Protein 8HVH (pdb70)

InterPro domains:
  IPR003439 ABC transporter-like, ATP-binding domain [PF00005] (644-778)
  IPR003439 ABC transporter-like, ATP-binding domain [PF00005] (1306-1454)
  IPR003439 ABC transporter-like, ATP-binding domain [PS50893] (629-851)
  IPR003439 ABC transporter-like, ATP-binding domain [PS50893] (1291-1523)
  IPR003593 AAA+ ATPase domain [SM00382] (653-828)
  IPR003593 AAA+ ATPase domain [SM00382] (1315-1500)
  IPR005292 Multi drug resistance-associated protein [TIGR00957] (5-1526)
  IPR011527 ABC transporter type 1, transmembrane domain [PF00664] (312-581)
  IPR011527 ABC transporter type 1, transmembrane domain [PF00664] (972-1239)
  IPR011527 ABC transporter type 1, transmembrane domain [PS50929] (312-594)
  IPR011527 ABC transporter type 1, transmembrane domain [PS50929] (972-1252)
  IPR017871 ABC transporter-like, conserved site [PS00211] (751-765)
  IPR017871 ABC transporter-like, conserved site [PS00211] (1426-1440)
  IPR027417 P-loop containing nucleoside triphosphate hydrolase [G3DSA:3.40.50.300] (624-853)
  IPR027417 P-loop containing nucleoside triphosphate hydrolase [G3DSA:3.40.50.300] (1273-1517)
  IPR027417 P-loop containing nucleoside triphosphate hydrolase [SSF52540] (623-849)
  IPR027417 P-loop containing nucleoside triphosphate hydrolase [SSF52540] (1281-1521)
  IPR036640 ABC transporter type 1, transmembrane domain superfamily [G3DSA:1.20.1560.10] (290-614)
  IPR036640 ABC transporter type 1, transmembrane domain superfamily [G3DSA:1.20.1560.10] (935-1270)
  IPR036640 ABC transporter type 1, transmembrane domain superfamily [SSF90123] (295-610)

B-factor: mean 66.59, std 33.23, range [11.83, 123.0]

Radius of gyration: 41.81 Å; Cα contacts (8 Å, |Δi|>4): 1985; chains: 1; bounding box: 57×98×138 Å

Solvent-accessible surface area: 58278 Å² total; per-residue (Å²): 166,134,53,13,92,41,38,90,58,5,6,102,45,3,125,95,22,18,87,112,13,21,122,124,3,128,136,81,103,86,3,113,5,50,80,37,160,48,7,73,99,33,18,69,21,1,24,95,0,7,43,14,6,36,39,22,3,23,58,2,4,57,0,41,48,135,58,112,82,36,47,58,55,57,19,3,13,9,12,25,22,4,30,0,0,22,10,1,20,47,4,6,42,5,7,32,42,24,5,25,71,48,11,36,28,5,46,85,0,3,109,43,10,15,68,14,9,54,94,14,46,157,49,57,52,103,95,27,184,85,130,34,146,129,69,76,63,75,33,52,81,13,43,78,86,37,21,57,27,0,74,42,3,34,101,30,6,76,97,177,31,85,102,16,138,86,71,74,135,124,57,149,85,70,61,7,41,14,69,106,11,16,17,100,34,43,39,63,1,154,18,1,21,150,14,0,88,69,0,91,178,91,79,1,67,41,163,35,5,13,32,10,47,91,106,6,60,3,73,64,3,1,100,100,0,30,115,20,13,111,156,16,71,144,130,180,210,57,40,1,97,114,3,13,112,81,32,13,25,82,46,32,125,59,0,20,34,47,14,56,5,16,0,14,3,12,0,3,14,0,9,0,0,12,28,0,1,120,11,13,63,58,108,163,8,55,42,130,83,0,78,52,5,0,21,25,0,32,111,2,7,21,26,31,9,17,19,26,4,24,1,56,7,77,0,51,19,2,1,0,35,15,3,2,0,0,1,4,5,0,3,28,11,0,3,46,1,7,22,41,25,23,182,85,48,75,69,32,108,6,18,63,12,2,38,66,3,0,42,46,12,37,66,14,0,29,28,46,0,7,99,81,0,0,60,53,17,27,128,34,0,45,109,8,0,134,49,31,2,21,76,3,2,117,14,0,18,54,39,12,68,95,26,52,78,105,59,34,47,28,42,109,121,38,130,51,59,60,73,97,1,66,130,48,29,73,38,4,27,117,16,1,25,10,0,13,97,2,8,66,0,0,16,5,20,6,1,1,48,6,11,10,141,66,0,29,44,49,6,117,30,3,9,107,18,11,129,50,6,7,78,32,37,16,47,51,0,61,20,40,9,4,4,46,24,32,5,11,17,53,1,4,128,28,14,14,116,90,47,141,118,35,78,8,35,4,49,46,1,5,0,2,27,0,0,14,25,30,0,46,88,7,9,81,47,57,60,100,10,102,56,14,42,82,82,4,55,83,1,22,139,89,0,31,111,15,8,55,74,106,66,34,81,95,144,13,24,65,88,163,93,25,65,126,41,77,3,1,4,1,76,51,0,20,2,0,77,12,133,120,102,98,52,50,0,71,54,0,78,4,52,5,47,109,18,10,2,0,0,2,2,2,71,113,71,11,9,13,56,6,4,0,13,2,4,33,9,14,1,34,65,81,106,23,83,1,26,0,76,16,57,8,0,22,0,13,66,143,9,21,23,5,35,31,40,0,30,75,0,0,25,8,47,97,91,92,41,90,160,74,15,90,101,8,3,106,11,0,25,0,50,65,6,36,135,130,16,105,52,21,30,96,20,47,3,27,156,168,21,55,138,10,63,37,12,21,78,22,29,0,2,0,0,2,0,5,0,16,54,5,72,1,0,0,0,4,14,2,21,72,61,20,102,72,129,36,8,91,107,0,8,65,100,0,1,0,88,130,4,82,2,50,71,56,3,10,3,4,4,8,86,31,82,72,27,0,68,76,16,86,41,0,0,3,2,44,125,1,71,26,48,48,78,1,52,48,86,23,2,64,125,128,114,20,46,4,29,118,63,78,147,49,81,23,104,143,72,6,65,125,28,12,15,106,12,8,23,91,112,48,36,108,43,5,62,102,34,0,78,24,1,10,61,6,18,33,26,4,26,73,62,3,6,40,18,1,45,37,48,143,102,76,99,175,72,88,60,50,73,100,58,9,34,56,5,30,77,45,2,75,85,8,5,139,35,0,33,96,0,1,79,21,10,7,41,2,1,23,69,0,0,96,64,3,2,63,41,0,0,72,22,8,5,51,0,18,18,23,52,25,89,91,25,92,56,52,89,8,42,50,3,2,27,116,3,4,88,13,3,7,26,40,0,10,31,20,25,6,25,28,28,0,0,85,21,40,2,62,2,5,21,53,2,0,50,82,14,4,93,90,0,62,95,22,40,136,80,20,45,89,69,17,70,94,14,6,84,45,20,5,9,0,11,52,10,0,88,68,4,12,57,87,12,71,58,46,6,33,55,13,1,41,12,0,0,71,2,0,24,3,0,68,16,26,135,22,34,133,64,0,25,71,48,4,11,84,73,5,19,31,0,1,57,0,11,4,0,71,13,0,0,32,17,23,11,16,17,15,0,13,79,5,0,4,11,2,4,31,45,0,0,44,25,0,2,95,22,50,115,92,22,56,20,0,46,0,0,4,0,1,0,37,0,24,24,0,24,51,4,11,27,61,12,0,129,26,53,21,64,11,11,43,43,1,46,3,0,53,65,0,51,103,61,22,148,42,140,51,59,53,52,36,70,49,144,71,68,130,18,89,154,70,51,50,92,146,0,34,2,31,8,134,83,2,0,0,63,81,85,100,72,98,101,53,28,1,99,92,0,56,19,78,1,93,31,22,34,30,1,0,2,2,7,71,111,69,3,7,12,73,0,14,13,17,1,6,2,13,9,15,69,27,39,102,45,35,2,55,8,29,42,41,39,1,47,78,10,0,5,18,29,7,9,74,47,11,5,6,2,8,90,57,20,35,2,5,48,21,39,7,78,75,2,5,12,15,96,62,93,72,53,70,141,62,3,67,134,2,3,86,27,1,88,9,58,106,47,3,62,86,69,128,47,8,31,80,23,119,7,31,104,28,1,110,63,9,65,66,14,39,54,20,13,0,2,2,0,1,1,15,16,62,80,24,48,1,1,8,7,12,31,11,20,74,93,38,83,128,124,20,9,78,56,3,28,50,5,1,66,90,52,1,88,79,1,2,0,10,2,7,4,82,61,12,114,22,0,78,86,11,81,67,0,0,1,3,33,123,2,56,60,58,28,35,65,24,15,76,87,2,55,68,61,142,19,75,0,48,30,50,24,166,123,105

Structure (mmCIF, N/CA/C/O backbone):
data_8HVH
#
_entry.id   8HVH
#
_cell.length_a   1.00
_cell.length_b   1.00
_cell.length_c   1.00
_cell.angle_alpha   90.00
_cell.angle_beta   90.00
_cell.angle_gamma   90.00
#
_symmetry.space_group_name_H-M   'P 1'
#
loop_
_atom_site.group_PDB
_atom_site.id
_atom_site.type_symbol
_atom_site.label_atom_id
_atom_site.label_alt_id
_atom_site.label_comp_id
_atom_site.label_asym_id
_atom_site.label_entity_id
_atom_site.label_seq_id
_atom_site.pdbx_PDB_ins_code
_atom_site.Cartn_x
_atom_site.Cartn_y
_atom_site.Cartn_z
_atom_site.occupancy
_atom_site.B_iso_or_equiv
_atom_site.auth_seq_id
_atom_site.auth_comp_id
_atom_site.auth_asym_id
_atom_site.auth_atom_id
_atom_site.pdbx_PDB_model_num
ATOM 1 N N . PHE A 1 32 ? 134.394 132.049 88.905 1.00 106.64 32 PHE A N 1
ATOM 2 C CA . PHE A 1 32 ? 133.102 132.694 89.095 1.00 106.64 32 PHE A CA 1
ATOM 3 C C . PHE A 1 32 ? 131.979 131.670 89.183 1.00 106.64 32 PHE A C 1
ATOM 4 O O . PHE A 1 32 ? 131.038 131.841 89.953 1.00 106.64 32 PHE A O 1
ATOM 12 N N . GLN A 1 33 ? 132.090 130.600 88.399 1.00 104.84 33 GLN A N 1
ATOM 13 C CA . GLN A 1 33 ? 131.044 129.590 88.309 1.00 104.84 33 GLN A CA 1
ATOM 14 C C . GLN A 1 33 ? 131.191 128.477 89.340 1.00 104.84 33 GLN A C 1
ATOM 15 O O . GLN A 1 33 ? 130.353 127.570 89.373 1.00 104.84 33 GLN A O 1
ATOM 21 N N . ASN A 1 34 ? 132.229 128.519 90.175 1.00 106.61 34 ASN A N 1
ATOM 22 C CA . ASN A 1 34 ? 132.396 127.570 91.269 1.00 106.61 34 ASN A CA 1
ATOM 23 C C . ASN A 1 34 ? 132.022 128.162 92.620 1.00 106.61 34 ASN A C 1
ATOM 24 O O . ASN A 1 34 ? 131.427 127.470 93.455 1.00 106.61 34 ASN A O 1
ATOM 29 N N . SER A 1 35 ? 132.362 129.432 92.852 1.00 99.40 35 SER A N 1
ATOM 30 C CA . SER A 1 35 ? 131.973 130.088 94.095 1.00 99.40 35 SER A CA 1
ATOM 31 C C . SER A 1 35 ? 130.457 130.163 94.224 1.00 99.40 35 SER A C 1
ATOM 32 O O . SER A 1 35 ? 129.908 129.949 95.311 1.00 99.40 35 SER A O 1
ATOM 35 N N . LEU A 1 36 ? 129.764 130.467 93.123 1.00 101.67 36 LEU A N 1
ATOM 36 C CA . LEU A 1 36 ? 128.306 130.515 93.160 1.00 101.67 36 LEU A CA 1
ATOM 37 C C . LEU A 1 36 ? 127.719 129.155 93.515 1.00 101.67 36 LEU A C 1
ATOM 38 O O . LEU A 1 36 ? 126.688 129.073 94.193 1.00 101.67 36 LEU A O 1
ATOM 43 N N . LEU A 1 37 ? 128.358 128.076 93.062 1.00 99.54 37 LEU A N 1
ATOM 44 C CA . LEU A 1 37 ? 127.857 126.741 93.368 1.00 99.54 37 LEU A CA 1
ATOM 45 C C . LEU A 1 37 ? 128.151 126.358 94.812 1.00 99.54 37 LEU A C 1
ATOM 46 O O . LEU A 1 37 ? 127.368 125.634 95.438 1.00 99.54 37 LEU A O 1
ATOM 51 N N . ALA A 1 38 ? 129.279 126.826 95.356 1.00 94.76 38 ALA A N 1
ATOM 52 C CA . ALA A 1 38 ? 129.628 126.499 96.735 1.00 94.76 38 ALA A CA 1
ATOM 53 C C . ALA A 1 38 ? 128.581 126.979 97.731 1.00 94.76 38 ALA A C 1
ATOM 54 O O . ALA A 1 38 ? 128.520 126.456 98.848 1.00 94.76 38 ALA A O 1
ATOM 56 N N . TRP A 1 39 ? 127.757 127.958 97.354 1.00 88.42 39 TRP A N 1
ATOM 57 C CA . TRP A 1 39 ? 126.708 128.447 98.240 1.00 88.42 39 TRP A CA 1
ATOM 58 C C . TRP A 1 39 ? 125.579 127.446 98.432 1.00 88.42 39 TRP A C 1
ATOM 59 O O . TRP A 1 39 ? 124.852 127.545 99.424 1.00 88.42 39 TRP A O 1
ATOM 70 N N . VAL A 1 40 ? 125.403 126.498 97.506 1.00 86.39 40 VAL A N 1
ATOM 71 C CA . VAL A 1 40 ? 124.174 125.700 97.488 1.00 86.39 40 VAL A CA 1
ATOM 72 C C . VAL A 1 40 ? 124.000 124.859 98.749 1.00 86.39 40 VAL A C 1
ATOM 73 O O . VAL A 1 40 ? 122.926 124.934 99.368 1.00 86.39 40 VAL A O 1
ATOM 77 N N . PRO A 1 41 ? 124.971 124.044 99.177 1.00 84.55 41 PRO A N 1
ATOM 78 C CA . PRO A 1 41 ? 124.792 123.364 100.470 1.00 84.55 41 PRO A CA 1
ATOM 79 C C . PRO A 1 41 ? 124.750 124.328 101.637 1.00 84.55 41 PRO A C 1
ATOM 80 O O . PRO A 1 41 ? 123.994 124.116 102.591 1.00 84.55 41 PRO A O 1
ATOM 84 N N . CYS A 1 42 ? 125.544 125.397 101.578 1.00 79.61 42 CYS A N 1
ATOM 85 C CA . CYS A 1 42 ? 125.616 126.345 102.679 1.00 79.61 42 CYS A CA 1
ATOM 86 C C . CYS A 1 42 ? 124.334 127.146 102.834 1.00 79.61 42 CYS A C 1
ATOM 87 O O . CYS A 1 42 ? 124.119 127.749 103.889 1.00 79.61 42 CYS A O 1
ATOM 90 N N . ILE A 1 43 ? 123.481 127.172 101.810 1.00 82.33 43 ILE A N 1
ATOM 91 C CA . ILE A 1 43 ? 122.150 127.746 101.952 1.00 82.33 43 ILE A CA 1
ATOM 92 C C . ILE A 1 43 ? 121.117 126.673 102.260 1.00 82.33 43 ILE A C 1
ATOM 93 O O . ILE A 1 43 ? 119.958 127.007 102.550 1.00 82.33 43 ILE A O 1
ATOM 98 N N . TYR A 1 44 ? 121.504 125.396 102.229 1.00 83.14 44 TYR A N 1
ATOM 99 C CA . TYR A 1 44 ? 120.589 124.326 102.604 1.00 83.14 44 TYR A CA 1
ATOM 100 C C . TYR A 1 44 ? 120.451 124.219 104.119 1.00 83.14 44 TYR A C 1
ATOM 101 O O . TYR A 1 44 ? 119.335 124.116 104.638 1.00 83.14 44 TYR A O 1
ATOM 110 N N . LEU A 1 45 ? 121.577 124.219 104.839 1.00 76.34 45 LEU A N 1
ATOM 111 C CA . LEU A 1 45 ? 121.524 124.122 106.296 1.00 76.34 45 LEU A CA 1
ATOM 112 C C . LEU A 1 45 ? 120.792 125.306 106.904 1.00 76.34 45 LEU A C 1
ATOM 113 O O . LEU A 1 45 ? 119.940 125.141 107.783 1.00 76.34 45 LEU A O 1
ATOM 118 N N . TRP A 1 46 ? 121.117 126.515 106.457 1.00 72.98 46 TRP A N 1
ATOM 119 C CA . TRP A 1 46 ? 120.569 127.698 107.100 1.00 72.98 46 TRP A CA 1
ATOM 120 C C . TRP A 1 46 ? 119.083 127.882 106.834 1.00 72.98 46 TRP A C 1
ATOM 121 O O . TRP A 1 46 ? 118.463 128.741 107.468 1.00 72.98 46 TRP A O 1
ATOM 132 N N . VAL A 1 47 ? 118.497 127.103 105.925 1.00 78.86 47 VAL A N 1
ATOM 133 C CA . VAL A 1 47 ? 117.062 127.140 105.704 1.00 78.86 47 VAL A CA 1
ATOM 134 C C . VAL A 1 47 ? 116.362 125.892 106.232 1.00 78.86 47 VAL A C 1
ATOM 135 O O . VAL A 1 47 ? 115.174 125.962 106.568 1.00 78.86 47 VAL A O 1
ATOM 139 N N . ALA A 1 48 ? 117.051 124.757 106.316 1.00 80.07 48 ALA A N 1
ATOM 140 C CA . ALA A 1 48 ? 116.456 123.549 106.866 1.00 80.07 48 ALA A CA 1
ATOM 141 C C . ALA A 1 48 ? 116.709 123.393 108.358 1.00 80.07 48 ALA A C 1
ATOM 142 O O . ALA A 1 48 ? 116.217 122.433 108.954 1.00 80.07 48 ALA A O 1
ATOM 144 N N . LEU A 1 49 ? 117.459 124.303 108.968 1.00 76.89 49 LEU A N 1
ATOM 145 C CA . LEU A 1 49 ? 117.716 124.263 110.401 1.00 76.89 49 LEU A CA 1
ATOM 146 C C . LEU A 1 49 ? 116.453 124.536 111.214 1.00 76.89 49 LEU A C 1
ATOM 147 O O . LEU A 1 49 ? 116.036 123.665 111.986 1.00 76.89 49 LEU A O 1
ATOM 152 N N . PRO A 1 50 ? 115.811 125.705 111.088 1.00 80.34 50 PRO A N 1
ATOM 153 C CA . PRO A 1 50 ? 114.675 125.995 111.976 1.00 80.34 50 PRO A CA 1
ATOM 154 C C . PRO A 1 50 ? 113.499 125.057 111.784 1.00 80.34 50 PRO A C 1
ATOM 155 O O . PRO A 1 50 ? 112.663 124.943 112.689 1.00 80.34 50 PRO A O 1
ATOM 159 N N . CYS A 1 51 ? 113.404 124.383 110.641 1.00 83.01 51 CYS A N 1
ATOM 160 C CA . CYS A 1 51 ? 112.377 123.380 110.409 1.00 83.01 51 CYS A CA 1
ATOM 161 C C . CYS A 1 51 ? 112.847 121.980 110.781 1.00 83.01 51 CYS A C 1
ATOM 162 O O . CYS A 1 51 ? 112.133 121.006 110.521 1.00 83.01 51 CYS A O 1
ATOM 165 N N . TYR A 1 52 ? 114.028 121.862 111.376 1.00 80.88 52 TYR A N 1
ATOM 166 C CA . TYR A 1 52 ? 114.579 120.596 111.841 1.00 80.88 52 TYR A CA 1
ATOM 167 C C . TYR A 1 52 ? 114.892 120.602 113.324 1.00 80.88 52 TYR A C 1
ATOM 168 O O . TYR A 1 52 ? 114.721 119.580 113.990 1.00 80.88 52 TYR A O 1
ATOM 177 N N . LEU A 1 53 ? 115.360 121.731 113.858 1.00 76.84 53 LEU A N 1
ATOM 178 C CA . LEU A 1 53 ? 115.574 121.831 115.295 1.00 76.84 53 LEU A CA 1
ATOM 179 C C . LEU A 1 53 ? 114.263 121.678 116.050 1.00 76.84 53 LEU A C 1
ATOM 180 O O . LEU A 1 53 ? 114.220 121.056 117.118 1.00 76.84 53 LEU A O 1
ATOM 185 N N . LEU A 1 54 ? 113.182 122.251 115.516 1.00 85.70 54 LEU A N 1
ATOM 186 C CA . LEU A 1 54 ? 111.875 122.082 116.138 1.00 85.70 54 LEU A CA 1
ATOM 187 C C . LEU A 1 54 ? 111.458 120.617 116.156 1.00 85.70 54 LEU A C 1
ATOM 188 O O . LEU A 1 54 ? 110.734 120.188 117.062 1.00 85.70 54 LEU A O 1
ATOM 193 N N . TYR A 1 55 ? 111.908 119.836 115.172 1.00 85.94 55 TYR A N 1
ATOM 194 C CA . TYR A 1 55 ? 111.643 118.402 115.190 1.00 85.94 55 TYR A CA 1
ATOM 195 C C . TYR A 1 55 ? 112.322 117.740 116.381 1.00 85.94 55 TYR A C 1
ATOM 196 O O . TYR A 1 55 ? 111.740 116.851 117.011 1.00 85.94 55 TYR A O 1
ATOM 205 N N . LEU A 1 56 ? 113.529 118.181 116.728 1.00 82.85 56 LEU A N 1
ATOM 206 C CA . LEU A 1 56 ? 114.276 117.603 117.837 1.00 82.85 56 LEU A CA 1
ATOM 207 C C . LEU A 1 56 ? 113.684 117.949 119.197 1.00 82.85 56 LEU A C 1
ATOM 208 O O . LEU A 1 56 ? 114.289 117.620 120.222 1.00 82.85 56 LEU A O 1
ATOM 213 N N . ARG A 1 57 ? 112.531 118.612 119.231 1.00 87.62 57 ARG A N 1
ATOM 214 C CA . ARG A 1 57 ? 111.748 118.785 120.452 1.00 87.62 57 ARG A CA 1
ATOM 215 C C . ARG A 1 57 ? 110.586 117.802 120.504 1.00 87.62 57 ARG A C 1
ATOM 216 O O . ARG A 1 57 ? 109.519 118.101 121.048 1.00 87.62 57 ARG A O 1
ATOM 224 N N . HIS A 1 58 ? 110.777 116.613 119.930 1.00 98.21 58 HIS A N 1
ATOM 225 C CA . HIS A 1 58 ? 109.751 115.579 119.934 1.00 98.21 58 HIS A CA 1
ATOM 226 C C . HIS A 1 58 ? 110.264 114.210 120.350 1.00 98.21 58 HIS A C 1
ATOM 227 O O . HIS A 1 58 ? 109.446 113.305 120.545 1.00 98.21 58 HIS A O 1
ATOM 234 N N . HIS A 1 59 ? 111.577 114.019 120.489 1.00 105.35 59 HIS A N 1
ATOM 235 C CA . HIS A 1 59 ? 112.104 112.793 121.077 1.00 105.35 59 HIS A CA 1
ATOM 236 C C . HIS A 1 59 ? 112.101 112.887 122.598 1.00 105.35 59 HIS A C 1
ATOM 237 O O . HIS A 1 59 ? 111.696 111.946 123.290 1.00 105.35 59 HIS A O 1
ATOM 244 N N . CYS A 1 60 ? 112.591 114.012 123.121 1.00 111.45 60 CYS A N 1
ATOM 245 C CA . CYS A 1 60 ? 112.464 114.443 124.510 1.00 111.45 60 CYS A CA 1
ATOM 246 C C . CYS A 1 60 ? 113.340 113.647 125.473 1.00 111.45 60 CYS A C 1
ATOM 247 O O . CYS A 1 60 ? 113.535 114.072 126.615 1.00 111.45 60 CYS A O 1
ATOM 250 N N . ARG A 1 61 ? 113.901 112.521 125.018 1.00 109.66 61 ARG A N 1
ATOM 251 C CA . ARG A 1 61 ? 114.971 111.835 125.748 1.00 109.66 61 ARG A CA 1
ATOM 252 C C . ARG A 1 61 ? 115.751 111.004 124.729 1.00 109.66 61 ARG A C 1
ATOM 253 O O . ARG A 1 61 ? 115.362 109.868 124.444 1.00 109.66 61 ARG A O 1
ATOM 261 N N . GLY A 1 62 ? 116.826 111.563 124.181 1.00 95.32 62 GLY A N 1
ATOM 262 C CA . GLY A 1 62 ? 117.697 110.716 123.390 1.00 95.32 62 GLY A CA 1
ATOM 263 C C . GLY A 1 62 ? 118.984 110.261 124.046 1.00 95.32 62 GLY A C 1
ATOM 264 O O . GLY A 1 62 ? 119.161 109.076 124.332 1.00 95.32 62 GLY A O 1
ATOM 265 N N . TYR A 1 63 ? 119.856 111.221 124.349 1.00 88.81 63 TYR A N 1
ATOM 266 C CA . TYR A 1 63 ? 121.190 110.981 124.902 1.00 88.81 63 TYR A CA 1
ATOM 267 C C . TYR A 1 63 ? 121.873 109.779 124.241 1.00 88.81 63 TYR A C 1
ATOM 268 O O . TYR A 1 63 ? 122.111 108.743 124.863 1.00 88.81 63 TYR A O 1
ATOM 277 N N . ILE A 1 64 ? 122.163 109.912 122.947 1.00 84.57 64 ILE A N 1
ATOM 278 C CA . ILE A 1 64 ? 122.996 108.909 122.295 1.00 84.57 64 ILE A CA 1
ATOM 279 C C . ILE A 1 64 ? 124.398 108.967 122.886 1.00 84.57 64 ILE A C 1
ATOM 280 O O . ILE A 1 64 ? 124.941 110.047 123.149 1.00 84.57 64 ILE A O 1
ATOM 285 N N . ILE A 1 65 ? 124.991 107.794 123.115 1.00 90.07 65 ILE A N 1
ATOM 286 C CA . ILE A 1 65 ? 126.271 107.728 123.807 1.00 90.07 65 ILE A CA 1
ATOM 287 C C . ILE A 1 65 ? 127.396 108.144 122.870 1.00 90.07 65 ILE A C 1
ATOM 288 O O . ILE A 1 65 ? 127.401 107.804 121.679 1.00 90.07 65 ILE A O 1
ATOM 293 N N . LEU A 1 66 ? 128.357 108.885 123.410 1.00 86.29 66 LEU A N 1
ATOM 294 C CA . LEU A 1 66 ? 129.495 109.381 122.643 1.00 86.29 66 LEU A CA 1
ATOM 295 C C . LEU A 1 66 ? 130.429 108.221 122.333 1.00 86.29 66 LEU A C 1
ATOM 296 O O . LEU A 1 66 ? 131.192 107.774 123.190 1.00 86.29 66 LEU A O 1
ATOM 301 N N . SER A 1 67 ? 130.372 107.723 121.102 1.00 93.15 67 SER A N 1
ATOM 302 C CA . SER A 1 67 ? 131.242 106.647 120.661 1.00 93.15 67 SER A CA 1
ATOM 303 C C . SER A 1 67 ? 132.293 107.184 119.694 1.00 93.15 67 SER A C 1
ATOM 304 O O . SER A 1 67 ? 132.391 108.386 119.439 1.00 93.15 67 SER A O 1
ATOM 307 N N . HIS A 1 68 ? 133.093 106.269 119.147 1.00 92.98 68 HIS A N 1
ATOM 308 C CA . HIS A 1 68 ? 134.128 106.659 118.198 1.00 92.98 68 HIS A CA 1
ATOM 309 C C . HIS A 1 68 ? 133.549 107.144 116.878 1.00 92.98 68 HIS A C 1
ATOM 310 O O . HIS A 1 68 ? 134.252 107.814 116.119 1.00 92.98 68 HIS A O 1
ATOM 317 N N . LEU A 1 69 ? 132.289 106.827 116.589 1.00 91.51 69 LEU A N 1
ATOM 318 C CA . LEU A 1 69 ? 131.650 107.292 115.365 1.00 91.51 69 LEU A CA 1
ATOM 319 C C . LEU A 1 69 ? 131.049 108.682 115.503 1.00 91.51 69 LEU A C 1
ATOM 320 O O . LEU A 1 69 ? 130.487 109.192 114.528 1.00 91.51 69 LEU A O 1
ATOM 325 N N . SER A 1 70 ? 131.141 109.306 116.676 1.00 83.41 70 SER A N 1
ATOM 326 C CA . SER A 1 70 ? 130.642 110.659 116.870 1.00 83.41 70 SER A CA 1
ATOM 327 C C . SER A 1 70 ? 131.765 111.651 117.146 1.00 83.41 70 SER A C 1
ATOM 328 O O . SER A 1 70 ? 131.894 112.646 116.429 1.00 83.41 70 SER A O 1
ATOM 331 N N . LYS A 1 71 ? 132.596 111.403 118.162 1.00 77.74 71 LYS A N 1
ATOM 332 C CA . LYS A 1 71 ? 133.684 112.329 118.457 1.00 77.74 71 LYS A CA 1
ATOM 333 C C . LYS A 1 71 ? 134.690 112.407 117.318 1.00 77.74 71 LYS A C 1
ATOM 334 O O . LYS A 1 71 ? 135.348 113.440 117.156 1.00 77.74 71 LYS A O 1
ATOM 340 N N . LEU A 1 72 ? 134.815 111.352 116.519 1.00 78.00 72 LEU A N 1
ATOM 341 C CA . LEU A 1 72 ? 135.613 111.404 115.303 1.00 78.00 72 LEU A CA 1
ATOM 342 C C . LEU A 1 72 ? 134.829 111.982 114.133 1.00 78.00 72 LEU A C 1
ATOM 343 O O . LEU A 1 72 ? 135.427 112.315 113.106 1.00 78.00 72 LEU A O 1
ATOM 348 N N . LYS A 1 73 ? 133.515 112.143 114.279 1.00 75.92 73 LYS A N 1
ATOM 349 C CA . LYS A 1 73 ? 132.689 112.742 113.242 1.00 75.92 73 LYS A CA 1
ATOM 350 C C . LYS A 1 73 ? 132.517 114.242 113.405 1.00 75.92 73 LYS A C 1
ATOM 351 O O . LYS A 1 73 ? 132.373 114.945 112.402 1.00 75.92 73 LYS A O 1
ATOM 357 N N . MET A 1 74 ? 132.522 114.754 114.634 1.00 72.51 74 MET A N 1
ATOM 358 C CA . MET A 1 74 ? 132.448 116.192 114.850 1.00 72.51 74 MET A CA 1
ATOM 359 C C . MET A 1 74 ? 133.818 116.846 114.854 1.00 72.51 74 MET A C 1
ATOM 360 O O . MET A 1 74 ? 133.913 118.049 115.110 1.00 72.51 74 MET A O 1
ATOM 365 N N . VAL A 1 75 ? 134.880 116.080 114.596 1.00 64.97 75 VAL A N 1
ATOM 366 C CA . VAL A 1 75 ? 136.208 116.649 114.407 1.00 64.97 75 VAL A CA 1
ATOM 367 C C . VAL A 1 75 ? 136.547 116.787 112.930 1.00 64.97 75 VAL A C 1
ATOM 368 O O . VAL A 1 75 ? 137.490 117.517 112.585 1.00 64.97 75 VAL A O 1
ATOM 372 N N . LEU A 1 76 ? 135.792 116.134 112.043 1.00 66.21 76 LEU A N 1
ATOM 373 C CA . LEU A 1 76 ? 135.872 116.481 110.631 1.00 66.21 76 LEU A CA 1
ATOM 374 C C . LEU A 1 76 ? 135.197 117.816 110.359 1.00 66.21 76 LEU A C 1
ATOM 375 O O . LEU A 1 76 ? 135.330 118.363 109.262 1.00 66.21 76 LEU A O 1
ATOM 380 N N . GLY A 1 77 ? 134.447 118.338 111.328 1.00 59.72 77 GLY A N 1
ATOM 381 C CA . GLY A 1 77 ? 133.943 119.693 111.206 1.00 59.72 77 GLY A CA 1
ATOM 382 C C . GLY A 1 77 ? 135.013 120.738 111.459 1.00 59.72 77 GLY A C 1
ATOM 383 O O . GLY A 1 77 ? 135.134 121.707 110.710 1.00 59.72 77 GLY A O 1
ATOM 384 N N . VAL A 1 78 ? 135.802 120.556 112.520 1.00 55.13 78 VAL A N 1
ATOM 385 C CA . VAL A 1 78 ? 136.794 121.559 112.893 1.00 55.13 78 VAL A CA 1
ATOM 386 C C . VAL A 1 78 ? 137.893 121.649 111.842 1.00 55.13 78 VAL A C 1
ATOM 387 O O . VAL A 1 78 ? 138.356 122.743 111.503 1.00 55.13 78 VAL A O 1
ATOM 391 N N . LEU A 1 79 ? 138.330 120.510 111.307 1.00 55.90 79 LEU A N 1
ATOM 392 C CA . LEU A 1 79 ? 139.327 120.547 110.241 1.00 55.90 79 LEU A CA 1
ATOM 393 C C . LEU A 1 79 ? 138.742 121.137 108.965 1.00 55.90 79 LEU A C 1
ATOM 394 O O . LEU A 1 79 ? 139.414 121.898 108.258 1.00 55.90 79 LEU A O 1
ATOM 399 N N . LEU A 1 80 ? 137.490 120.803 108.658 1.00 57.38 80 LEU A N 1
ATOM 400 C CA . LEU A 1 80 ? 136.824 121.386 107.502 1.00 57.38 80 LEU A CA 1
ATOM 401 C C . LEU A 1 80 ? 136.600 122.880 107.674 1.00 57.38 80 LEU A C 1
ATOM 402 O O . LEU A 1 80 ? 136.366 123.578 106.685 1.00 57.38 80 LEU A O 1
ATOM 407 N N . TRP A 1 81 ? 136.642 123.376 108.910 1.00 43.62 81 TRP A N 1
ATOM 408 C CA . TRP A 1 81 ? 136.627 124.813 109.151 1.00 43.62 81 TRP A CA 1
ATOM 409 C C . TRP A 1 81 ? 138.014 125.405 108.983 1.00 43.62 81 TRP A C 1
ATOM 410 O O . TRP A 1 81 ? 138.170 126.474 108.387 1.00 43.62 81 TRP A O 1
ATOM 421 N N . CYS A 1 82 ? 139.030 124.724 109.504 1.00 47.88 82 CYS A N 1
ATOM 422 C CA . CYS A 1 82 ? 140.397 125.204 109.391 1.00 47.88 82 CYS A CA 1
ATOM 423 C C . CYS A 1 82 ? 140.916 125.134 107.965 1.00 47.88 82 CYS A C 1
ATOM 424 O O . CYS A 1 82 ? 141.977 125.698 107.683 1.00 47.88 82 CYS A O 1
ATOM 427 N N . VAL A 1 83 ? 140.199 124.457 107.062 1.00 52.54 83 VAL A N 1
ATOM 428 C CA . VAL A 1 83 ? 140.587 124.447 105.655 1.00 52.54 83 VAL A CA 1
ATOM 429 C C . VAL A 1 83 ? 139.897 125.554 104.875 1.00 52.54 83 VAL A C 1
ATOM 430 O O . VAL A 1 83 ? 140.286 125.832 103.731 1.00 52.54 83 VAL A O 1
ATOM 434 N N . SER A 1 84 ? 138.890 126.200 105.453 1.00 45.29 84 SER A N 1
ATOM 435 C CA . SER A 1 84 ? 138.331 127.402 104.854 1.00 45.29 84 SER A CA 1
ATOM 436 C C . SER A 1 84 ? 139.038 128.648 105.360 1.00 45.29 84 SER A C 1
ATOM 437 O O . SER A 1 84 ? 139.297 129.571 104.582 1.00 45.29 84 SER A O 1
ATOM 440 N N . TRP A 1 85 ? 139.354 128.685 106.655 1.00 35.96 85 TRP A N 1
ATOM 441 C CA . TRP A 1 85 ? 140.163 129.767 107.204 1.00 35.96 85 TRP A CA 1
ATOM 442 C C . TRP A 1 85 ? 141.469 129.909 106.439 1.00 35.96 85 TRP A C 1
ATOM 443 O O . TRP A 1 85 ? 141.847 131.010 106.031 1.00 35.96 85 TRP A O 1
ATOM 454 N N . ALA A 1 86 ? 142.174 128.796 106.234 1.00 43.42 86 ALA A N 1
ATOM 455 C CA . ALA A 1 86 ? 143.402 128.826 105.449 1.00 43.42 86 ALA A CA 1
ATOM 456 C C . ALA A 1 86 ? 143.142 129.277 104.021 1.00 43.42 86 ALA A C 1
ATOM 457 O O . ALA A 1 86 ? 144.037 129.819 103.368 1.00 43.42 86 ALA A O 1
ATOM 459 N N . ASP A 1 87 ? 141.928 129.053 103.521 1.00 49.60 87 ASP A N 1
ATOM 460 C CA . ASP A 1 87 ? 141.555 129.523 102.194 1.00 49.60 87 ASP A CA 1
ATOM 461 C C . ASP A 1 87 ? 141.109 130.976 102.240 1.00 49.60 87 ASP A C 1
ATOM 462 O O . ASP A 1 87 ? 141.405 131.750 101.325 1.00 49.60 87 ASP A O 1
ATOM 467 N N . LEU A 1 88 ? 140.400 131.358 103.302 1.00 41.64 88 LEU A N 1
ATOM 468 C CA . LEU A 1 88 ? 139.935 132.733 103.448 1.00 41.64 88 LEU A CA 1
ATOM 469 C C . LEU A 1 88 ? 141.100 133.707 103.554 1.00 41.64 88 LEU A C 1
ATOM 470 O O . LEU A 1 88 ? 141.149 134.709 102.835 1.00 41.64 88 LEU A O 1
ATOM 475 N N . PHE A 1 89 ? 142.055 133.427 104.438 1.00 37.46 89 PHE A N 1
ATOM 476 C CA . PHE A 1 89 ? 143.164 134.350 104.627 1.00 37.46 89 PHE A CA 1
ATOM 477 C C . PHE A 1 89 ? 144.126 134.370 103.453 1.00 37.46 89 PHE A C 1
ATOM 478 O O . PHE A 1 89 ? 145.021 135.219 103.429 1.00 37.46 89 PHE A O 1
ATOM 486 N N . TYR A 1 90 ? 143.980 133.461 102.493 1.00 53.01 90 TYR A N 1
ATOM 487 C CA . TYR A 1 90 ? 144.708 133.608 101.243 1.00 53.01 90 TYR A CA 1
ATOM 488 C C . TYR A 1 90 ? 144.101 134.699 100.379 1.00 53.01 90 TYR A C 1
ATOM 489 O O . TYR A 1 90 ? 144.819 135.351 99.615 1.00 53.01 90 TYR A O 1
ATOM 498 N N . SER A 1 91 ? 142.789 134.906 100.479 1.00 49.11 91 SER A N 1
ATOM 499 C CA . SER A 1 91 ? 142.161 136.015 99.775 1.00 49.11 91 SER A CA 1
ATOM 500 C C . SER A 1 91 ? 142.571 137.347 100.386 1.00 49.11 91 SER A C 1
ATOM 501 O O . SER A 1 91 ? 142.910 138.291 99.666 1.00 49.11 91 SER A O 1
ATOM 504 N N . PHE A 1 92 ? 142.554 137.438 101.719 1.00 37.09 92 PHE A N 1
ATOM 505 C CA . PHE A 1 92 ? 142.997 138.656 102.390 1.00 37.09 92 PHE A CA 1
ATOM 506 C C . PHE A 1 92 ? 144.442 138.985 102.058 1.00 37.09 92 PHE A C 1
ATOM 507 O O . PHE A 1 92 ? 144.854 140.144 102.159 1.00 37.09 92 PHE A O 1
ATOM 515 N N . HIS A 1 93 ? 145.217 137.996 101.663 1.00 50.52 93 HIS A N 1
ATOM 516 C CA . HIS A 1 93 ? 146.560 138.237 101.166 1.00 50.52 93 HIS A CA 1
ATOM 517 C C . HIS A 1 93 ? 146.556 138.790 99.757 1.00 50.52 93 HIS A C 1
ATOM 518 O O . HIS A 1 93 ? 147.605 138.941 99.125 1.00 50.52 93 HIS A O 1
ATOM 525 N N . GLY A 1 94 ? 145.371 139.097 99.239 1.00 56.45 94 GLY A N 1
ATOM 526 C CA . GLY A 1 94 ? 145.251 139.731 97.946 1.00 56.45 94 GLY A CA 1
ATOM 527 C C . GLY A 1 94 ? 145.217 141.236 98.076 1.00 56.45 94 GLY A C 1
ATOM 528 O O . GLY A 1 94 ? 145.506 141.956 97.117 1.00 56.45 94 GLY A O 1
ATOM 529 N N . LEU A 1 95 ? 144.862 141.727 99.263 1.00 54.31 95 LEU A N 1
ATOM 530 C CA . LEU A 1 95 ? 144.973 143.156 99.526 1.00 54.31 95 LEU A CA 1
ATOM 531 C C . LEU A 1 95 ? 146.426 143.598 99.442 1.00 54.31 95 LEU A C 1
ATOM 532 O O . LEU A 1 95 ? 146.764 144.547 98.725 1.00 54.31 95 LEU A O 1
ATOM 537 N N . VAL A 1 96 ? 147.304 142.914 100.177 1.00 59.36 96 VAL A N 1
ATOM 538 C CA . VAL A 1 96 ? 148.730 143.012 99.914 1.00 59.36 96 VAL A CA 1
ATOM 539 C C . VAL A 1 96 ? 148.988 142.545 98.490 1.00 59.36 96 VAL A C 1
ATOM 540 O O . VAL A 1 96 ? 148.249 141.713 97.948 1.00 59.36 96 VAL A O 1
ATOM 544 N N . HIS A 1 97 ? 150.026 143.100 97.866 1.00 67.18 97 HIS A N 1
ATOM 545 C CA . HIS A 1 97 ? 150.417 142.842 96.482 1.00 67.18 97 HIS A CA 1
ATOM 546 C C . HIS A 1 97 ? 149.426 143.406 95.474 1.00 67.18 97 HIS A C 1
ATOM 547 O O . HIS A 1 97 ? 149.663 143.306 94.265 1.00 67.18 97 HIS A O 1
ATOM 554 N N . GLY A 1 98 ? 148.327 143.995 95.929 1.00 68.03 98 GLY A N 1
ATOM 555 C CA . GLY A 1 98 ? 147.370 144.664 95.062 1.00 68.03 98 GLY A CA 1
ATOM 556 C C . GLY A 1 98 ? 146.381 143.792 94.313 1.00 68.03 98 GLY A C 1
ATOM 557 O O . GLY A 1 98 ? 145.281 144.245 93.996 1.00 68.03 98 GLY A O 1
ATOM 558 N N . ARG A 1 99 ? 146.751 142.545 94.020 1.00 70.14 99 ARG A N 1
ATOM 559 C CA . ARG A 1 99 ? 145.890 141.679 93.222 1.00 70.14 99 ARG A CA 1
ATOM 560 C C . ARG A 1 99 ? 144.611 141.325 93.978 1.00 70.14 99 ARG A C 1
ATOM 561 O O . ARG A 1 99 ? 144.617 140.536 94.927 1.00 70.14 99 ARG A O 1
ATOM 569 N N . ALA A 1 100 ? 143.503 141.937 93.570 1.00 77.61 100 ALA A N 1
ATOM 570 C CA . ALA A 1 100 ? 142.259 141.785 94.304 1.00 77.61 100 ALA A CA 1
ATOM 571 C C . ALA A 1 100 ? 141.475 140.575 93.799 1.00 77.61 100 ALA A C 1
ATOM 572 O O . ALA A 1 100 ? 141.289 140.403 92.590 1.00 77.61 100 ALA A O 1
ATOM 574 N N . PRO A 1 101 ? 141.010 139.717 94.703 1.00 76.84 101 PRO A N 1
ATOM 575 C CA . PRO A 1 101 ? 140.083 138.656 94.298 1.00 76.84 101 PRO A CA 1
ATOM 576 C C . PRO A 1 101 ? 138.700 139.226 94.013 1.00 76.84 101 PRO A C 1
ATOM 577 O O . PRO A 1 101 ? 138.451 140.420 94.188 1.00 76.84 101 PRO A O 1
ATOM 581 N N . ALA A 1 102 ? 137.798 138.358 93.572 1.00 75.42 102 ALA A N 1
ATOM 582 C CA . ALA A 1 102 ? 136.447 138.794 93.258 1.00 75.42 102 ALA A CA 1
ATOM 583 C C . ALA A 1 102 ? 135.718 139.203 94.537 1.00 75.42 102 ALA A C 1
ATOM 584 O O . ALA A 1 102 ? 136.083 138.754 95.630 1.00 75.42 102 ALA A O 1
ATOM 586 N N . PRO A 1 103 ? 134.699 140.065 94.446 1.00 70.44 103 PRO A N 1
ATOM 587 C CA . PRO A 1 103 ? 134.002 140.493 95.671 1.00 70.44 103 PRO A CA 1
ATOM 588 C C . PRO A 1 103 ? 133.360 139.345 96.424 1.00 70.44 103 PRO A C 1
ATOM 589 O O . PRO A 1 103 ? 133.635 139.160 97.615 1.00 70.44 103 PRO A O 1
ATOM 593 N N . VAL A 1 104 ? 132.509 138.557 95.768 1.00 73.60 104 VAL A N 1
ATOM 594 C CA . VAL A 1 104 ? 132.091 137.306 96.381 1.00 73.60 104 VAL A CA 1
ATOM 595 C C . VAL A 1 104 ? 133.091 136.236 95.960 1.00 73.60 104 VAL A C 1
ATOM 596 O O . VAL A 1 104 ? 132.791 135.340 95.165 1.00 73.60 104 VAL A O 1
ATOM 600 N N . PHE A 1 105 ? 134.286 136.323 96.527 1.00 72.15 105 PHE A N 1
ATOM 601 C CA . PHE A 1 105 ? 135.305 135.286 96.446 1.00 72.15 105 PHE A CA 1
ATOM 602 C C . PHE A 1 105 ? 136.057 135.121 97.755 1.00 72.15 105 PHE A C 1
ATOM 603 O O . PHE A 1 105 ? 136.722 134.098 97.945 1.00 72.15 105 PHE A O 1
ATOM 611 N N . PHE A 1 106 ? 135.977 136.099 98.656 1.00 58.27 106 PHE A N 1
ATOM 612 C CA . PHE A 1 106 ? 136.345 135.977 100.055 1.00 58.27 106 PHE A CA 1
ATOM 613 C C . PHE A 1 106 ? 135.135 135.761 100.947 1.00 58.27 106 PHE A C 1
ATOM 614 O O . PHE A 1 106 ? 135.299 135.498 102.140 1.00 58.27 106 PHE A O 1
ATOM 622 N N . VAL A 1 107 ? 133.928 135.871 100.402 1.00 56.26 107 VAL A N 1
ATOM 623 C CA . VAL A 1 107 ? 132.723 135.598 101.172 1.00 56.26 107 VAL A CA 1
ATOM 624 C C . VAL A 1 107 ? 132.449 134.105 101.248 1.00 56.26 107 VAL A C 1
ATOM 625 O O . VAL A 1 107 ? 132.072 133.595 102.304 1.00 56.26 107 VAL A O 1
ATOM 629 N N . THR A 1 108 ? 132.626 133.388 100.138 1.00 54.61 108 THR A N 1
ATOM 630 C CA . THR A 1 108 ? 132.385 131.949 100.154 1.00 54.61 108 THR A CA 1
ATOM 631 C C . THR A 1 108 ? 133.220 131.208 101.193 1.00 54.61 108 THR A C 1
ATOM 632 O O . THR A 1 108 ? 132.668 130.301 101.837 1.00 54.61 108 THR A O 1
ATOM 636 N N . PRO A 1 109 ? 134.504 131.512 101.422 1.00 47.73 109 PRO A N 1
ATOM 637 C CA . PRO A 1 109 ? 135.201 130.846 102.531 1.00 47.73 109 PRO A CA 1
ATOM 638 C C . PRO A 1 109 ? 134.619 131.174 103.887 1.00 47.73 109 PRO A C 1
ATOM 639 O O . PRO A 1 109 ? 134.849 130.424 104.841 1.00 47.73 109 PRO A O 1
ATOM 643 N N . LEU A 1 110 ? 133.875 132.267 104.010 1.00 48.16 110 LEU A N 1
ATOM 644 C CA . LEU A 1 110 ? 133.330 132.697 105.286 1.00 48.16 110 LEU A CA 1
ATOM 645 C C . LEU A 1 110 ? 131.876 132.272 105.456 1.00 48.16 110 LEU A C 1
ATOM 646 O O . LEU A 1 110 ? 131.230 132.663 106.430 1.00 48.16 110 LEU A O 1
ATOM 651 N N . VAL A 1 111 ? 131.351 131.470 104.532 1.00 51.46 111 VAL A N 1
ATOM 652 C CA . VAL A 1 111 ? 130.016 130.899 104.663 1.00 51.46 111 VAL A CA 1
ATOM 653 C C . VAL A 1 111 ? 130.114 129.381 104.585 1.00 51.46 111 VAL A C 1
ATOM 654 O O . VAL A 1 111 ? 129.234 128.666 105.073 1.00 51.46 111 VAL A O 1
ATOM 658 N N . VAL A 1 112 ? 131.188 128.876 103.979 1.00 48.99 112 VAL A N 1
ATOM 659 C CA . VAL A 1 112 ? 131.462 127.445 103.972 1.00 48.99 112 VAL A CA 1
ATOM 660 C C . VAL A 1 112 ? 132.363 127.179 105.169 1.00 48.99 112 VAL A C 1
ATOM 661 O O . VAL A 1 112 ? 132.939 126.095 105.314 1.00 48.99 112 VAL A O 1
ATOM 665 N N . GLY A 1 113 ? 132.485 128.177 106.035 1.00 48.76 113 GLY A N 1
ATOM 666 C CA . GLY A 1 113 ? 133.280 128.063 107.236 1.00 48.76 113 GLY A CA 1
ATOM 667 C C . GLY A 1 113 ? 132.451 128.410 108.449 1.00 48.76 113 GLY A C 1
ATOM 668 O O . GLY A 1 113 ? 132.960 128.475 109.566 1.00 48.76 113 GLY A O 1
ATOM 669 N N . VAL A 1 114 ? 131.167 128.664 108.236 1.00 50.17 114 VAL A N 1
ATOM 670 C CA . VAL A 1 114 ? 130.209 128.794 109.318 1.00 50.17 114 VAL A CA 1
ATOM 671 C C . VAL A 1 114 ? 129.220 127.638 109.322 1.00 50.17 114 VAL A C 1
ATOM 672 O O . VAL A 1 114 ? 128.797 127.183 110.386 1.00 50.17 114 VAL A O 1
ATOM 676 N N . THR A 1 115 ? 128.844 127.147 108.141 1.00 54.39 115 THR A N 1
ATOM 677 C CA . THR A 1 115 ? 128.102 125.899 108.069 1.00 54.39 115 THR A CA 1
ATOM 678 C C . THR A 1 115 ? 128.918 124.726 108.585 1.00 54.39 115 THR A C 1
ATOM 679 O O . THR A 1 115 ? 128.340 123.729 109.023 1.00 54.39 115 THR A O 1
ATOM 683 N N . MET A 1 116 ? 130.245 124.817 108.542 1.00 53.07 116 MET A N 1
ATOM 684 C CA . MET A 1 116 ? 131.058 123.783 109.165 1.00 53.07 116 MET A CA 1
ATOM 685 C C . MET A 1 116 ? 131.048 123.898 110.681 1.00 53.07 116 MET A C 1
ATOM 686 O O . MET A 1 116 ? 131.024 122.875 111.371 1.00 53.07 116 MET A O 1
ATOM 691 N N . LEU A 1 117 ? 131.040 125.120 111.215 1.00 48.24 117 LEU A N 1
ATOM 692 C CA . LEU A 1 117 ? 130.826 125.299 112.644 1.00 48.24 117 LEU A CA 1
ATOM 693 C C . LEU A 1 117 ? 129.386 125.043 113.045 1.00 48.24 117 LEU A C 1
ATOM 694 O O . LEU A 1 117 ? 129.102 124.943 114.241 1.00 48.24 117 LEU A O 1
ATOM 699 N N . LEU A 1 118 ? 128.476 124.946 112.083 1.00 50.94 118 LEU A N 1
ATOM 700 C CA . LEU A 1 118 ? 127.115 124.518 112.363 1.00 50.94 118 LEU A CA 1
ATOM 701 C C . LEU A 1 118 ? 126.938 123.025 112.146 1.00 50.94 118 LEU A C 1
ATOM 702 O O . LEU A 1 118 ? 126.132 122.396 112.836 1.00 50.94 118 LEU A O 1
ATOM 707 N N . ALA A 1 119 ? 127.680 122.441 111.205 1.00 53.43 119 ALA A N 1
ATOM 708 C CA . ALA A 1 119 ? 127.678 120.991 111.058 1.00 53.43 119 ALA A CA 1
ATOM 709 C C . ALA A 1 119 ? 128.301 120.318 112.273 1.00 53.43 119 ALA A C 1
ATOM 710 O O . ALA A 1 119 ? 127.712 119.400 112.855 1.00 53.43 119 ALA A O 1
ATOM 712 N N . THR A 1 120 ? 129.490 120.769 112.683 1.00 54.66 120 THR A N 1
ATOM 713 C CA . THR A 1 120 ? 130.146 120.155 113.831 1.00 54.66 120 THR A CA 1
ATOM 714 C C . THR A 1 120 ? 129.477 120.511 115.145 1.00 54.66 120 THR A C 1
ATOM 715 O O . THR A 1 120 ? 130.009 120.173 116.206 1.00 54.66 120 THR A O 1
ATOM 719 N N . LEU A 1 121 ? 128.331 121.180 115.097 1.00 51.03 121 LEU A N 1
ATOM 720 C CA . LEU A 1 121 ? 127.529 121.467 116.272 1.00 51.03 121 LEU A CA 1
ATOM 721 C C . LEU A 1 121 ? 126.174 120.786 116.232 1.00 51.03 121 LEU A C 1
ATOM 722 O O . LEU A 1 121 ? 125.685 120.348 117.272 1.00 51.03 121 LEU A O 1
ATOM 727 N N . LEU A 1 122 ? 125.575 120.651 115.047 1.00 56.74 122 LEU A N 1
ATOM 728 C CA . LEU A 1 122 ? 124.435 119.757 114.898 1.00 56.74 122 LEU A CA 1
ATOM 729 C C . LEU A 1 122 ? 124.834 118.309 115.116 1.00 56.74 122 LEU A C 1
ATOM 730 O O . LEU A 1 122 ? 124.000 117.502 115.528 1.00 56.74 122 LEU A O 1
ATOM 735 N N . ILE A 1 123 ? 126.088 117.953 114.840 1.00 63.24 123 ILE A N 1
ATOM 736 C CA . ILE A 1 123 ? 126.550 116.610 115.173 1.00 63.24 123 ILE A CA 1
ATOM 737 C C . ILE A 1 123 ? 126.559 116.410 116.684 1.00 63.24 123 ILE A C 1
ATOM 738 O O . ILE A 1 123 ? 126.112 115.377 117.193 1.00 63.24 123 ILE A O 1
ATOM 743 N N . GLN A 1 124 ? 127.069 117.396 117.424 1.00 61.34 124 GLN A N 1
ATOM 744 C CA . GLN A 1 124 ? 127.147 117.271 118.873 1.00 61.34 124 GLN A CA 1
ATOM 745 C C . GLN A 1 124 ? 125.795 117.446 119.549 1.00 61.34 124 GLN A C 1
ATOM 746 O O . GLN A 1 124 ? 125.619 116.984 120.679 1.00 61.34 124 GLN A O 1
ATOM 752 N N . TYR A 1 125 ? 124.835 118.088 118.890 1.00 59.27 125 TYR A N 1
ATOM 753 C CA . TYR A 1 125 ? 123.517 118.272 119.481 1.00 59.27 125 TYR A CA 1
ATOM 754 C C . TYR A 1 125 ? 122.524 117.197 119.067 1.00 59.27 125 TYR A C 1
ATOM 755 O O . TYR A 1 125 ? 121.588 116.914 119.818 1.00 59.27 125 TYR A O 1
ATOM 764 N N . GLU A 1 126 ? 122.704 116.593 117.892 1.00 71.64 126 GLU A N 1
ATOM 765 C CA . GLU A 1 126 ? 121.924 115.416 117.531 1.00 71.64 126 GLU A CA 1
ATOM 766 C C . GLU A 1 126 ? 122.245 114.253 118.454 1.00 71.64 126 GLU A C 1
ATOM 767 O O . GLU A 1 126 ? 121.350 113.511 118.870 1.00 71.64 126 GLU A O 1
ATOM 773 N N . ARG A 1 127 ? 123.528 114.071 118.769 1.00 72.64 127 ARG A N 1
ATOM 774 C CA . ARG A 1 127 ? 123.930 113.030 119.704 1.00 72.64 127 ARG A CA 1
ATOM 775 C C . ARG A 1 127 ? 123.239 113.195 121.048 1.00 72.64 127 ARG A C 1
ATOM 776 O O . ARG A 1 127 ? 122.826 112.211 121.668 1.00 72.64 127 ARG A O 1
ATOM 784 N N . LEU A 1 128 ? 123.097 114.433 121.517 1.00 66.45 128 LEU A N 1
ATOM 785 C CA . LEU A 1 128 ? 122.420 114.658 122.784 1.00 66.45 128 LEU A CA 1
ATOM 786 C C . LEU A 1 128 ? 120.933 114.348 122.709 1.00 66.45 128 LEU A C 1
ATOM 787 O O . LEU A 1 128 ? 120.293 114.214 123.757 1.00 66.45 128 LEU A O 1
ATOM 792 N N . GLN A 1 129 ? 120.373 114.244 121.510 1.00 73.60 129 GLN A N 1
ATOM 793 C CA . GLN A 1 129 ? 119.044 113.711 121.267 1.00 73.60 129 GLN A CA 1
ATOM 794 C C . GLN A 1 129 ? 119.184 112.281 120.746 1.00 73.60 129 GLN A C 1
ATOM 795 O O . GLN A 1 129 ? 120.278 111.711 120.728 1.00 73.60 129 GLN A O 1
ATOM 801 N N . GLY A 1 130 ? 118.072 111.693 120.322 1.00 83.79 130 GLY A N 1
ATOM 802 C CA . GLY A 1 130 ? 118.094 110.301 119.914 1.00 83.79 130 GLY A CA 1
ATOM 803 C C . GLY A 1 130 ? 118.122 110.060 118.421 1.00 83.79 130 GLY A C 1
ATOM 804 O O . GLY A 1 130 ? 117.507 109.108 117.934 1.00 83.79 130 GLY A O 1
ATOM 805 N N . VAL A 1 131 ? 118.827 110.907 117.679 1.00 86.15 131 VAL A N 1
ATOM 806 C CA . VAL A 1 131 ? 118.849 110.825 116.223 1.00 86.15 131 VAL A CA 1
ATOM 807 C C . VAL A 1 131 ? 120.034 109.963 115.803 1.00 86.15 131 VAL A C 1
ATOM 808 O O . VAL A 1 131 ? 121.175 110.431 115.776 1.00 86.15 131 VAL A O 1
ATOM 812 N N . GLN A 1 132 ? 119.762 108.702 115.462 1.00 92.60 132 GLN A N 1
ATOM 813 C CA . GLN A 1 132 ? 120.822 107.805 115.016 1.00 92.60 132 GLN A CA 1
ATOM 814 C C . GLN A 1 132 ? 121.234 108.122 113.584 1.00 92.60 132 GLN A C 1
ATOM 815 O O . GLN A 1 132 ? 122.421 108.298 113.290 1.00 92.60 132 GLN A O 1
ATOM 821 N N . SER A 1 133 ? 120.261 108.192 112.680 1.00 97.07 133 SER A N 1
ATOM 822 C CA . SER A 1 133 ? 120.489 108.610 111.303 1.00 97.07 133 SER A CA 1
ATOM 823 C C . SER A 1 133 ? 120.034 110.057 111.164 1.00 97.07 133 SER A C 1
ATOM 824 O O . SER A 1 133 ? 118.866 110.370 111.417 1.00 97.07 133 SER A O 1
ATOM 827 N N . SER A 1 134 ? 120.957 110.930 110.756 1.00 92.55 134 SER A N 1
ATOM 828 C CA . SER A 1 134 ? 120.701 112.366 110.802 1.00 92.55 134 SER A CA 1
ATOM 829 C C . SER A 1 134 ? 119.532 112.759 109.906 1.00 92.55 134 SER A C 1
ATOM 830 O O . SER A 1 134 ? 118.591 113.426 110.350 1.00 92.55 134 SER A O 1
ATOM 833 N N . GLY A 1 135 ? 119.569 112.351 108.641 1.00 91.39 135 GLY A N 1
ATOM 834 C CA . GLY A 1 135 ? 118.525 112.729 107.709 1.00 91.39 135 GLY A CA 1
ATOM 835 C C . GLY A 1 135 ? 118.819 114.022 106.978 1.00 91.39 135 GLY A C 1
ATOM 836 O O . GLY A 1 135 ? 119.012 114.024 105.759 1.00 91.39 135 GLY A O 1
ATOM 837 N N . VAL A 1 136 ? 118.838 115.137 107.709 1.00 90.58 136 VAL A N 1
ATOM 838 C CA . VAL A 1 136 ? 119.194 116.416 107.103 1.00 90.58 136 VAL A CA 1
ATOM 839 C C . VAL A 1 136 ? 120.689 116.475 106.819 1.00 90.58 136 VAL A C 1
ATOM 840 O O . VAL A 1 136 ? 121.120 116.934 105.755 1.00 90.58 136 VAL A O 1
ATOM 844 N N . LEU A 1 137 ? 121.500 115.997 107.758 1.00 86.23 137 LEU A N 1
ATOM 845 C CA . LEU A 1 137 ? 122.945 116.114 107.623 1.00 86.23 137 LEU A CA 1
ATOM 846 C C . LEU A 1 137 ? 123.501 115.195 106.538 1.00 86.23 137 LEU A C 1
ATOM 847 O O . LEU A 1 137 ? 124.460 115.567 105.848 1.00 86.23 137 LEU A O 1
ATOM 852 N N . ILE A 1 138 ? 122.902 114.018 106.339 1.00 87.66 138 ILE A N 1
ATOM 853 C CA . ILE A 1 138 ? 123.392 113.119 105.297 1.00 87.66 138 ILE A CA 1
ATOM 854 C C . ILE A 1 138 ? 123.168 113.723 103.916 1.00 87.66 138 ILE A C 1
ATOM 855 O O . ILE A 1 138 ? 124.077 113.744 103.076 1.00 87.66 138 ILE A O 1
ATOM 860 N N . ILE A 1 139 ? 121.965 114.239 103.661 1.00 85.62 139 ILE A N 1
ATOM 861 C CA . ILE A 1 139 ? 121.704 114.865 102.371 1.00 85.62 139 ILE A CA 1
ATOM 862 C C . ILE A 1 139 ? 122.479 116.171 102.244 1.00 85.62 139 ILE A C 1
ATOM 863 O O . ILE A 1 139 ? 122.825 116.584 101.134 1.00 85.62 139 ILE A O 1
ATOM 868 N N . PHE A 1 140 ? 122.776 116.839 103.361 1.00 83.68 140 PHE A N 1
ATOM 869 C CA . PHE A 1 140 ? 123.621 118.027 103.297 1.00 83.68 140 PHE A CA 1
ATOM 870 C C . PHE A 1 140 ? 125.017 117.676 102.799 1.00 83.68 140 PHE A C 1
ATOM 871 O O . PHE A 1 140 ? 125.569 118.356 101.926 1.00 83.68 140 PHE A O 1
ATOM 879 N N . TRP A 1 141 ? 125.605 116.606 103.335 1.00 82.88 141 TRP A N 1
ATOM 880 C CA . TRP A 1 141 ? 126.917 116.191 102.845 1.00 82.88 141 TRP A CA 1
ATOM 881 C C . TRP A 1 141 ? 126.836 115.703 101.404 1.00 82.88 141 TRP A C 1
ATOM 882 O O . TRP A 1 141 ? 127.774 115.901 100.619 1.00 82.88 141 TRP A O 1
ATOM 893 N N . PHE A 1 142 ? 125.731 115.049 101.043 1.00 84.44 142 PHE A N 1
ATOM 894 C CA . PHE A 1 142 ? 125.533 114.644 99.655 1.00 84.44 142 PHE A CA 1
ATOM 895 C C . PHE A 1 142 ? 125.548 115.855 98.732 1.00 84.44 142 PHE A C 1
ATOM 896 O O . PHE A 1 142 ? 126.225 115.855 97.698 1.00 84.44 142 PHE A O 1
ATOM 904 N N . LEU A 1 143 ? 124.797 116.897 99.095 1.00 86.18 143 LEU A N 1
ATOM 905 C CA . LEU A 1 143 ? 124.814 118.148 98.347 1.00 86.18 143 LEU A CA 1
ATOM 906 C C . LEU A 1 143 ? 126.220 118.717 98.261 1.00 86.18 143 LEU A C 1
ATOM 907 O O . LEU A 1 143 ? 126.644 119.186 97.200 1.00 86.18 143 LEU A O 1
ATOM 912 N N . CYS A 1 144 ? 126.958 118.683 99.371 1.00 85.55 144 CYS A N 1
ATOM 913 C CA . CYS A 1 144 ? 128.315 119.216 99.366 1.00 85.55 144 CYS A CA 1
ATOM 914 C C . CYS A 1 144 ? 129.193 118.484 98.362 1.00 85.55 144 CYS A C 1
ATOM 915 O O . CYS A 1 144 ? 129.960 119.112 97.624 1.00 85.55 144 CYS A O 1
ATOM 918 N N . VAL A 1 145 ? 129.096 117.156 98.320 1.00 86.93 145 VAL A N 1
ATOM 919 C CA . VAL A 1 145 ? 129.938 116.396 97.399 1.00 86.93 145 VAL A CA 1
ATOM 920 C C . VAL A 1 145 ? 129.495 116.617 95.957 1.00 86.93 145 VAL A C 1
ATOM 921 O O . VAL A 1 145 ? 130.327 116.810 95.063 1.00 86.93 145 VAL A O 1
ATOM 925 N N . VAL A 1 146 ? 128.185 116.597 95.706 1.00 89.13 146 VAL A N 1
ATOM 926 C CA . VAL A 1 146 ? 127.681 116.804 94.349 1.00 89.13 146 VAL A CA 1
ATOM 927 C C . VAL A 1 146 ? 128.005 118.213 93.867 1.00 89.13 146 VAL A C 1
ATOM 928 O O . VAL A 1 146 ? 128.476 118.410 92.740 1.00 89.13 146 VAL A O 1
ATOM 932 N N . CYS A 1 147 ? 127.762 119.215 94.714 1.00 92.61 147 CYS A N 1
ATOM 933 C CA . CYS A 1 147 ? 128.073 120.590 94.340 1.00 92.61 147 CYS A CA 1
ATOM 934 C C . CYS A 1 147 ? 129.564 120.806 94.141 1.00 92.61 147 CYS A C 1
ATOM 935 O O . CYS A 1 147 ? 129.958 121.807 93.536 1.00 92.61 147 CYS A O 1
ATOM 938 N N . ALA A 1 148 ? 130.400 119.903 94.649 1.00 91.64 148 ALA A N 1
ATOM 939 C CA . ALA A 1 148 ? 131.834 119.981 94.422 1.00 91.64 148 ALA A CA 1
ATOM 940 C C . ALA A 1 148 ? 132.264 119.276 93.147 1.00 91.64 148 ALA A C 1
ATOM 941 O O . ALA A 1 148 ? 133.304 119.627 92.580 1.00 91.64 148 ALA A O 1
ATOM 943 N N . ILE A 1 149 ? 131.482 118.298 92.680 1.00 94.35 149 ILE A N 1
ATOM 944 C CA . ILE A 1 149 ? 131.898 117.476 91.544 1.00 94.35 149 ILE A CA 1
ATOM 945 C C . ILE A 1 149 ? 132.052 118.322 90.287 1.00 94.35 149 ILE A C 1
ATOM 946 O O . ILE A 1 149 ? 133.017 118.161 89.530 1.00 94.35 149 ILE A O 1
ATOM 951 N N . VAL A 1 150 ? 131.105 119.227 90.034 1.00 96.52 150 VAL A N 1
ATOM 952 C CA . VAL A 1 150 ? 131.212 120.096 88.862 1.00 96.52 150 VAL A CA 1
ATOM 953 C C . VAL A 1 150 ? 132.460 120.970 88.923 1.00 96.52 150 VAL A C 1
ATOM 954 O O . VAL A 1 150 ? 133.191 121.033 87.921 1.00 96.52 150 VAL A O 1
ATOM 958 N N . PRO A 1 151 ? 132.764 121.665 90.027 1.00 96.39 151 PRO A N 1
ATOM 959 C CA . PRO A 1 151 ? 134.107 122.253 90.151 1.00 96.39 151 PRO A CA 1
ATOM 960 C C . PRO A 1 151 ? 135.213 121.215 90.149 1.00 96.39 151 PRO A C 1
ATOM 961 O O . PRO A 1 151 ? 136.311 121.493 89.650 1.00 96.39 151 PRO A O 1
ATOM 965 N N . PHE A 1 152 ? 134.959 120.028 90.705 1.00 98.04 152 PHE A N 1
ATOM 966 C CA . PHE A 1 152 ? 135.945 118.954 90.646 1.00 98.04 152 PHE A CA 1
ATOM 967 C C . PHE A 1 152 ? 136.220 118.548 89.206 1.00 98.04 152 PHE A C 1
ATOM 968 O O . PHE A 1 152 ? 137.378 118.367 88.815 1.00 98.04 152 PHE A O 1
ATOM 976 N N . ARG A 1 153 ? 135.169 118.416 88.398 1.00 103.15 153 ARG A N 1
ATOM 977 C CA . ARG A 1 153 ? 135.308 118.121 86.980 1.00 103.15 153 ARG A CA 1
ATOM 978 C C . ARG A 1 153 ? 135.468 119.380 86.139 1.00 103.15 153 ARG A C 1
ATOM 979 O O . ARG A 1 153 ? 135.173 119.358 84.939 1.00 103.15 153 ARG A O 1
ATOM 987 N N . SER A 1 154 ? 135.909 120.480 86.749 1.00 104.35 154 SER A N 1
ATOM 988 C CA . SER A 1 154 ? 136.275 121.686 86.026 1.00 104.35 154 SER A CA 1
ATOM 989 C C . SER A 1 154 ? 137.768 121.973 86.074 1.00 104.35 154 SER A C 1
ATOM 990 O O . SER A 1 154 ? 138.226 122.895 85.391 1.00 104.35 154 SER A O 1
ATOM 993 N N . LYS A 1 155 ? 138.532 121.213 86.858 1.00 104.04 155 LYS A N 1
ATOM 994 C CA . LYS A 1 155 ? 139.963 121.444 87.006 1.00 104.04 155 LYS A CA 1
ATOM 995 C C . LYS A 1 155 ? 140.761 120.188 86.680 1.00 104.04 155 LYS A C 1
ATOM 996 O O . LYS A 1 155 ? 141.901 120.278 86.216 1.00 104.04 155 LYS A O 1
ATOM 1002 N N . ILE A 1 156 ? 140.177 119.013 86.928 1.00 104.35 156 ILE A N 1
ATOM 1003 C CA . ILE A 1 156 ? 140.908 117.769 86.706 1.00 104.35 156 ILE A CA 1
ATOM 1004 C C . ILE A 1 156 ? 141.194 117.569 85.223 1.00 104.35 156 ILE A C 1
ATOM 1005 O O . ILE A 1 156 ? 142.253 117.052 84.847 1.00 104.35 156 ILE A O 1
ATOM 1010 N N . LEU A 1 157 ? 140.262 117.971 84.356 1.00 108.06 157 LEU A N 1
ATOM 1011 C CA . LEU A 1 157 ? 140.524 117.927 82.922 1.00 108.06 157 LEU A CA 1
ATOM 1012 C C . LEU A 1 157 ? 141.468 119.034 82.478 1.00 108.06 157 LEU A C 1
ATOM 1013 O O . LEU A 1 157 ? 141.907 119.025 81.323 1.00 108.06 157 LEU A O 1
ATOM 1018 N N . LEU A 1 158 ? 141.780 119.982 83.361 1.00 109.83 158 LEU A N 1
ATOM 1019 C CA . LEU A 1 158 ? 142.705 121.067 83.064 1.00 109.83 158 LEU A CA 1
ATOM 1020 C C . LEU A 1 158 ? 143.930 121.048 83.969 1.00 109.83 158 LEU A C 1
ATOM 1021 O O . LEU A 1 158 ? 144.680 122.030 83.998 1.00 109.83 158 LEU A O 1
ATOM 1026 N N . ALA A 1 159 ? 144.153 119.962 84.709 1.00 110.98 159 ALA A N 1
ATOM 1027 C CA . ALA A 1 159 ? 145.275 119.890 85.641 1.00 110.98 159 ALA A CA 1
ATOM 1028 C C . ALA A 1 159 ? 146.519 119.300 84.983 1.00 110.98 159 ALA A C 1
ATOM 1029 O O . ALA A 1 159 ? 147.565 119.953 84.919 1.00 110.98 159 ALA A O 1
ATOM 1031 N N . LYS A 1 160 ? 146.417 118.067 84.491 1.00 113.25 160 LYS A N 1
ATOM 1032 C CA . LYS A 1 160 ? 147.538 117.423 83.822 1.00 113.25 160 LYS A CA 1
ATOM 1033 C C . LYS A 1 160 ? 147.503 117.593 82.312 1.00 113.25 160 LYS A C 1
ATOM 1034 O O . LYS A 1 160 ? 148.549 117.466 81.664 1.00 113.25 160 LYS A O 1
ATOM 1040 N N . ALA A 1 161 ? 146.331 117.872 81.737 1.00 113.54 161 ALA A N 1
ATOM 1041 C CA . ALA A 1 161 ? 146.256 118.137 80.304 1.00 113.54 161 ALA A CA 1
ATOM 1042 C C . ALA A 1 161 ? 146.858 119.494 79.968 1.00 113.54 161 ALA A C 1
ATOM 1043 O O . ALA A 1 161 ? 147.635 119.623 79.014 1.00 113.54 161 ALA A O 1
ATOM 1045 N N . GLU A 1 162 ? 146.507 120.523 80.743 1.00 115.64 162 GLU A N 1
ATOM 1046 C CA . GLU A 1 162 ? 147.020 121.863 80.480 1.00 115.64 162 GLU A CA 1
ATOM 1047 C C . GLU A 1 162 ? 148.524 121.950 80.709 1.00 115.64 162 GLU A C 1
ATOM 1048 O O . GLU A 1 162 ? 149.240 122.574 79.917 1.00 115.64 162 GLU A O 1
ATOM 1054 N N . GLY A 1 163 ? 149.023 121.330 81.774 1.00 112.84 163 GLY A N 1
ATOM 1055 C CA . GLY A 1 163 ? 150.390 121.580 82.180 1.00 112.84 163 GLY A CA 1
ATOM 1056 C C . GLY A 1 163 ? 150.652 121.381 83.659 1.00 112.84 163 GLY A C 1
ATOM 1057 O O . GLY A 1 163 ? 150.417 120.297 84.202 1.00 112.84 163 GLY A O 1
ATOM 1058 N N . GLU A 1 164 ? 151.137 122.429 84.318 1.00 109.96 164 GLU A N 1
ATOM 1059 C CA . GLU A 1 164 ? 151.724 122.362 85.647 1.00 109.96 164 GLU A CA 1
ATOM 1060 C C . GLU A 1 164 ? 150.806 123.005 86.690 1.00 109.96 164 GLU A C 1
ATOM 1061 O O . GLU A 1 164 ? 149.648 123.340 86.413 1.00 109.96 164 GLU A O 1
ATOM 1067 N N . ILE A 1 165 ? 151.348 123.163 87.900 1.00 105.11 165 ILE A N 1
ATOM 1068 C CA . ILE A 1 165 ? 150.640 123.447 89.149 1.00 105.11 165 ILE A CA 1
ATOM 1069 C C . ILE A 1 165 ? 149.453 124.401 89.015 1.00 105.11 165 ILE A C 1
ATOM 1070 O O . ILE A 1 165 ? 148.360 124.094 89.506 1.00 105.11 165 ILE A O 1
ATOM 1075 N N . SER A 1 166 ? 149.641 125.549 88.357 1.00 104.60 166 SER A N 1
ATOM 1076 C CA . SER A 1 166 ? 148.521 126.438 88.055 1.00 104.60 166 SER A CA 1
ATOM 1077 C C . SER A 1 166 ? 147.770 126.914 89.297 1.00 104.60 166 SER A C 1
ATOM 1078 O O . SER A 1 166 ? 146.654 126.449 89.553 1.00 104.60 166 SER A O 1
ATOM 1081 N N . ASP A 1 167 ? 148.381 127.815 90.088 1.00 92.60 167 ASP A N 1
ATOM 1082 C CA . ASP A 1 167 ? 147.805 128.351 91.323 1.00 92.60 167 ASP A CA 1
ATOM 1083 C C . ASP A 1 167 ? 147.693 127.234 92.355 1.00 92.60 167 ASP A C 1
ATOM 1084 O O . ASP A 1 167 ? 146.594 126.738 92.633 1.00 92.60 167 ASP A O 1
ATOM 1089 N N . PRO A 1 168 ? 148.823 126.801 92.920 1.00 86.81 168 PRO A N 1
ATOM 1090 C CA . PRO A 1 168 ? 148.814 125.613 93.789 1.00 86.81 168 PRO A CA 1
ATOM 1091 C C . PRO A 1 168 ? 147.906 125.719 95.000 1.00 86.81 168 PRO A C 1
ATOM 1092 O O . PRO A 1 168 ? 147.385 124.692 95.445 1.00 86.81 168 PRO A O 1
ATOM 1096 N N . PHE A 1 169 ? 147.713 126.910 95.570 1.00 76.72 169 PHE A N 1
ATOM 1097 C CA . PHE A 1 169 ? 147.006 126.985 96.845 1.00 76.72 169 PHE A CA 1
ATOM 1098 C C . PHE A 1 169 ? 145.550 126.566 96.700 1.00 76.72 169 PHE A C 1
ATOM 1099 O O . PHE A 1 169 ? 145.064 125.711 97.451 1.00 76.72 169 PHE A O 1
ATOM 1107 N N . ARG A 1 170 ? 144.834 127.145 95.737 1.00 77.77 170 ARG A N 1
ATOM 1108 C CA . ARG A 1 170 ? 143.429 126.792 95.593 1.00 77.77 170 ARG A CA 1
ATOM 1109 C C . ARG A 1 170 ? 143.243 125.399 95.009 1.00 77.77 170 ARG A C 1
ATOM 1110 O O . ARG A 1 170 ? 142.168 124.811 95.173 1.00 77.77 170 ARG A O 1
ATOM 1118 N N . PHE A 1 171 ? 144.259 124.856 94.340 1.00 87.93 171 PHE A N 1
ATOM 1119 C CA . PHE A 1 171 ? 144.178 123.496 93.826 1.00 87.93 171 PHE A CA 1
ATOM 1120 C C . PHE A 1 171 ? 144.464 122.450 94.892 1.00 87.93 171 PHE A C 1
ATOM 1121 O O . PHE A 1 171 ? 143.909 121.347 94.830 1.00 87.93 171 PHE A O 1
ATOM 1129 N N . THR A 1 172 ? 145.316 122.764 95.863 1.00 81.64 172 THR A N 1
ATOM 1130 C CA . THR A 1 172 ? 145.614 121.860 96.964 1.00 81.64 172 THR A CA 1
ATOM 1131 C C . THR A 1 172 ? 144.733 122.099 98.179 1.00 81.64 172 THR A C 1
ATOM 1132 O O . THR A 1 172 ? 144.828 121.346 99.153 1.00 81.64 172 THR A O 1
ATOM 1136 N N . THR A 1 173 ? 143.888 123.126 98.149 1.00 79.42 173 THR A N 1
ATOM 1137 C CA . THR A 1 173 ? 142.902 123.336 99.199 1.00 79.42 173 THR A CA 1
ATOM 1138 C C . THR A 1 173 ? 141.537 122.770 98.842 1.00 79.42 173 THR A C 1
ATOM 1139 O O . THR A 1 173 ? 140.799 122.347 99.737 1.00 79.42 173 THR A O 1
ATOM 1143 N N . PHE A 1 174 ? 141.195 122.723 97.553 1.00 85.22 174 PHE A N 1
ATOM 1144 C CA . PHE A 1 174 ? 139.888 122.219 97.150 1.00 85.22 174 PHE A CA 1
ATOM 1145 C C . PHE A 1 174 ? 139.747 120.720 97.375 1.00 85.22 174 PHE A C 1
ATOM 1146 O O . PHE A 1 174 ? 138.623 120.208 97.368 1.00 85.22 174 PHE A O 1
ATOM 1154 N N . TYR A 1 175 ? 140.848 120.007 97.591 1.00 85.26 175 TYR A N 1
ATOM 1155 C CA . TYR A 1 175 ? 140.759 118.572 97.818 1.00 85.26 175 TYR A CA 1
ATOM 1156 C C . TYR A 1 175 ? 140.622 118.223 99.292 1.00 85.26 175 TYR A C 1
ATOM 1157 O O . TYR A 1 175 ? 139.975 117.224 99.626 1.00 85.26 175 TYR A O 1
ATOM 1166 N N . ILE A 1 176 ? 141.212 119.024 100.182 1.00 74.26 176 ILE A N 1
ATOM 1167 C CA . ILE A 1 176 ? 141.031 118.795 101.607 1.00 74.26 176 ILE A CA 1
ATOM 1168 C C . ILE A 1 176 ? 139.620 119.161 102.041 1.00 74.26 176 ILE A C 1
ATOM 1169 O O . ILE A 1 176 ? 139.167 118.728 103.104 1.00 74.26 176 ILE A O 1
ATOM 1174 N N . HIS A 1 177 ? 138.903 119.943 101.240 1.00 74.04 177 HIS A N 1
ATOM 1175 C CA . HIS A 1 177 ? 137.475 120.139 101.425 1.00 74.04 177 HIS A CA 1
ATOM 1176 C C . HIS A 1 177 ? 136.662 119.147 100.611 1.00 74.04 177 HIS A C 1
ATOM 1177 O O . HIS A 1 177 ? 135.429 119.195 100.643 1.00 74.04 177 HIS A O 1
ATOM 1184 N N . PHE A 1 178 ? 137.325 118.256 99.878 1.00 83.19 178 PHE A N 1
ATOM 1185 C CA . PHE A 1 178 ? 136.676 117.127 99.226 1.00 83.19 178 PHE A CA 1
ATOM 1186 C C . PHE A 1 178 ? 136.989 115.807 99.908 1.00 83.19 178 PHE A C 1
ATOM 1187 O O . PHE A 1 178 ? 136.088 114.993 100.102 1.00 83.19 178 PHE A O 1
ATOM 1195 N N . ALA A 1 179 ? 138.244 115.587 100.302 1.00 81.99 179 ALA A N 1
ATOM 1196 C CA . ALA A 1 179 ? 138.576 114.409 101.094 1.00 81.99 179 ALA A CA 1
ATOM 1197 C C . ALA A 1 179 ? 137.758 114.367 102.379 1.00 81.99 179 ALA A C 1
ATOM 1198 O O . ALA A 1 179 ? 137.132 113.351 102.704 1.00 81.99 179 ALA A O 1
ATOM 1200 N N . LEU A 1 180 ? 137.729 115.482 103.111 1.00 75.42 180 LEU A N 1
ATOM 1201 C CA . LEU A 1 180 ? 136.999 115.509 104.372 1.00 75.42 180 LEU A CA 1
ATOM 1202 C C . LEU A 1 180 ? 135.493 115.507 104.157 1.00 75.42 180 LEU A C 1
ATOM 1203 O O . LEU A 1 180 ? 134.762 114.927 104.965 1.00 75.42 180 LEU A O 1
ATOM 1208 N N . VAL A 1 181 ? 135.001 116.130 103.085 1.00 80.99 181 VAL A N 1
ATOM 1209 C CA . VAL A 1 181 ? 133.561 116.072 102.854 1.00 80.99 181 VAL A CA 1
ATOM 1210 C C . VAL A 1 181 ? 133.138 114.653 102.495 1.00 80.99 181 VAL A C 1
ATOM 1211 O O . VAL A 1 181 ? 132.066 114.197 102.907 1.00 80.99 181 VAL A O 1
ATOM 1215 N N . LEU A 1 182 ? 133.973 113.917 101.754 1.00 83.21 182 LEU A N 1
ATOM 1216 C CA . LEU A 1 182 ? 133.648 112.531 101.443 1.00 83.21 182 LEU A CA 1
ATOM 1217 C C . LEU A 1 182 ? 133.737 111.660 102.687 1.00 83.21 182 LEU A C 1
ATOM 1218 O O . LEU A 1 182 ? 132.911 110.762 102.881 1.00 83.21 182 LEU A O 1
ATOM 1223 N N . SER A 1 183 ? 134.725 111.917 103.547 1.00 81.48 183 SER A N 1
ATOM 1224 C CA . SER A 1 183 ? 134.803 111.187 104.807 1.00 81.48 183 SER A CA 1
ATOM 1225 C C . SER A 1 183 ? 133.561 111.427 105.655 1.00 81.48 183 SER A C 1
ATOM 1226 O O . SER A 1 183 ? 133.008 110.488 106.240 1.00 81.48 183 SER A O 1
ATOM 1229 N N . ALA A 1 184 ? 133.098 112.677 105.723 1.00 82.04 184 ALA A N 1
ATOM 1230 C CA . ALA A 1 184 ? 131.898 112.978 106.493 1.00 82.04 184 ALA A CA 1
ATOM 1231 C C . ALA A 1 184 ? 130.654 112.373 105.860 1.00 82.04 184 ALA A C 1
ATOM 1232 O O . ALA A 1 184 ? 129.737 111.964 106.577 1.00 82.04 184 ALA A O 1
ATOM 1234 N N . LEU A 1 185 ? 130.594 112.313 104.528 1.00 82.16 185 LEU A N 1
ATOM 1235 C CA . LEU A 1 185 ? 129.460 111.664 103.877 1.00 82.16 185 LEU A CA 1
ATOM 1236 C C . LEU A 1 185 ? 129.445 110.169 104.165 1.00 82.16 185 LEU A C 1
ATOM 1237 O O . LEU A 1 185 ? 128.378 109.582 104.376 1.00 82.16 185 LEU A O 1
ATOM 1242 N N . ILE A 1 186 ? 130.619 109.537 104.173 1.00 85.59 186 ILE A N 1
ATOM 1243 C CA . ILE A 1 186 ? 130.696 108.117 104.505 1.00 85.59 186 ILE A CA 1
ATOM 1244 C C . ILE A 1 186 ? 130.274 107.887 105.951 1.00 85.59 186 ILE A C 1
ATOM 1245 O O . ILE A 1 186 ? 129.467 106.998 106.248 1.00 85.59 186 ILE A O 1
ATOM 1250 N N . LEU A 1 187 ? 130.801 108.696 106.869 1.00 82.45 187 LEU A N 1
ATOM 1251 C CA . LEU A 1 187 ? 130.500 108.561 108.289 1.00 82.45 187 LEU A CA 1
ATOM 1252 C C . LEU A 1 187 ? 129.134 109.115 108.666 1.00 82.45 187 LEU A C 1
ATOM 1253 O O . LEU A 1 187 ? 128.753 109.030 109.838 1.00 82.45 187 LEU A O 1
ATOM 1258 N N . ALA A 1 188 ? 128.397 109.686 107.715 1.00 88.50 188 ALA A N 1
ATOM 1259 C CA . ALA A 1 188 ? 127.086 110.265 107.974 1.00 88.50 188 ALA A CA 1
ATOM 1260 C C . ALA A 1 188 ? 125.953 109.269 107.769 1.00 88.50 188 ALA A C 1
ATOM 1261 O O . ALA A 1 188 ? 125.050 109.179 108.605 1.00 88.50 188 ALA A O 1
ATOM 1263 N N . CYS A 1 189 ? 125.982 108.513 106.673 1.00 94.75 189 CYS A N 1
ATOM 1264 C CA . CYS A 1 189 ? 124.925 107.560 106.358 1.00 94.75 189 CYS A CA 1
ATOM 1265 C C . CYS A 1 189 ? 124.996 106.305 107.225 1.00 94.75 189 CYS A C 1
ATOM 1266 O O . CYS A 1 189 ? 124.185 105.391 107.047 1.00 94.75 189 CYS A O 1
ATOM 1269 N N . PHE A 1 190 ? 125.934 106.248 108.167 1.00 95.65 190 PHE A N 1
ATOM 1270 C CA . PHE A 1 190 ? 125.966 105.181 109.151 1.00 95.65 190 PHE A CA 1
ATOM 1271 C C . PHE A 1 190 ? 124.810 105.356 110.134 1.00 95.65 190 PHE A C 1
ATOM 1272 O O . PHE A 1 190 ? 124.057 106.332 110.085 1.00 95.65 190 PHE A O 1
ATOM 1280 N N . ARG A 1 191 ? 124.664 104.399 111.044 1.00 99.78 191 ARG A N 1
ATOM 1281 C CA . ARG A 1 191 ? 123.646 104.485 112.078 1.00 99.78 191 ARG A CA 1
ATOM 1282 C C . ARG A 1 191 ? 124.256 104.090 113.413 1.00 99.78 191 ARG A C 1
ATOM 1283 O O . ARG A 1 191 ? 125.032 103.136 113.504 1.00 99.78 191 ARG A O 1
ATOM 1291 N N . GLU A 1 192 ? 123.894 104.839 114.447 1.00 101.90 192 GLU A N 1
ATOM 1292 C CA . GLU A 1 192 ? 124.462 104.680 115.775 1.00 101.90 192 GLU A CA 1
ATOM 1293 C C . GLU A 1 192 ? 123.640 103.687 116.591 1.00 101.90 192 GLU A C 1
ATOM 1294 O O . GLU A 1 192 ? 122.571 103.231 116.178 1.00 101.90 192 GLU A O 1
ATOM 1300 N N . LYS A 1 193 ? 124.160 103.356 117.770 1.00 101.83 193 LYS A N 1
ATOM 1301 C CA . LYS A 1 193 ? 123.500 102.421 118.659 1.00 101.83 193 LYS A CA 1
ATOM 1302 C C . LYS A 1 193 ? 122.201 103.020 119.193 1.00 101.83 193 LYS A C 1
ATOM 1303 O O . LYS A 1 193 ? 122.013 104.239 119.166 1.00 101.83 193 LYS A O 1
ATOM 1309 N N . PRO A 1 194 ? 121.280 102.180 119.661 1.00 104.96 194 PRO A N 1
ATOM 1310 C CA . PRO A 1 194 ? 120.056 102.705 120.254 1.00 104.96 194 PRO A CA 1
ATOM 1311 C C . PRO A 1 194 ? 120.376 103.611 121.427 1.00 104.96 194 PRO A C 1
ATOM 1312 O O . PRO A 1 194 ? 121.361 103.390 122.156 1.00 104.96 194 PRO A O 1
ATOM 1316 N N . PRO A 1 195 ? 119.577 104.659 121.633 1.00 101.74 195 PRO A N 1
ATOM 1317 C CA . PRO A 1 195 ? 119.924 105.657 122.660 1.00 101.74 195 PRO A CA 1
ATOM 1318 C C . PRO A 1 195 ? 119.959 105.117 124.081 1.00 101.74 195 PRO A C 1
ATOM 1319 O O . PRO A 1 195 ? 120.813 105.540 124.871 1.00 101.74 195 PRO A O 1
ATOM 1323 N N . PHE A 1 196 ? 119.056 104.201 124.420 1.00 107.80 196 PHE A N 1
ATOM 1324 C CA . PHE A 1 196 ? 118.787 103.759 125.795 1.00 107.80 196 PHE A CA 1
ATOM 1325 C C . PHE A 1 196 ? 118.877 104.933 126.778 1.00 107.80 196 PHE A C 1
ATOM 1326 O O . PHE A 1 196 ? 119.657 104.955 127.729 1.00 107.80 196 PHE A O 1
ATOM 1334 N N . PHE A 1 197 ? 118.029 105.922 126.512 1.00 108.86 197 PHE A N 1
ATOM 1335 C CA . PHE A 1 197 ? 117.904 107.094 127.366 1.00 108.86 197 PHE A CA 1
ATOM 1336 C C . PHE A 1 197 ? 117.481 106.703 128.777 1.00 108.86 197 PHE A C 1
ATOM 1337 O O . PHE A 1 197 ? 116.756 105.727 128.988 1.00 108.86 197 PHE A O 1
ATOM 1345 N N . SER A 1 198 ? 117.935 107.490 129.749 1.00 110.76 198 SER A N 1
ATOM 1346 C CA . SER A 1 198 ? 117.687 107.211 131.152 1.00 110.76 198 SER A CA 1
ATOM 1347 C C . SER A 1 198 ? 116.283 107.667 131.549 1.00 110.76 198 SER A C 1
ATOM 1348 O O . SER A 1 198 ? 115.527 108.222 130.748 1.00 110.76 198 SER A O 1
ATOM 1351 N N . ALA A 1 199 ? 115.933 107.430 132.810 1.00 111.33 199 ALA A N 1
ATOM 1352 C CA . ALA A 1 199 ? 114.662 107.867 133.358 1.00 111.33 199 ALA A CA 1
ATOM 1353 C C . ALA A 1 199 ? 114.759 109.330 133.785 1.00 111.33 199 ALA A C 1
ATOM 1354 O O . ALA A 1 199 ? 115.794 109.983 133.629 1.00 111.33 199 ALA A O 1
ATOM 1356 N N . LYS A 1 200 ? 113.658 109.858 134.326 1.00 108.16 200 LYS A N 1
ATOM 1357 C CA . LYS A 1 200 ? 113.665 111.239 134.800 1.00 108.16 200 LYS A CA 1
ATOM 1358 C C . LYS A 1 200 ? 114.648 111.414 135.951 1.00 108.16 200 LYS A C 1
ATOM 1359 O O . LYS A 1 200 ? 115.452 112.355 135.951 1.00 108.16 200 LYS A O 1
ATOM 1365 N N . ASN A 1 201 ? 114.577 110.535 136.950 1.00 107.99 201 ASN A N 1
ATOM 1366 C CA . ASN A 1 201 ? 115.659 110.295 137.899 1.00 107.99 201 ASN A CA 1
ATOM 1367 C C . ASN A 1 201 ? 115.925 111.466 138.841 1.00 107.99 201 ASN A C 1
ATOM 1368 O O . ASN A 1 201 ? 116.787 111.366 139.720 1.00 107.99 201 ASN A O 1
ATOM 1373 N N . VAL A 1 202 ? 115.208 112.576 138.681 1.00 89.14 202 VAL A N 1
ATOM 1374 C CA . VAL A 1 202 ? 115.376 113.698 139.599 1.00 89.14 202 VAL A CA 1
ATOM 1375 C C . VAL A 1 202 ? 114.075 114.485 139.732 1.00 89.14 202 VAL A C 1
ATOM 1376 O O . VAL A 1 202 ? 113.505 114.956 138.742 1.00 89.14 202 VAL A O 1
ATOM 1380 N N . ASP A 1 203 ? 113.573 114.580 140.961 1.00 82.88 203 ASP A N 1
ATOM 1381 C CA . ASP A 1 203 ? 112.374 115.346 141.281 1.00 82.88 203 ASP A CA 1
ATOM 1382 C C . ASP A 1 203 ? 112.653 116.840 141.456 1.00 82.88 203 ASP A C 1
ATOM 1383 O O . ASP A 1 203 ? 111.947 117.661 140.855 1.00 82.88 203 ASP A O 1
ATOM 1388 N N . PRO A 1 204 ? 113.663 117.256 142.256 1.00 71.09 204 PRO A N 1
ATOM 1389 C CA . PRO A 1 204 ? 113.878 118.697 142.441 1.00 71.09 204 PRO A CA 1
ATOM 1390 C C . PRO A 1 204 ? 114.499 119.338 141.213 1.00 71.09 204 PRO A C 1
ATOM 1391 O O . PRO A 1 204 ? 114.669 118.673 140.187 1.00 71.09 204 PRO A O 1
ATOM 1395 N N . ASN A 1 205 ? 114.835 120.620 141.301 1.00 50.49 205 ASN A N 1
ATOM 1396 C CA . ASN A 1 205 ? 115.336 121.344 140.139 1.00 50.49 205 ASN A CA 1
ATOM 1397 C C . ASN A 1 205 ? 116.702 120.816 139.724 1.00 50.49 205 ASN A C 1
ATOM 1398 O O . ASN A 1 205 ? 117.648 120.873 140.518 1.00 50.49 205 ASN A O 1
ATOM 1403 N N . PRO A 1 206 ? 116.852 120.300 138.513 1.00 36.85 206 PRO A N 1
ATOM 1404 C CA . PRO A 1 206 ? 118.165 119.826 138.069 1.00 36.85 206 PRO A CA 1
ATOM 1405 C C . PRO A 1 206 ? 118.936 120.891 137.313 1.00 36.85 206 PRO A C 1
ATOM 1406 O O . PRO A 1 206 ? 118.408 121.973 137.047 1.00 36.85 206 PRO A O 1
ATOM 1410 N N . TYR A 1 207 ? 120.183 120.593 136.976 1.00 31.19 207 TYR A N 1
ATOM 1411 C CA . TYR A 1 207 ? 121.005 121.440 136.129 1.00 31.19 207 TYR A CA 1
ATOM 1412 C C . TYR A 1 207 ? 120.263 121.750 134.832 1.00 31.19 207 TYR A C 1
ATOM 1413 O O . TYR A 1 207 ? 119.974 120.826 134.061 1.00 31.19 207 TYR A O 1
ATOM 1422 N N . PRO A 1 208 ? 119.923 123.009 134.561 1.00 32.53 208 PRO A N 1
ATOM 1423 C CA . PRO A 1 208 ? 119.118 123.288 133.369 1.00 32.53 208 PRO A CA 1
ATOM 1424 C C . PRO A 1 208 ? 119.940 123.440 132.107 1.00 32.53 208 PRO A C 1
ATOM 1425 O O . PRO A 1 208 ? 119.624 124.288 131.272 1.00 32.53 208 PRO A O 1
ATOM 1429 N N . GLU A 1 209 ? 120.958 122.609 131.919 1.00 34.86 209 GLU A N 1
ATOM 1430 C CA . GLU A 1 209 ? 121.644 122.542 130.638 1.00 34.86 209 GLU A CA 1
ATOM 1431 C C . GLU A 1 209 ? 121.239 121.292 129.881 1.00 34.86 209 GLU A C 1
ATOM 1432 O O . GLU A 1 209 ? 120.921 121.356 128.692 1.00 34.86 209 GLU A O 1
ATOM 1438 N N . THR A 1 210 ? 121.255 120.151 130.557 1.00 34.86 210 THR A N 1
ATOM 1439 C CA . THR A 1 210 ? 120.490 119.010 130.092 1.00 34.86 210 THR A CA 1
ATOM 1440 C C . THR A 1 210 ? 119.033 119.426 129.973 1.00 34.86 210 THR A C 1
ATOM 1441 O O . THR A 1 210 ? 118.497 120.091 130.861 1.00 34.86 210 THR A O 1
ATOM 1445 N N . SER A 1 211 ? 118.405 119.055 128.860 1.00 35.33 211 SER A N 1
ATOM 1446 C CA . SER A 1 211 ? 117.057 119.504 128.534 1.00 35.33 211 SER A CA 1
ATOM 1447 C C . SER A 1 211 ? 117.009 121.016 128.372 1.00 35.33 211 SER A C 1
ATOM 1448 O O . SER A 1 211 ? 116.213 121.693 129.028 1.00 35.33 211 SER A O 1
ATOM 1451 N N . ALA A 1 212 ? 117.864 121.547 127.502 1.00 37.64 212 ALA A N 1
ATOM 1452 C CA . ALA A 1 212 ? 117.821 122.939 127.084 1.00 37.64 212 ALA A CA 1
ATOM 1453 C C . ALA A 1 212 ? 117.913 122.982 125.569 1.00 37.64 212 ALA A C 1
ATOM 1454 O O . ALA A 1 212 ? 118.481 122.084 124.945 1.00 37.64 212 ALA A O 1
ATOM 1456 N N . GLY A 1 213 ? 117.355 124.032 124.978 1.00 37.57 213 GLY A N 1
ATOM 1457 C CA . GLY A 1 213 ? 117.282 124.113 123.533 1.00 37.57 213 GLY A CA 1
ATOM 1458 C C . GLY A 1 213 ? 118.629 124.198 122.845 1.00 37.57 213 GLY A C 1
ATOM 1459 O O . GLY A 1 213 ? 119.674 124.089 123.488 1.00 37.57 213 GLY A O 1
ATOM 1460 N N . PHE A 1 214 ? 118.622 124.380 121.527 1.00 37.44 214 PHE A N 1
ATOM 1461 C CA . PHE A 1 214 ? 119.877 124.598 120.822 1.00 37.44 214 PHE A CA 1
ATOM 1462 C C . PHE A 1 214 ? 120.292 126.057 120.895 1.00 37.44 214 PHE A C 1
ATOM 1463 O O . PHE A 1 214 ? 121.485 126.367 120.956 1.00 37.44 214 PHE A O 1
ATOM 1471 N N . LEU A 1 215 ? 119.321 126.967 120.875 1.00 27.75 215 LEU A N 1
ATOM 1472 C CA . LEU A 1 215 ? 119.628 128.380 121.048 1.00 27.75 215 LEU A CA 1
ATOM 1473 C C . LEU A 1 215 ? 119.788 128.731 122.518 1.00 27.75 215 LEU A C 1
ATOM 1474 O O . LEU A 1 215 ? 120.628 129.560 122.875 1.00 27.75 215 LEU A O 1
ATOM 1479 N N . SER A 1 216 ? 119.012 128.107 123.376 1.00 28.19 216 SER A N 1
ATOM 1480 C CA . SER A 1 216 ? 119.056 128.400 124.798 1.00 28.19 216 SER A CA 1
ATOM 1481 C C . SER A 1 216 ? 120.135 127.688 125.486 1.00 28.19 216 SER A C 1
ATOM 1482 O O . SER A 1 216 ? 120.082 127.547 126.693 1.00 28.19 216 SER A O 1
ATOM 1485 N N . ARG A 1 217 ? 121.102 127.201 124.736 1.00 28.84 217 ARG A N 1
ATOM 1486 C CA . ARG A 1 217 ? 122.300 126.573 125.263 1.00 28.84 217 ARG A CA 1
ATOM 1487 C C . ARG A 1 217 ? 123.559 127.145 124.649 1.00 28.84 217 ARG A C 1
ATOM 1488 O O . ARG A 1 217 ? 124.611 127.141 125.288 1.00 28.84 217 ARG A O 1
ATOM 1496 N N . LEU A 1 218 ? 123.459 127.654 123.426 1.00 31.70 218 LEU A N 1
ATOM 1497 C CA . LEU A 1 218 ? 124.541 128.406 122.812 1.00 31.70 218 LEU A CA 1
ATOM 1498 C C . LEU A 1 218 ? 124.773 129.723 123.537 1.00 31.70 218 LEU A C 1
ATOM 1499 O O . LEU A 1 218 ? 125.919 130.137 123.734 1.00 31.70 218 LEU A O 1
ATOM 1504 N N . PHE A 1 219 ? 123.694 130.387 123.947 1.00 21.47 219 PHE A N 1
ATOM 1505 C CA . PHE A 1 219 ? 123.737 131.732 124.502 1.00 21.47 219 PHE A CA 1
ATOM 1506 C C . PHE A 1 219 ? 123.560 131.766 126.011 1.00 21.47 219 PHE A C 1
ATOM 1507 O O . PHE A 1 219 ? 123.324 132.841 126.565 1.00 21.47 219 PHE A O 1
ATOM 1515 N N . PHE A 1 220 ? 123.647 130.622 126.684 1.00 21.46 220 PHE A N 1
ATOM 1516 C CA . PHE A 1 220 ? 123.493 130.539 128.134 1.00 21.46 220 PHE A CA 1
ATOM 1517 C C . PHE A 1 220 ? 122.162 131.102 128.599 1.00 21.46 220 PHE A C 1
ATOM 1518 O O . PHE A 1 220 ? 122.053 131.610 129.711 1.00 21.46 220 PHE A O 1
ATOM 1526 N N . TRP A 1 221 ? 121.134 131.008 127.765 1.00 23.63 221 TRP A N 1
ATOM 1527 C CA . TRP A 1 221 ? 119.842 131.551 128.146 1.00 23.63 221 TRP A CA 1
ATOM 1528 C C . TRP A 1 221 ? 119.170 130.754 129.246 1.00 23.63 221 TRP A C 1
ATOM 1529 O O . TRP A 1 221 ? 118.142 131.198 129.763 1.00 23.63 221 TRP A O 1
ATOM 1540 N N . TRP A 1 222 ? 119.702 129.594 129.612 1.00 23.42 222 TRP A N 1
ATOM 1541 C CA . TRP A 1 222 ? 119.062 128.817 130.659 1.00 23.42 222 TRP A CA 1
ATOM 1542 C C . TRP A 1 222 ? 119.398 129.333 132.047 1.00 23.42 222 TRP A C 1
ATOM 1543 O O . TRP A 1 222 ? 118.687 129.010 133.001 1.00 23.42 222 TRP A O 1
ATOM 1554 N N . PHE A 1 223 ? 120.458 130.127 132.183 1.00 15.64 223 PHE A N 1
ATOM 1555 C CA . PHE A 1 223 ? 120.767 130.738 133.466 1.00 15.64 223 PHE A CA 1
ATOM 1556 C C . PHE A 1 223 ? 119.876 131.921 133.785 1.00 15.64 223 PHE A C 1
ATOM 1557 O O . PHE A 1 223 ? 119.757 132.281 134.958 1.00 15.64 223 PHE A O 1
ATOM 1565 N N . THR A 1 224 ? 119.239 132.527 132.784 1.00 22.26 224 THR A N 1
ATOM 1566 C CA . THR A 1 224 ? 118.525 133.771 133.036 1.00 22.26 224 THR A CA 1
ATOM 1567 C C . THR A 1 224 ? 117.425 133.578 134.069 1.00 22.26 224 THR A C 1
ATOM 1568 O O . THR A 1 224 ? 117.189 134.469 134.891 1.00 22.26 224 THR A O 1
ATOM 1572 N N . LYS A 1 225 ? 116.797 132.399 134.094 1.00 24.43 225 LYS A N 1
ATOM 1573 C CA . LYS A 1 225 ? 115.732 132.150 135.057 1.00 24.43 225 LYS A CA 1
ATOM 1574 C C . LYS A 1 225 ? 116.237 132.255 136.485 1.00 24.43 225 LYS A C 1
ATOM 1575 O O . LYS A 1 225 ? 115.492 132.680 137.372 1.00 24.43 225 LYS A O 1
ATOM 1581 N N . MET A 1 226 ? 117.489 131.868 136.735 1.00 26.07 226 MET A N 1
ATOM 1582 C CA . MET A 1 226 ? 118.057 132.105 138.055 1.00 26.07 226 MET A CA 1
ATOM 1583 C C . MET A 1 226 ? 118.398 133.571 138.256 1.00 26.07 226 MET A C 1
ATOM 1584 O O . MET A 1 226 ? 118.132 134.130 139.326 1.00 26.07 226 MET A O 1
ATOM 1589 N N . ALA A 1 227 ? 118.967 134.221 137.237 1.00 22.93 227 ALA A N 1
ATOM 1590 C CA . ALA A 1 227 ? 119.428 135.593 137.416 1.00 22.93 227 ALA A CA 1
ATOM 1591 C C . ALA A 1 227 ? 118.272 136.497 137.806 1.00 22.93 227 ALA A C 1
ATOM 1592 O O . ALA A 1 227 ? 118.320 137.177 138.838 1.00 22.93 227 ALA A O 1
ATOM 1594 N N . ILE A 1 228 ? 117.197 136.466 137.016 1.00 26.51 228 ILE A N 1
ATOM 1595 C CA . ILE A 1 228 ? 115.956 137.140 137.386 1.00 26.51 228 ILE A CA 1
ATOM 1596 C C . ILE A 1 228 ? 115.587 136.806 138.823 1.00 26.51 228 ILE A C 1
ATOM 1597 O O . ILE A 1 228 ? 115.381 137.696 139.656 1.00 26.51 228 ILE A O 1
ATOM 1602 N N . TYR A 1 229 ? 115.539 135.512 139.142 1.00 33.20 229 TYR A N 1
ATOM 1603 C CA . TYR A 1 229 ? 115.171 135.094 140.488 1.00 33.20 229 TYR A CA 1
ATOM 1604 C C . TYR A 1 229 ? 116.132 135.678 141.512 1.00 33.20 229 TYR A C 1
ATOM 1605 O O . TYR A 1 229 ? 115.710 136.202 142.548 1.00 33.20 229 TYR A O 1
ATOM 1614 N N . GLY A 1 230 ? 117.432 135.633 141.221 1.00 32.39 230 GLY A N 1
ATOM 1615 C CA . GLY A 1 230 ? 118.398 136.152 142.168 1.00 32.39 230 GLY A CA 1
ATOM 1616 C C . GLY A 1 230 ? 118.270 137.640 142.395 1.00 32.39 230 GLY A C 1
ATOM 1617 O O . GLY A 1 230 ? 118.781 138.155 143.393 1.00 32.39 230 GLY A O 1
ATOM 1618 N N . TYR A 1 231 ? 117.597 138.345 141.487 1.00 38.37 231 TYR A N 1
ATOM 1619 C CA . TYR A 1 231 ? 117.345 139.764 141.679 1.00 38.37 231 TYR A CA 1
ATOM 1620 C C . TYR A 1 231 ? 116.218 140.006 142.673 1.00 38.37 231 TYR A C 1
ATOM 1621 O O . TYR A 1 231 ? 116.238 141.007 143.394 1.00 38.37 231 TYR A O 1
ATOM 1630 N N . ARG A 1 232 ? 115.239 139.103 142.734 1.00 45.21 232 ARG A N 1
ATOM 1631 C CA . ARG A 1 232 ? 114.051 139.316 143.551 1.00 45.21 232 ARG A CA 1
ATOM 1632 C C . ARG A 1 232 ? 114.131 138.696 144.938 1.00 45.21 232 ARG A C 1
ATOM 1633 O O . ARG A 1 232 ? 113.502 139.214 145.865 1.00 45.21 232 ARG A O 1
ATOM 1641 N N . HIS A 1 233 ? 114.873 137.614 145.112 1.00 44.59 233 HIS A N 1
ATOM 1642 C CA . HIS A 1 233 ? 114.926 136.892 146.372 1.00 44.59 233 HIS A CA 1
ATOM 1643 C C . HIS A 1 233 ? 116.368 136.596 146.743 1.00 44.59 233 HIS A C 1
ATOM 1644 O O . HIS A 1 233 ? 117.258 136.627 145.887 1.00 44.59 233 HIS A O 1
ATOM 1651 N N . PRO A 1 234 ? 116.638 136.315 148.020 1.00 38.96 234 PRO A N 1
ATOM 1652 C CA . PRO A 1 234 ? 117.993 135.916 148.426 1.00 38.96 234 PRO A CA 1
ATOM 1653 C C . PRO A 1 234 ? 118.228 134.440 148.140 1.00 38.96 234 PRO A C 1
ATOM 1654 O O . PRO A 1 234 ? 117.500 133.577 148.634 1.00 38.96 234 PRO A O 1
ATOM 1658 N N . LEU A 1 235 ? 119.246 134.150 147.336 1.00 41.48 235 LEU A N 1
ATOM 1659 C CA . LEU A 1 235 ? 119.549 132.770 146.988 1.00 41.48 235 LEU A CA 1
ATOM 1660 C C . LEU A 1 235 ? 119.992 131.991 148.217 1.00 41.48 235 LEU A C 1
ATOM 1661 O O . LEU A 1 235 ? 120.750 132.490 149.052 1.00 41.48 235 LEU A O 1
ATOM 1666 N N . GLU A 1 236 ? 119.513 130.756 148.320 1.00 47.38 236 GLU A N 1
ATOM 1667 C CA . GLU A 1 236 ? 119.856 129.861 149.412 1.00 47.38 236 GLU A CA 1
ATOM 1668 C C . GLU A 1 236 ? 120.225 128.500 148.845 1.00 47.38 236 GLU A C 1
ATOM 1669 O O . GLU A 1 236 ? 119.868 128.159 147.715 1.00 47.38 236 GLU A O 1
ATOM 1675 N N . GLU A 1 237 ? 120.938 127.715 149.652 1.00 44.88 237 GLU A N 1
ATOM 1676 C CA . GLU A 1 237 ? 121.446 126.417 149.221 1.00 44.88 237 GLU A CA 1
ATOM 1677 C C . GLU A 1 237 ? 120.325 125.486 148.773 1.00 44.88 237 GLU A C 1
ATOM 1678 O O . GLU A 1 237 ? 120.586 124.427 148.196 1.00 44.88 237 GLU A O 1
ATOM 1684 N N . LYS A 1 238 ? 119.076 125.863 149.037 1.00 49.89 238 LYS A N 1
ATOM 1685 C CA . LYS A 1 238 ? 117.937 125.096 148.556 1.00 49.89 238 LYS A CA 1
ATOM 1686 C C . LYS A 1 238 ? 117.554 125.452 147.129 1.00 49.89 238 LYS A C 1
ATOM 1687 O O . LYS A 1 238 ? 116.709 124.767 146.543 1.00 49.89 238 LYS A O 1
ATOM 1693 N N . ASP A 1 239 ? 118.149 126.501 146.560 1.00 45.80 239 ASP A N 1
ATOM 1694 C CA . ASP A 1 239 ? 117.802 126.966 145.224 1.00 45.80 239 ASP A CA 1
ATOM 1695 C C . ASP A 1 239 ? 118.815 126.569 144.162 1.00 45.80 239 ASP A C 1
ATOM 1696 O O . ASP A 1 239 ? 118.472 126.570 142.976 1.00 45.80 239 ASP A O 1
ATOM 1701 N N . LEU A 1 240 ? 120.041 126.235 144.554 1.00 36.49 240 LEU A N 1
ATOM 1702 C CA . LEU A 1 240 ? 121.081 125.892 143.600 1.00 36.49 240 LEU A CA 1
ATOM 1703 C C . LEU A 1 240 ? 120.729 124.598 142.867 1.00 36.49 240 LEU A C 1
ATOM 1704 O O . LEU A 1 240 ? 119.709 123.956 143.125 1.00 36.49 240 LEU A O 1
ATOM 1709 N N . TRP A 1 241 ? 121.59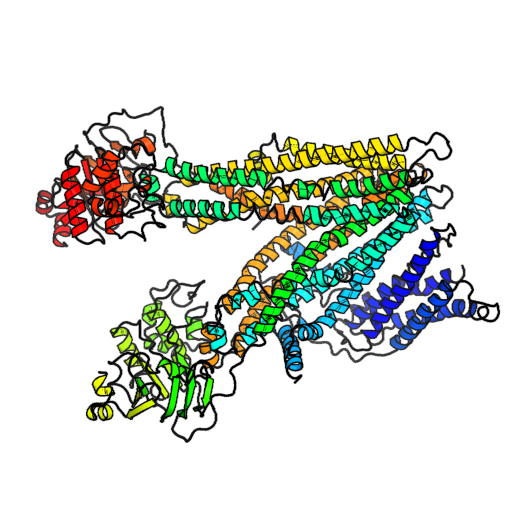8 124.209 141.941 1.00 26.97 241 TRP A N 1
ATOM 1710 C CA . TRP A 1 241 ? 121.311 123.144 140.992 1.00 26.97 241 TRP A CA 1
ATOM 1711 C C . TRP A 1 241 ? 121.967 121.851 141.446 1.00 26.97 241 TRP A C 1
ATOM 1712 O O . TRP A 1 241 ? 123.175 121.820 141.693 1.00 26.97 241 TRP A O 1
ATOM 1723 N N . SER A 1 242 ? 121.181 120.785 141.527 1.00 27.66 242 SER A N 1
ATOM 1724 C CA . SER A 1 242 ? 121.748 119.460 141.713 1.00 27.66 242 SER A CA 1
ATOM 1725 C C . SER A 1 242 ? 122.711 119.152 140.578 1.00 27.66 242 SER A C 1
ATOM 1726 O O . SER A 1 242 ? 122.419 119.429 139.415 1.00 27.66 242 SER A O 1
ATOM 1729 N N . LEU A 1 243 ? 123.870 118.597 140.918 1.00 31.56 243 LEU A N 1
ATOM 1730 C CA . LEU A 1 243 ? 124.866 118.300 139.897 1.00 31.56 243 LEU A CA 1
ATOM 1731 C C . LEU A 1 243 ? 124.355 117.257 138.918 1.00 31.56 243 LEU A C 1
ATOM 1732 O O . LEU A 1 243 ? 123.572 116.373 139.273 1.00 31.56 243 LEU A O 1
ATOM 1737 N N . LYS A 1 244 ? 124.814 117.362 137.678 1.00 37.09 244 LYS A N 1
ATOM 1738 C CA . LYS A 1 244 ? 124.701 116.245 136.759 1.00 37.09 244 LYS A CA 1
ATOM 1739 C C . LYS A 1 244 ? 125.599 115.112 137.238 1.00 37.09 244 LYS A C 1
ATOM 1740 O O . LYS A 1 244 ? 126.571 115.329 137.963 1.00 37.09 244 LYS A O 1
ATOM 1746 N N . GLU A 1 245 ? 125.259 113.889 136.834 1.00 45.12 245 GLU A N 1
ATOM 1747 C CA . GLU A 1 245 ? 125.830 112.719 137.492 1.00 45.12 245 GLU A CA 1
ATOM 1748 C C . GLU A 1 245 ? 127.334 112.606 137.289 1.00 45.12 245 GLU A C 1
ATOM 1749 O O . GLU A 1 245 ? 128.042 112.147 138.189 1.00 45.12 245 GLU A O 1
ATOM 1755 N N . GLU A 1 246 ? 127.849 113.014 136.133 1.00 47.12 246 GLU A N 1
ATOM 1756 C CA . GLU A 1 246 ? 129.279 112.856 135.899 1.00 47.12 246 GLU A CA 1
ATOM 1757 C C . GLU A 1 246 ? 130.120 113.910 136.604 1.00 47.12 246 GLU A C 1
ATOM 1758 O O . GLU A 1 246 ? 131.345 113.769 136.648 1.00 47.12 246 GLU A O 1
ATOM 1764 N N . ASP A 1 247 ? 129.504 114.952 137.153 1.00 38.38 247 ASP A N 1
ATOM 1765 C CA . ASP A 1 247 ? 130.224 115.992 137.870 1.00 38.38 247 ASP A CA 1
ATOM 1766 C C . ASP A 1 247 ? 130.276 115.760 139.372 1.00 38.38 247 ASP A C 1
ATOM 1767 O O . ASP A 1 247 ? 130.912 116.546 140.078 1.00 38.38 247 ASP A O 1
ATOM 1772 N N . ARG A 1 248 ? 129.627 114.714 139.876 1.00 39.01 248 ARG A N 1
ATOM 1773 C CA . ARG A 1 248 ? 129.532 114.519 141.312 1.00 39.01 248 ARG A CA 1
ATOM 1774 C C . ARG A 1 248 ? 130.915 114.342 141.929 1.00 39.01 248 ARG A C 1
ATOM 1775 O O . ARG A 1 248 ? 131.911 114.111 141.246 1.00 39.01 248 ARG A O 1
ATOM 1783 N N . SER A 1 249 ? 130.963 114.461 143.255 1.00 33.24 249 SER A N 1
ATOM 1784 C CA . SER A 1 249 ? 132.242 114.445 143.950 1.00 33.24 249 SER A CA 1
ATOM 1785 C C . SER A 1 249 ? 132.835 113.048 144.011 1.00 33.24 249 SER A C 1
ATOM 1786 O O . SER A 1 249 ? 134.061 112.900 144.061 1.00 33.24 249 SER A O 1
ATOM 1789 N N . GLN A 1 250 ? 131.994 112.018 144.010 1.00 39.46 250 GLN A N 1
ATOM 1790 C CA . GLN A 1 250 ? 132.463 110.645 144.106 1.00 39.46 250 GLN A CA 1
ATOM 1791 C C . GLN A 1 250 ? 132.784 110.023 142.758 1.00 39.46 250 GLN A C 1
ATOM 1792 O O . GLN A 1 250 ? 133.337 108.920 142.725 1.00 39.46 250 GLN A O 1
ATOM 1798 N N . MET A 1 251 ? 132.449 110.686 141.655 1.00 42.83 251 MET A N 1
ATOM 1799 C CA . MET A 1 251 ? 132.704 110.159 140.323 1.00 42.83 251 MET A CA 1
ATOM 1800 C C . MET A 1 251 ? 133.818 110.892 139.597 1.00 42.83 251 MET A C 1
ATOM 1801 O O . MET A 1 251 ? 134.079 110.590 138.432 1.00 42.83 251 MET A O 1
ATOM 1806 N N . VAL A 1 252 ? 134.463 111.857 140.241 1.00 32.98 252 VAL A N 1
ATOM 1807 C CA . VAL A 1 252 ? 135.701 112.433 139.742 1.00 32.98 252 VAL A CA 1
ATOM 1808 C C . VAL A 1 252 ? 136.906 111.882 140.488 1.00 32.98 252 VAL A C 1
ATOM 1809 O O . VAL A 1 252 ? 137.970 111.689 139.901 1.00 32.98 252 VAL A O 1
ATOM 1813 N N . VAL A 1 253 ? 136.751 111.629 141.787 1.00 34.55 253 VAL A N 1
ATOM 1814 C CA . VAL A 1 253 ? 137.811 110.992 142.552 1.00 34.55 253 VAL A CA 1
ATOM 1815 C C . VAL A 1 253 ? 137.919 109.518 142.194 1.00 34.55 253 VAL A C 1
ATOM 1816 O O . VAL A 1 253 ? 139.003 108.932 142.274 1.00 34.55 253 VAL A O 1
ATOM 1820 N N . GLN A 1 254 ? 136.817 108.896 141.776 1.00 41.09 254 GLN A N 1
ATOM 1821 C CA . GLN A 1 254 ? 136.864 107.484 141.423 1.00 41.09 254 GLN A CA 1
ATOM 1822 C C . GLN A 1 254 ? 137.586 107.262 140.105 1.00 41.09 254 GLN A C 1
ATOM 1823 O O . GLN A 1 254 ? 138.301 106.267 139.954 1.00 41.09 254 GLN A O 1
ATOM 1829 N N . GLN A 1 255 ? 137.420 108.171 139.145 1.00 40.68 255 GLN A N 1
ATOM 1830 C CA . GLN A 1 255 ? 138.167 108.070 137.898 1.00 40.68 255 GLN A CA 1
ATOM 1831 C C . GLN A 1 255 ? 139.621 108.475 138.072 1.00 40.68 255 GLN A C 1
ATOM 1832 O O . GLN A 1 255 ? 140.497 107.909 137.413 1.00 40.68 255 GLN A O 1
ATOM 1838 N N . LEU A 1 256 ? 139.899 109.447 138.939 1.00 34.53 256 LEU A N 1
ATOM 1839 C CA . LEU A 1 256 ? 141.282 109.829 139.176 1.00 34.53 256 LEU A CA 1
ATOM 1840 C C . LEU A 1 256 ? 141.997 108.796 140.029 1.00 34.53 256 LEU A C 1
ATOM 1841 O O . LEU A 1 256 ? 143.211 108.620 139.893 1.00 34.53 256 LEU A O 1
ATOM 1846 N N . LEU A 1 257 ? 141.270 108.111 140.912 1.00 40.72 257 LEU A N 1
ATOM 1847 C CA . LEU A 1 257 ? 141.879 107.029 141.674 1.00 40.72 257 LEU A CA 1
ATOM 1848 C C . LEU A 1 257 ? 142.303 105.890 140.767 1.00 40.72 257 LEU A C 1
ATOM 1849 O O . LEU A 1 257 ? 143.389 105.332 140.934 1.00 40.72 257 LEU A O 1
ATOM 1854 N N . GLU A 1 258 ? 141.452 105.518 139.810 1.00 43.57 258 GLU A N 1
ATOM 1855 C CA . GLU A 1 258 ? 141.783 104.408 138.925 1.00 43.57 258 GLU A CA 1
ATOM 1856 C C . GLU A 1 258 ? 143.027 104.711 138.105 1.00 43.57 258 GLU A C 1
ATOM 1857 O O . GLU A 1 258 ? 143.875 103.836 137.906 1.00 43.57 258 GLU A O 1
ATOM 1863 N N . ALA A 1 259 ? 143.158 105.947 137.626 1.00 44.47 259 ALA A N 1
ATOM 1864 C CA . ALA A 1 259 ? 144.365 106.323 136.900 1.00 44.47 259 ALA A CA 1
ATOM 1865 C C . ALA A 1 259 ? 145.588 106.274 137.803 1.00 44.47 259 ALA A C 1
ATOM 1866 O O . ALA A 1 259 ? 146.654 105.817 137.383 1.00 44.47 259 ALA A O 1
ATOM 1868 N N . TRP A 1 260 ? 145.455 106.732 139.047 1.00 46.78 260 TRP A N 1
ATOM 1869 C CA . TRP A 1 260 ? 146.581 106.688 139.973 1.00 46.78 260 TRP A CA 1
ATOM 1870 C C . TRP A 1 260 ? 146.997 105.253 140.273 1.00 46.78 260 TRP A C 1
ATOM 1871 O O . TRP A 1 260 ? 148.192 104.946 140.341 1.00 46.78 260 TRP A O 1
ATOM 1882 N N . ARG A 1 261 ? 146.023 104.359 140.449 1.00 54.18 261 ARG A N 1
ATOM 1883 C CA . ARG A 1 261 ? 146.330 102.957 140.712 1.00 54.18 261 ARG A CA 1
ATOM 1884 C C . ARG A 1 261 ? 146.975 102.302 139.499 1.00 54.18 261 ARG A C 1
ATOM 1885 O O . ARG A 1 261 ? 147.952 101.557 139.630 1.00 54.18 261 ARG A O 1
ATOM 1893 N N . LYS A 1 262 ? 146.439 102.567 138.306 1.00 52.64 262 LYS A N 1
ATOM 1894 C CA . LYS A 1 262 ? 147.046 102.041 137.089 1.00 52.64 262 LYS A CA 1
ATOM 1895 C C . LYS A 1 262 ? 148.464 102.558 136.913 1.00 52.64 262 LYS A C 1
ATOM 1896 O O . LYS A 1 262 ? 149.328 101.843 136.396 1.00 52.64 262 LYS A O 1
ATOM 1902 N N . GLN A 1 263 ? 148.719 103.795 137.333 1.00 58.15 263 GLN A N 1
ATOM 1903 C CA . GLN A 1 263 ? 150.073 104.328 137.307 1.00 58.15 263 GLN A CA 1
ATOM 1904 C C . GLN A 1 263 ? 150.966 103.617 138.315 1.00 58.15 263 GLN A C 1
ATOM 1905 O O . GLN A 1 263 ? 152.144 103.363 138.039 1.00 58.15 263 GLN A O 1
ATOM 1911 N N . GLU A 1 264 ? 150.422 103.281 139.486 1.00 61.50 264 GLU A N 1
ATOM 1912 C CA . GLU A 1 264 ? 151.228 102.639 140.518 1.00 61.50 264 GLU A CA 1
ATOM 1913 C C . GLU A 1 264 ? 151.618 101.217 140.136 1.00 61.50 264 GLU A C 1
ATOM 1914 O O . GLU A 1 264 ? 152.644 100.712 140.605 1.00 61.50 264 GLU A O 1
ATOM 1920 N N . LYS A 1 265 ? 150.818 100.557 139.296 1.00 66.25 265 LYS A N 1
ATOM 1921 C CA . LYS A 1 265 ? 151.137 99.195 138.882 1.00 66.25 265 LYS A CA 1
ATOM 1922 C C . LYS A 1 265 ? 152.429 99.122 138.082 1.00 66.25 265 LYS A C 1
ATOM 1923 O O . LYS A 1 265 ? 153.011 98.038 137.964 1.00 66.25 265 LYS A O 1
ATOM 1929 N N . GLN A 1 266 ? 152.893 100.245 137.541 1.00 73.72 266 GLN A N 1
ATOM 1930 C CA . GLN A 1 266 ? 154.029 100.262 136.623 1.00 73.72 266 GLN A CA 1
ATOM 1931 C C . GLN A 1 266 ? 155.304 100.040 137.425 1.00 73.72 266 GLN A C 1
ATOM 1932 O O . GLN A 1 266 ? 155.954 100.982 137.880 1.00 73.72 266 GLN A O 1
ATOM 1938 N N . THR A 1 267 ? 155.666 98.773 137.598 1.00 79.78 267 THR A N 1
ATOM 1939 C CA . THR A 1 267 ? 156.864 98.409 138.348 1.00 79.78 267 THR A CA 1
ATOM 1940 C C . THR A 1 267 ? 157.993 97.997 137.410 1.00 79.78 267 THR A C 1
ATOM 1941 O O . THR A 1 267 ? 159.167 98.238 137.692 1.00 79.78 267 THR A O 1
ATOM 1945 N N . LYS A 1 296 ? 158.802 105.146 139.435 1.00 77.07 296 LYS A N 1
ATOM 1946 C CA . LYS A 1 296 ? 158.214 106.144 138.547 1.00 77.07 296 LYS A CA 1
ATOM 1947 C C . LYS A 1 296 ? 156.705 106.262 138.777 1.00 77.07 296 LYS A C 1
ATOM 1948 O O . LYS A 1 296 ? 155.909 105.972 137.885 1.00 77.07 296 LYS A O 1
ATOM 1954 N N . PRO A 1 297 ? 156.319 106.692 139.980 1.00 64.36 297 PRO A N 1
ATOM 1955 C CA . PRO A 1 297 ? 154.901 106.695 140.351 1.00 64.36 297 PRO A CA 1
ATOM 1956 C C . PRO A 1 297 ? 154.193 108.007 140.057 1.00 64.36 297 PRO A C 1
ATOM 1957 O O . PRO A 1 297 ? 153.108 108.245 140.594 1.00 64.36 297 PRO A O 1
ATOM 1961 N N . SER A 1 298 ? 154.799 108.854 139.218 1.00 55.25 298 SER A N 1
ATOM 1962 C CA . SER A 1 298 ? 154.436 110.267 139.102 1.00 55.25 298 SER A CA 1
ATOM 1963 C C . SER A 1 298 ? 152.929 110.490 139.052 1.00 55.25 298 SER A C 1
ATOM 1964 O O . SER A 1 298 ? 152.190 109.742 138.410 1.00 55.25 298 SER A O 1
ATOM 1967 N N . PHE A 1 299 ? 152.491 111.547 139.740 1.00 46.56 299 PHE A N 1
ATOM 1968 C CA . PHE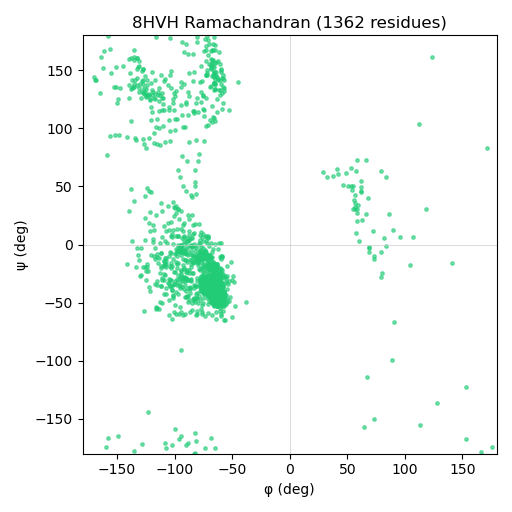 A 1 299 ? 151.084 111.924 139.787 1.00 46.56 299 PHE A CA 1
ATOM 1969 C C . PHE A 1 299 ? 150.650 112.696 138.556 1.00 46.56 299 PHE A C 1
ATOM 1970 O O . PHE A 1 299 ? 149.477 112.629 138.178 1.00 46.56 299 PHE A O 1
ATOM 1978 N N . LEU A 1 300 ? 151.572 113.426 137.926 1.00 43.01 300 LEU A N 1
ATOM 1979 C CA . LEU A 1 300 ? 151.201 114.330 136.842 1.00 43.01 300 LEU A CA 1
ATOM 1980 C C . LEU A 1 300 ? 150.462 113.593 135.735 1.00 43.01 300 LEU A C 1
ATOM 1981 O O . LEU A 1 300 ? 149.369 113.999 135.324 1.00 43.01 300 LEU A O 1
ATOM 1986 N N . LYS A 1 301 ? 151.034 112.492 135.251 1.00 44.45 301 LYS A N 1
ATOM 1987 C CA . LYS A 1 301 ? 150.410 111.784 134.144 1.00 44.45 301 LYS A CA 1
ATOM 1988 C C . LYS A 1 301 ? 149.121 111.085 134.550 1.00 44.45 301 LYS A C 1
ATOM 1989 O O . LYS A 1 301 ? 148.294 110.807 133.681 1.00 44.45 301 LYS A O 1
ATOM 1995 N N . ALA A 1 302 ? 148.900 110.841 135.842 1.00 39.80 302 ALA A N 1
ATOM 1996 C CA . ALA A 1 302 ? 147.642 110.231 136.262 1.00 39.80 302 ALA A CA 1
ATOM 1997 C C . ALA A 1 302 ? 146.462 111.156 135.991 1.00 39.80 302 ALA A C 1
ATOM 1998 O O . ALA A 1 302 ? 145.501 110.774 135.313 1.00 39.80 302 ALA A O 1
ATOM 2000 N N . LEU A 1 303 ? 146.530 112.399 136.464 1.00 38.74 303 LEU A N 1
ATOM 2001 C CA . LEU A 1 303 ? 145.436 113.305 136.152 1.00 38.74 303 LEU A CA 1
ATOM 2002 C C . LEU A 1 303 ? 145.549 113.878 134.749 1.00 38.74 303 LEU A C 1
ATOM 2003 O O . LEU A 1 303 ? 144.563 114.412 134.234 1.00 38.74 303 LEU A O 1
ATOM 2008 N N . LEU A 1 304 ? 146.713 113.751 134.112 1.00 37.56 304 LEU A N 1
ATOM 2009 C CA . LEU A 1 304 ? 146.825 114.103 132.702 1.00 37.56 304 LEU A CA 1
ATOM 2010 C C . LEU A 1 304 ? 146.050 113.122 131.829 1.00 37.56 304 LEU A C 1
ATOM 2011 O O . LEU A 1 304 ? 145.412 113.523 130.852 1.00 37.56 304 LEU A O 1
ATOM 2016 N N . ALA A 1 305 ? 146.099 111.835 132.158 1.00 36.34 305 ALA A N 1
ATOM 2017 C CA . ALA A 1 305 ? 145.274 110.847 131.482 1.00 36.34 305 ALA A CA 1
ATOM 2018 C C . ALA A 1 305 ? 143.848 110.814 132.008 1.00 36.34 305 ALA A C 1
ATOM 2019 O O . ALA A 1 305 ? 142.985 110.205 131.369 1.00 36.34 305 ALA A O 1
ATOM 2021 N N . THR A 1 306 ? 143.583 111.435 133.156 1.00 36.99 306 THR A N 1
ATOM 2022 C CA . THR A 1 306 ? 142.208 111.540 133.631 1.00 36.99 306 THR A CA 1
ATOM 2023 C C . THR A 1 306 ? 141.458 112.675 132.941 1.00 36.99 306 THR A C 1
ATOM 2024 O O . THR A 1 306 ? 140.438 112.448 132.283 1.00 36.99 306 THR A O 1
ATOM 2028 N N . PHE A 1 307 ? 141.945 113.907 133.090 1.00 34.55 307 PHE A N 1
ATOM 2029 C CA . PHE A 1 307 ? 141.244 115.075 132.571 1.00 34.55 307 PHE A CA 1
ATOM 2030 C C . PHE A 1 307 ? 141.756 115.541 131.220 1.00 34.55 307 PHE A C 1
ATOM 2031 O O . PHE A 1 307 ? 141.063 116.309 130.547 1.00 34.55 307 PHE A O 1
ATOM 2039 N N . GLY A 1 308 ? 142.936 115.089 130.798 1.00 37.20 308 GLY A N 1
ATOM 2040 C CA . GLY A 1 308 ? 143.535 115.553 129.556 1.00 37.20 308 GLY A CA 1
ATOM 2041 C C . GLY A 1 308 ? 142.727 115.256 128.312 1.00 37.20 308 GLY A C 1
ATOM 2042 O O . GLY A 1 308 ? 143.187 115.575 127.210 1.00 37.20 308 GLY A O 1
ATOM 2043 N N . SER A 1 309 ? 141.555 114.642 128.450 1.00 37.50 309 SER A N 1
ATOM 2044 C CA . SER A 1 309 ? 140.661 114.455 127.318 1.00 37.50 309 SER A CA 1
ATOM 2045 C C . SER A 1 309 ? 139.545 115.485 127.274 1.00 37.50 309 SER A C 1
ATOM 2046 O O . SER A 1 309 ? 138.986 115.725 126.200 1.00 37.50 309 SER A O 1
ATOM 2049 N N . SER A 1 310 ? 139.201 116.085 128.408 1.00 36.71 310 SER A N 1
ATOM 2050 C CA . SER A 1 310 ? 138.326 117.245 128.441 1.00 36.71 310 SER A CA 1
ATOM 2051 C C . SER A 1 310 ? 139.109 118.544 128.401 1.00 36.71 310 SER A C 1
ATOM 2052 O O . SER A 1 310 ? 138.517 119.622 128.500 1.00 36.71 310 SER A O 1
ATOM 2055 N N . PHE A 1 311 ? 140.428 118.456 128.279 1.00 33.77 311 PHE A N 1
ATOM 2056 C CA . PHE A 1 311 ? 141.292 119.606 128.099 1.00 33.77 311 PHE A CA 1
ATOM 2057 C C . PHE A 1 311 ? 141.715 119.765 126.647 1.00 33.77 311 PHE A C 1
ATOM 2058 O O . PHE A 1 311 ? 142.196 120.834 126.268 1.00 33.77 311 PHE A O 1
ATOM 2066 N N . LEU A 1 312 ? 141.479 118.756 125.812 1.00 31.25 312 LEU A N 1
ATOM 2067 C CA . LEU A 1 312 ? 141.649 118.904 124.376 1.00 31.25 312 LEU A CA 1
ATOM 2068 C C . LEU A 1 312 ? 140.387 119.396 123.690 1.00 31.25 312 LEU A C 1
ATOM 2069 O O . LEU A 1 312 ? 140.477 119.980 122.607 1.00 31.25 312 LEU A O 1
ATOM 2074 N N . ILE A 1 313 ? 139.219 119.175 124.290 1.00 32.65 313 ILE A N 1
ATOM 2075 C CA . ILE A 1 313 ? 138.006 119.812 123.802 1.00 32.65 313 ILE A CA 1
ATOM 2076 C C . ILE A 1 313 ? 138.043 121.312 124.040 1.00 32.65 313 ILE A C 1
ATOM 2077 O O . ILE A 1 313 ? 137.431 122.070 123.282 1.00 32.65 313 ILE A O 1
ATOM 2082 N N . SER A 1 314 ? 138.768 121.764 125.058 1.00 34.64 314 SER A N 1
ATOM 2083 C CA . SER A 1 314 ? 138.927 123.182 125.335 1.00 34.64 314 SER A CA 1
ATOM 2084 C C . SER A 1 314 ? 140.139 123.791 124.651 1.00 34.64 314 SER A C 1
ATOM 2085 O O . SER A 1 314 ? 140.320 125.008 124.720 1.00 34.64 314 SER A O 1
ATOM 2088 N N . ALA A 1 315 ? 140.977 122.983 124.014 1.00 25.10 315 ALA A N 1
ATOM 2089 C CA . ALA A 1 315 ? 142.114 123.481 123.261 1.00 25.10 315 ALA A CA 1
ATOM 2090 C C . ALA A 1 315 ? 141.807 123.645 121.784 1.00 25.10 315 ALA A C 1
ATOM 2091 O O . ALA A 1 315 ? 142.683 124.068 121.027 1.00 25.10 315 ALA A O 1
ATOM 2093 N N . CYS A 1 316 ? 140.593 123.308 121.355 1.00 27.52 316 CYS A N 1
ATOM 2094 C CA . CYS A 1 316 ? 140.140 123.590 120.003 1.00 27.52 316 CYS A CA 1
ATOM 2095 C C . CYS A 1 316 ? 139.163 124.749 119.939 1.00 27.52 316 CYS A C 1
ATOM 2096 O O . CYS A 1 316 ? 139.135 125.456 118.934 1.00 27.52 316 CYS A O 1
ATOM 2099 N N . PHE A 1 317 ? 138.377 124.970 120.992 1.00 27.70 317 PHE A N 1
ATOM 2100 C CA . PHE A 1 317 ? 137.633 126.217 121.115 1.00 27.70 317 PHE A CA 1
ATOM 2101 C C . PHE A 1 317 ? 138.583 127.403 121.150 1.00 27.70 317 PHE A C 1
ATOM 2102 O O . PHE A 1 317 ? 138.384 128.403 120.453 1.00 27.70 317 PHE A O 1
ATOM 2110 N N . LYS A 1 318 ? 139.636 127.299 121.957 1.00 28.71 318 LYS A N 1
ATOM 2111 C CA . LYS A 1 318 ? 140.636 128.355 122.014 1.00 28.71 318 LYS A CA 1
ATOM 2112 C C . LYS A 1 318 ? 141.290 128.557 120.660 1.00 28.71 318 LYS A C 1
ATOM 2113 O O . LYS A 1 318 ? 141.582 129.689 120.270 1.00 28.71 318 LYS A O 1
ATOM 2119 N N . LEU A 1 319 ? 141.519 127.477 119.918 1.00 22.47 319 LEU A N 1
ATOM 2120 C CA . LEU A 1 319 ? 142.151 127.614 118.612 1.00 22.47 319 LEU A CA 1
ATOM 2121 C C . LEU A 1 319 ? 141.231 128.314 117.622 1.00 22.47 319 LEU A C 1
ATOM 2122 O O . LEU A 1 319 ? 141.644 129.255 116.935 1.00 22.47 319 LEU A O 1
ATOM 2127 N N . ILE A 1 320 ? 139.979 127.877 117.530 1.00 26.18 320 ILE A N 1
ATOM 2128 C CA . ILE A 1 320 ? 139.100 128.411 116.498 1.00 26.18 320 ILE A CA 1
ATOM 2129 C C . ILE A 1 320 ? 138.467 129.704 116.982 1.00 26.18 320 ILE A C 1
ATOM 2130 O O . ILE A 1 320 ? 137.599 130.268 116.311 1.00 26.18 320 ILE A O 1
ATOM 2135 N N . GLN A 1 321 ? 138.889 130.181 118.149 1.00 29.05 321 GLN A N 1
ATOM 2136 C CA . GLN A 1 321 ? 138.614 131.554 118.549 1.00 29.05 321 GLN A CA 1
ATOM 2137 C C . GLN A 1 321 ? 139.823 132.467 118.418 1.00 29.05 321 GLN A C 1
ATOM 2138 O O . GLN A 1 321 ? 139.655 133.655 118.152 1.00 29.05 321 GLN A O 1
ATOM 2144 N N . ASP A 1 322 ? 141.038 131.938 118.579 1.00 24.32 322 ASP A N 1
ATOM 2145 C CA . ASP A 1 322 ? 142.235 132.703 118.250 1.00 24.32 322 ASP A CA 1
ATOM 2146 C C . ASP A 1 322 ? 142.310 132.984 116.760 1.00 24.32 322 ASP A C 1
ATOM 2147 O O . ASP A 1 322 ? 142.735 134.065 116.346 1.00 24.32 322 ASP A O 1
ATOM 2152 N N . LEU A 1 323 ? 141.923 132.012 115.936 1.00 20.00 323 LEU A N 1
ATOM 2153 C CA . LEU A 1 323 ? 141.953 132.219 114.495 1.00 20.00 323 LEU A CA 1
ATOM 2154 C C . LEU A 1 323 ? 140.815 133.110 114.018 1.00 20.00 323 LEU A C 1
ATOM 2155 O O . LEU A 1 323 ? 140.946 133.767 112.983 1.00 20.00 323 LEU A O 1
ATOM 2160 N N . LEU A 1 324 ? 139.699 133.139 114.742 1.00 19.24 324 LEU A N 1
ATOM 2161 C CA . LEU A 1 324 ? 138.556 133.954 114.361 1.00 19.24 324 LEU A CA 1
ATOM 2162 C C . LEU A 1 324 ? 138.711 135.413 114.744 1.00 19.24 324 LEU A C 1
ATOM 2163 O O . LEU A 1 324 ? 137.917 136.239 114.289 1.00 19.24 324 LEU A O 1
ATOM 2168 N N . SER A 1 325 ? 139.688 135.753 115.575 1.00 18.35 325 SER A N 1
ATOM 2169 C CA . SER A 1 325 ? 139.836 137.126 116.026 1.00 18.35 325 SER A CA 1
ATOM 2170 C C . SER A 1 325 ? 140.751 137.950 115.138 1.00 18.35 325 SER A C 1
ATOM 2171 O O . SER A 1 325 ? 140.840 139.164 115.331 1.00 18.35 325 SER A O 1
ATOM 2174 N N . PHE A 1 326 ? 141.420 137.332 114.174 1.00 17.95 326 PHE A N 1
ATOM 2175 C CA . PHE A 1 326 ? 142.266 138.045 113.232 1.00 17.95 326 PHE A CA 1
ATOM 2176 C C . PHE A 1 326 ? 141.545 138.378 111.940 1.00 17.95 326 PHE A C 1
ATOM 2177 O O . PHE A 1 326 ? 142.117 139.055 111.084 1.00 17.95 326 PHE A O 1
ATOM 2185 N N . ILE A 1 327 ? 140.306 137.916 111.785 1.00 18.87 327 ILE A N 1
ATOM 2186 C CA . ILE A 1 327 ? 139.515 138.245 110.608 1.00 18.87 327 ILE A CA 1
ATOM 2187 C C . ILE A 1 327 ? 139.099 139.703 110.643 1.00 18.87 327 ILE A C 1
ATOM 2188 O O . ILE A 1 327 ? 139.085 140.387 109.614 1.00 18.87 327 ILE A O 1
ATOM 2193 N N . ASN A 1 328 ? 138.772 140.202 111.820 1.00 17.82 328 ASN A N 1
ATOM 2194 C CA . ASN A 1 328 ? 138.031 141.443 111.970 1.00 17.82 328 ASN A CA 1
ATOM 2195 C C . ASN A 1 328 ? 138.881 142.666 111.625 1.00 17.82 328 ASN A C 1
ATOM 2196 O O . ASN A 1 328 ? 138.369 143.596 110.993 1.00 17.82 328 ASN A O 1
ATOM 2201 N N . PRO A 1 329 ? 140.165 142.723 112.004 1.00 17.43 329 PRO A N 1
ATOM 2202 C CA . PRO A 1 329 ? 141.041 143.737 111.401 1.00 17.43 329 PRO A CA 1
ATOM 2203 C C . PRO A 1 329 ? 141.078 143.703 109.883 1.00 17.43 329 PRO A C 1
ATOM 2204 O O . PRO A 1 329 ? 141.120 144.761 109.249 1.00 17.43 329 PRO A O 1
ATOM 2208 N N . GLN A 1 330 ? 141.061 142.519 109.275 1.00 20.64 330 GLN A N 1
ATOM 2209 C CA . GLN A 1 330 ? 141.115 142.449 107.820 1.00 20.64 330 GLN A CA 1
ATOM 2210 C C . GLN A 1 330 ? 139.823 142.960 107.196 1.00 20.64 330 GLN A C 1
ATOM 2211 O O . GLN A 1 330 ? 139.848 143.644 106.166 1.00 20.64 330 GLN A O 1
ATOM 2217 N N . LEU A 1 331 ? 138.683 142.646 107.809 1.00 18.98 331 LEU A N 1
ATOM 2218 C CA . LEU A 1 331 ? 137.424 143.208 107.334 1.00 18.98 331 LEU A CA 1
ATOM 2219 C C . LEU A 1 331 ? 137.401 144.719 107.512 1.00 18.98 331 LEU A C 1
ATOM 2220 O O . LEU A 1 331 ? 136.831 145.440 106.689 1.00 18.98 331 LEU A O 1
ATOM 2225 N N . LEU A 1 332 ? 138.011 145.215 108.584 1.00 18.30 332 LEU A N 1
ATOM 2226 C CA . LEU A 1 332 ? 138.145 146.656 108.760 1.00 18.30 332 LEU A CA 1
ATOM 2227 C C . LEU A 1 332 ? 138.965 147.270 107.635 1.00 18.30 332 LEU A C 1
ATOM 2228 O O . LEU A 1 332 ? 138.639 148.347 107.128 1.00 18.30 332 LEU A O 1
ATOM 2233 N N . SER A 1 333 ? 140.051 146.606 107.249 1.00 20.14 333 SER A N 1
ATOM 2234 C CA . SER A 1 333 ? 140.851 147.104 106.137 1.00 20.14 333 SER A CA 1
ATOM 2235 C C . SER A 1 333 ? 140.036 147.136 104.854 1.00 20.14 333 SER A C 1
ATOM 2236 O O . SER A 1 333 ? 140.126 148.091 104.074 1.00 20.14 333 SER A O 1
ATOM 2239 N N . ILE A 1 334 ? 139.221 146.104 104.626 1.00 20.26 334 ILE A N 1
ATOM 2240 C CA . ILE A 1 334 ? 138.343 146.087 103.457 1.00 20.26 334 ILE A CA 1
ATOM 2241 C C . ILE A 1 334 ? 137.376 147.262 103.493 1.00 20.26 334 ILE A C 1
ATOM 2242 O O . ILE A 1 334 ? 137.165 147.942 102.485 1.00 20.26 334 ILE A O 1
ATOM 2247 N N . LEU A 1 335 ? 136.772 147.517 104.652 1.00 19.64 335 LEU A N 1
ATOM 2248 C CA . LEU A 1 335 ? 135.784 148.586 104.763 1.00 19.64 335 LEU A CA 1
ATOM 2249 C C . LEU A 1 335 ? 136.415 149.953 104.521 1.00 19.64 335 LEU A C 1
ATOM 2250 O O . LEU A 1 335 ? 135.863 150.786 103.789 1.00 19.64 335 LEU A O 1
ATOM 2255 N N . ILE A 1 336 ? 137.579 150.200 105.120 1.00 20.94 336 ILE A N 1
ATOM 2256 C CA . ILE A 1 336 ? 138.277 151.464 104.901 1.00 20.94 336 ILE A CA 1
ATOM 2257 C C . ILE A 1 336 ? 138.622 151.634 103.428 1.00 20.94 336 ILE A C 1
ATOM 2258 O O . ILE A 1 336 ? 138.377 152.691 102.838 1.00 20.94 336 ILE A O 1
ATOM 2263 N N . ARG A 1 337 ? 139.199 150.599 102.809 1.00 29.50 337 ARG A N 1
ATOM 2264 C CA . ARG A 1 337 ? 139.513 150.688 101.387 1.00 29.50 337 ARG A CA 1
ATOM 2265 C C . ARG A 1 337 ? 138.263 150.910 100.552 1.00 29.50 337 ARG A C 1
ATOM 2266 O O . ARG A 1 337 ? 138.334 151.505 99.472 1.00 29.50 337 ARG A O 1
ATOM 2274 N N . PHE A 1 338 ? 137.115 150.437 101.029 1.00 25.30 338 PHE A N 1
ATOM 2275 C CA . PHE A 1 338 ? 135.869 150.630 100.300 1.00 25.30 338 PHE A CA 1
ATOM 2276 C C . PHE A 1 338 ? 135.410 152.079 100.366 1.00 25.30 338 PHE A C 1
ATOM 2277 O O . PHE A 1 338 ? 134.980 152.649 99.358 1.00 25.30 338 PHE A O 1
ATOM 2285 N N . ILE A 1 339 ? 135.495 152.699 101.544 1.00 24.52 339 ILE A N 1
ATOM 2286 C CA . ILE A 1 339 ? 135.031 154.081 101.662 1.00 24.52 339 ILE A CA 1
ATOM 2287 C C . ILE A 1 339 ? 135.942 155.043 100.910 1.00 24.52 339 ILE A C 1
ATOM 2288 O O . ILE A 1 339 ? 135.484 156.072 100.402 1.00 24.52 339 ILE A O 1
ATOM 2293 N N . SER A 1 340 ? 137.229 154.725 100.793 1.00 29.40 340 SER A N 1
ATOM 2294 C CA . SER A 1 340 ? 138.116 155.559 99.994 1.00 29.40 340 SER A CA 1
ATOM 2295 C C . SER A 1 340 ? 137.801 155.492 98.508 1.00 29.40 340 SER A C 1
ATOM 2296 O O . SER A 1 340 ? 138.330 156.305 97.744 1.00 29.40 340 SER A O 1
ATOM 2299 N N . ASN A 1 341 ? 136.964 154.548 98.082 1.00 39.95 341 ASN A N 1
ATOM 2300 C CA . ASN A 1 341 ? 136.582 154.388 96.687 1.00 39.95 341 ASN A CA 1
ATOM 2301 C C . ASN A 1 341 ? 135.123 154.777 96.529 1.00 39.95 341 ASN A C 1
ATOM 2302 O O . ASN A 1 341 ? 134.250 154.106 97.098 1.00 39.95 341 ASN A O 1
ATOM 2307 N N . PRO A 1 342 ? 134.804 155.829 95.778 1.00 46.42 342 PRO A N 1
ATOM 2308 C CA . PRO A 1 342 ? 133.413 156.282 95.661 1.00 46.42 342 PRO A CA 1
ATOM 2309 C C . PRO A 1 342 ? 132.595 155.593 94.580 1.00 46.42 342 PRO A C 1
ATOM 2310 O O . PRO A 1 342 ? 131.408 155.908 94.444 1.00 46.42 342 PRO A O 1
ATOM 2314 N N . MET A 1 343 ? 133.182 154.674 93.815 1.00 48.25 343 MET A N 1
ATOM 2315 C CA . MET A 1 343 ? 132.459 153.985 92.756 1.00 48.25 343 MET A CA 1
ATOM 2316 C C . MET A 1 343 ? 131.944 152.611 93.163 1.00 48.25 343 MET A C 1
ATOM 2317 O O . MET A 1 343 ? 131.078 152.067 92.472 1.00 48.25 343 MET A O 1
ATOM 2322 N N . ALA A 1 344 ? 132.454 152.042 94.249 1.00 37.28 344 ALA A N 1
ATOM 2323 C CA . ALA A 1 344 ? 132.007 150.726 94.678 1.00 37.28 344 ALA A CA 1
ATOM 2324 C C . ALA A 1 344 ? 130.543 150.779 95.109 1.00 37.28 344 ALA A C 1
ATOM 2325 O O . ALA A 1 344 ? 130.101 151.777 95.684 1.00 37.28 344 ALA A O 1
ATOM 2327 N N . PRO A 1 345 ? 129.769 149.731 94.840 1.00 34.82 345 PRO A N 1
ATOM 2328 C CA . PRO A 1 345 ? 128.361 149.736 95.248 1.00 34.82 345 PRO A CA 1
ATOM 2329 C C . PRO A 1 345 ? 128.221 149.570 96.751 1.00 34.82 345 PRO A C 1
ATOM 2330 O O . PRO A 1 345 ? 128.996 148.856 97.389 1.00 34.82 345 PRO A O 1
ATOM 2334 N N . SER A 1 346 ? 127.204 150.225 97.310 1.00 35.89 346 SER A N 1
ATOM 2335 C CA . SER A 1 346 ? 127.065 150.285 98.760 1.00 35.89 346 SER A CA 1
ATOM 2336 C C . SER A 1 346 ? 126.863 148.910 99.380 1.00 35.89 346 SER A C 1
ATOM 2337 O O . SER A 1 346 ? 127.175 148.711 100.562 1.00 35.89 346 SER A O 1
ATOM 2340 N N . TRP A 1 347 ? 126.337 147.949 98.619 1.00 35.64 347 TRP A N 1
ATOM 2341 C CA . TRP A 1 347 ? 126.098 146.645 99.218 1.00 35.64 347 TRP A CA 1
ATOM 2342 C C . TRP A 1 347 ? 127.399 145.937 99.570 1.00 35.64 347 TRP A C 1
ATOM 2343 O O . TRP A 1 347 ? 127.387 145.073 100.447 1.00 35.64 347 TRP A O 1
ATOM 2354 N N . TRP A 1 348 ? 128.526 146.316 98.959 1.00 36.95 348 TRP A N 1
ATOM 2355 C CA . TRP A 1 348 ? 129.812 145.849 99.468 1.00 36.95 348 TRP A CA 1
ATOM 2356 C C . TRP A 1 348 ? 130.015 146.303 100.903 1.00 36.95 348 TRP A C 1
ATOM 2357 O O . TRP A 1 348 ? 130.422 145.517 101.763 1.00 36.95 348 TRP A O 1
ATOM 2368 N N . GLY A 1 349 ? 129.731 147.573 101.180 1.00 26.85 349 GLY A N 1
ATOM 2369 C CA . GLY A 1 349 ? 129.911 148.075 102.527 1.00 26.85 349 GLY A CA 1
ATOM 2370 C C . GLY A 1 349 ? 128.946 147.444 103.502 1.00 26.85 349 GLY A C 1
ATOM 2371 O O . GLY A 1 349 ? 129.314 147.128 104.634 1.00 26.85 349 GLY A O 1
ATOM 2372 N N . PHE A 1 350 ? 127.704 147.227 103.074 1.00 27.44 350 PHE A N 1
ATOM 2373 C CA . PHE A 1 350 ? 126.746 146.599 103.975 1.00 27.44 350 PHE A CA 1
ATOM 2374 C C . PHE A 1 350 ? 127.083 145.136 104.219 1.00 27.44 350 PHE A C 1
ATOM 2375 O O . PHE A 1 350 ? 126.859 144.626 105.319 1.00 27.44 350 PHE A O 1
ATOM 2383 N N . LEU A 1 351 ? 127.680 144.463 103.237 1.00 24.67 351 LEU A N 1
ATOM 2384 C CA . LEU A 1 351 ? 128.083 143.077 103.428 1.00 24.67 351 LEU A CA 1
ATOM 2385 C C . LEU A 1 351 ? 129.301 142.974 104.337 1.00 24.67 351 LEU A C 1
ATOM 2386 O O . LEU A 1 351 ? 129.366 142.084 105.190 1.00 24.67 351 LEU A O 1
ATOM 2391 N N . VAL A 1 352 ? 130.275 143.874 104.181 1.00 22.49 352 VAL A N 1
ATOM 2392 C CA . VAL A 1 352 ? 131.439 143.870 105.067 1.00 22.49 352 VAL A CA 1
ATOM 2393 C C . VAL A 1 352 ? 131.128 144.450 106.436 1.00 22.49 352 VAL A C 1
ATOM 2394 O O . VAL A 1 352 ? 131.921 144.279 107.365 1.00 22.49 352 VAL A O 1
ATOM 2398 N N . ALA A 1 353 ? 129.990 145.116 106.601 1.00 22.96 353 ALA A N 1
ATOM 2399 C CA . ALA A 1 353 ? 129.535 145.495 107.931 1.00 22.96 353 ALA A CA 1
ATOM 2400 C C . ALA A 1 353 ? 128.605 144.465 108.549 1.00 22.96 353 ALA A C 1
ATOM 2401 O O . ALA A 1 353 ? 128.398 144.489 109.765 1.00 22.96 353 ALA A O 1
ATOM 2403 N N . GLY A 1 354 ? 128.035 143.576 107.744 1.00 22.32 354 GLY A N 1
ATOM 2404 C CA . GLY A 1 354 ? 127.262 142.474 108.271 1.00 22.32 354 GLY A CA 1
ATOM 2405 C C . GLY A 1 354 ? 128.140 141.322 108.703 1.00 22.32 354 GLY A C 1
ATOM 2406 O O . GLY A 1 354 ? 127.951 140.775 109.790 1.00 22.32 354 GLY A O 1
ATOM 2407 N N . LEU A 1 355 ? 129.103 140.938 107.862 1.00 21.55 355 LEU A N 1
ATOM 2408 C CA . LEU A 1 355 ? 130.046 139.900 108.261 1.00 21.55 355 LEU A CA 1
ATOM 2409 C C . LEU A 1 355 ? 130.840 140.334 109.478 1.00 21.55 355 LEU A C 1
ATOM 2410 O O . LEU A 1 355 ? 131.109 139.530 110.375 1.00 21.55 355 LEU A O 1
ATOM 2415 N N . MET A 1 356 ? 131.216 141.610 109.530 1.00 24.67 356 MET A N 1
ATOM 2416 C CA . MET A 1 356 ? 132.001 142.157 110.628 1.00 24.67 356 MET A CA 1
ATOM 2417 C C . MET A 1 356 ? 131.304 142.027 111.973 1.00 24.67 356 MET A C 1
ATOM 2418 O O . MET A 1 356 ? 131.929 142.287 113.004 1.00 24.67 356 MET A O 1
ATOM 2423 N N . PHE A 1 357 ? 130.037 141.637 111.992 1.00 24.06 357 PHE A N 1
ATOM 2424 C CA . PHE A 1 357 ? 129.300 141.389 113.222 1.00 24.06 357 PHE A CA 1
ATOM 2425 C C . PHE A 1 357 ? 128.960 139.923 113.420 1.00 24.06 357 PHE A C 1
ATOM 2426 O O . PHE A 1 357 ? 128.981 139.444 114.551 1.00 24.06 357 PHE A O 1
ATOM 2434 N N . LEU A 1 358 ? 128.658 139.192 112.350 1.00 25.19 358 LEU A N 1
ATOM 2435 C CA . LEU A 1 358 ? 128.462 137.751 112.423 1.00 25.19 358 LEU A CA 1
ATOM 2436 C C . LEU A 1 358 ? 129.775 136.987 112.370 1.00 25.19 358 LEU A C 1
ATOM 2437 O O . LEU A 1 358 ? 129.762 135.765 112.209 1.00 25.19 358 LEU A O 1
ATOM 2442 N N . CYS A 1 359 ? 130.902 137.686 112.478 1.00 23.01 359 CYS A N 1
ATOM 2443 C CA . CYS A 1 359 ? 132.203 137.077 112.688 1.00 23.01 359 CYS A CA 1
ATOM 2444 C C . CYS A 1 359 ? 132.828 137.517 113.997 1.00 23.01 359 CYS A C 1
ATOM 2445 O O . CYS A 1 359 ? 133.856 136.962 114.393 1.00 23.01 359 CYS A O 1
ATOM 2448 N N . SER A 1 360 ? 132.241 138.506 114.665 1.00 23.90 360 SER A N 1
ATOM 2449 C CA . SER A 1 360 ? 132.578 138.878 116.026 1.00 23.90 360 SER A CA 1
ATOM 2450 C C . SER A 1 360 ? 131.534 138.410 117.023 1.00 23.90 360 SER A C 1
ATOM 2451 O O . SER A 1 360 ? 131.760 138.517 118.231 1.00 23.90 360 SER A O 1
ATOM 2454 N N . MET A 1 361 ? 130.392 137.917 116.545 1.00 29.08 361 MET A N 1
ATOM 2455 C CA . MET A 1 361 ? 129.385 137.303 117.394 1.00 29.08 361 MET A CA 1
ATOM 2456 C C . MET A 1 361 ? 129.562 135.802 117.533 1.00 29.08 361 MET A C 1
ATOM 2457 O O . MET A 1 361 ? 128.846 135.186 118.324 1.00 29.08 361 MET A O 1
ATOM 2462 N N . MET A 1 362 ? 130.479 135.198 116.780 1.00 28.98 362 MET A N 1
ATOM 2463 C CA . MET A 1 362 ? 130.871 133.819 117.013 1.00 28.98 362 MET A CA 1
ATOM 2464 C C . MET A 1 362 ? 132.336 133.695 117.393 1.00 28.98 362 MET A C 1
ATOM 2465 O O . MET A 1 362 ? 132.802 132.583 117.646 1.00 28.98 362 MET A O 1
ATOM 2470 N N . GLN A 1 363 ? 133.077 134.799 117.415 1.00 27.20 363 GLN A N 1
ATOM 2471 C CA . GLN A 1 363 ? 134.372 134.820 118.073 1.00 27.20 363 GLN A CA 1
ATOM 2472 C C . GLN A 1 363 ? 134.236 135.158 119.544 1.00 27.20 363 GLN A C 1
ATOM 2473 O O . GLN A 1 363 ? 135.118 134.820 120.336 1.00 27.20 363 GLN A O 1
ATOM 2479 N N . SER A 1 364 ? 133.138 135.804 119.918 1.00 33.70 364 SER A N 1
ATOM 2480 C CA . SER A 1 364 ? 132.820 136.113 121.298 1.00 33.70 364 SER A CA 1
ATOM 2481 C C . SER A 1 364 ? 131.770 135.175 121.855 1.00 33.70 364 SER A C 1
ATOM 2482 O O . SER A 1 364 ? 131.279 135.394 122.963 1.00 33.70 364 SER A O 1
ATOM 2485 N N . LEU A 1 365 ? 131.404 134.149 121.097 1.00 42.05 365 LEU A N 1
ATOM 2486 C CA . LEU A 1 365 ? 130.522 133.075 121.521 1.00 42.05 365 LEU A CA 1
ATOM 2487 C C . LEU A 1 365 ? 131.283 131.780 121.734 1.00 42.05 365 LEU A C 1
ATOM 2488 O O . LEU A 1 365 ? 130.975 131.024 122.653 1.00 42.05 365 LEU A O 1
ATOM 2493 N N . ILE A 1 366 ? 132.276 131.522 120.885 1.00 52.58 366 ILE A N 1
ATOM 2494 C CA . ILE A 1 366 ? 133.185 130.403 121.077 1.00 52.58 366 ILE A CA 1
ATOM 2495 C C . ILE A 1 366 ? 134.084 130.646 122.276 1.00 52.58 366 ILE A C 1
ATOM 2496 O O . ILE A 1 366 ? 134.500 129.700 122.950 1.00 52.58 366 ILE A O 1
ATOM 2501 N N . LEU A 1 367 ? 134.387 131.905 122.581 1.00 52.58 367 LEU A N 1
ATOM 2502 C CA . LEU A 1 367 ? 135.232 132.199 123.731 1.00 52.58 367 LEU A CA 1
ATOM 2503 C C . LEU A 1 367 ? 134.474 132.046 125.038 1.00 52.58 367 LEU A C 1
ATOM 2504 O O . LEU A 1 367 ? 135.045 131.601 126.034 1.00 52.58 367 LEU A O 1
ATOM 2509 N N . GLN A 1 368 ? 133.197 132.406 125.065 1.00 52.58 368 GLN A N 1
ATOM 2510 C CA . GLN A 1 368 ? 132.422 132.186 126.277 1.00 52.58 368 GLN A CA 1
ATOM 2511 C C . GLN A 1 368 ? 132.061 130.732 126.476 1.00 52.58 368 GLN A C 1
ATOM 2512 O O . GLN A 1 368 ? 131.514 130.390 127.522 1.00 52.58 368 GLN A O 1
ATOM 2518 N N . HIS A 1 369 ? 132.337 129.876 125.501 1.00 54.31 369 HIS A N 1
ATOM 2519 C CA . HIS A 1 369 ? 132.164 128.442 125.650 1.00 54.31 369 HIS A CA 1
ATOM 2520 C C . HIS A 1 369 ? 133.479 127.721 125.865 1.00 54.31 369 HIS A C 1
ATOM 2521 O O . HIS A 1 369 ? 133.470 126.557 126.261 1.00 54.31 369 HIS A O 1
ATOM 2528 N N . TYR A 1 370 ? 134.602 128.371 125.581 1.00 52.58 370 TYR A N 1
ATOM 2529 C CA . TYR A 1 370 ? 135.880 127.858 126.048 1.00 52.58 370 TYR A CA 1
ATOM 2530 C C . TYR A 1 370 ? 136.027 128.072 127.542 1.00 52.58 370 TYR A C 1
ATOM 2531 O O . TYR A 1 370 ? 136.578 127.223 128.245 1.00 52.58 370 TYR A O 1
ATOM 2540 N N . TYR A 1 371 ? 135.538 129.204 128.045 1.00 21.04 371 TYR A N 1
ATOM 2541 C CA . TYR A 1 371 ? 135.574 129.477 129.470 1.00 21.04 371 TYR A CA 1
ATOM 2542 C C . TYR A 1 371 ? 134.600 128.609 130.239 1.00 21.04 371 TYR A C 1
ATOM 2543 O O . TYR A 1 371 ? 134.825 128.339 131.418 1.00 21.04 371 TYR A O 1
ATOM 2552 N N . HIS A 1 372 ? 133.514 128.185 129.610 1.00 52.58 372 HIS A N 1
ATOM 2553 C CA . HIS A 1 372 ? 132.550 127.301 130.245 1.00 52.58 372 HIS A CA 1
ATOM 2554 C C . HIS A 1 372 ? 133.065 125.882 130.395 1.00 52.58 372 HIS A C 1
ATOM 2555 O O . HIS A 1 372 ? 132.527 125.134 131.212 1.00 52.58 372 HIS A O 1
ATOM 2562 N N . TYR A 1 373 ? 134.094 125.497 129.641 1.00 39.26 373 TYR A N 1
ATOM 2563 C CA . TYR A 1 373 ? 134.647 124.154 129.698 1.00 39.26 373 TYR A CA 1
ATOM 2564 C C . TYR A 1 373 ? 135.994 124.081 130.384 1.00 39.26 373 TYR A C 1
ATOM 2565 O O . TYR A 1 373 ? 136.396 122.989 130.789 1.00 39.26 373 TYR A O 1
ATOM 2574 N N . ILE A 1 374 ? 136.707 125.196 130.509 1.00 35.00 374 ILE A N 1
ATOM 2575 C CA . ILE A 1 374 ? 137.986 125.182 131.202 1.00 35.00 374 ILE A CA 1
ATOM 2576 C C . ILE A 1 374 ? 137.829 125.563 132.668 1.00 35.00 374 ILE A C 1
ATOM 2577 O O . ILE A 1 374 ? 138.679 125.195 133.488 1.00 35.00 374 ILE A O 1
ATOM 2582 N N . PHE A 1 375 ? 136.765 126.281 133.023 1.00 22.46 375 PHE A N 1
ATOM 2583 C CA . PHE A 1 375 ? 136.452 126.511 134.424 1.00 22.46 375 PHE A CA 1
ATOM 2584 C C . PHE A 1 375 ? 135.814 125.283 135.050 1.00 22.46 375 PHE A C 1
ATOM 2585 O O . PHE A 1 375 ? 136.064 124.979 136.217 1.00 22.46 375 PHE A O 1
ATOM 2593 N N . VAL A 1 376 ? 134.976 124.574 134.293 1.00 21.68 376 VAL A N 1
ATOM 2594 C CA . VAL A 1 376 ? 134.361 123.352 134.796 1.00 21.68 376 VAL A CA 1
ATOM 2595 C C . VAL A 1 376 ? 135.392 122.246 134.941 1.00 21.68 376 VAL A C 1
ATOM 2596 O O . VAL A 1 376 ? 135.339 121.463 135.891 1.00 21.68 376 VAL A O 1
ATOM 2600 N N . THR A 1 377 ? 136.359 122.171 134.032 1.00 24.42 377 THR A N 1
ATOM 2601 C CA . THR A 1 377 ? 137.460 121.231 134.181 1.00 24.42 377 THR A CA 1
ATOM 2602 C C . THR A 1 377 ? 138.441 121.667 135.259 1.00 24.42 377 THR A C 1
ATOM 2603 O O . THR A 1 377 ? 139.351 120.907 135.596 1.00 24.42 377 THR A O 1
ATOM 2607 N N . GLY A 1 378 ? 138.271 122.859 135.818 1.00 21.17 378 GLY A N 1
ATOM 2608 C CA . GLY A 1 378 ? 139.106 123.302 136.913 1.00 21.17 378 GLY A CA 1
ATOM 2609 C C . GLY A 1 378 ? 138.439 123.072 138.250 1.00 21.17 378 GLY A C 1
ATOM 2610 O O . GLY A 1 378 ? 139.114 122.913 139.264 1.00 21.17 378 GLY A O 1
ATOM 2611 N N . VAL A 1 379 ? 137.104 123.049 138.268 1.00 17.47 379 VAL A N 1
ATOM 2612 C CA . VAL A 1 379 ? 136.373 122.611 139.456 1.00 17.47 379 VAL A CA 1
ATOM 2613 C C . VAL A 1 379 ? 136.460 121.109 139.642 1.00 17.47 379 VAL A C 1
ATOM 2614 O O . VAL A 1 379 ? 136.078 120.596 140.700 1.00 17.47 379 VAL A O 1
ATOM 2618 N N . LYS A 1 380 ? 136.986 120.386 138.660 1.00 20.02 380 LYS A N 1
ATOM 2619 C CA . LYS A 1 380 ? 137.233 118.964 138.790 1.00 20.02 380 LYS A CA 1
ATOM 2620 C C . LYS A 1 380 ? 138.707 118.620 138.915 1.00 20.02 380 LYS A C 1
ATOM 2621 O O . LYS A 1 380 ? 139.024 117.472 139.236 1.00 20.02 380 LYS A O 1
ATOM 2627 N N . PHE A 1 381 ? 139.617 119.564 138.666 1.00 23.91 381 PHE A N 1
ATOM 2628 C CA . PHE A 1 381 ? 140.984 119.383 139.135 1.00 23.91 381 PHE A CA 1
ATOM 2629 C C . PHE A 1 381 ? 141.031 119.344 140.648 1.00 23.91 381 PHE A C 1
ATOM 2630 O O . PHE A 1 381 ? 141.716 118.500 141.228 1.00 23.91 381 PHE A O 1
ATOM 2638 N N . ARG A 1 382 ? 140.301 120.237 141.311 1.00 22.95 382 ARG A N 1
ATOM 2639 C CA . ARG A 1 382 ? 140.390 120.340 142.755 1.00 22.95 382 ARG A CA 1
ATOM 2640 C C . ARG A 1 382 ? 139.233 119.659 143.460 1.00 22.95 382 ARG A C 1
ATOM 2641 O O . ARG A 1 382 ? 139.080 119.825 144.666 1.00 22.95 382 ARG A O 1
ATOM 2649 N N . THR A 1 383 ? 138.443 118.866 142.751 1.00 20.80 383 THR A N 1
ATOM 2650 C CA . THR A 1 383 ? 137.480 117.971 143.380 1.00 20.80 383 THR A CA 1
ATOM 2651 C C . THR A 1 383 ? 137.948 116.531 143.377 1.00 20.80 383 THR A C 1
ATOM 2652 O O . THR A 1 383 ? 137.712 115.807 144.342 1.00 20.80 383 THR A O 1
ATOM 2656 N N . GLY A 1 384 ? 138.629 116.109 142.320 1.00 22.13 384 GLY A N 1
ATOM 2657 C CA . GLY A 1 384 ? 139.293 114.827 142.314 1.00 22.13 384 GLY A CA 1
ATOM 2658 C C . GLY A 1 384 ? 140.606 114.807 143.043 1.00 22.13 384 GLY A C 1
ATOM 2659 O O . GLY A 1 384 ? 141.197 113.738 143.195 1.00 22.13 384 GLY A O 1
ATOM 2660 N N . ILE A 1 385 ? 141.081 115.966 143.492 1.00 23.00 385 ILE A N 1
ATOM 2661 C CA . ILE A 1 385 ? 142.325 116.056 144.247 1.00 23.00 385 ILE A CA 1
ATOM 2662 C C . ILE A 1 385 ? 142.013 116.278 145.722 1.00 23.00 385 ILE A C 1
ATOM 2663 O O . ILE A 1 385 ? 142.728 115.773 146.592 1.00 23.00 385 ILE A O 1
ATOM 2668 N N . MET A 1 386 ? 140.933 116.999 146.031 1.00 25.50 386 MET A N 1
ATOM 2669 C CA . MET A 1 386 ? 140.569 117.002 147.442 1.00 25.50 386 MET A CA 1
ATOM 2670 C C . MET A 1 386 ? 139.921 115.701 147.873 1.00 25.50 386 MET A C 1
ATOM 2671 O O . MET A 1 386 ? 139.405 115.639 148.991 1.00 25.50 386 MET A O 1
ATOM 2676 N N . GLY A 1 387 ? 139.909 114.676 147.034 1.00 22.76 387 GLY A N 1
ATOM 2677 C CA . GLY A 1 387 ? 139.276 113.436 147.411 1.00 22.76 387 GLY A CA 1
ATOM 2678 C C . GLY A 1 387 ? 140.219 112.263 147.310 1.00 22.76 387 GLY A C 1
ATOM 2679 O O . GLY A 1 387 ? 139.973 111.217 147.909 1.00 22.76 387 GLY A O 1
ATOM 2680 N N . VAL A 1 388 ? 141.306 112.417 146.553 1.00 23.05 388 VAL A N 1
ATOM 2681 C CA . VAL A 1 388 ? 142.353 111.403 146.538 1.00 23.05 388 VAL A CA 1
ATOM 2682 C C . VAL A 1 388 ? 143.399 111.699 147.598 1.00 23.05 388 VAL A C 1
ATOM 2683 O O . VAL A 1 388 ? 144.216 110.824 147.919 1.00 23.05 388 VAL A O 1
ATOM 2687 N N . ILE A 1 389 ? 143.390 112.904 148.164 1.00 28.71 389 ILE A N 1
ATOM 2688 C CA . ILE A 1 389 ? 144.192 113.203 149.344 1.00 28.71 389 ILE A CA 1
ATOM 2689 C C . ILE A 1 389 ? 143.465 112.755 150.602 1.00 28.71 389 ILE A C 1
ATOM 2690 O O . ILE A 1 389 ? 144.043 112.095 151.470 1.00 28.71 389 ILE A O 1
ATOM 2695 N N . TYR A 1 390 ? 142.185 113.108 150.716 1.00 27.44 390 TYR A N 1
ATOM 2696 C CA . TYR A 1 390 ? 141.388 112.659 151.850 1.00 27.44 390 TYR A CA 1
ATOM 2697 C C . TYR A 1 390 ? 141.277 111.143 151.901 1.00 27.44 390 TYR A C 1
ATOM 2698 O O . TYR A 1 390 ? 141.152 110.569 152.985 1.00 27.44 390 TYR A O 1
ATOM 2707 N N . ARG A 1 391 ? 141.315 110.473 150.751 1.00 28.83 391 ARG A N 1
ATOM 2708 C CA . ARG A 1 391 ? 141.337 109.017 150.772 1.00 28.83 391 ARG A CA 1
ATOM 2709 C C . ARG A 1 391 ? 142.708 108.496 151.171 1.00 28.83 391 ARG A C 1
ATOM 2710 O O . ARG A 1 391 ? 142.837 107.337 151.574 1.00 28.83 391 ARG A O 1
ATOM 2718 N N . LYS A 1 392 ? 143.741 109.331 151.058 1.00 31.65 392 LYS A N 1
ATOM 2719 C CA . LYS A 1 392 ? 145.068 108.956 151.527 1.00 31.65 392 LYS A CA 1
ATOM 2720 C C . LYS A 1 392 ? 145.247 109.250 153.005 1.00 31.65 392 LYS A C 1
ATOM 2721 O O . LYS A 1 392 ? 145.972 108.525 153.690 1.00 31.65 392 LYS A O 1
ATOM 2727 N N . ALA A 1 393 ? 144.582 110.283 153.520 1.00 29.32 393 ALA A N 1
ATOM 2728 C CA . ALA A 1 393 ? 144.747 110.652 154.918 1.00 29.32 393 ALA A CA 1
ATOM 2729 C C . ALA A 1 393 ? 144.265 109.565 155.862 1.00 29.32 393 ALA A C 1
ATOM 2730 O O . ALA A 1 393 ? 144.668 109.550 157.028 1.00 29.32 393 ALA A O 1
ATOM 2732 N N . LEU A 1 394 ? 143.418 108.660 155.392 1.00 32.74 394 LEU A N 1
ATOM 2733 C CA . LEU A 1 394 ? 142.877 107.591 156.214 1.00 32.74 394 LEU A CA 1
ATOM 2734 C C . LEU A 1 394 ? 143.736 106.337 156.209 1.00 32.74 394 LEU A C 1
ATOM 2735 O O . LEU A 1 394 ? 143.414 105.388 156.927 1.00 32.74 394 LEU A O 1
ATOM 2740 N N . VAL A 1 395 ? 144.811 106.298 155.419 1.00 38.53 395 VAL A N 1
ATOM 2741 C CA . VAL A 1 395 ? 145.658 105.117 155.323 1.00 38.53 395 VAL A CA 1
ATOM 2742 C C . VAL A 1 395 ? 147.133 105.423 155.525 1.00 38.53 395 VAL A C 1
ATOM 2743 O O . VAL A 1 395 ? 147.945 104.500 155.517 1.00 38.53 395 VAL A O 1
ATOM 2747 N N . ILE A 1 396 ? 147.514 106.689 155.701 1.00 41.14 396 ILE A N 1
ATOM 2748 C CA . ILE A 1 396 ? 148.907 107.017 155.982 1.00 41.14 396 ILE A CA 1
ATOM 2749 C C . ILE A 1 396 ? 149.285 106.514 157.367 1.00 41.14 396 ILE A C 1
ATOM 2750 O O . ILE A 1 396 ? 148.520 106.653 158.330 1.00 41.14 396 ILE A O 1
ATOM 2755 N N . THR A 1 397 ? 150.466 105.912 157.468 1.00 60.85 397 THR A N 1
ATOM 2756 C CA . THR A 1 397 ? 150.929 105.383 158.740 1.00 60.85 397 THR A CA 1
ATOM 2757 C C . THR A 1 397 ? 151.126 106.512 159.742 1.00 60.85 397 THR A C 1
ATOM 2758 O O . THR A 1 397 ? 151.306 107.675 159.374 1.00 60.85 397 THR A O 1
ATOM 2762 N N . ASN A 1 398 ? 151.079 106.161 161.026 1.00 70.42 398 ASN A N 1
ATOM 2763 C CA . ASN A 1 398 ? 151.124 107.165 162.080 1.00 70.42 398 ASN A CA 1
ATOM 2764 C C . ASN A 1 398 ? 152.466 107.889 162.136 1.00 70.42 398 ASN A C 1
ATOM 2765 O O . ASN A 1 398 ? 152.519 109.029 162.609 1.00 70.42 398 ASN A O 1
ATOM 2770 N N . SER A 1 399 ? 153.541 107.270 161.644 1.00 68.08 399 SER A N 1
ATOM 2771 C CA . SER A 1 399 ? 154.829 107.956 161.586 1.00 68.08 399 SER A CA 1
ATOM 2772 C C . SER A 1 399 ? 154.772 109.161 160.655 1.00 68.08 399 SER A C 1
ATOM 2773 O O . SER A 1 399 ? 155.310 110.229 160.971 1.00 68.08 399 SER A O 1
ATOM 2776 N N . VAL A 1 400 ? 154.123 109.007 159.501 1.00 61.90 400 VAL A N 1
ATOM 2777 C CA . VAL A 1 400 ? 153.972 110.120 158.571 1.00 61.90 400 VAL A CA 1
ATOM 2778 C C . VAL A 1 400 ? 153.135 111.229 159.193 1.00 61.90 400 VAL A C 1
ATOM 2779 O O . VAL A 1 400 ? 153.452 112.416 159.056 1.00 61.90 400 VAL A O 1
ATOM 2783 N N . LYS A 1 401 ? 152.054 110.865 159.882 1.00 63.48 401 LYS A N 1
ATOM 2784 C CA . LYS A 1 401 ? 151.211 111.870 160.519 1.00 63.48 401 LYS A CA 1
ATOM 2785 C C . LYS A 1 401 ? 151.966 112.616 161.611 1.00 63.48 401 LYS A C 1
ATOM 2786 O O . LYS A 1 401 ? 151.799 113.831 161.770 1.00 63.48 401 LYS A O 1
ATOM 2792 N N . ARG A 1 402 ? 152.800 111.909 162.377 1.00 71.65 402 ARG A N 1
ATOM 2793 C CA . ARG A 1 402 ? 153.568 112.551 163.439 1.00 71.65 402 ARG A CA 1
ATOM 2794 C C . ARG A 1 402 ? 154.792 113.292 162.920 1.00 71.65 402 ARG A C 1
ATOM 2795 O O . ARG A 1 402 ? 155.384 114.079 163.666 1.00 71.65 402 ARG A O 1
ATOM 2803 N N . ALA A 1 403 ? 155.185 113.062 161.666 1.00 69.12 403 ALA A N 1
ATOM 2804 C CA . ALA A 1 403 ? 156.255 113.825 161.034 1.00 69.12 403 ALA A CA 1
ATOM 2805 C C . ALA A 1 403 ? 155.725 115.002 160.229 1.00 69.12 403 ALA A C 1
ATOM 2806 O O . ALA A 1 403 ? 156.345 115.407 159.238 1.00 69.12 403 ALA A O 1
ATOM 2808 N N . SER A 1 404 ? 154.586 115.554 160.630 1.00 65.49 404 SER A N 1
ATOM 2809 C CA . SER A 1 404 ? 153.961 116.694 159.972 1.00 65.49 404 SER A CA 1
ATOM 2810 C C . SER A 1 404 ? 153.045 117.364 160.988 1.00 65.49 404 SER A C 1
ATOM 2811 O O . SER A 1 404 ? 153.129 117.097 162.191 1.00 65.49 404 SER A O 1
ATOM 2814 N N . THR A 1 405 ? 152.172 118.244 160.511 1.00 63.05 405 THR A N 1
ATOM 2815 C CA . THR A 1 405 ? 151.259 118.982 161.372 1.00 63.05 405 THR A CA 1
ATOM 2816 C C . THR A 1 405 ? 149.835 118.814 160.863 1.00 63.05 405 THR A C 1
ATOM 2817 O O . THR A 1 405 ? 149.594 118.872 159.654 1.00 63.05 405 THR A O 1
ATOM 2821 N N . VAL A 1 406 ? 148.895 118.619 161.785 1.00 59.86 406 VAL A N 1
ATOM 2822 C CA . VAL A 1 406 ? 147.488 118.525 161.417 1.00 59.86 406 VAL A CA 1
ATOM 2823 C C . VAL A 1 406 ? 146.957 119.945 161.249 1.00 59.86 406 VAL A C 1
ATOM 2824 O O . VAL A 1 406 ? 146.457 120.574 162.187 1.00 59.86 406 VAL A O 1
ATOM 2828 N N . GLY A 1 407 ? 147.070 120.452 160.028 1.00 52.31 407 GLY A N 1
ATOM 2829 C CA . GLY A 1 407 ? 146.905 121.860 159.739 1.00 52.31 407 GLY A CA 1
ATOM 2830 C C . GLY A 1 407 ? 147.931 122.244 158.697 1.00 52.31 407 GLY A C 1
ATOM 2831 O O . GLY A 1 407 ? 147.841 123.299 158.064 1.00 52.31 407 GLY A O 1
ATOM 2832 N N . GLU A 1 408 ? 148.922 121.372 158.525 1.00 58.54 408 GLU A N 1
ATOM 2833 C CA . GLU A 1 408 ? 149.848 121.426 157.406 1.00 58.54 408 GLU A CA 1
ATOM 2834 C C . GLU A 1 408 ? 149.513 120.390 156.344 1.00 58.54 408 GLU A C 1
ATOM 2835 O O . GLU A 1 408 ? 149.951 120.529 155.198 1.00 58.54 408 GLU A O 1
ATOM 2841 N N . ILE A 1 409 ? 148.735 119.370 156.697 1.00 46.33 409 ILE A N 1
ATOM 2842 C CA . ILE A 1 409 ? 148.095 118.521 155.704 1.00 46.33 409 ILE A CA 1
ATOM 2843 C C . ILE A 1 409 ? 146.744 119.099 155.301 1.00 46.33 409 ILE A C 1
ATOM 2844 O O . ILE A 1 409 ? 146.310 118.920 154.161 1.00 46.33 409 ILE A O 1
ATOM 2849 N N . VAL A 1 410 ? 146.067 119.793 156.218 1.00 43.74 410 VAL A N 1
ATOM 2850 C CA . VAL A 1 410 ? 144.875 120.548 155.849 1.00 43.74 410 VAL A CA 1
ATOM 2851 C C . VAL A 1 410 ? 145.214 121.584 154.790 1.00 43.74 410 VAL A C 1
ATOM 2852 O O . VAL A 1 410 ? 144.413 121.849 153.886 1.00 43.74 410 VAL A O 1
ATOM 2856 N N . ASN A 1 411 ? 146.408 122.168 154.866 1.00 46.48 411 ASN A N 1
ATOM 2857 C CA . ASN A 1 411 ? 146.863 123.107 153.850 1.00 46.48 411 ASN A CA 1
ATOM 2858 C C . ASN A 1 411 ? 147.227 122.426 152.547 1.00 46.48 411 ASN A C 1
ATOM 2859 O O . ASN A 1 411 ? 147.528 123.122 151.574 1.00 46.48 411 ASN A O 1
ATOM 2864 N N . LEU A 1 412 ? 147.221 121.096 152.502 1.00 41.59 412 LEU A N 1
ATOM 2865 C CA . LEU A 1 412 ? 147.494 120.397 151.259 1.00 41.59 412 LEU A CA 1
ATOM 2866 C C . LEU A 1 412 ? 146.307 120.416 150.309 1.00 41.59 412 LEU A C 1
ATOM 2867 O O . LEU A 1 412 ? 146.484 120.116 149.127 1.00 41.59 412 LEU A O 1
ATOM 2872 N N . MET A 1 413 ? 145.111 120.756 150.787 1.00 41.04 413 MET A N 1
ATOM 2873 C CA . MET A 1 413 ? 144.017 121.122 149.903 1.00 41.04 413 MET A CA 1
ATOM 2874 C C . MET A 1 413 ? 143.429 122.495 150.181 1.00 41.04 413 MET A C 1
ATOM 2875 O O . MET A 1 413 ? 142.741 123.035 149.309 1.00 41.04 413 MET A O 1
ATOM 2880 N N . SER A 1 414 ? 143.680 123.081 151.352 1.00 39.95 414 SER A N 1
ATOM 2881 C CA . SER A 1 414 ? 143.222 124.445 151.593 1.00 39.95 414 SER A CA 1
ATOM 2882 C C . SER A 1 414 ? 144.021 125.445 150.769 1.00 39.95 414 SER A C 1
ATOM 2883 O O . SER A 1 414 ? 143.453 126.374 150.185 1.00 39.95 414 SER A O 1
ATOM 2886 N N . VAL A 1 415 ? 145.337 125.271 150.712 1.00 43.29 415 VAL A N 1
ATOM 2887 C CA . VAL A 1 415 ? 146.229 126.156 149.969 1.00 43.29 415 VAL A CA 1
ATOM 2888 C C . VAL A 1 415 ? 146.696 125.495 148.680 1.00 43.29 415 VAL A C 1
ATOM 2889 O O . VAL A 1 415 ? 146.433 125.993 147.586 1.00 43.29 415 VAL A O 1
ATOM 2893 N N . ASP A 1 416 ? 147.377 124.359 148.788 1.00 44.17 416 ASP A N 1
ATOM 2894 C CA . ASP A 1 416 ? 147.603 123.521 147.626 1.00 44.17 416 ASP A CA 1
ATOM 2895 C C . ASP A 1 416 ? 146.267 122.966 147.152 1.00 44.17 416 ASP A C 1
ATOM 2896 O O . ASP A 1 416 ? 145.229 123.153 147.792 1.00 44.17 416 ASP A O 1
ATOM 2901 N N . ALA A 1 417 ? 146.280 122.297 146.000 1.00 38.71 417 ALA A N 1
ATOM 2902 C CA . ALA A 1 417 ? 145.109 121.570 145.521 1.00 38.71 417 ALA A CA 1
ATOM 2903 C C . ALA A 1 417 ? 143.894 122.472 145.379 1.00 38.71 417 ALA A C 1
ATOM 2904 O O . ALA A 1 417 ? 142.776 121.989 145.202 1.00 38.71 417 ALA A O 1
ATOM 2906 N N . GLN A 1 418 ? 144.103 123.777 145.507 1.00 37.42 418 GLN A N 1
ATOM 2907 C CA . GLN A 1 418 ? 143.097 124.784 145.214 1.00 37.42 418 GLN A CA 1
ATOM 2908 C C . GLN A 1 418 ? 143.592 125.821 144.234 1.00 37.42 418 GLN A C 1
ATOM 2909 O O . GLN A 1 418 ? 142.769 126.508 143.621 1.00 37.42 418 GLN A O 1
ATOM 2915 N N . ARG A 1 419 ? 144.900 125.952 144.057 1.00 41.90 419 ARG A N 1
ATOM 2916 C CA . ARG A 1 419 ? 145.455 126.706 142.950 1.00 41.90 419 ARG A CA 1
ATOM 2917 C C . ARG A 1 419 ? 145.515 125.887 141.671 1.00 41.90 419 ARG A C 1
ATOM 2918 O O . ARG A 1 419 ? 145.760 126.455 140.602 1.00 41.90 419 ARG A O 1
ATOM 2926 N N . PHE A 1 420 ? 145.278 124.576 141.754 1.00 37.01 420 PHE A N 1
ATOM 2927 C CA . PHE A 1 420 ? 145.112 123.770 140.552 1.00 37.01 420 PHE A CA 1
ATOM 2928 C C . PHE A 1 420 ? 143.841 124.128 139.804 1.00 37.01 420 PHE A C 1
ATOM 2929 O O . PHE A 1 420 ? 143.709 123.777 138.630 1.00 37.01 420 PHE A O 1
ATOM 2937 N N . MET A 1 421 ? 142.906 124.810 140.455 1.00 35.64 421 MET A N 1
ATOM 2938 C CA . MET A 1 421 ? 141.763 125.377 139.764 1.00 35.64 421 MET A CA 1
ATOM 2939 C C . MET A 1 421 ? 142.008 126.809 139.317 1.00 35.64 421 MET A C 1
ATOM 2940 O O . MET A 1 421 ? 141.171 127.373 138.606 1.00 35.64 421 MET A O 1
ATOM 2945 N N . ASP A 1 422 ? 143.135 127.403 139.707 1.00 38.95 422 ASP A N 1
ATOM 2946 C CA . ASP A 1 422 ? 143.538 128.699 139.179 1.00 38.95 422 ASP A CA 1
ATOM 2947 C C . ASP A 1 422 ? 144.425 128.559 137.959 1.00 38.95 422 ASP A C 1
ATOM 2948 O O . ASP A 1 422 ? 144.434 129.444 137.099 1.00 38.95 422 ASP A O 1
ATOM 2953 N N . LEU A 1 423 ? 145.167 127.464 137.871 1.00 32.82 423 LEU A N 1
ATOM 2954 C CA . LEU A 1 423 ? 146.020 127.189 136.730 1.00 32.82 423 LEU A CA 1
ATOM 2955 C C . LEU A 1 423 ? 145.259 126.612 135.544 1.00 32.82 423 LEU A C 1
ATOM 2956 O O . LEU A 1 423 ? 145.817 126.550 134.446 1.00 32.82 423 LEU A O 1
ATOM 2961 N N . ALA A 1 424 ? 144.000 126.210 135.723 1.00 30.41 424 ALA A N 1
ATOM 2962 C CA . ALA A 1 424 ? 143.229 125.680 134.598 1.00 30.41 424 ALA A CA 1
ATOM 2963 C C . ALA A 1 424 ? 142.997 126.717 133.508 1.00 30.41 424 ALA A C 1
ATOM 2964 O O . ALA A 1 424 ? 143.270 126.421 132.332 1.00 30.41 424 ALA A O 1
ATOM 2966 N N . PRO A 1 425 ? 142.501 127.927 133.802 1.00 33.39 425 PRO A N 1
ATOM 2967 C CA . PRO A 1 425 ? 142.339 128.916 132.722 1.00 33.39 425 PRO A CA 1
ATOM 2968 C C . PRO A 1 425 ? 143.634 129.244 132.008 1.00 33.39 425 PRO A C 1
ATOM 2969 O O . PRO A 1 425 ? 143.630 129.467 130.793 1.00 33.39 425 PRO A O 1
ATOM 2973 N N . PHE A 1 426 ? 144.745 129.282 132.732 1.00 34.38 426 PHE A N 1
ATOM 2974 C CA . PHE A 1 426 ? 146.024 129.700 132.186 1.00 34.38 426 PHE A CA 1
ATOM 2975 C C . PHE A 1 426 ? 146.778 128.572 131.506 1.00 34.38 426 PHE A C 1
ATOM 2976 O O . PHE A 1 426 ? 147.819 128.824 130.897 1.00 34.38 426 PHE A O 1
ATOM 2984 N N . LEU A 1 427 ? 146.286 127.346 131.573 1.00 33.04 427 LEU A N 1
ATOM 2985 C CA . LEU A 1 427 ? 147.053 126.236 131.035 1.00 33.04 427 LEU A CA 1
ATOM 2986 C C . LEU A 1 427 ? 146.985 126.153 129.520 1.00 33.04 427 LEU A C 1
ATOM 2987 O O . LEU A 1 427 ? 147.691 125.330 128.929 1.00 33.04 427 LEU A O 1
ATOM 2992 N N . ASN A 1 428 ? 146.162 126.980 128.878 1.00 30.72 428 ASN A N 1
ATOM 2993 C CA . ASN A 1 428 ? 146.105 127.042 127.426 1.00 30.72 428 ASN A CA 1
ATOM 2994 C C . ASN A 1 428 ? 146.872 128.221 126.858 1.00 30.72 428 ASN A C 1
ATOM 2995 O O . ASN A 1 428 ? 147.343 128.144 125.719 1.00 30.72 428 ASN A O 1
ATOM 3000 N N . LEU A 1 429 ? 147.068 129.275 127.645 1.00 27.37 429 LEU A N 1
ATOM 3001 C CA . LEU A 1 429 ? 147.910 130.394 127.252 1.00 27.37 429 LEU A CA 1
ATOM 3002 C C . LEU A 1 429 ? 149.339 129.917 127.060 1.00 27.37 429 LEU A C 1
ATOM 3003 O O . LEU A 1 429 ? 150.215 130.692 126.673 1.00 27.37 429 LEU A O 1
ATOM 3008 N N . LEU A 1 430 ? 149.582 128.641 127.345 1.00 28.15 430 LEU A N 1
ATOM 3009 C CA . LEU A 1 430 ? 150.891 128.063 127.103 1.00 28.15 430 LEU A CA 1
ATOM 3010 C C . LEU A 1 430 ? 151.146 127.878 125.618 1.00 28.15 430 LEU A C 1
ATOM 3011 O O . LEU A 1 430 ? 152.289 128.003 125.170 1.00 28.15 430 LEU A O 1
ATOM 3016 N N . TRP A 1 431 ? 150.106 127.578 124.842 1.00 26.25 431 TRP A N 1
ATOM 3017 C CA . TRP A 1 431 ? 150.235 127.500 123.396 1.00 26.25 431 TRP A CA 1
ATOM 3018 C C . TRP A 1 431 ? 149.436 128.567 122.671 1.00 26.25 431 TRP A C 1
ATOM 3019 O O . TRP A 1 431 ? 149.673 128.789 121.482 1.00 26.25 431 TRP A O 1
ATOM 3030 N N . SER A 1 432 ? 148.494 129.222 123.347 1.00 23.23 432 SER A N 1
ATOM 3031 C CA . SER A 1 432 ? 147.641 130.225 122.726 1.00 23.23 432 SER A CA 1
ATOM 3032 C C . SER A 1 432 ? 148.295 131.596 122.705 1.00 23.23 432 SER A C 1
ATOM 3033 O O . SER A 1 432 ? 148.324 132.251 121.662 1.00 23.23 432 SER A O 1
ATOM 3036 N N . ALA A 1 433 ? 148.801 132.051 123.847 1.00 23.21 433 ALA A N 1
ATOM 3037 C CA . ALA A 1 433 ? 149.474 133.343 123.870 1.00 23.21 433 ALA A CA 1
ATOM 3038 C C . ALA A 1 433 ? 150.628 133.406 122.882 1.00 23.21 433 ALA A C 1
ATOM 3039 O O . ALA A 1 433 ? 150.699 134.398 122.141 1.00 23.21 433 ALA A O 1
ATOM 3041 N N . PRO A 1 434 ? 151.526 132.420 122.782 1.00 21.91 434 PRO A N 1
ATOM 3042 C CA . PRO A 1 434 ? 152.483 132.448 121.662 1.00 21.91 434 PRO A CA 1
ATOM 3043 C C . PRO A 1 434 ? 151.813 132.484 120.301 1.00 21.91 434 PRO A C 1
ATOM 3044 O O . PRO A 1 434 ? 152.203 133.285 119.442 1.00 21.91 434 PRO A O 1
ATOM 3048 N N . LEU A 1 435 ? 150.778 131.665 120.095 1.00 21.59 435 LEU A N 1
ATOM 3049 C CA . LEU A 1 435 ? 150.174 131.551 118.772 1.00 21.59 435 LEU A CA 1
ATOM 3050 C C . LEU A 1 435 ? 149.668 132.892 118.274 1.00 21.59 435 LEU A C 1
ATOM 3051 O O . LEU A 1 435 ? 149.867 133.239 117.107 1.00 21.59 435 LEU A O 1
ATOM 3056 N N . GLN A 1 436 ? 149.017 133.668 119.138 1.00 19.33 436 GLN A N 1
ATOM 3057 C CA . GLN A 1 436 ? 148.514 134.975 118.744 1.00 19.33 436 GLN A CA 1
ATOM 3058 C C . GLN A 1 436 ? 149.412 136.113 119.210 1.00 19.33 436 GLN A C 1
ATOM 3059 O O . GLN A 1 436 ? 148.941 137.240 119.373 1.00 19.33 436 GLN A O 1
ATOM 3065 N N . ILE A 1 437 ? 150.696 135.846 119.435 1.00 20.02 437 ILE A N 1
ATOM 3066 C CA . ILE A 1 437 ? 151.682 136.914 119.342 1.00 20.02 437 ILE A CA 1
ATOM 3067 C C . ILE A 1 437 ? 152.298 136.751 117.966 1.00 20.02 437 ILE A C 1
ATOM 3068 O O . ILE A 1 437 ? 152.195 137.639 117.115 1.00 20.02 437 ILE A O 1
ATOM 3073 N N . ILE A 1 438 ? 152.893 135.577 117.734 1.00 19.29 438 ILE A N 1
ATOM 3074 C CA . ILE A 1 438 ? 153.547 135.245 116.471 1.00 19.29 438 ILE A CA 1
ATOM 3075 C C . ILE A 1 438 ? 152.645 135.538 115.288 1.00 19.29 438 ILE A C 1
ATOM 3076 O O . ILE A 1 438 ? 153.120 135.896 114.206 1.00 19.29 438 ILE A O 1
ATOM 3081 N N . LEU A 1 439 ? 151.335 135.419 115.469 1.00 17.47 439 LEU A N 1
ATOM 3082 C CA . LEU A 1 439 ? 150.424 135.698 114.372 1.00 17.47 439 LEU A CA 1
ATOM 3083 C C . LEU A 1 439 ? 150.044 137.173 114.335 1.00 17.47 439 LEU A C 1
ATOM 3084 O O . LEU A 1 439 ? 150.084 137.795 113.271 1.00 17.47 439 LEU A O 1
ATOM 3089 N N . ALA A 1 440 ? 149.734 137.762 115.493 1.00 18.51 440 ALA A N 1
ATOM 3090 C CA . ALA A 1 440 ? 149.348 139.169 115.542 1.00 18.51 440 ALA A CA 1
ATOM 3091 C C . ALA A 1 440 ? 150.498 140.101 115.210 1.00 18.51 440 ALA A C 1
ATOM 3092 O O . ALA A 1 440 ? 150.265 141.295 115.021 1.00 18.51 440 ALA A O 1
ATOM 3094 N N . ILE A 1 441 ? 151.722 139.594 115.158 1.00 18.25 441 ILE A N 1
ATOM 3095 C CA . ILE A 1 441 ? 152.838 140.367 114.637 1.00 18.25 441 ILE A CA 1
ATOM 3096 C C . ILE A 1 441 ? 152.937 140.217 113.131 1.00 18.25 441 ILE A C 1
ATOM 3097 O O . ILE A 1 441 ? 153.209 141.189 112.423 1.00 18.25 441 ILE A O 1
ATOM 3102 N N . TYR A 1 442 ? 152.674 139.013 112.622 1.00 20.92 442 TYR A N 1
ATOM 3103 C CA . TYR A 1 442 ? 152.731 138.796 111.182 1.00 20.92 442 TYR A CA 1
ATOM 3104 C C . TYR A 1 442 ? 151.781 139.728 110.448 1.00 20.92 442 TYR A C 1
ATOM 3105 O O . TYR A 1 442 ? 152.092 140.205 109.353 1.00 20.92 442 TYR A O 1
ATOM 3114 N N . PHE A 1 443 ? 150.618 139.998 111.034 1.00 20.59 443 PHE A N 1
ATOM 3115 C CA . PHE A 1 443 ? 149.676 140.911 110.408 1.00 20.59 443 PHE A CA 1
ATOM 3116 C C . PHE A 1 443 ? 150.102 142.357 110.576 1.00 20.59 443 PHE A C 1
ATOM 3117 O O . PHE A 1 443 ? 149.828 143.181 109.702 1.00 20.59 443 PHE A O 1
ATOM 3125 N N . LEU A 1 444 ? 150.766 142.686 111.683 1.00 18.24 444 LEU A N 1
ATOM 3126 C CA . LEU A 1 444 ? 151.311 144.029 111.822 1.00 18.24 444 LEU A CA 1
ATOM 3127 C C . LEU A 1 444 ? 152.456 144.252 110.855 1.00 18.24 444 LEU A C 1
ATOM 3128 O O . LEU A 1 444 ? 152.584 145.339 110.288 1.00 18.24 444 LEU A O 1
ATOM 3133 N N . TRP A 1 445 ? 153.285 143.231 110.649 1.00 24.86 445 TRP A N 1
ATOM 3134 C CA . TRP A 1 445 ? 154.454 143.376 109.796 1.00 24.86 445 TRP A CA 1
ATOM 3135 C C . TRP A 1 445 ? 154.073 143.706 108.362 1.00 24.86 445 TRP A C 1
ATOM 3136 O O . TRP A 1 445 ? 154.781 144.467 107.697 1.00 24.86 445 TRP A O 1
ATOM 3147 N N . GLN A 1 446 ? 152.975 143.156 107.864 1.00 26.58 446 GLN A N 1
ATOM 3148 C CA . GLN A 1 446 ? 152.557 143.441 106.502 1.00 26.58 446 GLN A CA 1
ATOM 3149 C C . GLN A 1 446 ? 151.735 144.718 106.397 1.00 26.58 446 GLN A C 1
ATOM 3150 O O . GLN A 1 446 ? 151.334 145.089 105.290 1.00 26.58 446 GLN A O 1
ATOM 3156 N N . ASN A 1 447 ? 151.479 145.398 107.515 1.00 23.11 447 ASN A N 1
ATOM 3157 C CA . ASN A 1 447 ? 150.846 146.713 107.513 1.00 23.11 447 ASN A CA 1
ATOM 3158 C C . ASN A 1 447 ? 151.862 147.835 107.693 1.00 23.11 447 ASN A C 1
ATOM 3159 O O . ASN A 1 447 ? 151.976 148.717 106.838 1.00 23.11 447 ASN A O 1
ATOM 3164 N N . LEU A 1 448 ? 152.613 147.814 108.790 1.00 23.40 448 LEU A N 1
ATOM 3165 C CA . LEU A 1 448 ? 153.544 148.884 109.112 1.00 23.40 448 LEU A CA 1
ATOM 3166 C C . LEU A 1 448 ? 155.002 148.493 108.925 1.00 23.40 448 LEU A C 1
ATOM 3167 O O . LEU A 1 448 ? 155.886 149.230 109.363 1.00 23.40 448 LEU A O 1
ATOM 3172 N N . GLY A 1 449 ? 155.281 147.363 108.290 1.00 23.08 449 GLY A N 1
ATOM 3173 C CA . GLY A 1 449 ? 156.647 146.959 108.068 1.00 23.08 449 GLY A CA 1
ATOM 3174 C C . GLY A 1 449 ? 157.368 146.672 109.367 1.00 23.08 449 GLY A C 1
ATOM 3175 O O . GLY A 1 449 ? 156.746 146.413 110.400 1.00 23.08 449 GLY A O 1
ATOM 3176 N N . PRO A 1 450 ? 158.698 146.746 109.351 1.00 26.06 450 PRO A N 1
ATOM 3177 C CA . PRO A 1 450 ? 159.473 146.387 110.545 1.00 26.06 450 PRO A CA 1
ATOM 3178 C C . PRO A 1 450 ? 159.366 147.412 111.657 1.00 26.06 450 PRO A C 1
ATOM 3179 O O . PRO A 1 450 ? 159.989 147.258 112.709 1.00 26.06 450 PRO A O 1
ATOM 3183 N N . SER A 1 451 ? 158.567 148.453 111.450 1.00 27.30 451 SER A N 1
ATOM 3184 C CA . SER A 1 451 ? 158.436 149.530 112.417 1.00 27.30 451 SER A CA 1
ATOM 3185 C C . SER A 1 451 ? 157.550 149.148 113.589 1.00 27.30 451 SER A C 1
ATOM 3186 O O . SER A 1 451 ? 157.282 149.989 114.447 1.00 27.30 451 SER A O 1
ATOM 3189 N N . VAL A 1 452 ? 157.083 147.903 113.642 1.00 26.66 452 VAL A N 1
ATOM 3190 C CA . VAL A 1 452 ? 156.374 147.396 114.806 1.00 26.66 452 VAL A CA 1
ATOM 3191 C C . VAL A 1 452 ? 157.296 146.608 115.726 1.00 26.66 452 VAL A C 1
ATOM 3192 O O . VAL A 1 452 ? 156.828 145.996 116.689 1.00 26.66 452 VAL A O 1
ATOM 3196 N N . LEU A 1 453 ? 158.601 146.602 115.449 1.00 30.67 453 LEU A N 1
ATOM 3197 C CA . LEU A 1 453 ? 159.541 146.079 116.431 1.00 30.67 453 LEU A CA 1
ATOM 3198 C C . LEU A 1 453 ? 159.484 146.920 117.695 1.00 30.67 453 LEU A C 1
ATOM 3199 O O . LEU A 1 453 ? 159.572 146.394 118.806 1.00 30.67 453 LEU A O 1
ATOM 3204 N N . ALA A 1 454 ? 159.324 148.233 117.536 1.00 27.26 454 ALA A N 1
ATOM 3205 C CA . ALA A 1 454 ? 159.253 149.139 118.673 1.00 27.26 454 ALA A CA 1
ATOM 3206 C C . ALA A 1 454 ? 157.913 149.039 119.388 1.00 27.26 454 ALA A C 1
ATOM 3207 O O . ALA A 1 454 ? 157.861 149.066 120.620 1.00 27.26 454 ALA A O 1
ATOM 3209 N N . GLY A 1 455 ? 156.824 148.895 118.639 1.00 29.11 455 GLY A N 1
ATOM 3210 C CA . GLY A 1 455 ? 155.522 148.788 119.263 1.00 29.11 455 GLY A CA 1
ATOM 3211 C C . GLY A 1 455 ? 155.298 147.500 120.015 1.00 29.11 455 GLY A C 1
ATOM 3212 O O . GLY A 1 455 ? 154.373 147.432 120.828 1.00 29.11 455 GLY A O 1
ATOM 3213 N N . VAL A 1 456 ? 156.116 146.484 119.771 1.00 31.33 456 VAL A N 1
ATOM 3214 C CA . VAL A 1 456 ? 156.088 145.260 120.554 1.00 31.33 456 VAL A CA 1
ATOM 3215 C C . VAL A 1 456 ? 157.170 145.263 121.624 1.00 31.33 456 VAL A C 1
ATOM 3216 O O . VAL A 1 456 ? 156.962 144.749 122.722 1.00 31.33 456 VAL A O 1
ATOM 3220 N N . ALA A 1 457 ? 158.323 145.860 121.324 1.00 29.50 457 ALA A N 1
ATOM 3221 C CA . ALA A 1 457 ? 159.378 145.979 122.320 1.00 29.50 457 ALA A CA 1
ATOM 3222 C C . ALA A 1 457 ? 158.912 146.792 123.515 1.00 29.50 457 ALA A C 1
ATOM 3223 O O . ALA A 1 457 ? 159.193 146.431 124.660 1.00 29.50 457 ALA A O 1
ATOM 3225 N N . PHE A 1 458 ? 158.199 147.893 123.277 1.00 33.21 458 PHE A N 1
ATOM 3226 C CA . PHE A 1 458 ? 157.692 148.684 124.392 1.00 33.21 458 PHE A CA 1
ATOM 3227 C C . PHE A 1 458 ? 156.649 147.913 125.186 1.00 33.21 458 PHE A C 1
ATOM 3228 O O . PHE A 1 458 ? 156.672 147.916 126.421 1.00 33.21 458 PHE A O 1
ATOM 3236 N N . MET A 1 459 ? 155.728 147.247 124.503 1.00 32.63 459 MET A N 1
ATOM 3237 C CA . MET A 1 459 ? 154.671 146.537 125.205 1.00 32.63 459 MET A CA 1
ATOM 3238 C C . MET A 1 459 ? 155.195 145.310 125.942 1.00 32.63 459 MET A C 1
ATOM 3239 O O . MET A 1 459 ? 154.551 144.847 126.887 1.00 32.63 459 MET A O 1
ATOM 3244 N N . VAL A 1 460 ? 156.355 144.789 125.541 1.00 34.07 460 VAL A N 1
ATOM 3245 C CA . VAL A 1 460 ? 157.026 143.740 126.306 1.00 34.07 460 VAL A CA 1
ATOM 3246 C C . VAL A 1 460 ? 157.776 144.334 127.490 1.00 34.07 460 VAL A C 1
ATOM 3247 O O . VAL A 1 460 ? 157.630 143.881 128.630 1.00 34.07 460 VAL A O 1
ATOM 3251 N N . LEU A 1 461 ? 158.588 145.359 127.237 1.00 34.80 461 LEU A N 1
ATOM 3252 C CA . LEU A 1 461 ? 159.321 146.091 128.262 1.00 34.80 461 LEU A CA 1
ATOM 3253 C C . LEU A 1 461 ? 158.384 146.613 129.342 1.00 34.80 461 LEU A C 1
ATOM 3254 O O . LEU A 1 461 ? 158.819 146.953 130.445 1.00 34.80 461 LEU A O 1
ATOM 3259 N N . LEU A 1 462 ? 157.095 146.674 129.036 1.00 36.13 462 LEU A N 1
ATOM 3260 C CA . LEU A 1 462 ? 156.123 147.089 130.034 1.00 36.13 462 LEU A CA 1
ATOM 3261 C C . LEU A 1 462 ? 155.789 145.994 131.035 1.00 36.13 462 LEU A C 1
ATOM 3262 O O . LEU A 1 462 ? 155.025 146.261 131.966 1.00 36.13 462 LEU A O 1
ATOM 3267 N N . ILE A 1 463 ? 156.299 144.778 130.862 1.00 38.47 463 ILE A N 1
ATOM 3268 C CA . ILE A 1 463 ? 156.111 143.708 131.842 1.00 38.47 463 ILE A CA 1
ATOM 3269 C C . ILE A 1 463 ? 157.104 143.841 132.997 1.00 38.47 463 ILE A C 1
ATOM 3270 O O . ILE A 1 463 ? 156.696 143.715 134.161 1.00 38.47 463 ILE A O 1
ATOM 3275 N N . PRO A 1 464 ? 158.401 144.074 132.754 1.00 37.70 464 PRO A N 1
ATOM 3276 C CA . PRO A 1 464 ? 159.297 144.329 133.896 1.00 37.70 464 PRO A CA 1
ATOM 3277 C C . PRO A 1 464 ? 158.915 145.557 134.703 1.00 37.70 464 PRO A C 1
ATOM 3278 O O . PRO A 1 464 ? 158.925 145.514 135.940 1.00 37.70 464 PRO A O 1
ATOM 3282 N N . LEU A 1 465 ? 158.569 146.652 134.039 1.00 41.01 465 LEU A N 1
ATOM 3283 C CA . LEU A 1 465 ? 158.261 147.904 134.726 1.00 41.01 465 LEU A CA 1
ATOM 3284 C C . LEU A 1 465 ? 156.838 147.962 135.208 1.00 41.01 465 LEU A C 1
ATOM 3285 O O . LEU A 1 465 ? 156.315 149.039 135.509 1.00 41.01 465 LEU A O 1
ATOM 3290 N N . ASN A 1 466 ? 156.215 146.787 135.260 1.00 41.86 466 ASN A N 1
ATOM 3291 C CA . ASN A 1 466 ? 154.916 146.609 135.879 1.00 41.86 466 ASN A CA 1
ATOM 3292 C C . ASN A 1 466 ? 154.893 145.342 136.721 1.00 41.86 466 ASN A C 1
ATOM 3293 O O . ASN A 1 466 ? 153.845 144.997 137.273 1.00 41.86 466 ASN A O 1
ATOM 3298 N N . GLY A 1 467 ? 156.014 144.636 136.827 1.00 43.71 467 GLY A N 1
ATOM 3299 C CA . GLY A 1 467 ? 156.162 143.560 137.784 1.00 43.71 467 GLY A CA 1
ATOM 3300 C C . GLY A 1 467 ? 157.107 143.987 138.885 1.00 43.71 467 GLY A C 1
ATOM 3301 O O . GLY A 1 467 ? 157.156 143.373 139.953 1.00 43.71 467 GLY A O 1
ATOM 3302 N N . ALA A 1 468 ? 157.873 145.048 138.621 1.00 46.69 468 ALA A N 1
ATOM 3303 C CA . ALA A 1 468 ? 158.645 145.684 139.680 1.00 46.69 468 ALA A CA 1
ATOM 3304 C C . ALA A 1 468 ? 157.767 146.578 140.541 1.00 46.69 468 ALA A C 1
ATOM 3305 O O . ALA A 1 468 ? 158.207 147.049 141.594 1.00 46.69 468 ALA A O 1
ATOM 3307 N N . VAL A 1 469 ? 156.537 146.831 140.106 1.00 48.64 469 VAL A N 1
ATOM 3308 C CA . VAL A 1 469 ? 155.583 147.634 140.859 1.00 48.64 469 VAL A CA 1
ATOM 3309 C C . VAL A 1 469 ? 154.498 146.669 141.317 1.00 48.64 469 VAL A C 1
ATOM 3310 O O . VAL A 1 469 ? 153.323 147.026 141.452 1.00 48.64 469 VAL A O 1
ATOM 3314 N N . ALA A 1 470 ? 154.890 145.413 141.506 1.00 54.79 470 ALA A N 1
ATOM 3315 C CA . ALA A 1 470 ? 154.100 144.432 142.232 1.00 54.79 470 ALA A CA 1
ATOM 3316 C C . ALA A 1 470 ? 154.943 143.674 143.245 1.00 54.79 470 ALA A C 1
ATOM 3317 O O . ALA A 1 470 ? 154.411 142.831 143.974 1.00 54.79 470 ALA A O 1
ATOM 3319 N N . VAL A 1 471 ? 156.246 143.945 143.294 1.00 56.98 471 VAL A N 1
ATOM 3320 C CA . VAL A 1 471 ? 157.101 143.525 144.398 1.00 56.98 471 VAL A CA 1
ATOM 3321 C C . VAL A 1 471 ? 157.654 144.708 145.162 1.00 56.98 471 VAL A C 1
ATOM 3322 O O . VAL A 1 471 ? 158.252 144.511 146.232 1.00 56.98 471 VAL A O 1
ATOM 3326 N N . LYS A 1 472 ? 157.504 145.926 144.639 1.00 59.93 472 LYS A N 1
ATOM 3327 C CA . LYS A 1 472 ? 157.655 147.126 145.445 1.00 59.93 472 LYS A CA 1
ATOM 3328 C C . LYS A 1 472 ? 156.380 147.435 146.206 1.00 59.93 472 LYS A C 1
ATOM 3329 O O . LYS A 1 472 ? 156.405 148.233 147.146 1.00 59.93 472 LYS A O 1
ATOM 3335 N N . MET A 1 473 ? 155.274 146.810 145.816 1.00 63.03 473 MET A N 1
ATOM 3336 C CA . MET A 1 473 ? 154.003 146.897 146.524 1.00 63.03 473 MET A CA 1
ATOM 3337 C C . MET A 1 473 ? 153.828 145.697 147.442 1.00 63.03 473 MET A C 1
ATOM 3338 O O . MET A 1 473 ? 152.726 145.205 147.696 1.00 63.03 473 MET A O 1
ATOM 3343 N N . ARG A 1 474 ? 154.953 145.185 147.934 1.00 64.65 474 ARG A N 1
ATOM 3344 C CA . ARG A 1 474 ? 154.965 144.180 148.985 1.00 64.65 474 ARG A CA 1
ATOM 3345 C C . ARG A 1 474 ? 155.904 144.641 150.086 1.00 64.65 474 ARG A C 1
ATOM 3346 O O . ARG A 1 474 ? 155.746 144.257 151.246 1.00 64.65 474 ARG A O 1
ATOM 3354 N N . ALA A 1 475 ? 156.887 145.467 149.725 1.00 66.35 475 ALA A N 1
ATOM 3355 C CA . ALA A 1 475 ? 157.700 146.128 150.737 1.00 66.35 475 ALA A CA 1
ATOM 3356 C C . ALA A 1 475 ? 156.870 147.125 151.531 1.00 66.35 475 ALA A C 1
ATOM 3357 O O . ALA A 1 475 ? 157.084 147.308 152.735 1.00 66.35 475 ALA A O 1
ATOM 3359 N N . PHE A 1 476 ? 155.918 147.782 150.871 1.00 65.94 476 PHE A N 1
ATOM 3360 C CA . PHE A 1 476 ? 154.983 148.694 151.511 1.00 65.94 476 PHE A CA 1
ATOM 3361 C C . PHE A 1 476 ? 153.652 148.030 151.820 1.00 65.94 476 PHE A C 1
ATOM 3362 O O . PHE A 1 476 ? 152.677 148.727 152.107 1.00 65.94 476 PHE A O 1
ATOM 3370 N N . GLN A 1 477 ? 153.583 146.703 151.746 1.00 65.68 477 GLN A N 1
ATOM 3371 C CA . GLN A 1 477 ? 152.376 145.970 152.084 1.00 65.68 477 GLN A CA 1
ATOM 3372 C C . GLN A 1 477 ? 152.554 145.039 153.273 1.00 65.68 477 GLN A C 1
ATOM 3373 O O . GLN A 1 477 ? 151.553 144.550 153.805 1.00 65.68 477 GLN A O 1
ATOM 3379 N N . VAL A 1 478 ? 153.782 144.789 153.712 1.00 69.30 478 VAL A N 1
ATOM 3380 C CA . VAL A 1 478 ? 154.034 144.084 154.961 1.00 69.30 478 VAL A CA 1
ATOM 3381 C C . VAL A 1 478 ? 154.338 145.061 156.086 1.00 69.30 478 VAL A C 1
ATOM 3382 O O . VAL A 1 478 ? 153.873 144.885 157.211 1.00 69.30 478 VAL A O 1
ATOM 3386 N N . LYS A 1 479 ? 155.116 146.106 155.795 1.00 69.59 479 LYS A N 1
ATOM 3387 C CA . LYS A 1 479 ? 155.309 147.181 156.759 1.00 69.59 479 LYS A CA 1
ATOM 3388 C C . LYS A 1 479 ? 153.986 147.795 157.186 1.00 69.59 479 LYS A C 1
ATOM 3389 O O . LYS A 1 479 ? 153.886 148.331 158.295 1.00 69.59 479 LYS A O 1
ATOM 3395 N N . GLN A 1 480 ? 152.971 147.726 156.332 1.00 65.09 480 GLN A N 1
ATOM 3396 C CA . GLN A 1 480 ? 151.624 148.149 156.669 1.00 65.09 480 GLN A CA 1
ATOM 3397 C C . GLN A 1 480 ? 150.795 147.016 157.249 1.00 65.09 480 GLN A C 1
ATOM 3398 O O . GLN A 1 480 ? 149.615 147.214 157.543 1.00 65.09 480 GLN A O 1
ATOM 3404 N N . MET A 1 481 ? 151.377 145.832 157.418 1.00 71.69 481 MET A N 1
ATOM 3405 C CA . MET A 1 481 ? 150.705 144.749 158.121 1.00 71.69 481 MET A CA 1
ATOM 3406 C C . MET A 1 481 ? 151.216 144.567 159.542 1.00 71.69 481 MET A C 1
ATOM 3407 O O . MET A 1 481 ? 150.422 144.311 160.449 1.00 71.69 481 MET A O 1
ATOM 3412 N N . LYS A 1 482 ? 152.524 144.708 159.759 1.00 70.77 482 LYS A N 1
ATOM 3413 C CA . LYS A 1 482 ? 153.043 144.720 161.121 1.00 70.77 482 LYS A CA 1
ATOM 3414 C C . LYS A 1 482 ? 152.520 145.924 161.894 1.00 70.77 482 LYS A C 1
ATOM 3415 O O . LYS A 1 482 ? 152.099 145.798 163.050 1.00 70.77 482 LYS A O 1
ATOM 3421 N N . LEU A 1 483 ? 152.525 147.099 161.263 1.00 63.86 483 LEU A N 1
ATOM 3422 C CA . LEU A 1 483 ? 152.029 148.299 161.926 1.00 63.86 483 LEU A CA 1
ATOM 3423 C C . LEU A 1 483 ? 150.526 148.223 162.152 1.00 63.86 483 LEU A C 1
ATOM 3424 O O . LEU A 1 483 ? 150.030 148.622 163.213 1.00 63.86 483 LEU A O 1
ATOM 3429 N N . LYS A 1 484 ? 149.783 147.699 161.177 1.00 63.29 484 LYS A N 1
ATOM 3430 C CA . LYS A 1 484 ? 148.346 147.555 161.364 1.00 63.29 484 LYS A CA 1
ATOM 3431 C C . LYS A 1 484 ? 148.032 146.542 162.451 1.00 63.29 484 LYS A C 1
ATOM 3432 O O . LYS A 1 484 ? 147.073 146.725 163.204 1.00 63.29 484 LYS A O 1
ATOM 3438 N N . ASP A 1 485 ? 148.827 145.479 162.562 1.00 67.77 485 ASP A N 1
ATOM 3439 C CA . ASP A 1 485 ? 148.586 144.509 163.621 1.00 67.77 485 ASP A CA 1
ATOM 3440 C C . ASP A 1 485 ? 148.976 145.047 164.989 1.00 67.77 485 ASP A C 1
ATOM 3441 O O . ASP A 1 485 ? 148.333 144.704 165.982 1.00 67.77 485 ASP A O 1
ATOM 3446 N N . SER A 1 486 ? 149.990 145.908 165.069 1.00 62.96 486 SER A N 1
ATOM 3447 C CA . SER A 1 486 ? 150.250 146.584 166.337 1.00 62.96 486 SER A CA 1
ATOM 3448 C C . SER A 1 486 ? 149.090 147.499 166.714 1.00 62.96 486 SER A C 1
ATOM 3449 O O . SER A 1 486 ? 148.671 147.539 167.880 1.00 62.96 486 SER A O 1
ATOM 3452 N N . ARG A 1 487 ? 148.546 148.228 165.736 1.00 58.43 487 ARG A N 1
ATOM 3453 C CA . ARG A 1 487 ? 147.404 149.092 166.013 1.00 58.43 487 ARG A CA 1
ATOM 3454 C C . ARG A 1 487 ? 146.198 148.283 166.470 1.00 58.43 487 ARG A C 1
ATOM 3455 O O . ARG A 1 487 ? 145.502 148.673 167.414 1.00 58.43 487 ARG A O 1
ATOM 3463 N N . ILE A 1 488 ? 145.936 147.148 165.821 1.00 62.40 488 ILE A N 1
ATOM 3464 C CA . ILE A 1 488 ? 144.779 146.350 166.210 1.00 62.40 488 ILE A CA 1
ATOM 3465 C C . ILE A 1 488 ? 145.022 145.660 167.544 1.00 62.40 488 ILE A C 1
ATOM 3466 O O . ILE A 1 488 ? 144.076 145.405 168.291 1.00 62.40 488 ILE A O 1
ATOM 3471 N N . LYS A 1 489 ? 146.275 145.353 167.879 1.00 66.27 489 LYS A N 1
ATOM 3472 C CA . LYS A 1 489 ? 146.557 144.813 169.204 1.00 66.27 489 LYS A CA 1
ATOM 3473 C C . LYS A 1 489 ? 146.271 145.847 170.281 1.00 66.27 489 LYS A C 1
ATOM 3474 O O . LYS A 1 489 ? 145.666 145.530 171.312 1.00 66.27 489 LYS A O 1
ATOM 3480 N N . LEU A 1 490 ? 146.682 147.094 170.050 1.00 64.63 490 LEU A N 1
ATOM 3481 C CA . LEU A 1 490 ? 146.352 148.160 170.991 1.00 64.63 490 LEU A CA 1
ATOM 3482 C C . LEU A 1 490 ? 144.844 148.359 171.092 1.00 64.63 490 LEU A C 1
ATOM 3483 O O . LEU A 1 490 ? 144.306 148.564 172.187 1.00 64.63 490 LEU A O 1
ATOM 3488 N N . MET A 1 491 ? 144.145 148.305 169.956 1.00 67.86 491 MET A N 1
ATOM 3489 C CA . MET A 1 491 ? 142.693 148.455 169.970 1.00 67.86 491 MET A CA 1
ATOM 3490 C C . MET A 1 491 ? 142.029 147.324 170.742 1.00 67.86 491 MET A C 1
ATOM 3491 O O . MET A 1 491 ? 141.077 147.552 171.495 1.00 67.86 491 MET A O 1
ATOM 3496 N N . SER A 1 492 ? 142.505 146.094 170.556 1.00 69.35 492 SER A N 1
ATOM 3497 C CA . SER A 1 492 ? 141.953 144.968 171.297 1.00 69.35 492 SER A CA 1
ATOM 3498 C C . SER A 1 492 ? 142.210 145.122 172.787 1.00 69.35 492 SER A C 1
ATOM 3499 O O . SER A 1 492 ? 141.348 144.798 173.610 1.00 69.35 492 SER A O 1
ATOM 3502 N N . GLU A 1 493 ? 143.392 145.617 173.155 1.00 76.84 493 GLU A N 1
ATOM 3503 C CA . GLU A 1 493 ? 143.676 145.850 174.566 1.00 76.84 493 GLU A CA 1
ATOM 3504 C C . GLU A 1 493 ? 142.751 146.911 175.150 1.00 76.84 493 GLU A C 1
ATOM 3505 O O . GLU A 1 493 ? 142.313 146.795 176.299 1.00 76.84 493 GLU A O 1
ATOM 3511 N N . ILE A 1 494 ? 142.452 147.958 174.379 1.00 71.05 494 ILE A N 1
ATOM 3512 C CA . ILE A 1 494 ? 141.512 148.977 174.844 1.00 71.05 494 ILE A CA 1
ATOM 3513 C C . ILE A 1 494 ? 140.124 148.376 175.029 1.00 71.05 494 ILE A C 1
ATOM 3514 O O . ILE A 1 494 ? 139.483 148.556 176.069 1.00 71.05 494 ILE A O 1
ATOM 3519 N N . LEU A 1 495 ? 139.638 147.657 174.017 1.00 70.98 495 LEU A N 1
ATOM 3520 C CA . LEU A 1 495 ? 138.280 147.124 174.077 1.00 70.98 495 LEU A CA 1
ATOM 3521 C C . LEU A 1 495 ? 138.119 146.093 175.187 1.00 70.98 495 LEU A C 1
ATOM 3522 O O . LEU A 1 495 ? 137.061 146.025 175.822 1.00 70.98 495 LEU A O 1
ATOM 3527 N N . ASN A 1 496 ? 139.141 145.270 175.426 1.00 71.97 496 ASN A N 1
ATOM 3528 C CA . ASN A 1 496 ? 139.063 144.282 176.497 1.00 71.97 496 ASN A CA 1
ATOM 3529 C C . ASN A 1 496 ? 138.789 144.961 177.830 1.00 71.97 496 ASN A C 1
ATOM 3530 O O . ASN A 1 496 ? 137.729 144.753 178.428 1.00 71.97 496 ASN A O 1
ATOM 3535 N N . GLY A 1 497 ? 139.727 145.772 178.306 1.00 70.07 497 GLY A N 1
ATOM 3536 C CA . GLY A 1 497 ? 139.445 146.611 179.451 1.00 70.07 497 GLY A CA 1
ATOM 3537 C C . GLY A 1 497 ? 139.122 148.031 179.046 1.00 70.07 497 GLY A C 1
ATOM 3538 O O . GLY A 1 497 ? 140.029 148.833 178.817 1.00 70.07 497 GLY A O 1
ATOM 3539 N N . ILE A 1 498 ? 137.836 148.363 178.974 1.00 69.00 498 ILE A N 1
ATOM 3540 C CA . ILE A 1 498 ? 137.408 149.716 178.640 1.00 69.00 498 ILE A CA 1
ATOM 3541 C C . ILE A 1 498 ? 136.788 150.335 179.881 1.00 69.00 498 ILE A C 1
ATOM 3542 O O . ILE A 1 498 ? 136.855 151.551 180.080 1.00 69.00 498 ILE A O 1
ATOM 3547 N N . LYS A 1 499 ? 136.192 149.493 180.724 1.00 73.17 499 LYS A N 1
ATOM 3548 C CA . LYS A 1 499 ? 135.622 149.946 181.987 1.00 73.17 499 LYS A CA 1
ATOM 3549 C C . LYS A 1 499 ? 136.621 150.790 182.766 1.00 73.17 499 LYS A C 1
ATOM 3550 O O . LYS A 1 499 ? 136.409 151.987 183.001 1.00 73.17 499 LYS A O 1
ATOM 3556 N N . VAL A 1 500 ? 137.744 150.175 183.138 1.00 72.65 500 VAL A N 1
ATOM 3557 C CA . VAL A 1 500 ? 138.772 150.855 183.915 1.00 72.65 500 VAL A CA 1
ATOM 3558 C C . VAL A 1 500 ? 139.356 152.027 183.136 1.00 72.65 500 VAL A C 1
ATOM 3559 O O . VAL A 1 500 ? 139.636 153.091 183.708 1.00 72.65 500 VAL A O 1
ATOM 3563 N N . LEU A 1 501 ? 139.519 151.868 181.825 1.00 69.28 501 LEU A N 1
ATOM 3564 C CA . LEU A 1 501 ? 140.106 152.924 181.016 1.00 69.28 501 LEU A CA 1
ATOM 3565 C C . LEU A 1 501 ? 139.132 154.082 180.837 1.00 69.28 501 LEU A C 1
ATOM 3566 O O . LEU A 1 501 ? 139.561 155.225 180.651 1.00 69.28 501 LEU A O 1
ATOM 3571 N N . LYS A 1 502 ? 137.825 153.812 180.899 1.00 70.79 502 LYS A N 1
ATOM 3572 C CA . LYS A 1 502 ? 136.843 154.893 180.939 1.00 70.79 502 LYS A CA 1
ATOM 3573 C C . LYS A 1 502 ? 136.858 155.611 182.279 1.00 70.79 502 LYS A C 1
ATOM 3574 O O . LYS A 1 502 ? 136.696 156.834 182.332 1.00 70.79 502 LYS A O 1
ATOM 3580 N N . LEU A 1 503 ? 137.034 154.875 183.375 1.00 72.46 503 LEU A N 1
ATOM 3581 C CA . LEU A 1 503 ? 136.848 155.460 184.698 1.00 72.46 503 LEU A CA 1
ATOM 3582 C C . LEU A 1 503 ? 138.126 155.980 185.347 1.00 72.46 503 LEU A C 1
ATOM 3583 O O . LEU A 1 503 ? 138.057 156.494 186.467 1.00 72.46 503 LEU A O 1
ATOM 3588 N N . TYR A 1 504 ? 139.283 155.862 184.701 1.00 73.56 504 TYR A N 1
ATOM 3589 C CA . TYR A 1 504 ? 140.421 156.676 185.121 1.00 73.56 504 TYR A CA 1
ATOM 3590 C C . TYR A 1 504 ? 140.565 157.969 184.335 1.00 73.56 504 TYR A C 1
ATOM 3591 O O . TYR A 1 504 ? 141.492 158.735 184.615 1.00 73.56 504 TYR A O 1
ATOM 3600 N N . ALA A 1 505 ? 139.684 158.228 183.371 1.00 73.97 505 ALA A N 1
ATOM 3601 C CA . ALA A 1 505 ? 139.807 159.382 182.482 1.00 73.97 505 ALA A CA 1
ATOM 3602 C C . ALA A 1 505 ? 141.125 159.336 181.718 1.00 73.97 505 ALA A C 1
ATOM 3603 O O . ALA A 1 505 ? 141.736 160.365 181.431 1.00 73.97 505 ALA A O 1
ATOM 3605 N N . TRP A 1 506 ? 141.564 158.125 181.387 1.00 76.23 506 TRP A N 1
ATOM 3606 C CA . TRP A 1 506 ? 142.734 157.900 180.553 1.00 76.23 506 TRP A CA 1
ATOM 3607 C C . TRP A 1 506 ? 142.389 157.880 179.077 1.00 76.23 506 TRP A C 1
ATOM 3608 O O . TRP A 1 506 ? 143.218 157.458 178.266 1.00 76.23 506 TRP A O 1
ATOM 3619 N N . GLU A 1 507 ? 141.178 158.298 178.717 1.00 71.71 507 GLU A N 1
ATOM 3620 C CA . GLU A 1 507 ? 140.756 158.233 177.320 1.00 71.71 507 GLU A CA 1
ATOM 3621 C C . GLU A 1 507 ? 141.636 159.062 176.396 1.00 71.71 507 GLU A C 1
ATOM 3622 O O . GLU A 1 507 ? 142.047 158.540 175.345 1.00 71.71 507 GLU A O 1
ATOM 3628 N N . PRO A 1 508 ? 141.946 160.333 176.691 1.00 70.47 508 PRO A N 1
ATOM 3629 C CA . PRO A 1 508 ? 142.805 161.090 175.767 1.00 70.47 508 PRO A CA 1
ATOM 3630 C C . PRO A 1 508 ? 144.160 160.452 175.539 1.00 70.47 508 PRO A C 1
ATOM 3631 O O . PRO A 1 508 ? 144.658 160.471 174.410 1.00 70.47 508 PRO A O 1
ATOM 3635 N N . SER A 1 509 ? 144.765 159.868 176.574 1.00 70.31 509 SER A N 1
ATOM 3636 C CA . SER A 1 509 ? 146.106 159.315 176.426 1.00 70.31 509 SER A CA 1
ATOM 3637 C C . SER A 1 509 ? 146.124 158.144 175.453 1.00 70.31 509 SER A C 1
ATOM 3638 O O . SER A 1 509 ? 146.924 158.117 174.512 1.00 70.31 509 SER A O 1
ATOM 3641 N N . PHE A 1 510 ? 145.249 157.161 175.662 1.00 66.86 510 PHE A N 1
ATOM 3642 C CA . PHE A 1 510 ? 145.239 156.006 174.773 1.00 66.86 510 PHE A CA 1
ATOM 3643 C C . PHE A 1 510 ? 144.707 156.366 173.395 1.00 66.86 510 PHE A C 1
ATOM 3644 O O . PHE A 1 510 ? 145.151 155.794 172.393 1.00 66.86 510 PHE A O 1
ATOM 3652 N N . LEU A 1 511 ? 143.775 157.316 173.315 1.00 63.83 511 LEU A N 1
ATOM 3653 C CA . LEU A 1 511 ? 143.322 157.772 172.008 1.00 63.83 511 LEU A CA 1
ATOM 3654 C C . LEU A 1 511 ? 144.464 158.408 171.227 1.00 63.83 511 LEU A C 1
ATOM 3655 O O . LEU A 1 511 ? 144.647 158.127 170.036 1.00 63.83 511 LEU A O 1
ATOM 3660 N N . LYS A 1 512 ? 145.262 159.247 171.891 1.00 62.99 512 LYS A N 1
ATOM 3661 C CA . LYS A 1 512 ? 146.427 159.849 171.254 1.00 62.99 512 LYS A CA 1
ATOM 3662 C C . LYS A 1 512 ? 147.458 158.795 170.881 1.00 62.99 512 LYS A C 1
ATOM 3663 O O . LYS A 1 512 ? 148.112 158.900 169.840 1.00 62.99 512 LYS A O 1
ATOM 3669 N N . GLN A 1 513 ? 147.619 157.773 171.720 1.00 61.90 513 GLN A N 1
ATOM 3670 C CA . GLN A 1 513 ? 148.563 156.708 171.407 1.00 61.90 513 GLN A CA 1
ATOM 3671 C C . GLN A 1 513 ? 148.124 155.914 170.184 1.00 61.90 513 GLN A C 1
ATOM 3672 O O . GLN A 1 513 ? 148.971 155.463 169.406 1.00 61.90 513 GLN A O 1
ATOM 3678 N N . VAL A 1 514 ? 146.816 155.727 169.999 1.00 56.56 514 VAL A N 1
ATOM 3679 C CA . VAL A 1 514 ? 146.332 155.044 168.802 1.00 56.56 514 VAL A CA 1
ATOM 3680 C C . VAL A 1 514 ? 146.495 155.930 167.574 1.00 56.56 514 VAL A C 1
ATOM 3681 O O . VAL A 1 514 ? 146.865 155.454 166.495 1.00 56.56 514 VAL A O 1
ATOM 3685 N N . GLU A 1 515 ? 146.213 157.228 167.709 1.00 59.29 515 GLU A N 1
ATOM 3686 C CA . GLU A 1 515 ? 146.415 158.128 166.577 1.00 59.29 515 GLU A CA 1
ATOM 3687 C C . GLU A 1 515 ? 147.884 158.223 166.192 1.00 59.29 515 GLU A C 1
ATOM 3688 O O . GLU A 1 515 ? 148.203 158.383 165.010 1.00 59.29 515 GLU A O 1
ATOM 3694 N N . GLY A 1 516 ? 148.787 158.112 167.166 1.00 59.54 516 GLY A N 1
ATOM 3695 C CA . GLY A 1 516 ? 150.205 158.200 166.870 1.00 59.54 516 GLY A CA 1
ATOM 3696 C C . GLY A 1 516 ? 150.705 157.092 165.966 1.00 59.54 516 GLY A C 1
ATOM 3697 O O . GLY A 1 516 ? 151.639 157.297 165.188 1.00 59.54 516 GLY A O 1
ATOM 3698 N N . ILE A 1 517 ? 150.100 155.905 166.052 1.00 56.40 517 ILE A N 1
ATOM 3699 C CA . ILE A 1 517 ? 150.509 154.790 165.210 1.00 56.40 517 ILE A CA 1
ATOM 3700 C C . ILE A 1 517 ? 149.552 154.556 164.057 1.00 56.40 517 ILE A C 1
ATOM 3701 O O . ILE A 1 517 ? 149.835 153.724 163.187 1.00 56.40 517 ILE A O 1
ATOM 3706 N N . ARG A 1 518 ? 148.418 155.255 164.027 1.00 52.33 518 ARG A N 1
ATOM 3707 C CA . ARG A 1 518 ? 147.661 155.361 162.785 1.00 52.33 518 ARG A CA 1
ATOM 3708 C C . ARG A 1 518 ? 148.291 156.375 161.842 1.00 52.33 518 ARG A C 1
ATOM 3709 O O . ARG A 1 518 ? 148.197 156.223 160.619 1.00 52.33 518 ARG A O 1
ATOM 3717 N N . GLN A 1 519 ? 148.946 157.400 162.392 1.00 57.68 519 GLN A N 1
ATOM 3718 C CA . GLN A 1 519 ? 149.663 158.358 161.558 1.00 57.68 519 GLN A CA 1
ATOM 3719 C C . GLN A 1 519 ? 150.765 157.675 160.763 1.00 57.68 519 GLN A C 1
ATOM 3720 O O . GLN A 1 519 ? 150.973 157.986 159.587 1.00 57.68 519 GLN A O 1
ATOM 3726 N N . GLY A 1 520 ? 151.489 156.748 161.390 1.00 53.67 520 GLY A N 1
ATOM 3727 C CA . GLY A 1 520 ? 152.522 156.026 160.670 1.00 53.67 520 GLY A CA 1
ATOM 3728 C C . GLY A 1 520 ? 151.966 155.193 159.534 1.00 53.67 520 GLY A C 1
ATOM 3729 O O . GLY A 1 520 ? 152.528 155.165 158.439 1.00 53.67 520 GLY A O 1
ATOM 3730 N N . GLU A 1 521 ? 150.848 154.510 159.775 1.00 5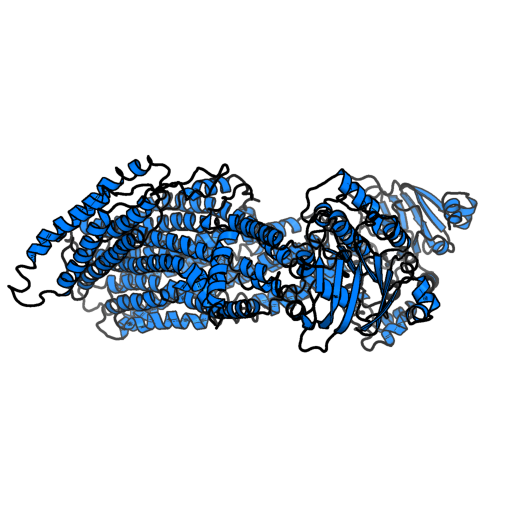3.43 521 GLU A N 1
ATOM 3731 C CA . GLU A 1 521 ? 150.229 153.709 158.726 1.00 53.43 521 GLU A CA 1
ATOM 3732 C C . GLU A 1 521 ? 149.747 154.581 157.573 1.00 53.43 521 GLU A C 1
ATOM 3733 O O . GLU A 1 521 ? 149.903 154.221 156.401 1.00 53.43 521 GLU A O 1
ATOM 3739 N N . LEU A 1 522 ? 149.155 155.734 157.884 1.00 50.82 522 LEU A N 1
ATOM 3740 C CA . LEU A 1 522 ? 148.711 156.630 156.821 1.00 50.82 522 LEU A CA 1
ATOM 3741 C C . LEU A 1 522 ? 149.892 157.191 156.041 1.00 50.82 522 LEU A C 1
ATOM 3742 O O . LEU A 1 522 ? 149.832 157.303 154.813 1.00 50.82 522 LEU A O 1
ATOM 3747 N N . GLN A 1 523 ? 150.974 157.551 156.731 1.00 55.53 523 GLN A N 1
ATOM 3748 C CA . GLN A 1 523 ? 152.164 158.033 156.041 1.00 55.53 523 GLN A CA 1
ATOM 3749 C C . GLN A 1 523 ? 152.769 156.939 155.173 1.00 55.53 523 GLN A C 1
ATOM 3750 O O . GLN A 1 523 ? 153.338 157.226 154.115 1.00 55.53 523 GLN A O 1
ATOM 3756 N N . LEU A 1 524 ? 152.638 155.682 155.587 1.00 56.03 524 LEU A N 1
ATOM 3757 C CA . LEU A 1 524 ? 153.105 154.572 154.771 1.00 56.03 524 LEU A CA 1
ATOM 3758 C C . LEU A 1 524 ? 152.190 154.292 153.591 1.00 56.03 524 LEU A C 1
ATOM 3759 O O . LEU A 1 524 ? 152.641 153.720 152.595 1.00 56.03 524 LEU A O 1
ATOM 3764 N N . LEU A 1 525 ? 150.916 154.662 153.690 1.00 53.25 525 LEU A N 1
ATOM 3765 C CA . LEU A 1 525 ? 150.034 154.620 152.530 1.00 53.25 525 LEU A CA 1
ATOM 3766 C C . LEU A 1 525 ? 150.184 155.844 151.642 1.00 53.25 525 LEU A C 1
ATOM 3767 O O . LEU A 1 525 ? 149.678 155.840 150.516 1.00 53.25 525 LEU A O 1
ATOM 3772 N N . ARG A 1 526 ? 150.853 156.890 152.125 1.00 54.67 526 ARG A N 1
ATOM 3773 C CA . ARG A 1 526 ? 151.186 158.023 151.273 1.00 54.67 526 ARG A CA 1
ATOM 3774 C C . ARG A 1 526 ? 152.173 157.637 150.183 1.00 54.67 526 ARG A C 1
ATOM 3775 O O . ARG A 1 526 ? 152.253 158.324 149.160 1.00 54.67 526 ARG A O 1
ATOM 3783 N N . THR A 1 527 ? 152.908 156.541 150.363 1.00 53.87 527 THR A N 1
ATOM 3784 C CA . THR A 1 527 ? 153.865 156.081 149.371 1.00 53.87 527 THR A CA 1
ATOM 3785 C C . THR A 1 527 ? 153.494 154.737 148.770 1.00 53.87 527 THR A C 1
ATOM 3786 O O . THR A 1 527 ? 154.146 154.302 147.817 1.00 53.87 527 THR A O 1
ATOM 3790 N N . ALA A 1 528 ? 152.479 154.063 149.295 1.00 50.07 528 ALA A N 1
ATOM 3791 C CA . ALA A 1 528 ? 152.006 152.809 148.729 1.00 50.07 528 ALA A CA 1
ATOM 3792 C C . ALA A 1 528 ? 150.814 153.004 147.812 1.00 50.07 528 ALA A C 1
ATOM 3793 O O . ALA A 1 528 ? 150.360 152.040 147.191 1.00 50.07 528 ALA A O 1
ATOM 3795 N N . ALA A 1 529 ? 150.294 154.224 147.723 1.00 48.76 529 ALA A N 1
ATOM 3796 C CA . ALA A 1 529 ? 149.252 154.570 146.773 1.00 48.76 529 ALA A CA 1
ATOM 3797 C C . ALA A 1 529 ? 149.784 155.411 145.626 1.00 48.76 529 ALA A C 1
ATOM 3798 O O . ALA A 1 529 ? 149.009 155.810 144.753 1.00 48.76 529 ALA A O 1
ATOM 3800 N N . TYR A 1 530 ? 151.084 155.696 145.613 1.00 52.20 530 TYR A N 1
ATOM 3801 C CA . TYR A 1 530 ? 151.759 156.258 144.456 1.00 52.20 530 TYR A CA 1
ATOM 3802 C C . TYR A 1 530 ? 152.397 155.177 143.602 1.00 52.20 530 TYR A C 1
ATOM 3803 O O . TYR A 1 530 ? 153.224 155.480 142.737 1.00 52.20 530 TYR A O 1
ATOM 3812 N N . LEU A 1 531 ? 152.040 153.921 143.850 1.00 48.87 531 LEU A N 1
ATOM 3813 C CA . LEU A 1 531 ? 152.335 152.822 142.953 1.00 48.87 531 LEU A CA 1
ATOM 3814 C C . LEU A 1 531 ? 151.071 152.286 142.305 1.00 48.87 531 LEU A C 1
ATOM 3815 O O . LEU A 1 531 ? 151.127 151.257 141.626 1.00 48.87 531 LEU A O 1
ATOM 3820 N N . HIS A 1 532 ? 149.933 152.942 142.518 1.00 45.63 532 HIS A N 1
ATOM 3821 C CA . HIS A 1 532 ? 148.763 152.774 141.671 1.00 45.63 532 HIS A CA 1
ATOM 3822 C C . HIS A 1 532 ? 148.712 153.836 140.589 1.00 45.63 532 HIS A C 1
ATOM 3823 O O . HIS A 1 532 ? 148.119 153.610 139.530 1.00 45.63 532 HIS A O 1
ATOM 3830 N N . THR A 1 533 ? 149.338 154.986 140.837 1.00 39.89 533 THR A N 1
ATOM 3831 C CA . THR A 1 533 ? 149.610 155.934 139.767 1.00 39.89 533 THR A CA 1
ATOM 3832 C C . THR A 1 533 ? 150.335 155.253 138.617 1.00 39.89 533 THR A C 1
ATOM 3833 O O . THR A 1 533 ? 150.134 155.611 137.452 1.00 39.89 533 THR A O 1
ATOM 3837 N N . THR A 1 534 ? 151.148 154.242 138.917 1.00 40.35 534 THR A N 1
ATOM 3838 C CA . THR A 1 534 ? 151.904 153.511 137.913 1.00 40.35 534 THR A CA 1
ATOM 3839 C C . THR A 1 534 ? 151.202 152.224 137.487 1.00 40.35 534 THR A C 1
ATOM 3840 O O . THR A 1 534 ? 151.770 151.437 136.727 1.00 40.35 534 THR A O 1
ATOM 3844 N N . THR A 1 535 ? 149.970 151.992 137.944 1.00 35.55 535 THR A N 1
ATOM 3845 C CA . THR A 1 535 ? 149.164 150.923 137.370 1.00 35.55 535 THR A CA 1
ATOM 3846 C C . THR A 1 535 ? 148.003 151.437 136.541 1.00 35.55 535 THR A C 1
ATOM 3847 O O . THR A 1 535 ? 147.445 150.671 135.753 1.00 35.55 535 THR A O 1
ATOM 3851 N N . THR A 1 536 ? 147.621 152.700 136.708 1.00 33.42 536 THR A N 1
ATOM 3852 C CA . THR A 1 536 ? 146.675 153.352 135.819 1.00 33.42 536 THR A CA 1
ATOM 3853 C C . THR A 1 536 ? 147.361 154.043 134.654 1.00 33.42 536 THR A C 1
ATOM 3854 O O . THR A 1 536 ? 146.677 154.516 133.745 1.00 33.42 536 THR A O 1
ATOM 3858 N N . PHE A 1 537 ? 148.689 154.122 134.668 1.00 39.82 537 PHE A N 1
ATOM 3859 C CA . PHE A 1 537 ? 149.429 154.644 133.522 1.00 39.82 537 PHE A CA 1
ATOM 3860 C C . PHE A 1 537 ? 149.475 153.598 132.417 1.00 39.82 537 PHE A C 1
ATOM 3861 O O . PHE A 1 537 ? 149.014 153.833 131.298 1.00 39.82 537 PHE A O 1
ATOM 3869 N N . THR A 1 538 ? 150.025 152.426 132.727 1.00 36.71 538 THR A N 1
ATOM 3870 C CA . THR A 1 538 ? 150.166 151.366 131.742 1.00 36.71 538 THR A CA 1
ATOM 3871 C C . THR A 1 538 ? 148.830 150.802 131.285 1.00 36.71 538 THR A C 1
ATOM 3872 O O . THR A 1 538 ? 148.812 149.941 130.401 1.00 36.71 538 THR A O 1
ATOM 3876 N N . TRP A 1 539 ? 147.721 151.248 131.862 1.00 40.48 539 TRP A N 1
ATOM 3877 C CA . TRP A 1 539 ? 146.405 150.809 131.427 1.00 40.48 539 TRP A CA 1
ATOM 3878 C C . TRP A 1 539 ? 145.686 151.845 130.581 1.00 40.48 539 TRP A C 1
ATOM 3879 O O . TRP A 1 539 ? 144.887 151.477 129.717 1.00 40.48 539 TRP A O 1
ATOM 3890 N N . MET A 1 540 ? 145.951 153.126 130.815 1.00 36.18 540 MET A N 1
ATOM 3891 C CA . MET A 1 540 ? 145.337 154.214 130.071 1.00 36.18 540 MET A CA 1
ATOM 3892 C C . MET A 1 540 ? 146.258 154.793 129.011 1.00 36.18 540 MET A C 1
ATOM 3893 O O . MET A 1 540 ? 145.824 155.029 127.882 1.00 36.18 540 MET A O 1
ATOM 3898 N N . CYS A 1 541 ? 147.522 155.027 129.346 1.00 33.34 541 CYS A N 1
ATOM 3899 C CA . CYS A 1 541 ? 148.447 155.720 128.465 1.00 33.34 541 CYS A CA 1
ATOM 3900 C C . CYS A 1 541 ? 149.412 154.781 127.760 1.00 33.34 541 CYS A C 1
ATOM 3901 O O . CYS A 1 541 ? 150.345 155.250 127.104 1.00 33.34 541 CYS A O 1
ATOM 3904 N N . SER A 1 542 ? 149.241 153.479 127.905 1.00 28.18 542 SER A N 1
ATOM 3905 C CA . SER A 1 542 ? 150.026 152.544 127.110 1.00 28.18 542 SER A CA 1
ATOM 3906 C C . SER A 1 542 ? 149.434 152.387 125.711 1.00 28.18 542 SER A C 1
ATOM 3907 O O . SER A 1 542 ? 150.190 152.389 124.730 1.00 28.18 542 SER A O 1
ATOM 3910 N N . PRO A 1 543 ? 148.111 152.218 125.561 1.00 25.50 543 PRO A N 1
ATOM 3911 C CA . PRO A 1 543 ? 147.545 152.173 124.207 1.00 25.50 543 PRO A CA 1
ATOM 3912 C C . PRO A 1 543 ? 147.916 153.359 123.348 1.00 25.50 543 PRO A C 1
ATOM 3913 O O . PRO A 1 543 ? 148.075 153.201 122.134 1.00 25.50 543 PRO A O 1
ATOM 3917 N N . PHE A 1 544 ? 148.054 154.549 123.929 1.00 24.55 544 PHE A N 1
ATOM 3918 C CA . PHE A 1 544 ? 148.555 155.667 123.143 1.00 24.55 544 PHE A CA 1
ATOM 3919 C C . PHE A 1 544 ? 150.046 155.557 122.882 1.00 24.55 544 PHE A C 1
ATOM 3920 O O . PHE A 1 544 ? 150.507 155.885 121.787 1.00 24.55 544 PHE A O 1
ATOM 3928 N N . LEU A 1 545 ? 150.819 155.146 123.881 1.00 23.80 545 LEU A N 1
ATOM 3929 C CA . LEU A 1 545 ? 152.264 155.256 123.762 1.00 23.80 545 LEU A CA 1
ATOM 3930 C C . LEU A 1 545 ? 152.832 154.223 122.804 1.00 23.80 545 LEU A C 1
ATOM 3931 O O . LEU A 1 545 ? 153.824 154.498 122.120 1.00 23.80 545 LEU A O 1
ATOM 3936 N N . VAL A 1 546 ? 152.200 153.055 122.705 1.00 23.83 546 VAL A N 1
ATOM 3937 C CA . VAL A 1 546 ? 152.626 152.078 121.708 1.00 23.83 546 VAL A CA 1
ATOM 3938 C C . VAL A 1 546 ? 152.397 152.621 120.305 1.00 23.83 546 VAL A C 1
ATOM 3939 O O . VAL A 1 546 ? 153.267 152.516 119.432 1.00 23.83 546 VAL A O 1
ATOM 3943 N N . THR A 1 547 ? 151.232 153.226 120.072 1.00 22.87 547 THR A N 1
ATOM 3944 C CA . THR A 1 547 ? 150.951 153.832 118.777 1.00 22.87 547 THR A CA 1
ATOM 3945 C C . THR A 1 547 ? 151.926 154.958 118.475 1.00 22.87 547 THR A C 1
ATOM 3946 O O . THR A 1 547 ? 152.432 155.065 117.355 1.00 22.87 547 THR A O 1
ATOM 3950 N N . LEU A 1 548 ? 152.201 155.808 119.463 1.00 21.85 548 LEU A N 1
ATOM 3951 C CA . LEU A 1 548 ? 153.121 156.917 119.247 1.00 21.85 548 LEU A CA 1
ATOM 3952 C C . LEU A 1 548 ? 154.510 156.427 118.882 1.00 21.85 548 LEU A C 1
ATOM 3953 O O . LEU A 1 548 ? 155.130 156.947 117.951 1.00 21.85 548 LEU A O 1
ATOM 3958 N N . ILE A 1 549 ? 155.019 155.428 119.602 1.00 24.47 549 ILE A N 1
ATOM 3959 C CA . ILE A 1 549 ? 156.360 154.934 119.314 1.00 24.47 549 ILE A CA 1
ATOM 3960 C C . ILE A 1 549 ? 156.401 154.269 117.947 1.00 24.47 549 ILE A C 1
ATOM 3961 O O . ILE A 1 549 ? 157.342 154.474 117.168 1.00 24.47 549 ILE A O 1
ATOM 3966 N N . THR A 1 550 ? 155.369 153.486 117.618 1.00 24.47 550 THR A N 1
ATOM 3967 C CA . THR A 1 550 ? 155.324 152.833 116.317 1.00 24.47 550 THR A CA 1
ATOM 3968 C C . THR A 1 550 ? 155.305 153.848 115.186 1.00 24.47 550 THR A C 1
ATOM 3969 O O . THR A 1 550 ? 156.047 153.709 114.212 1.00 24.47 550 THR A O 1
ATOM 3973 N N . LEU A 1 551 ? 154.482 154.891 115.306 1.00 26.23 551 LEU A N 1
ATOM 3974 C CA . LEU A 1 551 ? 154.401 155.884 114.242 1.00 26.23 551 LEU A CA 1
ATOM 3975 C C . LEU A 1 551 ? 155.672 156.718 114.159 1.00 26.23 551 LEU A C 1
ATOM 3976 O O . LEU A 1 551 ? 156.123 157.059 113.059 1.00 26.23 551 LEU A O 1
ATOM 3981 N N . TRP A 1 552 ? 156.266 157.058 115.304 1.00 30.82 552 TRP A N 1
ATOM 3982 C CA . TRP A 1 552 ? 157.490 157.847 115.280 1.00 30.82 552 TRP A CA 1
ATOM 3983 C C . TRP A 1 552 ? 158.618 157.085 114.606 1.00 30.82 552 TRP A C 1
ATOM 3984 O O . TRP A 1 552 ? 159.397 157.667 113.844 1.00 30.82 552 TRP A O 1
ATOM 3995 N N . VAL A 1 553 ? 158.733 155.784 114.877 1.00 28.09 553 VAL A N 1
ATOM 3996 C CA . VAL A 1 553 ? 159.745 154.995 114.184 1.00 28.09 553 VAL A CA 1
ATOM 3997 C C . VAL A 1 553 ? 159.385 154.839 112.713 1.00 28.09 553 VAL A C 1
ATOM 3998 O O . VAL A 1 553 ? 160.250 154.922 111.836 1.00 28.09 553 VAL A O 1
ATOM 4002 N N . TYR A 1 554 ? 158.103 154.622 112.418 1.00 32.49 554 TYR A N 1
ATOM 4003 C CA . TYR A 1 554 ? 157.680 154.340 111.053 1.00 32.49 554 TYR A CA 1
ATOM 4004 C C . TYR A 1 554 ? 157.975 155.509 110.125 1.00 32.49 554 TYR A C 1
ATOM 4005 O O . TYR A 1 554 ? 158.542 155.327 109.043 1.00 32.49 554 TYR A O 1
ATOM 4014 N N . VAL A 1 555 ? 157.603 156.719 110.528 1.00 34.20 555 VAL A N 1
ATOM 4015 C CA . VAL A 1 555 ? 157.692 157.854 109.617 1.00 34.20 555 VAL A CA 1
ATOM 4016 C C . VAL A 1 555 ? 159.124 158.358 109.503 1.00 34.20 555 VAL A C 1
ATOM 4017 O O . VAL A 1 555 ? 159.426 159.187 108.638 1.00 34.20 555 VAL A O 1
ATOM 4021 N N . TYR A 1 556 ? 160.022 157.855 110.351 1.00 40.61 556 TYR A N 1
ATOM 4022 C CA . TYR A 1 556 ? 161.418 158.279 110.332 1.00 40.61 556 TYR A CA 1
ATOM 4023 C C . TYR A 1 556 ? 162.422 157.174 110.034 1.00 40.61 556 TYR A C 1
ATOM 4024 O O . TYR A 1 556 ? 163.628 157.438 110.084 1.00 40.61 556 TYR A O 1
ATOM 4033 N N . VAL A 1 557 ? 161.981 155.952 109.726 1.00 42.86 557 VAL A N 1
ATOM 4034 C CA . VAL A 1 557 ? 162.917 154.969 109.181 1.00 42.86 557 VAL A CA 1
ATOM 4035 C C . VAL A 1 557 ? 163.034 155.051 107.671 1.00 42.86 557 VAL A C 1
ATOM 4036 O O . VAL A 1 557 ? 163.889 154.373 107.090 1.00 42.86 557 VAL A O 1
ATOM 4040 N N . ASP A 1 558 ? 162.206 155.862 107.020 1.00 52.00 558 ASP A N 1
ATOM 4041 C CA . ASP A 1 558 ? 162.246 156.016 105.574 1.00 52.00 558 ASP A CA 1
ATOM 4042 C C . ASP A 1 558 ? 161.446 157.265 105.226 1.00 52.00 558 ASP A C 1
ATOM 4043 O O . ASP A 1 558 ? 160.313 157.427 105.697 1.00 52.00 558 ASP A O 1
ATOM 4048 N N . PRO A 1 559 ? 162.001 158.173 104.419 1.00 56.41 559 PRO A N 1
ATOM 4049 C CA . PRO A 1 559 ? 161.252 159.393 104.073 1.00 56.41 559 PRO A CA 1
ATOM 4050 C C . PRO A 1 559 ? 159.927 159.134 103.373 1.00 56.41 559 PRO A C 1
ATOM 4051 O O . PRO A 1 559 ? 158.977 159.899 103.573 1.00 56.41 559 PRO A O 1
ATOM 4055 N N . ASN A 1 560 ? 159.827 158.082 102.558 1.00 53.32 560 ASN A N 1
ATOM 4056 C CA . ASN A 1 560 ? 158.636 157.851 101.749 1.00 53.32 560 ASN A CA 1
ATOM 4057 C C . ASN A 1 560 ? 157.698 156.819 102.365 1.00 53.32 560 ASN A C 1
ATOM 4058 O O . ASN A 1 560 ? 157.008 156.097 101.638 1.00 53.32 560 ASN A O 1
ATOM 4063 N N . ASN A 1 561 ? 157.656 156.731 103.692 1.00 46.95 561 ASN A N 1
ATOM 4064 C CA . ASN A 1 561 ? 156.669 155.899 104.375 1.00 46.95 561 ASN A CA 1
ATOM 4065 C C . ASN A 1 561 ? 155.419 156.739 104.579 1.00 46.95 561 ASN A C 1
ATOM 4066 O O . ASN A 1 561 ? 155.244 157.393 105.607 1.00 46.95 561 ASN A O 1
ATOM 4071 N N . VAL A 1 562 ? 154.535 156.729 103.590 1.00 46.07 562 VAL A N 1
ATOM 4072 C CA . VAL A 1 562 ? 153.311 157.515 103.676 1.00 46.07 562 VAL A CA 1
ATOM 4073 C C . VAL A 1 562 ? 152.346 156.824 104.629 1.00 46.07 562 VAL A C 1
ATOM 4074 O O . VAL A 1 562 ? 152.087 155.621 104.515 1.00 46.07 562 VAL A O 1
ATOM 4078 N N . LEU A 1 563 ? 151.844 157.574 105.602 1.00 38.02 563 LEU A N 1
ATOM 4079 C CA . LEU A 1 563 ? 150.929 157.028 106.590 1.00 38.02 563 LEU A CA 1
ATOM 4080 C C . LEU A 1 563 ? 149.506 157.298 106.129 1.00 38.02 563 LEU A C 1
ATOM 4081 O O . LEU A 1 563 ? 149.115 158.455 105.948 1.00 38.02 563 LEU A O 1
ATOM 4086 N N . ASP A 1 564 ? 148.736 156.234 105.935 1.00 28.08 564 ASP A N 1
ATOM 4087 C CA . ASP A 1 564 ? 147.365 156.390 105.481 1.00 28.08 564 ASP A CA 1
ATOM 4088 C C . ASP A 1 564 ? 146.405 155.629 106.381 1.00 28.08 564 ASP A C 1
ATOM 4089 O O . ASP A 1 564 ? 146.802 155.127 107.433 1.00 28.08 564 ASP A O 1
ATOM 4094 N N . ALA A 1 565 ? 145.143 155.543 105.972 1.00 23.37 565 ALA A N 1
ATOM 4095 C CA . ALA A 1 565 ? 144.087 155.150 106.895 1.00 23.37 565 ALA A CA 1
ATOM 4096 C C . ALA A 1 565 ? 144.235 153.707 107.344 1.00 23.37 565 ALA A C 1
ATOM 4097 O O . ALA A 1 565 ? 144.198 153.412 108.546 1.00 23.37 565 ALA A O 1
ATOM 4099 N N . GLU A 1 566 ? 144.392 152.789 106.390 1.00 26.03 566 GLU A N 1
ATOM 4100 C CA . GLU A 1 566 ? 144.447 151.375 106.737 1.00 26.03 566 GLU A CA 1
ATOM 4101 C C . GLU A 1 566 ? 145.666 151.075 107.595 1.00 26.03 566 GLU A C 1
ATOM 4102 O O . GLU A 1 566 ? 145.533 150.552 108.702 1.00 26.03 566 GLU A O 1
ATOM 4108 N N . LYS A 1 567 ? 146.852 151.482 107.141 1.00 23.90 567 LYS A N 1
ATOM 4109 C CA . LYS A 1 567 ? 148.076 151.197 107.879 1.00 23.90 567 LYS A CA 1
ATOM 4110 C C . LYS A 1 567 ? 147.966 151.622 109.333 1.00 23.90 567 LYS A C 1
ATOM 4111 O O . LYS A 1 567 ? 148.349 150.873 110.237 1.00 23.90 567 LYS A O 1
ATOM 4117 N N . ALA A 1 568 ? 147.441 152.818 109.583 1.00 21.53 568 ALA A N 1
ATOM 4118 C CA . ALA A 1 568 ? 147.345 153.295 110.955 1.00 21.53 568 ALA A CA 1
ATOM 4119 C C . ALA A 1 568 ? 146.295 152.530 111.745 1.00 21.53 568 ALA A C 1
ATOM 4120 O O . ALA A 1 568 ? 146.586 151.999 112.822 1.00 21.53 568 ALA A O 1
ATOM 4122 N N . PHE A 1 569 ? 145.077 152.420 111.224 1.00 20.94 569 PHE A N 1
ATOM 4123 C CA . PHE A 1 569 ? 143.999 151.981 112.097 1.00 20.94 569 PHE A CA 1
ATOM 4124 C C . PHE A 1 569 ? 143.813 150.470 112.154 1.00 20.94 569 PHE A C 1
ATOM 4125 O O . PHE A 1 569 ? 143.430 149.955 113.213 1.00 20.94 569 PHE A O 1
ATOM 4133 N N . VAL A 1 570 ? 144.118 149.727 111.085 1.00 19.81 570 VAL A N 1
ATOM 4134 C CA . VAL A 1 570 ? 144.081 148.278 111.230 1.00 19.81 570 VAL A CA 1
ATOM 4135 C C . VAL A 1 570 ? 145.192 147.830 112.162 1.00 19.81 570 VAL A C 1
ATOM 4136 O O . VAL A 1 570 ? 145.022 146.875 112.925 1.00 19.81 570 VAL A O 1
ATOM 4140 N N . SER A 1 571 ? 146.331 148.520 112.149 1.00 16.71 571 SER A N 1
ATOM 4141 C CA . SER A 1 571 ? 147.410 148.179 113.063 1.00 16.71 571 SER A CA 1
ATOM 4142 C C . SER A 1 571 ? 147.124 148.623 114.487 1.00 16.71 571 SER A C 1
ATOM 4143 O O . SER A 1 571 ? 147.561 147.958 115.426 1.00 16.71 571 SER A O 1
ATOM 4146 N N . VAL A 1 572 ? 146.372 149.706 114.678 1.00 14.38 572 VAL A N 1
ATOM 4147 C CA . VAL A 1 572 ? 145.844 150.002 116.008 1.00 14.38 572 VAL A CA 1
ATOM 4148 C C . VAL A 1 572 ? 144.968 148.854 116.501 1.00 14.38 572 VAL A C 1
ATOM 4149 O O . VAL A 1 572 ? 145.069 148.422 117.659 1.00 14.38 572 VAL A O 1
ATOM 4153 N N . SER A 1 573 ? 144.102 148.334 115.629 1.00 12.57 573 SER A N 1
ATOM 4154 C CA . SER A 1 573 ? 143.242 147.220 116.022 1.00 12.57 573 SER A CA 1
ATOM 4155 C C . SER A 1 573 ? 144.053 145.975 116.361 1.00 12.57 573 SER A C 1
ATOM 4156 O O . SER A 1 573 ? 143.746 145.259 117.324 1.00 12.57 573 SER A O 1
ATOM 4159 N N . LEU A 1 574 ? 145.087 145.691 115.572 1.00 11.83 574 LEU A N 1
ATOM 4160 C CA . LEU A 1 574 ? 145.915 144.521 115.841 1.00 11.83 574 LEU A CA 1
ATOM 4161 C C . LEU A 1 574 ? 146.716 144.693 117.123 1.00 11.83 574 LEU A C 1
ATOM 4162 O O . LEU A 1 574 ? 146.966 143.717 117.832 1.00 11.83 574 LEU A O 1
ATOM 4167 N N . PHE A 1 575 ? 147.149 145.918 117.432 1.00 14.41 575 PHE A N 1
ATOM 4168 C CA . PHE A 1 575 ? 147.779 146.168 118.724 1.00 14.41 575 PHE A CA 1
ATOM 4169 C C . PHE A 1 575 ? 146.815 145.871 119.859 1.00 14.41 575 PHE A C 1
ATOM 4170 O O . PHE A 1 575 ? 147.200 145.277 120.872 1.00 14.41 575 PHE A O 1
ATOM 4178 N N . ASN A 1 576 ? 145.559 146.289 119.716 1.00 21.63 576 ASN A N 1
ATOM 4179 C CA . ASN A 1 576 ? 144.566 145.971 120.735 1.00 21.63 576 ASN A CA 1
ATOM 4180 C C . ASN A 1 576 ? 144.409 144.464 120.902 1.00 21.63 576 ASN A C 1
ATOM 4181 O O . ASN A 1 576 ? 144.256 143.970 122.023 1.00 21.63 576 ASN A O 1
ATOM 4186 N N . ILE A 1 577 ? 144.421 143.719 119.794 1.00 19.10 577 ILE A N 1
ATOM 4187 C CA . ILE A 1 577 ? 144.345 142.257 119.880 1.00 19.10 577 ILE A CA 1
ATOM 4188 C C . ILE A 1 577 ? 145.555 141.703 120.621 1.00 19.10 577 ILE A C 1
ATOM 4189 O O . ILE A 1 577 ? 145.428 140.900 121.549 1.00 19.10 577 ILE A O 1
ATOM 4194 N N . LEU A 1 578 ? 146.748 142.126 120.207 1.00 24.02 578 LEU A N 1
ATOM 4195 C CA . LEU A 1 578 ? 148.006 141.670 120.781 1.00 24.02 578 LEU A CA 1
ATOM 4196 C C . LEU A 1 578 ? 148.129 141.997 122.259 1.00 24.02 578 LEU A C 1
ATOM 4197 O O . LEU A 1 578 ? 148.876 141.321 122.969 1.00 24.02 578 LEU A O 1
ATOM 4202 N N . ARG A 1 579 ? 147.426 143.025 122.731 1.00 31.81 579 ARG A N 1
ATOM 4203 C CA . ARG A 1 579 ? 147.614 143.490 124.101 1.00 31.81 579 ARG A CA 1
ATOM 4204 C C . ARG A 1 579 ? 147.223 142.429 125.122 1.00 31.81 579 ARG A C 1
ATOM 4205 O O . ARG A 1 579 ? 148.012 142.097 126.013 1.00 31.81 579 ARG A O 1
ATOM 4213 N N . LEU A 1 580 ? 146.010 141.887 125.015 1.00 35.14 580 LEU A N 1
ATOM 4214 C CA . LEU A 1 580 ? 145.490 141.035 126.084 1.00 35.14 580 LEU A CA 1
ATOM 4215 C C . LEU A 1 580 ? 146.286 139.751 126.291 1.00 35.14 580 LEU A C 1
ATOM 4216 O O . LEU A 1 580 ? 146.639 139.456 127.445 1.00 35.14 580 LEU A O 1
ATOM 4221 N N . PRO A 1 581 ? 146.600 138.949 125.267 1.00 32.78 581 PRO A N 1
ATOM 4222 C CA . PRO A 1 581 ? 147.440 137.771 125.512 1.00 32.78 581 PRO A CA 1
ATOM 4223 C C . PRO A 1 581 ? 148.867 138.099 125.894 1.00 32.78 581 PRO A C 1
ATOM 4224 O O . PRO A 1 581 ? 149.612 137.177 126.231 1.00 32.78 581 PRO A O 1
ATOM 4228 N N . LEU A 1 582 ? 149.283 139.362 125.845 1.00 37.55 582 LEU A N 1
ATOM 4229 C CA . LEU A 1 582 ? 150.662 139.720 126.143 1.00 37.55 582 LEU A CA 1
ATOM 4230 C C . LEU A 1 582 ? 150.861 140.221 127.562 1.00 37.55 582 LEU A C 1
ATOM 4231 O O . LEU A 1 582 ? 151.941 140.029 128.126 1.00 37.55 582 LEU A O 1
ATOM 4236 N N . ASN A 1 583 ? 149.855 140.848 128.161 1.00 45.22 583 ASN A N 1
ATOM 4237 C CA . ASN A 1 583 ? 149.994 141.364 129.514 1.00 45.22 583 ASN A CA 1
ATOM 4238 C C . ASN A 1 583 ? 149.543 140.367 130.566 1.00 45.22 583 ASN A C 1
ATOM 4239 O O . ASN A 1 583 ? 149.477 140.716 131.748 1.00 45.22 583 ASN A O 1
ATOM 4244 N N . MET A 1 584 ? 149.233 139.140 130.163 1.00 46.91 584 MET A N 1
ATOM 4245 C CA . MET A 1 584 ? 148.720 138.116 131.060 1.00 46.91 584 MET A CA 1
ATOM 4246 C C . MET A 1 584 ? 149.580 136.854 130.976 1.00 46.91 584 MET A C 1
ATOM 4247 O O . MET A 1 584 ? 149.139 135.751 131.295 1.00 46.91 584 MET A O 1
ATOM 4252 N N . LEU A 1 585 ? 150.827 137.025 130.535 1.00 41.58 585 LEU A N 1
ATOM 4253 C CA . LEU A 1 585 ? 151.941 136.099 130.724 1.00 41.58 585 LEU A CA 1
ATOM 4254 C C . LEU A 1 585 ? 152.537 136.160 132.130 1.00 41.58 585 LEU A C 1
ATOM 4255 O O . LEU A 1 585 ? 152.975 135.122 132.643 1.00 41.58 585 LEU A O 1
ATOM 4260 N N . PRO A 1 586 ? 152.642 137.335 132.766 1.00 41.34 586 PRO A N 1
ATOM 4261 C CA . PRO A 1 586 ? 153.107 137.347 134.163 1.00 41.34 586 PRO A CA 1
ATOM 4262 C C . PRO A 1 586 ? 152.290 136.456 135.084 1.00 41.34 586 PRO A C 1
ATOM 4263 O O . PRO A 1 586 ? 152.869 135.691 135.865 1.00 41.34 586 PRO A O 1
ATOM 4267 N N . GLN A 1 587 ? 150.959 136.538 135.018 1.00 40.49 587 GLN A N 1
ATOM 4268 C CA . GLN A 1 587 ? 150.125 135.653 135.825 1.00 40.49 587 GLN A CA 1
ATOM 4269 C C . GLN A 1 587 ? 150.350 134.199 135.444 1.00 40.49 587 GLN A C 1
ATOM 4270 O O . GLN A 1 587 ? 150.348 133.313 136.306 1.00 40.49 587 GLN A O 1
ATOM 4276 N N . LEU A 1 588 ? 150.552 133.938 134.154 1.00 35.14 588 LEU A N 1
ATOM 4277 C CA . LEU A 1 588 ? 150.828 132.582 133.704 1.00 35.14 588 LEU A CA 1
ATOM 4278 C C . LEU A 1 588 ? 152.072 132.015 134.367 1.00 35.14 588 LEU A C 1
ATOM 4279 O O . LEU A 1 588 ? 152.050 130.893 134.883 1.00 35.14 588 LEU A O 1
ATOM 4284 N N . ILE A 1 589 ? 153.170 132.771 134.365 1.00 38.13 589 ILE A N 1
ATOM 4285 C CA . ILE A 1 589 ? 154.396 132.249 134.961 1.00 38.13 589 ILE A CA 1
ATOM 4286 C C . ILE A 1 589 ? 154.265 132.175 136.474 1.00 38.13 589 ILE A C 1
ATOM 4287 O O . ILE A 1 589 ? 154.728 131.210 137.096 1.00 38.13 589 ILE A O 1
ATOM 4292 N N . SER A 1 590 ? 153.621 133.169 137.090 1.00 37.14 590 SER A N 1
ATOM 4293 C CA . SER A 1 590 ? 153.362 133.117 138.524 1.00 37.14 590 SER A CA 1
ATOM 4294 C C . SER A 1 590 ? 152.672 131.818 138.908 1.00 37.14 590 SER A C 1
ATOM 4295 O O . SER A 1 590 ? 153.097 131.123 139.838 1.00 37.14 590 SER A O 1
ATOM 4298 N N . ASN A 1 591 ? 151.612 131.462 138.183 1.00 38.77 591 ASN A N 1
ATOM 4299 C CA . ASN A 1 591 ? 150.869 130.255 138.515 1.00 38.77 591 ASN A CA 1
ATOM 4300 C C . ASN A 1 591 ? 151.676 129.000 138.205 1.00 38.77 591 ASN A C 1
ATOM 4301 O O . ASN A 1 591 ? 151.793 128.110 139.051 1.00 38.77 591 ASN A O 1
ATOM 4306 N N . LEU A 1 592 ? 152.264 128.912 137.010 1.00 37.51 592 LEU A N 1
ATOM 4307 C CA . LEU A 1 592 ? 153.008 127.709 136.653 1.00 37.51 592 LEU A CA 1
ATOM 4308 C C . LEU A 1 592 ? 154.196 127.451 137.566 1.00 37.51 592 LEU A C 1
ATOM 4309 O O . LEU A 1 592 ? 154.633 126.302 137.676 1.00 37.51 592 LEU A O 1
ATOM 4314 N N . THR A 1 593 ? 154.742 128.480 138.210 1.00 40.20 593 THR A N 1
ATOM 4315 C CA . THR A 1 593 ? 155.819 128.234 139.159 1.00 40.20 593 THR A CA 1
ATOM 4316 C C . THR A 1 593 ? 155.324 128.055 140.584 1.00 40.20 593 THR A C 1
ATOM 4317 O O . THR A 1 593 ? 155.978 127.361 141.369 1.00 40.20 593 THR A O 1
ATOM 4321 N N . GLN A 1 594 ? 154.192 128.653 140.946 1.00 43.48 594 GLN A N 1
ATOM 4322 C CA . GLN A 1 594 ? 153.645 128.447 142.278 1.00 43.48 594 GLN A CA 1
ATOM 4323 C C . GLN A 1 594 ? 152.612 127.333 142.327 1.00 43.48 594 GLN A C 1
ATOM 4324 O O . GLN A 1 594 ? 152.122 127.018 143.414 1.00 43.48 594 GLN A O 1
ATOM 4330 N N . ALA A 1 595 ? 152.288 126.715 141.191 1.00 39.82 595 ALA A N 1
ATOM 4331 C CA . ALA A 1 595 ? 151.429 125.537 141.160 1.00 39.82 595 ALA A CA 1
ATOM 4332 C C . ALA A 1 595 ? 152.157 124.330 140.588 1.00 39.82 595 ALA A C 1
ATOM 4333 O O . ALA A 1 595 ? 151.518 123.366 140.167 1.00 39.82 595 ALA A O 1
ATOM 4335 N N . SER A 1 596 ? 153.483 124.385 140.535 1.00 40.26 596 SER A N 1
ATOM 4336 C CA . SER A 1 596 ? 154.307 123.196 140.418 1.00 40.26 596 SER A CA 1
ATOM 4337 C C . SER A 1 596 ? 155.062 122.908 141.701 1.00 40.26 596 SER A C 1
ATOM 4338 O O . SER A 1 596 ? 155.622 121.817 141.844 1.00 40.26 596 SER A O 1
ATOM 4341 N N . VAL A 1 597 ? 155.111 123.872 142.620 1.00 44.92 597 VAL A N 1
ATOM 4342 C CA . VAL A 1 597 ? 155.463 123.578 144.002 1.00 44.92 597 VAL A CA 1
ATOM 4343 C C .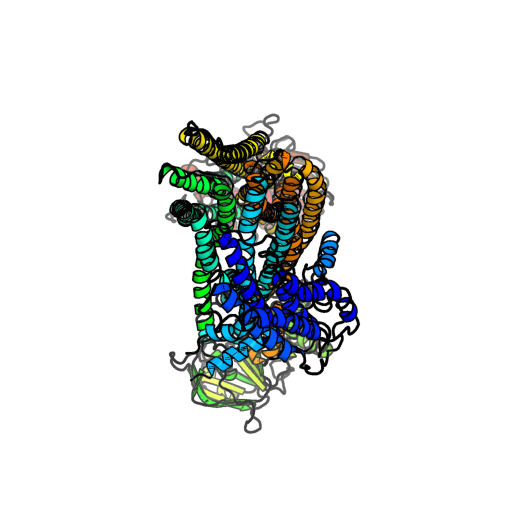 VAL A 1 597 ? 154.376 122.730 144.645 1.00 44.92 597 VAL A C 1
ATOM 4344 O O . VAL A 1 597 ? 154.657 121.741 145.330 1.00 44.92 597 VAL A O 1
ATOM 4348 N N . SER A 1 598 ? 153.116 123.111 144.427 1.00 42.95 598 SER A N 1
ATOM 4349 C CA . SER A 1 598 ? 151.988 122.373 144.984 1.00 42.95 598 SER A CA 1
ATOM 4350 C C . SER A 1 598 ? 151.973 120.934 144.495 1.00 42.95 598 SER A C 1
ATOM 4351 O O . SER A 1 598 ? 151.751 120.002 145.277 1.00 42.95 598 SER A O 1
ATOM 4354 N N . LEU A 1 599 ? 152.192 120.732 143.197 1.00 40.68 599 LEU A N 1
ATOM 4355 C CA . LEU A 1 599 ? 152.158 119.382 142.653 1.00 40.68 599 LEU A CA 1
ATOM 4356 C C . LEU A 1 599 ? 153.218 118.497 143.284 1.00 40.68 599 LEU A C 1
ATOM 4357 O O . LEU A 1 599 ? 152.976 117.308 143.500 1.00 40.68 599 LEU A O 1
ATOM 4362 N N . LYS A 1 600 ? 154.387 119.051 143.605 1.00 42.19 600 LYS A N 1
ATOM 4363 C CA . LYS A 1 600 ? 155.420 118.240 144.242 1.00 42.19 600 LYS A CA 1
ATOM 4364 C C . LYS A 1 600 ? 155.017 117.841 145.655 1.00 42.19 600 LYS A C 1
ATOM 4365 O O . LYS A 1 600 ? 155.266 116.707 146.080 1.00 42.19 600 LYS A O 1
ATOM 4371 N N . ARG A 1 601 ? 154.377 118.750 146.392 1.00 41.94 601 ARG A N 1
ATOM 4372 C CA . ARG A 1 601 ? 153.901 118.412 147.728 1.00 41.94 601 ARG A CA 1
ATOM 4373 C C . ARG A 1 601 ? 152.834 117.328 147.671 1.00 41.94 601 ARG A C 1
ATOM 4374 O O . ARG A 1 601 ? 152.867 116.367 148.448 1.00 41.94 601 ARG A O 1
ATOM 4382 N N . ILE A 1 602 ? 151.884 117.458 146.745 1.00 38.02 602 ILE A N 1
ATOM 4383 C CA . ILE A 1 602 ? 150.834 116.452 146.622 1.00 38.02 602 ILE A CA 1
ATOM 4384 C C . ILE A 1 602 ? 151.421 115.114 146.196 1.00 38.02 602 ILE A C 1
ATOM 4385 O O . ILE A 1 602 ? 151.016 114.056 146.690 1.00 38.02 602 ILE A O 1
ATOM 4390 N N . GLN A 1 603 ? 152.392 115.135 145.285 1.00 44.33 603 GLN A N 1
ATOM 4391 C CA . GLN A 1 603 ? 153.013 113.897 144.835 1.00 44.33 603 GLN A CA 1
ATOM 4392 C C . GLN A 1 603 ? 153.771 113.215 145.964 1.00 44.33 603 GLN A C 1
ATOM 4393 O O . GLN A 1 603 ? 153.731 111.987 146.090 1.00 44.33 603 GLN A O 1
ATOM 4399 N N . GLN A 1 604 ? 154.478 113.986 146.795 1.00 44.26 604 GLN A N 1
ATOM 4400 C CA . GLN A 1 604 ? 155.213 113.348 147.880 1.00 44.26 604 GLN A CA 1
ATOM 4401 C C . GLN A 1 604 ? 154.284 112.886 148.990 1.00 44.26 604 GLN A C 1
ATOM 4402 O O . GLN A 1 604 ? 154.609 111.930 149.699 1.00 44.26 604 GLN A O 1
ATOM 4408 N N . PHE A 1 605 ? 153.137 113.543 149.162 1.00 39.40 605 PHE A N 1
ATOM 4409 C CA . PHE A 1 605 ? 152.157 113.055 150.124 1.00 39.40 605 PHE A CA 1
ATOM 4410 C C . PHE A 1 605 ? 151.550 111.738 149.666 1.00 39.40 605 PHE A C 1
ATOM 4411 O O . PHE A 1 605 ? 151.487 110.774 150.434 1.00 39.40 605 PHE A O 1
ATOM 4419 N N . LEU A 1 606 ? 151.098 111.672 148.413 1.00 39.92 606 LEU A N 1
ATOM 4420 C CA . LEU A 1 606 ? 150.532 110.424 147.918 1.00 39.92 606 LEU A CA 1
ATOM 4421 C C . LEU A 1 606 ? 151.569 109.319 147.818 1.00 39.92 606 LEU A C 1
ATOM 4422 O O . LEU A 1 606 ? 151.205 108.142 147.873 1.00 39.92 606 LEU A O 1
ATOM 4427 N N . SER A 1 607 ? 152.842 109.659 147.661 1.00 44.58 607 SER A N 1
ATOM 4428 C CA . SER A 1 607 ? 153.898 108.651 147.702 1.00 44.58 607 SER A CA 1
ATOM 4429 C C . SER A 1 607 ? 154.470 108.505 149.107 1.00 44.58 60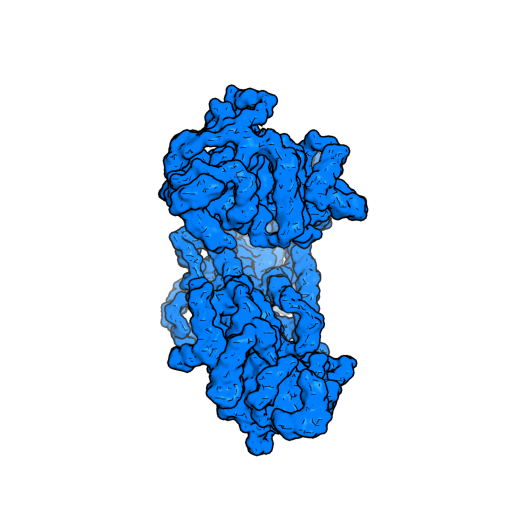7 SER A C 1
ATOM 4430 O O . SER A 1 607 ? 155.680 108.538 149.315 1.00 44.58 607 SER A O 1
ATOM 4433 N N . GLN A 1 608 ? 153.590 108.337 150.087 1.00 50.50 608 GLN A N 1
ATOM 4434 C CA . GLN A 1 608 ? 153.980 108.043 151.452 1.00 50.50 608 GLN A CA 1
ATOM 4435 C C . GLN A 1 608 ? 153.914 106.537 151.669 1.00 50.50 608 GLN A C 1
ATOM 4436 O O . GLN A 1 608 ? 153.806 105.754 150.722 1.00 50.50 608 GLN A O 1
ATOM 4442 N N . GLU A 1 609 ? 153.978 106.119 152.928 1.00 60.28 609 GLU A N 1
ATOM 4443 C CA . GLU A 1 609 ? 153.866 104.716 153.289 1.00 60.28 609 GLU A CA 1
ATOM 4444 C C . GLU A 1 609 ? 152.495 104.455 153.896 1.00 60.28 609 GLU A C 1
ATOM 4445 O O . GLU A 1 609 ? 152.169 104.990 154.959 1.00 60.28 609 GLU A O 1
ATOM 4451 N N . GLU A 1 610 ? 151.700 103.636 153.217 1.00 61.06 610 GLU A N 1
ATOM 4452 C CA . GLU A 1 610 ? 150.415 103.188 153.726 1.00 61.06 610 GLU A CA 1
ATOM 4453 C C . GLU A 1 610 ? 150.626 101.946 154.574 1.00 61.06 610 GLU A C 1
ATOM 4454 O O . GLU A 1 610 ? 151.246 100.978 154.125 1.00 61.06 610 GLU A O 1
ATOM 4460 N N . LEU A 1 611 ? 150.112 101.968 155.792 1.00 70.98 611 LEU A N 1
ATOM 4461 C CA . LEU A 1 611 ? 150.194 100.807 156.667 1.00 70.98 611 LEU A CA 1
ATOM 4462 C C . LEU A 1 611 ? 148.816 100.160 156.670 1.00 70.98 611 LEU A C 1
ATOM 4463 O O . LEU A 1 611 ? 147.958 100.504 157.489 1.00 70.98 611 LEU A O 1
ATOM 4468 N N . ASP A 1 612 ? 148.597 99.251 155.729 1.00 78.87 612 ASP A N 1
ATOM 4469 C CA . ASP A 1 612 ? 147.448 98.358 155.787 1.00 78.87 612 ASP A CA 1
ATOM 4470 C C . ASP A 1 612 ? 147.814 96.926 155.404 1.00 78.87 612 ASP A C 1
ATOM 4471 O O . ASP A 1 612 ? 147.098 96.310 154.605 1.00 78.87 612 ASP A O 1
ATOM 4476 N N . PRO A 1 613 ? 148.902 96.341 155.944 1.00 87.52 613 PRO A N 1
ATOM 4477 C CA . PRO A 1 613 ? 149.298 95.010 155.469 1.00 87.52 613 PRO A CA 1
ATOM 4478 C C . PRO A 1 613 ? 148.580 93.885 156.196 1.00 87.52 613 PRO A C 1
ATOM 4479 O O . PRO A 1 613 ? 149.202 92.863 156.505 1.00 87.52 613 PRO A O 1
ATOM 4483 N N . GLN A 1 614 ? 147.277 94.039 156.432 1.00 89.88 614 GLN A N 1
ATOM 4484 C CA . GLN A 1 614 ? 146.492 93.058 157.179 1.00 89.88 614 GLN A CA 1
ATOM 4485 C C . GLN A 1 614 ? 147.227 92.625 158.446 1.00 89.88 614 GLN A C 1
ATOM 4486 O O . GLN A 1 614 ? 147.402 91.437 158.721 1.00 89.88 614 GLN A O 1
ATOM 4492 N N . SER A 1 615 ? 147.668 93.617 159.221 1.00 90.07 615 SER A N 1
ATOM 4493 C CA . SER A 1 615 ? 148.542 93.349 160.358 1.00 90.07 615 SER A CA 1
ATOM 4494 C C . SER A 1 615 ? 147.872 92.499 161.428 1.00 90.07 615 SER A C 1
ATOM 4495 O O . SER A 1 615 ? 148.566 91.945 162.285 1.00 90.07 615 SER A O 1
ATOM 4498 N N . VAL A 1 616 ? 146.548 92.382 161.403 1.00 97.21 616 VAL A N 1
ATOM 4499 C CA . VAL A 1 616 ? 145.818 91.543 162.344 1.00 97.21 616 VAL A CA 1
ATOM 4500 C C . VAL A 1 616 ? 144.888 90.632 161.557 1.00 97.21 616 VAL A C 1
ATOM 4501 O O . VAL A 1 616 ? 144.172 91.091 160.661 1.00 97.21 616 VAL A O 1
ATOM 4505 N N . GLU A 1 617 ? 144.908 89.342 161.883 1.00 103.28 617 GLU A N 1
ATOM 4506 C CA . GLU A 1 617 ? 144.004 88.382 161.260 1.00 103.28 617 GLU A CA 1
ATOM 4507 C C . GLU A 1 617 ? 142.673 88.407 162.001 1.00 103.28 617 GLU A C 1
ATOM 4508 O O . GLU A 1 617 ? 142.602 88.040 163.177 1.00 103.28 617 GLU A O 1
ATOM 4514 N N . ARG A 1 618 ? 141.617 88.838 161.313 1.00 105.17 618 ARG A N 1
ATOM 4515 C CA . ARG A 1 618 ? 140.286 88.937 161.894 1.00 105.17 618 ARG A CA 1
ATOM 4516 C C . ARG A 1 618 ? 139.433 87.708 161.591 1.00 105.17 618 ARG A C 1
ATOM 4517 O O . ARG A 1 618 ? 138.200 87.782 161.646 1.00 105.17 618 ARG A O 1
ATOM 4525 N N . LYS A 1 619 ? 140.062 86.579 161.275 1.00 106.57 619 LYS A N 1
ATOM 4526 C CA . LYS A 1 619 ? 139.337 85.382 160.868 1.00 106.57 619 LYS A CA 1
ATOM 4527 C C . LYS A 1 619 ? 139.509 84.219 161.831 1.00 106.57 619 LYS A C 1
ATOM 4528 O O . LYS A 1 619 ? 138.513 83.685 162.332 1.00 106.57 619 LYS A O 1
ATOM 4534 N N . THR A 1 620 ? 140.743 83.810 162.111 1.00 110.14 620 THR A N 1
ATOM 4535 C CA . THR A 1 620 ? 141.017 82.542 162.774 1.00 110.14 620 THR A CA 1
ATOM 4536 C C . THR A 1 620 ? 141.606 82.768 164.159 1.00 110.14 620 THR A C 1
ATOM 4537 O O . THR A 1 620 ? 142.641 83.429 164.300 1.00 110.14 620 THR A O 1
ATOM 4541 N N . ILE A 1 621 ? 140.949 82.205 165.171 1.00 104.80 621 ILE A N 1
ATOM 4542 C CA . ILE A 1 621 ? 141.493 82.097 166.519 1.00 104.80 621 ILE A CA 1
ATOM 4543 C C . ILE A 1 621 ? 141.139 80.714 167.048 1.00 104.80 621 ILE A C 1
ATOM 4544 O O . ILE A 1 621 ? 140.100 80.146 166.699 1.00 104.80 621 ILE A O 1
ATOM 4549 N N . SER A 1 622 ? 142.013 80.165 167.882 1.00 106.12 622 SER A N 1
ATOM 4550 C CA . SER A 1 622 ? 141.653 78.988 168.656 1.00 106.12 622 SER A CA 1
ATOM 4551 C C . SER A 1 622 ? 140.471 79.347 169.549 1.00 106.12 622 SER A C 1
ATOM 4552 O O . SER A 1 622 ? 140.531 80.361 170.260 1.00 106.12 622 SER A O 1
ATOM 4555 N N . PRO A 1 623 ? 139.390 78.566 169.542 1.00 104.46 623 PRO A N 1
ATOM 4556 C CA . PRO A 1 623 ? 138.135 79.030 170.149 1.00 104.46 623 PRO A CA 1
ATOM 4557 C C . PRO A 1 623 ? 138.288 79.375 171.624 1.00 104.46 623 PRO A C 1
ATOM 4558 O O . PRO A 1 623 ? 139.018 78.716 172.367 1.00 104.46 623 PRO A O 1
ATOM 4562 N N . GLY A 1 624 ? 137.582 80.426 172.038 1.00 101.81 624 GLY A N 1
ATOM 4563 C CA . GLY A 1 624 ? 137.582 80.899 173.406 1.00 101.81 624 GLY A CA 1
ATOM 4564 C C . GLY A 1 624 ? 138.395 82.153 173.641 1.00 101.81 624 GLY A C 1
ATOM 4565 O O . GLY A 1 624 ? 138.195 82.818 174.666 1.00 101.81 624 GLY A O 1
ATOM 4566 N N . TYR A 1 625 ? 139.298 82.503 172.730 1.00 101.65 625 TYR A N 1
ATOM 4567 C CA . TYR A 1 625 ? 140.142 83.680 172.873 1.00 101.65 625 TYR A CA 1
ATOM 4568 C C . TYR A 1 625 ? 139.727 84.754 171.878 1.00 101.65 625 TYR A C 1
ATOM 4569 O O . TYR A 1 625 ? 139.390 84.456 170.729 1.00 101.65 625 TYR A O 1
ATOM 4578 N N . ALA A 1 626 ? 139.746 86.005 172.330 1.00 98.63 626 ALA A N 1
ATOM 4579 C CA . ALA A 1 626 ? 139.472 87.150 171.473 1.00 98.63 626 ALA A CA 1
ATOM 4580 C C . ALA A 1 626 ? 140.737 87.790 170.926 1.00 98.63 626 ALA A C 1
ATOM 4581 O O . ALA A 1 626 ? 140.738 88.276 169.792 1.00 98.63 626 ALA A O 1
ATOM 4583 N N . ILE A 1 627 ? 141.814 87.803 171.708 1.00 96.21 627 ILE A N 1
ATOM 4584 C CA . ILE A 1 627 ? 143.086 88.392 171.309 1.00 96.21 627 ILE A CA 1
ATOM 4585 C C . ILE A 1 627 ? 144.179 87.352 171.487 1.00 96.21 627 ILE A C 1
ATOM 4586 O O . ILE A 1 627 ? 144.285 86.735 172.552 1.00 96.21 627 ILE A O 1
ATOM 4591 N N . THR A 1 628 ? 144.992 87.159 170.450 1.00 101.77 628 THR A N 1
ATOM 4592 C CA . THR A 1 628 ? 146.102 86.210 170.494 1.00 101.77 628 THR A CA 1
ATOM 4593 C C . THR A 1 628 ? 147.316 86.850 169.835 1.00 101.77 628 THR A C 1
ATOM 4594 O O . THR A 1 628 ? 147.367 86.967 168.607 1.00 101.77 628 THR A O 1
ATOM 4598 N N . ILE A 1 629 ? 148.290 87.258 170.643 1.00 101.74 629 ILE A N 1
ATOM 4599 C CA . ILE A 1 629 ? 149.576 87.739 170.151 1.00 101.74 629 ILE A CA 1
ATOM 4600 C C . ILE A 1 629 ? 150.587 86.613 170.299 1.00 101.74 629 ILE A C 1
ATOM 4601 O O . ILE A 1 629 ? 150.705 86.015 171.376 1.00 101.74 629 ILE A O 1
ATOM 4606 N N . HIS A 1 630 ? 151.318 86.323 169.226 1.00 103.54 630 HIS A N 1
ATOM 4607 C CA . HIS A 1 630 ? 152.268 85.214 169.198 1.00 103.54 630 HIS A CA 1
ATOM 4608 C C . HIS A 1 630 ? 153.679 85.771 169.022 1.00 103.54 630 HIS A C 1
ATOM 4609 O O . HIS A 1 630 ? 154.190 85.886 167.908 1.00 103.54 630 HIS A O 1
ATOM 4616 N N . SER A 1 631 ? 154.307 86.119 170.148 1.00 101.50 631 SER A N 1
ATOM 4617 C CA . SER A 1 631 ? 155.725 86.484 170.202 1.00 101.50 631 SER A CA 1
ATOM 4618 C C . SER A 1 631 ? 156.054 87.672 169.303 1.00 101.50 631 SER A C 1
ATOM 4619 O O . SER A 1 631 ? 157.168 87.782 168.786 1.00 101.50 631 SER A O 1
ATOM 4622 N N . GLY A 1 632 ? 155.099 88.574 169.115 1.00 99.86 632 GLY A N 1
ATOM 4623 C CA . GLY A 1 632 ? 155.293 89.675 168.199 1.00 99.86 632 GLY A CA 1
ATOM 4624 C C . GLY A 1 632 ? 156.222 90.743 168.743 1.00 99.86 632 GLY A C 1
ATOM 4625 O O . GLY A 1 632 ? 156.571 90.788 169.921 1.00 99.86 632 GLY A O 1
ATOM 4626 N N . THR A 1 633 ? 156.640 91.622 167.840 1.00 94.45 633 THR A N 1
ATOM 4627 C CA . THR A 1 633 ? 157.461 92.768 168.193 1.00 94.45 633 THR A CA 1
ATOM 4628 C C . THR A 1 633 ? 156.981 93.978 167.407 1.00 94.45 633 THR A C 1
ATOM 4629 O O . THR A 1 633 ? 156.658 93.877 166.220 1.00 94.45 633 THR A O 1
ATOM 4633 N N . PHE A 1 634 ? 156.911 95.115 168.087 1.00 91.19 634 PHE A N 1
ATOM 4634 C CA . PHE A 1 634 ? 156.288 96.311 167.539 1.00 91.19 634 PHE A CA 1
ATOM 4635 C C . PHE A 1 634 ? 157.117 97.550 167.838 1.00 91.19 634 PHE A C 1
ATOM 4636 O O . PHE A 1 634 ? 157.681 97.688 168.930 1.00 91.19 634 PHE A O 1
ATOM 4644 N N . THR A 1 635 ? 157.173 98.450 166.857 1.00 92.92 635 THR A N 1
ATOM 4645 C CA . THR A 1 635 ? 157.813 99.747 167.002 1.00 92.92 635 THR A CA 1
ATOM 4646 C C . THR A 1 635 ? 157.034 100.772 166.193 1.00 92.92 635 THR A C 1
ATOM 4647 O O . THR A 1 635 ? 156.369 100.433 165.210 1.00 92.92 635 THR A O 1
ATOM 4651 N N . TRP A 1 636 ? 157.117 102.034 166.622 1.00 90.64 636 TRP A N 1
ATOM 4652 C CA . TRP A 1 636 ? 156.406 103.101 165.926 1.00 90.64 636 TRP A CA 1
ATOM 4653 C C . TRP A 1 636 ? 156.937 103.308 164.514 1.00 90.64 636 TRP A C 1
ATOM 4654 O O . TRP A 1 636 ? 156.169 103.654 163.611 1.00 90.64 636 TRP A O 1
ATOM 4665 N N . ALA A 1 637 ? 158.236 103.111 164.307 1.00 96.72 637 ALA A N 1
ATOM 4666 C CA . ALA A 1 637 ? 158.834 103.245 162.987 1.00 96.72 637 ALA A CA 1
ATOM 4667 C C . ALA A 1 637 ? 160.100 102.402 162.943 1.00 96.72 637 ALA A C 1
ATOM 4668 O O . ALA A 1 637 ? 160.781 102.247 163.960 1.00 96.72 637 ALA A O 1
ATOM 4670 N N . GLN A 1 638 ? 160.406 101.863 161.759 1.00 98.02 638 GLN A N 1
ATOM 4671 C CA . GLN A 1 638 ? 161.466 100.865 161.642 1.00 98.02 638 GLN A CA 1
ATOM 4672 C C . GLN A 1 638 ? 162.822 101.401 162.088 1.00 98.02 638 GLN A C 1
ATOM 4673 O O . GLN A 1 638 ? 163.656 100.633 162.580 1.00 98.02 638 GLN A O 1
ATOM 4679 N N . ASP A 1 639 ? 163.066 102.704 161.926 1.00 98.55 639 ASP A N 1
ATOM 4680 C CA . ASP A 1 639 ? 164.351 103.264 162.334 1.00 98.55 639 ASP A CA 1
ATOM 4681 C C . ASP A 1 639 ? 164.535 103.183 163.844 1.00 98.55 639 ASP A C 1
ATOM 4682 O O . ASP A 1 639 ? 165.627 102.862 164.326 1.00 98.55 639 ASP A O 1
ATOM 4687 N N . LEU A 1 640 ? 163.481 103.469 164.603 1.00 99.18 640 LEU A N 1
ATOM 4688 C CA . LEU A 1 640 ? 163.557 103.382 166.050 1.00 99.18 640 LEU A CA 1
ATOM 4689 C C . LEU A 1 640 ? 163.711 101.925 166.488 1.00 99.18 640 LEU A C 1
ATOM 4690 O O . LEU A 1 640 ? 163.253 101.010 165.799 1.00 99.18 640 LEU A O 1
ATOM 4695 N N . PRO A 1 641 ? 164.362 101.684 167.621 1.00 101.21 641 PRO A N 1
ATOM 4696 C CA . PRO A 1 641 ? 164.436 100.323 168.159 1.00 101.21 641 PRO A CA 1
ATOM 4697 C C . PRO A 1 641 ? 163.059 99.832 168.566 1.00 101.21 641 PRO A C 1
ATOM 4698 O O . PRO A 1 641 ? 162.199 100.634 168.960 1.00 101.21 641 PRO A O 1
ATOM 4702 N N . PRO A 1 642 ? 162.809 98.525 168.471 1.00 101.64 642 PRO A N 1
ATOM 4703 C CA . PRO A 1 642 ? 161.472 98.003 168.782 1.00 101.64 642 PRO A CA 1
ATOM 4704 C C . PRO A 1 642 ? 161.034 98.356 170.196 1.00 101.64 642 PRO A C 1
ATOM 4705 O O . PRO A 1 642 ? 161.838 98.380 171.130 1.00 101.64 642 PRO A O 1
ATOM 4709 N N . THR A 1 643 ? 159.740 98.639 170.341 1.00 97.92 643 THR A N 1
ATOM 4710 C CA . THR A 1 643 ? 159.178 99.050 171.621 1.00 97.92 643 THR A CA 1
ATOM 4711 C C . THR A 1 643 ? 158.624 97.875 172.417 1.00 97.92 643 THR A C 1
ATOM 4712 O O . THR A 1 643 ? 158.744 97.852 173.646 1.00 97.92 643 THR A O 1
ATOM 4716 N N . LEU A 1 644 ? 158.019 96.898 171.746 1.00 97.83 644 LEU A N 1
ATOM 4717 C CA . LEU A 1 644 ? 157.486 95.710 172.402 1.00 97.83 644 LEU A CA 1
ATOM 4718 C C . LEU A 1 644 ? 158.139 94.474 171.803 1.00 97.83 644 LEU A C 1
ATOM 4719 O O . LEU A 1 644 ? 158.147 94.310 170.580 1.00 97.83 644 LEU A O 1
ATOM 4724 N N . HIS A 1 645 ? 158.674 93.609 172.665 1.00 101.87 645 HIS A N 1
ATOM 4725 C CA . HIS A 1 645 ? 159.440 92.441 172.249 1.00 101.87 645 HIS A CA 1
ATOM 4726 C C . HIS A 1 645 ? 158.758 91.174 172.742 1.00 101.87 645 HIS A C 1
ATOM 4727 O O . HIS A 1 645 ? 158.371 91.094 173.913 1.00 101.87 645 HIS A O 1
ATOM 4734 N N . SER A 1 646 ? 158.624 90.187 171.851 1.00 105.35 646 SER A N 1
ATOM 4735 C CA . SER A 1 646 ? 158.236 88.827 172.213 1.00 105.35 646 SER A CA 1
ATOM 4736 C C . SER A 1 646 ? 157.016 88.778 173.124 1.00 105.35 646 SER A C 1
ATOM 4737 O O . SER A 1 646 ? 157.099 88.285 174.252 1.00 105.35 646 SER A O 1
ATOM 4740 N N . LEU A 1 647 ? 155.880 89.276 172.645 1.00 103.77 647 LEU A N 1
ATOM 4741 C CA . LEU A 1 647 ? 154.662 89.325 173.443 1.00 103.77 647 LEU A CA 1
ATOM 4742 C C . LEU A 1 647 ? 153.868 88.041 173.241 1.00 103.77 647 LEU A C 1
ATOM 4743 O O . LEU A 1 647 ? 153.481 87.713 172.115 1.00 103.77 647 LEU A O 1
ATOM 4748 N N . ASP A 1 648 ? 153.621 87.320 174.331 1.00 106.80 648 ASP A N 1
ATOM 4749 C CA . ASP A 1 648 ? 152.822 86.096 174.321 1.00 106.80 648 ASP A CA 1
ATOM 4750 C C . ASP A 1 648 ? 151.607 86.351 175.204 1.00 106.80 648 ASP A C 1
ATOM 4751 O O . ASP A 1 648 ? 151.618 86.062 176.403 1.00 106.80 648 ASP A O 1
ATOM 4756 N N . ILE A 1 649 ? 150.553 86.894 174.602 1.00 103.29 649 ILE A N 1
ATOM 4757 C CA . ILE A 1 649 ? 149.360 87.327 175.318 1.00 103.29 649 ILE A CA 1
ATOM 4758 C C . ILE A 1 649 ? 148.174 86.508 174.837 1.00 103.29 649 ILE A C 1
ATOM 4759 O O . ILE A 1 649 ? 147.936 86.400 173.629 1.00 103.29 649 ILE A O 1
ATOM 4764 N N . GLN A 1 650 ? 147.430 85.936 175.784 1.00 101.49 650 GLN A N 1
ATOM 4765 C CA . GLN A 1 650 ? 146.247 85.124 175.499 1.00 101.49 650 GLN A CA 1
ATOM 4766 C C . GLN A 1 650 ? 145.087 85.679 176.319 1.00 101.49 650 GLN A C 1
ATOM 4767 O O . GLN A 1 650 ? 144.871 85.268 177.461 1.00 101.49 650 GLN A O 1
ATOM 4773 N N . VAL A 1 651 ? 144.342 86.613 175.735 1.00 97.72 651 VAL A N 1
ATOM 4774 C CA . VAL A 1 651 ? 143.182 87.212 176.387 1.00 97.72 651 VAL A CA 1
ATOM 4775 C C . VAL A 1 651 ? 141.950 86.423 175.951 1.00 97.72 651 VAL A C 1
ATOM 4776 O O . VAL A 1 651 ? 141.571 86.498 174.771 1.00 97.72 651 VAL A O 1
ATOM 4780 N N . PRO A 1 652 ? 141.311 85.670 176.841 1.00 97.38 652 PRO A N 1
ATOM 4781 C CA . PRO A 1 652 ? 140.146 84.877 176.440 1.00 97.38 652 PRO A CA 1
ATOM 4782 C C . PRO A 1 652 ? 138.935 85.765 176.196 1.00 97.38 652 PRO A C 1
ATOM 4783 O O . PRO A 1 652 ? 138.932 86.964 176.480 1.00 97.38 652 PRO A O 1
ATOM 4787 N N . LYS A 1 653 ? 137.890 85.148 175.652 1.00 94.95 653 LYS A N 1
ATOM 4788 C CA . LYS A 1 653 ? 136.664 85.874 175.356 1.00 94.95 653 LYS A CA 1
ATOM 4789 C C . LYS A 1 653 ? 135.951 86.278 176.640 1.00 94.95 653 LYS A C 1
ATOM 4790 O O . LYS A 1 653 ? 135.824 85.485 177.576 1.00 94.95 653 LYS A O 1
ATOM 4796 N N . GLY A 1 654 ? 135.491 87.527 176.682 1.00 89.63 654 GLY A N 1
ATOM 4797 C CA . GLY A 1 654 ? 134.751 88.035 177.814 1.00 89.63 654 GLY A CA 1
ATOM 4798 C C . GLY A 1 654 ? 135.590 88.439 179.003 1.00 89.63 654 GLY A C 1
ATOM 4799 O O . GLY A 1 654 ? 135.046 89.008 179.958 1.00 89.63 654 GLY A O 1
ATOM 4800 N N . ALA A 1 655 ? 136.892 88.177 178.978 1.00 90.56 655 ALA A N 1
ATOM 4801 C CA . ALA A 1 655 ? 137.740 88.433 180.131 1.00 90.56 655 ALA A CA 1
ATOM 4802 C C . ALA A 1 655 ? 138.071 89.912 180.252 1.00 90.56 655 ALA A C 1
ATOM 4803 O O . ALA A 1 655 ? 138.322 90.594 179.256 1.00 90.56 655 ALA A O 1
ATOM 4805 N N . LEU A 1 656 ? 138.067 90.406 181.485 1.00 91.45 656 LEU A N 1
ATOM 4806 C CA . LEU A 1 656 ? 138.542 91.750 181.799 1.00 91.45 656 LEU A CA 1
ATOM 4807 C C . LEU A 1 656 ? 140.022 91.641 182.136 1.00 91.45 656 LEU A C 1
ATOM 4808 O O . LEU A 1 656 ? 140.391 91.244 183.244 1.00 91.45 656 LEU A O 1
ATOM 4813 N N . VAL A 1 657 ? 140.869 91.987 181.176 1.00 88.45 657 VAL A N 1
ATOM 4814 C CA . VAL A 1 657 ? 142.309 92.028 181.387 1.00 88.45 657 VAL A CA 1
ATOM 4815 C C . VAL A 1 657 ? 142.714 93.466 181.656 1.00 88.45 657 VAL A C 1
ATOM 4816 O O . VAL A 1 657 ? 142.297 94.389 180.947 1.00 88.45 657 VAL A O 1
ATOM 4820 N N . ALA A 1 658 ? 143.502 93.662 182.704 1.00 91.94 658 ALA A N 1
ATOM 4821 C CA . ALA A 1 658 ? 144.061 94.964 183.033 1.00 91.94 658 ALA A CA 1
ATOM 4822 C C . ALA A 1 658 ? 145.557 94.908 182.777 1.00 91.94 658 ALA A C 1
ATOM 4823 O O . ALA A 1 658 ? 146.261 94.086 183.372 1.00 91.94 658 ALA A O 1
ATOM 4825 N N . VAL A 1 659 ? 146.035 95.774 181.894 1.00 91.82 659 VAL A N 1
ATOM 4826 C CA . VAL A 1 659 ? 147.439 95.810 181.515 1.00 91.82 659 VAL A CA 1
ATOM 4827 C C . VAL A 1 659 ? 148.096 96.947 182.280 1.00 91.82 659 VAL A C 1
ATOM 4828 O O . VAL A 1 659 ? 147.757 98.119 182.082 1.00 91.82 659 VAL A O 1
ATOM 4832 N N . VAL A 1 660 ? 149.037 96.598 183.155 1.00 104.08 660 VAL A N 1
ATOM 4833 C CA . VAL A 1 660 ? 149.627 97.545 184.086 1.00 104.08 660 VAL A CA 1
ATOM 4834 C C . VAL A 1 660 ? 151.136 97.347 184.101 1.00 104.08 660 VAL A C 1
ATOM 4835 O O . VAL A 1 660 ? 151.657 96.300 183.710 1.00 104.08 660 VAL A O 1
ATOM 4839 N N . GLY A 1 661 ? 151.836 98.384 184.549 1.00 113.20 661 GLY A N 1
ATOM 4840 C CA . GLY A 1 661 ? 153.272 98.362 184.673 1.00 113.20 661 GLY A CA 1
ATOM 4841 C C . GLY A 1 661 ? 153.783 99.719 185.107 1.00 113.20 661 GLY A C 1
ATOM 4842 O O . GLY A 1 661 ? 153.005 100.623 185.422 1.00 113.20 661 GLY A O 1
ATOM 4843 N N . PRO A 1 662 ? 155.103 99.887 185.141 1.00 113.90 662 PRO A N 1
ATOM 4844 C CA . PRO A 1 662 ? 155.661 101.218 185.402 1.00 113.90 662 PRO A CA 1
ATOM 4845 C C . PRO A 1 662 ? 155.199 102.209 184.345 1.00 113.90 662 PRO A C 1
ATOM 4846 O O . PRO A 1 662 ? 154.904 101.842 183.206 1.00 113.90 662 PRO A O 1
ATOM 4850 N N . VAL A 1 663 ? 155.106 103.477 184.745 1.00 112.71 663 VAL A N 1
ATOM 4851 C CA . VAL A 1 663 ? 154.630 104.525 183.848 1.00 112.71 663 VAL A CA 1
ATOM 4852 C C . VAL A 1 663 ? 155.530 104.575 182.620 1.00 112.71 663 VAL A C 1
ATOM 4853 O O . VAL A 1 663 ? 156.727 104.863 182.723 1.00 112.71 663 VAL A O 1
ATOM 4857 N N . GLY A 1 664 ? 154.956 104.297 181.452 1.00 109.11 664 GLY A N 1
ATOM 4858 C CA . GLY A 1 664 ? 155.727 104.250 180.227 1.00 109.11 664 GLY A CA 1
ATOM 4859 C C . GLY A 1 664 ? 156.376 102.919 179.927 1.00 109.11 664 GLY A C 1
ATOM 4860 O O . GLY A 1 664 ? 157.400 102.886 179.237 1.00 109.11 664 GLY A O 1
ATOM 4861 N N . CYS A 1 665 ? 155.814 101.815 180.419 1.00 108.78 665 CYS A N 1
ATOM 4862 C CA . CYS A 1 665 ? 156.403 100.497 180.217 1.00 108.78 665 CYS A CA 1
ATOM 4863 C C . CYS A 1 665 ? 155.974 99.853 178.903 1.00 108.78 665 CYS A C 1
ATOM 4864 O O . CYS A 1 665 ? 156.430 98.747 178.591 1.00 108.78 665 CYS A O 1
ATOM 4867 N N . GLY A 1 666 ? 155.133 100.519 178.118 1.00 99.87 666 GLY A N 1
ATOM 4868 C CA . GLY A 1 666 ? 154.622 99.930 176.897 1.00 99.87 666 GLY A CA 1
ATOM 4869 C C . GLY A 1 666 ? 153.115 99.789 176.922 1.00 99.87 666 GLY A C 1
ATOM 4870 O O . GLY A 1 666 ? 152.554 98.878 176.306 1.00 99.87 666 GLY A O 1
ATOM 4871 N N . LYS A 1 667 ? 152.448 100.695 177.637 1.00 96.12 667 LYS A N 1
ATOM 4872 C CA . LYS A 1 667 ? 151.006 100.589 177.826 1.00 96.12 667 LYS A CA 1
ATOM 4873 C C . LYS A 1 667 ? 150.244 101.011 176.573 1.00 96.12 667 LYS A C 1
ATOM 4874 O O . LYS A 1 667 ? 149.489 100.219 176.001 1.00 96.12 667 LYS A O 1
ATOM 4880 N N . SER A 1 668 ? 150.429 102.257 176.130 1.00 86.59 668 SER A N 1
ATOM 4881 C CA . SER A 1 668 ? 149.747 102.706 174.919 1.00 86.59 668 SER A CA 1
ATOM 4882 C C . SER A 1 668 ? 150.206 101.924 173.697 1.00 86.59 668 SER A C 1
ATOM 4883 O O . SER A 1 668 ? 149.435 101.741 172.745 1.00 86.59 668 SER A O 1
ATOM 4886 N N . SER A 1 669 ? 151.452 101.449 173.710 1.00 83.24 669 SER A N 1
ATOM 4887 C CA . SER A 1 669 ? 151.968 100.698 172.574 1.00 83.24 669 SER A CA 1
ATOM 4888 C C . SER A 1 669 ? 151.213 99.393 172.371 1.00 83.24 669 SER A C 1
ATOM 4889 O O . SER A 1 669 ? 151.044 98.952 171.232 1.00 83.24 669 SER A O 1
ATOM 4892 N N . LEU A 1 670 ? 150.749 98.763 173.451 1.00 78.19 670 LEU A N 1
ATOM 4893 C CA . LEU A 1 670 ? 150.009 97.513 173.307 1.00 78.19 670 LEU A CA 1
ATOM 4894 C C . LEU A 1 670 ? 148.692 97.737 172.573 1.00 78.19 670 LEU A C 1
ATOM 4895 O O . LEU A 1 670 ? 148.347 96.990 171.650 1.00 78.19 670 LEU A O 1
ATOM 4900 N N . VAL A 1 671 ? 147.944 98.765 172.973 1.00 74.15 671 VAL A N 1
ATOM 4901 C CA . VAL A 1 671 ? 146.690 99.078 172.296 1.00 74.15 671 VAL A CA 1
ATOM 4902 C C . VAL A 1 671 ? 146.950 99.468 170.848 1.00 74.15 671 VAL A C 1
ATOM 4903 O O . VAL A 1 671 ? 146.228 99.044 169.936 1.00 74.15 671 VAL A O 1
ATOM 4907 N N . SER A 1 672 ? 147.987 100.272 170.608 1.00 75.16 672 SER A N 1
ATOM 4908 C CA . SER A 1 672 ? 148.303 100.663 169.238 1.00 75.16 672 SER A CA 1
ATOM 4909 C C . SER A 1 672 ? 148.652 99.451 168.383 1.00 75.16 672 SER A C 1
ATOM 4910 O O . SER A 1 672 ? 148.251 99.370 167.218 1.00 75.16 672 SER A O 1
ATOM 4913 N N . ALA A 1 673 ? 149.401 98.500 168.943 1.00 73.74 673 ALA A N 1
ATOM 4914 C CA . ALA A 1 673 ? 149.722 97.278 168.215 1.00 73.74 673 ALA A CA 1
ATOM 4915 C C . ALA A 1 673 ? 148.471 96.466 167.922 1.00 73.74 673 ALA A C 1
ATOM 4916 O O . ALA A 1 673 ? 148.322 95.915 166.826 1.00 73.74 673 ALA A O 1
ATOM 4918 N N . LEU A 1 674 ? 147.560 96.377 168.894 1.00 71.77 674 LEU A N 1
ATOM 4919 C CA . LEU A 1 674 ? 146.337 95.611 168.682 1.00 71.77 674 LEU A CA 1
ATOM 4920 C C . LEU A 1 674 ? 145.444 96.256 167.632 1.00 71.77 674 LEU A C 1
ATOM 4921 O O . LEU A 1 674 ? 144.732 95.551 166.912 1.00 71.77 674 LEU A O 1
ATOM 4926 N N . LEU A 1 675 ? 145.470 97.581 167.522 1.00 64.09 675 LEU A N 1
ATOM 4927 C CA . LEU A 1 675 ? 144.697 98.246 166.482 1.00 64.09 675 LEU A CA 1
ATOM 4928 C C . LEU A 1 675 ? 145.379 98.197 165.126 1.00 64.09 675 LEU A C 1
ATOM 4929 O O . LEU A 1 675 ? 144.724 98.445 164.109 1.00 64.09 675 LEU A O 1
ATOM 4934 N N . GLY A 1 676 ? 146.668 97.886 165.086 1.00 66.91 676 GLY A N 1
ATOM 4935 C CA . GLY A 1 676 ? 147.413 97.904 163.849 1.00 66.91 676 GLY A CA 1
ATOM 4936 C C . GLY A 1 676 ? 148.182 99.176 163.585 1.00 66.91 676 GLY A C 1
ATOM 4937 O O . GLY A 1 676 ? 148.748 99.319 162.498 1.00 66.91 676 GLY A O 1
ATOM 4938 N N . GLU A 1 677 ? 148.227 100.103 164.540 1.00 68.41 677 GLU A N 1
ATOM 4939 C CA . GLU A 1 677 ? 148.940 101.354 164.324 1.00 68.41 677 GLU A CA 1
ATOM 4940 C C . GLU A 1 677 ? 150.451 101.171 164.317 1.00 68.41 677 GLU A C 1
ATOM 4941 O O . GLU A 1 677 ? 151.160 102.000 163.739 1.00 68.41 677 GLU A O 1
ATOM 4947 N N . MET A 1 678 ? 150.956 100.111 164.938 1.00 81.61 678 MET A N 1
ATOM 4948 C CA . MET A 1 678 ? 152.385 99.879 165.073 1.00 81.61 678 MET A CA 1
ATOM 4949 C C . MET A 1 678 ? 152.902 99.033 163.920 1.00 81.61 678 MET A C 1
ATOM 4950 O O . MET A 1 678 ? 152.257 98.065 163.508 1.00 81.61 678 MET A O 1
ATOM 4955 N N . GLU A 1 679 ? 154.072 99.403 163.407 1.00 90.71 679 GLU A N 1
ATOM 4956 C CA . GLU A 1 679 ? 154.740 98.617 162.375 1.00 90.71 679 GLU A CA 1
ATOM 4957 C C . GLU A 1 679 ? 155.223 97.306 162.980 1.00 90.71 679 GLU A C 1
ATOM 4958 O O . GLU A 1 679 ? 156.190 97.287 163.749 1.00 90.71 679 GLU A O 1
ATOM 4964 N N . LYS A 1 680 ? 154.556 96.207 162.640 1.00 91.11 680 LYS A N 1
ATOM 4965 C CA . LYS A 1 680 ? 154.925 94.902 163.177 1.00 91.11 680 LYS A CA 1
ATOM 4966 C C . LYS A 1 680 ? 156.203 94.420 162.505 1.00 91.11 680 LYS A C 1
ATOM 4967 O O . LYS A 1 680 ? 156.202 94.093 161.315 1.00 91.11 680 LYS A O 1
ATOM 4973 N N . LEU A 1 681 ? 157.298 94.375 163.267 1.00 92.70 681 LEU A N 1
ATOM 4974 C CA . LEU A 1 681 ? 158.561 93.902 162.710 1.00 92.70 681 LEU A CA 1
ATOM 4975 C C . LEU A 1 681 ? 158.583 92.387 162.570 1.00 92.70 681 LEU A C 1
ATOM 4976 O O . LEU A 1 681 ? 159.196 91.863 161.633 1.00 92.70 681 LEU A O 1
ATOM 4981 N N . GLU A 1 682 ? 157.928 91.672 163.479 1.00 96.89 682 GLU A N 1
ATOM 4982 C CA . GLU A 1 682 ? 157.914 90.218 163.449 1.00 96.89 682 GLU A CA 1
ATOM 4983 C C . GLU A 1 682 ? 156.756 89.734 164.308 1.00 96.89 682 GLU A C 1
ATOM 4984 O O . GLU A 1 682 ? 156.347 90.412 165.252 1.00 96.89 682 GLU A O 1
ATOM 4990 N N . GLY A 1 683 ? 156.224 88.567 163.963 1.00 96.95 683 GLY A N 1
ATOM 4991 C CA . GLY A 1 683 ? 155.171 87.962 164.753 1.00 96.95 683 GLY A CA 1
ATOM 4992 C C . GLY A 1 683 ? 153.844 87.893 164.030 1.00 96.95 683 GLY A C 1
ATOM 4993 O O . GLY A 1 683 ? 153.803 87.892 162.796 1.00 96.95 683 GLY A O 1
ATOM 4994 N N . LYS A 1 684 ? 152.752 87.843 164.790 1.00 100.23 684 LYS A N 1
ATOM 4995 C CA . LYS A 1 684 ? 151.410 87.773 164.229 1.00 100.23 684 LYS A CA 1
ATOM 4996 C C . LYS A 1 684 ? 150.397 87.968 165.347 1.00 100.23 684 LYS A C 1
ATOM 4997 O O . LYS A 1 684 ? 150.618 87.536 166.482 1.00 100.23 684 LYS A O 1
ATOM 5003 N N . VAL A 1 685 ? 149.298 88.645 165.018 1.00 100.27 685 VAL A N 1
ATOM 5004 C CA . VAL A 1 685 ? 148.213 88.914 165.954 1.00 100.27 685 VAL A CA 1
ATOM 5005 C C . VAL A 1 685 ? 146.902 88.499 165.303 1.00 100.27 685 VAL A C 1
ATOM 5006 O O . VAL A 1 685 ? 146.586 88.947 164.197 1.00 100.27 685 VAL A O 1
ATOM 5010 N N . HIS A 1 686 ? 146.138 87.653 165.990 1.00 102.36 686 HIS A N 1
ATOM 5011 C CA . HIS A 1 686 ? 144.828 87.204 165.521 1.00 102.36 686 HIS A CA 1
ATOM 5012 C C . HIS A 1 686 ? 143.778 87.702 166.507 1.00 102.36 686 HIS A C 1
ATOM 5013 O O . HIS A 1 686 ? 143.594 87.114 167.576 1.00 102.36 686 HIS A O 1
ATOM 5020 N N . MET A 1 687 ? 143.092 88.783 166.152 1.00 100.17 687 MET A N 1
ATOM 5021 C CA . MET A 1 687 ? 142.017 89.335 166.966 1.00 100.17 687 MET A CA 1
ATOM 5022 C C . MET A 1 687 ? 140.730 89.308 166.156 1.00 100.17 687 MET A C 1
ATOM 5023 O O . MET A 1 687 ? 140.699 89.798 165.022 1.00 100.17 687 MET A O 1
ATOM 5028 N N . LYS A 1 688 ? 139.673 88.744 166.736 1.00 98.06 688 LYS A N 1
ATOM 5029 C CA . LYS A 1 688 ? 138.411 88.528 166.041 1.00 98.06 688 LYS A CA 1
ATOM 5030 C C . LYS A 1 688 ? 137.296 89.296 166.733 1.00 98.06 688 LYS A C 1
ATOM 5031 O O . LYS A 1 688 ? 137.138 89.204 167.954 1.00 98.06 688 LYS A O 1
ATOM 5037 N N . GLY A 1 689 ? 136.520 90.037 165.948 1.00 90.34 689 GLY A N 1
ATOM 5038 C CA . GLY A 1 689 ? 135.369 90.743 166.472 1.00 90.34 689 GLY A CA 1
ATOM 5039 C C . GLY A 1 689 ? 135.403 92.231 166.203 1.00 90.34 689 GLY A C 1
ATOM 5040 O O . GLY A 1 689 ? 136.460 92.791 165.898 1.00 90.34 689 GLY A O 1
ATOM 5041 N N . SER A 1 690 ? 134.247 92.880 166.300 1.00 81.03 690 SER A N 1
ATOM 5042 C CA . SER A 1 690 ? 134.199 94.332 166.220 1.00 81.03 690 SER A CA 1
ATOM 5043 C C . SER A 1 690 ? 134.929 94.929 167.414 1.00 81.03 690 SER A C 1
ATOM 5044 O O . SER A 1 690 ? 134.727 94.502 168.553 1.00 81.03 690 SER A O 1
ATOM 5047 N N . VAL A 1 691 ? 135.783 95.914 167.155 1.00 69.34 691 VAL A N 1
ATOM 5048 C CA . VAL A 1 691 ? 136.642 96.500 168.175 1.00 69.34 691 VAL A CA 1
ATOM 5049 C C . VAL A 1 691 ? 136.163 97.915 168.458 1.00 69.34 691 VAL A C 1
ATOM 5050 O O . VAL A 1 691 ? 136.035 98.730 167.538 1.00 69.34 691 VAL A O 1
ATOM 5054 N N . ALA A 1 692 ? 135.898 98.205 169.726 1.00 62.87 692 ALA A N 1
ATOM 5055 C CA . ALA A 1 692 ? 135.597 99.555 170.176 1.00 62.87 692 ALA A CA 1
ATOM 5056 C C . ALA A 1 692 ? 136.837 100.137 170.838 1.00 62.87 692 ALA A C 1
ATOM 5057 O O . ALA A 1 692 ? 137.387 99.540 171.766 1.00 62.87 692 ALA A O 1
ATOM 5059 N N . TYR A 1 693 ? 137.271 101.296 170.360 1.00 57.41 693 TYR A N 1
ATOM 5060 C CA . TYR A 1 693 ? 138.524 101.903 170.781 1.00 57.41 693 TYR A CA 1
ATOM 5061 C C . TYR A 1 693 ? 138.245 103.201 171.521 1.00 57.41 693 TYR A C 1
ATOM 5062 O O . TYR A 1 693 ? 137.521 104.064 171.018 1.00 57.41 693 TYR A O 1
ATOM 5071 N N . VAL A 1 694 ? 138.822 103.335 172.710 1.00 60.37 694 VAL A N 1
ATOM 5072 C CA . VAL A 1 694 ? 138.713 104.561 173.494 1.00 60.37 694 VAL A CA 1
ATOM 5073 C C . VAL A 1 694 ? 140.092 105.202 173.575 1.00 60.37 694 VAL A C 1
ATOM 5074 O O . VAL A 1 694 ? 140.922 104.776 174.389 1.00 60.37 694 VAL A O 1
ATOM 5078 N N . PRO A 1 695 ? 140.379 106.214 172.763 1.00 63.56 695 PRO A N 1
ATOM 5079 C CA . PRO A 1 695 ? 141.722 106.801 172.759 1.00 63.56 695 PRO A CA 1
ATOM 5080 C C . PRO A 1 695 ? 142.049 107.467 174.084 1.00 63.56 695 PRO A C 1
ATOM 5081 O O . PRO A 1 695 ? 141.168 107.861 174.849 1.00 63.56 695 PRO A O 1
ATOM 5085 N N . GLN A 1 696 ? 143.350 107.574 174.359 1.00 74.93 696 GLN A N 1
ATOM 5086 C CA . GLN A 1 696 ? 143.802 108.325 175.524 1.00 74.93 696 GLN A CA 1
ATOM 5087 C C . GLN A 1 696 ? 143.346 109.775 175.436 1.00 74.93 696 GLN A C 1
ATOM 5088 O O . GLN A 1 696 ? 142.613 110.268 176.301 1.00 74.93 696 GLN A O 1
ATOM 5094 N N . GLN A 1 697 ? 143.767 110.472 174.386 1.00 74.55 697 GLN A N 1
ATOM 5095 C CA . GLN A 1 697 ? 143.298 111.821 174.099 1.00 74.55 697 GLN A CA 1
ATOM 5096 C C . GLN A 1 697 ? 142.037 111.708 173.253 1.00 74.55 697 GLN A C 1
ATOM 5097 O O . GLN A 1 697 ? 142.097 111.288 172.093 1.00 74.55 697 GLN A O 1
ATOM 5103 N N . ALA A 1 698 ? 140.900 112.078 173.832 1.00 67.62 698 ALA A N 1
ATOM 5104 C CA . ALA A 1 698 ? 139.617 111.859 173.179 1.00 67.62 698 ALA A CA 1
ATOM 5105 C C . ALA A 1 698 ? 139.498 112.689 171.908 1.00 67.62 698 ALA A C 1
ATOM 5106 O O . ALA A 1 698 ? 139.898 113.854 171.864 1.00 67.62 698 ALA A O 1
ATOM 5108 N N . TRP A 1 699 ? 138.942 112.076 170.867 1.00 53.40 699 TRP A N 1
ATOM 5109 C CA . TRP A 1 699 ? 138.692 112.735 169.594 1.00 53.40 699 TRP A CA 1
ATOM 5110 C C . TRP A 1 699 ? 137.191 112.893 169.412 1.00 53.40 699 TRP A C 1
ATOM 5111 O O . TRP A 1 699 ? 136.438 111.931 169.590 1.00 53.40 699 TRP A O 1
ATOM 5122 N N . ILE A 1 700 ? 136.763 114.104 169.065 1.00 60.07 700 ILE A N 1
ATOM 5123 C CA . ILE A 1 700 ? 135.350 114.436 168.925 1.00 60.07 700 ILE A CA 1
ATOM 5124 C C . ILE A 1 700 ? 135.143 115.135 167.590 1.00 60.07 700 ILE A C 1
ATOM 5125 O O . ILE A 1 700 ? 135.878 116.069 167.255 1.00 60.07 700 ILE A O 1
ATOM 5130 N N . GLN A 1 701 ? 134.149 114.682 166.830 1.00 66.04 701 GLN A N 1
ATOM 5131 C CA . GLN A 1 701 ? 133.816 115.351 165.584 1.00 66.04 701 GLN A CA 1
ATOM 5132 C C . GLN A 1 701 ? 133.271 116.746 165.860 1.00 66.04 701 GLN A C 1
ATOM 5133 O O . GLN A 1 701 ? 132.782 117.051 166.950 1.00 66.04 701 GLN A O 1
ATOM 5139 N N . ASN A 1 702 ? 133.346 117.599 164.840 1.00 75.69 702 ASN A N 1
ATOM 5140 C CA . ASN A 1 702 ? 132.690 118.904 164.884 1.00 75.69 702 ASN A CA 1
ATOM 5141 C C . ASN A 1 702 ? 131.208 118.699 164.572 1.00 75.69 702 ASN A C 1
ATOM 5142 O O . ASN A 1 702 ? 130.698 119.053 163.507 1.00 75.69 702 ASN A O 1
ATOM 5147 N N . CYS A 1 703 ? 130.515 118.104 165.534 1.00 80.38 703 CYS A N 1
ATOM 5148 C CA . CYS A 1 703 ? 129.132 117.689 165.344 1.00 80.38 703 CYS A CA 1
ATOM 5149 C C . CYS A 1 703 ? 128.411 117.771 166.686 1.00 80.38 703 CYS A C 1
ATOM 5150 O O . CYS A 1 703 ? 128.903 118.390 167.635 1.00 80.38 703 CYS A O 1
ATOM 5153 N N . THR A 1 704 ? 127.245 117.137 166.764 1.00 81.60 704 THR A N 1
ATOM 5154 C CA . THR A 1 704 ? 126.366 117.207 167.923 1.00 81.60 704 THR A CA 1
ATOM 5155 C C . THR A 1 704 ? 126.627 116.026 168.844 1.00 81.60 704 THR A C 1
ATOM 5156 O O . THR A 1 704 ? 126.814 114.901 168.374 1.00 81.60 704 THR A O 1
ATOM 5160 N N . LEU A 1 705 ? 126.623 116.286 170.153 1.00 78.08 705 LEU A N 1
ATOM 5161 C CA . LEU A 1 705 ? 126.922 115.276 171.162 1.00 78.08 705 LEU A CA 1
ATOM 5162 C C . LEU A 1 705 ? 126.134 113.993 170.937 1.00 78.08 705 LEU A C 1
ATOM 5163 O O . LEU A 1 705 ? 126.585 112.913 171.325 1.00 78.08 705 LEU A O 1
ATOM 5168 N N . GLN A 1 706 ? 124.961 114.086 170.312 1.00 79.72 706 GLN A N 1
ATOM 5169 C CA . GLN A 1 706 ? 124.241 112.862 169.989 1.00 79.72 706 GLN A CA 1
ATOM 5170 C C . GLN A 1 706 ? 124.878 112.137 168.815 1.00 79.72 706 GLN A C 1
ATOM 5171 O O . GLN A 1 706 ? 124.909 110.904 168.799 1.00 79.72 706 GLN A O 1
ATOM 5177 N N . GLU A 1 707 ? 125.394 112.876 167.832 1.00 77.45 707 GLU A N 1
ATOM 5178 C CA . GLU A 1 707 ? 126.018 112.235 166.679 1.00 77.45 707 GLU A CA 1
ATOM 5179 C C . GLU A 1 707 ? 127.388 111.659 167.017 1.00 77.45 707 GLU A C 1
ATOM 5180 O O . GLU A 1 707 ? 127.745 110.592 166.508 1.00 77.45 707 GLU A O 1
ATOM 5186 N N . ASN A 1 708 ? 128.164 112.341 167.862 1.00 67.35 708 ASN A N 1
ATOM 5187 C CA . ASN A 1 708 ? 129.408 111.759 168.353 1.00 67.35 708 ASN A CA 1
ATOM 5188 C C . ASN A 1 708 ? 129.143 110.461 169.102 1.00 67.35 708 ASN A C 1
ATOM 5189 O O . ASN A 1 708 ? 129.785 109.440 168.844 1.00 67.35 708 ASN A O 1
ATOM 5194 N N . VAL A 1 709 ? 128.193 110.480 170.038 1.00 66.99 709 VAL A N 1
ATOM 5195 C CA . VAL A 1 709 ? 127.878 109.278 170.801 1.00 66.99 709 VAL A CA 1
ATOM 5196 C C . VAL A 1 709 ? 127.219 108.227 169.918 1.00 66.99 709 VAL A C 1
ATOM 5197 O O . VAL A 1 709 ? 127.400 107.023 170.132 1.00 66.99 709 VAL A O 1
ATOM 5201 N N . LEU A 1 710 ? 126.455 108.647 168.913 1.00 70.19 710 LEU A N 1
ATOM 5202 C CA . LEU A 1 710 ? 125.913 107.688 167.957 1.00 70.19 710 LEU A CA 1
ATOM 5203 C C . LEU A 1 710 ? 127.024 107.145 167.072 1.00 70.19 710 LEU A C 1
ATOM 5204 O O . LEU A 1 710 ? 127.278 105.935 167.038 1.00 70.19 710 LEU A O 1
ATOM 5209 N N . PHE A 1 711 ? 127.702 108.036 166.354 1.00 58.15 711 PHE A N 1
ATOM 5210 C CA . PHE A 1 711 ? 128.884 107.714 165.562 1.00 58.15 711 PHE A CA 1
ATOM 5211 C C . PHE A 1 711 ? 128.563 106.630 164.535 1.00 58.15 711 PHE A C 1
ATOM 5212 O O . PHE A 1 711 ? 129.087 105.517 164.570 1.00 58.15 711 PHE A O 1
ATOM 5220 N N . GLY A 1 712 ? 127.666 106.980 163.621 1.00 65.76 712 GLY A N 1
ATOM 5221 C CA . GLY A 1 712 ? 127.310 106.093 162.529 1.00 65.76 712 GLY A CA 1
ATOM 5222 C C . GLY A 1 712 ? 126.554 104.848 162.932 1.00 65.76 712 GLY A C 1
ATOM 5223 O O . GLY A 1 712 ? 126.820 103.766 162.395 1.00 65.76 712 GLY A O 1
ATOM 5224 N N . LYS A 1 713 ? 125.617 104.972 163.868 1.00 77.85 713 LYS A N 1
ATOM 5225 C CA . LYS A 1 713 ? 124.741 103.876 164.250 1.00 77.85 713 LYS A CA 1
ATOM 5226 C C . LYS A 1 713 ? 123.305 104.374 164.299 1.00 77.85 713 LYS A C 1
ATOM 5227 O O . LYS A 1 713 ? 123.049 105.553 164.559 1.00 77.85 713 LYS A O 1
ATOM 5233 N N . ALA A 1 714 ? 122.371 103.463 164.038 1.00 89.22 714 ALA A N 1
ATOM 5234 C CA . ALA A 1 714 ? 120.959 103.818 164.052 1.00 89.22 714 ALA A CA 1
ATOM 5235 C C . ALA A 1 714 ? 120.525 104.203 165.459 1.00 89.22 714 ALA A C 1
ATOM 5236 O O . ALA A 1 714 ? 120.830 103.504 166.430 1.00 89.22 714 ALA A O 1
ATOM 5238 N N . LEU A 1 715 ? 119.809 105.319 165.566 1.00 91.97 715 LEU A N 1
ATOM 5239 C CA . LEU A 1 715 ? 119.387 105.828 166.864 1.00 91.97 715 LEU A CA 1
ATOM 5240 C C . LEU A 1 715 ? 118.379 104.892 167.519 1.00 91.97 715 LEU A C 1
ATOM 5241 O O . LEU A 1 715 ? 117.235 104.782 167.067 1.00 91.97 715 LEU A O 1
ATOM 5246 N N . ASN A 1 716 ? 118.802 104.207 168.581 1.00 99.83 716 ASN A N 1
ATOM 5247 C CA . ASN A 1 716 ? 117.893 103.412 169.390 1.00 99.83 716 ASN A CA 1
ATOM 5248 C C . ASN A 1 716 ? 117.641 104.158 170.690 1.00 99.83 716 ASN A C 1
ATOM 5249 O O . ASN A 1 716 ? 118.536 104.204 171.546 1.00 99.83 716 ASN A O 1
ATOM 5254 N N . PRO A 1 717 ? 116.460 104.737 170.894 1.00 100.90 717 PRO A N 1
ATOM 5255 C CA . PRO A 1 717 ? 116.276 105.651 172.030 1.00 100.90 717 PRO A CA 1
ATOM 5256 C C . PRO A 1 717 ? 116.164 104.931 173.363 1.00 100.90 717 PRO A C 1
ATOM 5257 O O . PRO A 1 717 ? 116.494 105.500 174.408 1.00 100.90 717 PRO A O 1
ATOM 5261 N N . LYS A 1 718 ? 115.689 103.684 173.343 1.00 103.54 718 LYS A N 1
ATOM 5262 C CA . LYS A 1 718 ? 115.681 102.890 174.567 1.00 103.54 718 LYS A CA 1
ATOM 5263 C C . LYS A 1 718 ? 117.099 102.588 175.034 1.00 103.54 718 LYS A C 1
ATOM 5264 O O . LYS A 1 718 ? 117.393 102.657 176.233 1.00 103.54 718 LYS A O 1
ATOM 5270 N N . ARG A 1 719 ? 117.991 102.249 174.102 1.00 96.31 719 ARG A N 1
ATOM 5271 C CA . ARG A 1 719 ? 119.374 101.960 174.459 1.00 96.31 719 ARG A CA 1
ATOM 5272 C C . ARG A 1 719 ? 120.177 103.238 174.672 1.00 96.31 719 ARG A C 1
ATOM 5273 O O . ARG A 1 719 ? 121.037 103.288 175.557 1.00 96.31 719 ARG A O 1
ATOM 5281 N N . TYR A 1 720 ? 119.899 104.280 173.884 1.00 94.84 720 TYR A N 1
ATOM 5282 C CA . TYR A 1 720 ? 120.676 105.515 173.970 1.00 94.84 720 TYR A CA 1
ATOM 5283 C C . TYR A 1 720 ? 120.559 106.143 175.354 1.00 94.84 720 TYR A C 1
ATOM 5284 O O . TYR A 1 720 ? 121.555 106.609 175.921 1.00 94.84 720 TYR A O 1
ATOM 5293 N N . GLN A 1 721 ? 119.351 106.154 175.917 1.00 101.27 721 GLN A N 1
ATOM 5294 C CA . GLN A 1 721 ? 119.177 106.662 177.273 1.00 101.27 721 GLN A CA 1
ATOM 5295 C C . GLN A 1 721 ? 119.953 105.819 178.274 1.00 101.27 721 GLN A C 1
ATOM 5296 O O . GLN A 1 721 ? 120.543 106.351 179.223 1.00 101.27 721 GLN A O 1
ATOM 5302 N N . GLN A 1 722 ? 119.966 104.499 178.077 1.00 102.68 722 GLN A N 1
ATOM 5303 C CA . GLN A 1 722 ? 120.713 103.625 178.974 1.00 102.68 722 GLN A CA 1
ATOM 5304 C C . GLN A 1 722 ? 122.206 103.927 178.927 1.00 102.68 722 GLN A C 1
ATOM 5305 O O . GLN A 1 722 ? 122.869 103.970 179.969 1.00 102.68 722 GLN A O 1
ATOM 5311 N N . THR A 1 723 ? 122.753 104.139 177.727 1.00 99.87 723 THR A N 1
ATOM 5312 C CA . THR A 1 723 ? 124.173 104.456 177.617 1.00 99.87 723 THR A CA 1
ATOM 5313 C C . THR A 1 723 ? 124.484 105.824 178.210 1.00 99.87 723 THR A C 1
ATOM 5314 O O . THR A 1 723 ? 125.541 106.013 178.820 1.00 99.87 723 THR A O 1
ATOM 5318 N N . LEU A 1 724 ? 123.583 106.793 178.037 1.00 101.91 724 LEU A N 1
ATOM 5319 C CA . LEU A 1 724 ? 123.794 108.094 178.663 1.00 101.91 724 LEU A CA 1
ATOM 5320 C C . LEU A 1 724 ? 123.782 107.984 180.182 1.00 101.91 724 LEU A C 1
ATOM 5321 O O . LEU A 1 724 ? 124.548 108.670 180.869 1.00 101.91 724 LEU A O 1
ATOM 5326 N N . GLU A 1 725 ? 122.911 107.133 180.724 1.00 108.44 725 GLU A N 1
ATOM 5327 C CA . GLU A 1 725 ? 122.805 107.012 182.173 1.00 108.44 725 GLU A CA 1
ATOM 5328 C C . GLU A 1 725 ? 123.979 106.241 182.763 1.00 108.44 725 GLU A C 1
ATOM 5329 O O . GLU A 1 725 ? 124.476 106.593 183.838 1.00 108.44 725 GLU A O 1
ATOM 5335 N N . ALA A 1 726 ? 124.434 105.191 182.077 1.00 105.27 726 ALA A N 1
ATOM 5336 C CA . ALA A 1 726 ? 125.521 104.376 182.610 1.00 105.27 726 ALA A CA 1
ATOM 5337 C C . ALA A 1 726 ? 126.850 105.121 182.569 1.00 105.27 726 ALA A C 1
ATOM 5338 O O . ALA A 1 726 ? 127.627 105.068 183.529 1.00 105.27 726 ALA A O 1
ATOM 5340 N N . CYS A 1 727 ? 127.126 105.823 181.473 1.00 102.58 727 CYS A N 1
ATOM 5341 C CA . CYS A 1 727 ? 128.370 106.565 181.310 1.00 102.58 727 CYS A CA 1
ATOM 5342 C C . CYS A 1 727 ? 128.389 107.875 182.085 1.00 102.58 727 CYS A C 1
ATOM 5343 O O . CYS A 1 727 ? 129.294 108.687 181.862 1.00 102.58 727 CYS A O 1
ATOM 5346 N N . ALA A 1 728 ? 127.421 108.092 182.975 1.00 102.56 728 ALA A N 1
ATOM 5347 C CA . ALA A 1 728 ? 127.324 109.315 183.771 1.00 102.56 728 ALA A CA 1
ATOM 5348 C C . ALA A 1 728 ? 127.299 110.554 182.879 1.00 102.56 728 ALA A C 1
ATOM 5349 O O . ALA A 1 728 ? 128.055 111.509 183.069 1.00 102.56 728 ALA A O 1
ATOM 5351 N N . LEU A 1 729 ? 126.411 110.526 181.883 1.00 104.45 729 LEU A N 1
ATOM 5352 C CA . LEU A 1 729 ? 126.219 111.657 180.989 1.00 104.45 729 LEU A CA 1
ATOM 5353 C C . LEU A 1 729 ? 124.894 112.377 181.185 1.00 104.45 729 LEU A C 1
ATOM 5354 O O . LEU A 1 729 ? 124.767 113.523 180.743 1.00 104.45 729 LEU A O 1
ATOM 5359 N N . LEU A 1 730 ? 123.909 111.738 181.823 1.00 109.23 730 LEU A N 1
ATOM 5360 C CA . LEU A 1 730 ? 122.630 112.399 182.058 1.00 109.23 730 LEU A CA 1
ATOM 5361 C C . LEU A 1 730 ? 122.796 113.655 182.901 1.00 109.23 730 LEU A C 1
ATOM 5362 O O . LEU A 1 730 ? 122.013 114.602 182.765 1.00 109.23 730 LEU A O 1
ATOM 5367 N N . ALA A 1 731 ? 123.804 113.682 183.775 1.00 111.14 731 ALA A N 1
ATOM 5368 C CA . ALA A 1 731 ? 124.104 114.899 184.522 1.00 111.14 731 ALA A CA 1
ATOM 5369 C C . ALA A 1 731 ? 124.585 116.008 183.597 1.00 111.14 731 ALA A C 1
ATOM 5370 O O . ALA A 1 731 ? 124.242 117.180 183.791 1.00 111.14 731 ALA A O 1
ATOM 5372 N N . ASP A 1 732 ? 125.380 115.660 182.586 1.00 111.85 732 ASP A N 1
ATOM 5373 C CA . ASP A 1 732 ? 125.916 116.651 181.664 1.00 111.85 732 ASP A CA 1
ATOM 5374 C C . ASP A 1 732 ? 124.882 117.172 180.677 1.00 111.85 732 ASP A C 1
ATOM 5375 O O . ASP A 1 732 ? 125.114 118.216 180.059 1.00 111.85 732 ASP A O 1
ATOM 5380 N N . LEU A 1 733 ? 123.753 116.483 180.515 1.00 114.57 733 LEU A N 1
ATOM 5381 C CA . LEU A 1 733 ? 122.702 116.971 179.634 1.00 114.57 733 LEU A CA 1
ATOM 5382 C C . LEU A 1 733 ? 121.976 118.182 180.203 1.00 114.57 733 LEU A C 1
ATOM 5383 O O . LEU A 1 733 ? 121.181 118.800 179.487 1.00 114.57 733 LEU A O 1
ATOM 5388 N N . GLU A 1 734 ? 122.224 118.529 181.466 1.00 120.36 734 GLU A N 1
ATOM 5389 C CA . GLU A 1 734 ? 121.515 119.638 182.095 1.00 120.36 734 GLU A CA 1
ATOM 5390 C C . GLU A 1 734 ? 122.201 120.973 181.822 1.00 120.36 734 GLU A C 1
ATOM 5391 O O . GLU A 1 734 ? 121.596 121.887 181.251 1.00 120.36 734 GLU A O 1
ATOM 5397 N N . MET A 1 735 ? 123.470 121.102 182.215 1.00 120.08 735 MET A N 1
ATOM 5398 C CA . MET A 1 735 ? 124.136 122.399 182.180 1.00 120.08 735 MET A CA 1
ATOM 5399 C C . MET A 1 735 ? 124.690 122.764 180.809 1.00 120.08 735 MET A C 1
ATOM 5400 O O . MET A 1 735 ? 125.188 123.883 180.645 1.00 120.08 735 MET A O 1
ATOM 5405 N N . LEU A 1 736 ? 124.631 121.866 179.834 1.00 115.88 736 LEU A N 1
ATOM 5406 C CA . LEU A 1 736 ? 125.033 122.236 178.486 1.00 115.88 736 LEU A CA 1
ATOM 5407 C C . LEU A 1 736 ? 123.984 123.164 177.874 1.00 115.88 736 LEU A C 1
ATOM 5408 O O . LEU A 1 736 ? 122.791 123.027 178.163 1.00 115.88 736 LEU A O 1
ATOM 5413 N N . PRO A 1 737 ? 124.397 124.123 177.033 1.00 113.29 737 PRO A N 1
ATOM 5414 C CA . PRO A 1 737 ? 123.448 125.122 176.520 1.00 113.29 737 PRO A CA 1
ATOM 5415 C C . PRO A 1 737 ? 122.273 124.520 175.767 1.00 113.29 737 PRO A C 1
ATOM 5416 O O . PRO A 1 737 ? 121.116 124.745 176.134 1.00 113.29 737 PRO A O 1
ATOM 5420 N N . GLY A 1 738 ? 122.554 123.752 174.719 1.00 105.25 738 GLY A N 1
ATOM 5421 C CA . GLY A 1 738 ? 121.505 123.146 173.931 1.00 105.25 738 GLY A CA 1
ATOM 5422 C C . GLY A 1 738 ? 120.983 121.828 174.449 1.00 105.25 738 GLY A C 1
ATOM 5423 O O . GLY A 1 738 ? 120.156 121.197 173.785 1.00 105.25 738 GLY A O 1
ATOM 5424 N N . GLY A 1 739 ? 121.435 121.390 175.621 1.00 107.58 739 GLY A N 1
ATOM 5425 C CA . GLY A 1 739 ? 121.103 120.065 176.100 1.00 107.58 739 GLY A CA 1
ATOM 5426 C C . GLY A 1 739 ? 122.116 119.051 175.612 1.00 107.58 739 GLY A C 1
ATOM 5427 O O . GLY A 1 739 ? 123.198 118.912 176.189 1.00 107.58 739 GLY A O 1
ATOM 5428 N N . ASP A 1 740 ? 121.770 118.329 174.547 1.00 95.15 740 ASP A N 1
ATOM 5429 C CA . ASP A 1 740 ? 122.729 117.457 173.884 1.00 95.15 740 ASP A CA 1
ATOM 5430 C C . ASP A 1 740 ? 123.018 117.847 172.443 1.00 95.15 740 ASP A C 1
ATOM 5431 O O . ASP A 1 740 ? 124.162 117.689 172.010 1.00 95.15 740 ASP A O 1
ATOM 5436 N N . GLN A 1 741 ? 122.046 118.373 171.695 1.00 91.99 741 GLN A N 1
ATOM 5437 C CA . GLN A 1 741 ? 122.258 118.661 170.281 1.00 91.99 741 GLN A CA 1
ATOM 5438 C C . GLN A 1 741 ? 123.240 119.800 170.050 1.00 91.99 741 GLN A C 1
ATOM 5439 O O . GLN A 1 741 ? 123.464 120.177 168.895 1.00 91.99 741 GLN A O 1
ATOM 5445 N N . THR A 1 742 ? 123.809 120.370 171.109 1.00 96.22 742 THR A N 1
ATOM 5446 C CA . THR A 1 742 ? 124.821 121.403 170.945 1.00 96.22 742 THR A CA 1
ATOM 5447 C C . THR A 1 742 ? 126.040 120.852 170.218 1.00 96.22 742 THR A C 1
ATOM 5448 O O . THR A 1 742 ? 126.432 119.698 170.411 1.00 96.22 742 THR A O 1
ATOM 5452 N N . GLU A 1 743 ? 126.624 121.678 169.357 1.00 96.14 743 GLU A N 1
ATOM 5453 C CA . GLU A 1 743 ? 127.831 121.278 168.651 1.00 96.14 743 GLU A CA 1
ATOM 5454 C C . GLU A 1 743 ? 129.014 121.242 169.610 1.00 96.14 743 GLU A C 1
ATOM 5455 O O . GLU A 1 743 ? 129.090 122.015 170.568 1.00 96.14 743 GLU A O 1
ATOM 5461 N N . ILE A 1 744 ? 129.940 120.322 169.352 1.00 92.74 744 ILE A N 1
ATOM 5462 C CA . ILE A 1 744 ? 131.131 120.149 170.173 1.00 92.74 744 ILE A CA 1
ATOM 5463 C C . ILE A 1 744 ? 132.362 120.259 169.286 1.00 92.74 744 ILE A C 1
ATOM 5464 O O . ILE A 1 744 ? 132.417 119.659 168.207 1.00 92.74 744 ILE A O 1
ATOM 5469 N N . GLY A 1 745 ? 133.348 121.023 169.744 1.00 97.55 745 GLY A N 1
ATOM 5470 C CA . GLY A 1 745 ? 134.578 121.189 168.999 1.00 97.55 745 GLY A CA 1
ATOM 5471 C C . GLY A 1 745 ? 134.957 122.638 168.779 1.00 97.55 745 GLY A C 1
ATOM 5472 O O . GLY A 1 745 ? 134.861 123.459 169.696 1.00 97.55 745 GLY A O 1
ATOM 5473 N N . GLU A 1 746 ? 135.381 122.965 167.558 1.00 101.73 746 GLU A N 1
ATOM 5474 C CA . GLU A 1 746 ? 135.867 124.310 167.267 1.00 101.73 746 GLU A CA 1
ATOM 5475 C C . GLU A 1 746 ? 134.719 125.267 166.974 1.00 101.73 746 GLU A C 1
ATOM 5476 O O . GLU A 1 746 ? 134.689 126.388 167.493 1.00 101.73 746 GLU A O 1
ATOM 5482 N N . LYS A 1 747 ? 133.766 124.847 166.146 1.00 101.50 747 LYS A N 1
ATOM 5483 C CA . LYS A 1 747 ? 132.525 125.593 165.998 1.00 101.50 747 LYS A CA 1
ATOM 5484 C C . LYS A 1 747 ? 131.557 125.312 167.141 1.00 101.50 747 LYS A C 1
ATOM 5485 O O . LYS A 1 747 ? 130.555 126.020 167.284 1.00 101.50 747 LYS A O 1
ATOM 5491 N N . GLY A 1 748 ? 131.855 124.320 167.975 1.00 97.43 748 GLY A N 1
ATOM 5492 C CA . GLY A 1 748 ? 131.040 123.979 169.115 1.00 97.43 748 GLY A CA 1
ATOM 5493 C C . GLY A 1 748 ? 131.588 124.541 170.410 1.00 97.43 748 GLY A C 1
ATOM 5494 O O . GLY A 1 748 ? 132.368 125.500 170.428 1.00 97.43 748 GLY A O 1
ATOM 5495 N N . ILE A 1 749 ? 131.173 123.928 171.515 1.00 100.61 749 ILE A N 1
ATOM 5496 C CA . ILE A 1 749 ? 131.529 124.376 172.856 1.00 100.61 749 ILE A CA 1
ATOM 5497 C C . ILE A 1 749 ? 132.617 123.468 173.411 1.00 100.61 749 ILE A C 1
ATOM 5498 O O . ILE A 1 749 ? 132.528 122.238 173.301 1.00 100.61 749 ILE A O 1
ATOM 5503 N N . ASN A 1 750 ? 133.645 124.070 174.002 1.00 99.18 750 ASN A N 1
ATOM 5504 C CA . ASN A 1 750 ? 134.753 123.314 174.582 1.00 99.18 750 ASN A CA 1
ATOM 5505 C C . ASN A 1 750 ? 134.268 122.605 175.839 1.00 99.18 750 ASN A C 1
ATOM 5506 O O . ASN A 1 750 ? 134.111 123.220 176.895 1.00 99.18 750 ASN A O 1
ATOM 5511 N N . LEU A 1 751 ? 134.030 121.301 175.727 1.00 97.27 751 LEU A N 1
ATOM 5512 C CA . LEU A 1 751 ? 133.680 120.501 176.888 1.00 97.27 751 LEU A CA 1
ATOM 5513 C C . LEU A 1 751 ? 134.900 120.291 177.779 1.00 97.27 751 LEU A C 1
ATOM 5514 O O . LEU A 1 751 ? 136.050 120.392 177.342 1.00 97.27 751 LEU A O 1
ATOM 5519 N N . SER A 1 752 ? 134.636 120.000 179.048 1.00 96.08 752 SER A N 1
ATOM 5520 C CA . SER A 1 752 ? 135.707 119.658 179.969 1.00 96.08 752 SER A CA 1
ATOM 5521 C C . SER A 1 752 ? 136.318 118.313 179.589 1.00 96.08 752 SER A C 1
ATOM 5522 O O . SER A 1 752 ? 135.669 117.465 178.971 1.00 96.08 752 SER A O 1
ATOM 5525 N N . GLY A 1 753 ? 137.588 118.130 179.960 1.00 93.48 753 GLY A N 1
ATOM 5526 C CA . GLY A 1 753 ? 138.290 116.911 179.588 1.00 93.48 753 GLY A CA 1
ATOM 5527 C C . GLY A 1 753 ? 137.582 115.655 180.058 1.00 93.48 753 GLY A C 1
ATOM 5528 O O . GLY A 1 753 ? 137.462 114.681 179.310 1.00 93.48 753 GLY A O 1
ATOM 5529 N N . GLY A 1 754 ? 137.096 115.663 181.300 1.00 91.70 754 GLY A N 1
ATOM 5530 C CA . GLY A 1 754 ? 136.310 114.538 181.776 1.00 91.70 754 GLY A CA 1
ATOM 5531 C C . GLY A 1 754 ? 135.058 114.325 180.950 1.00 91.70 754 GLY A C 1
ATOM 5532 O O . GLY A 1 754 ? 134.704 113.189 180.621 1.00 91.70 754 GLY A O 1
ATOM 5533 N N . GLN A 1 755 ? 134.378 115.417 180.593 1.00 95.41 755 GLN A N 1
ATOM 5534 C CA . GLN A 1 755 ? 133.210 115.313 179.726 1.00 95.41 755 GLN A CA 1
ATOM 5535 C C . GLN A 1 755 ? 133.582 114.715 178.376 1.00 95.41 755 GLN A C 1
ATOM 5536 O O . GLN A 1 755 ? 132.869 113.851 177.856 1.00 95.41 755 GLN A O 1
ATOM 5542 N N . ARG A 1 756 ? 134.700 115.158 177.797 1.00 87.58 756 ARG A N 1
ATOM 5543 C CA . ARG A 1 756 ? 135.109 114.645 176.494 1.00 87.58 756 ARG A CA 1
ATOM 5544 C C . ARG A 1 756 ? 135.405 113.153 176.555 1.00 87.58 756 ARG A C 1
ATOM 5545 O O . ARG A 1 756 ? 134.988 112.391 175.672 1.00 87.58 756 ARG A O 1
ATOM 5553 N N . GLN A 1 757 ? 136.123 112.713 177.588 1.00 86.28 757 GLN A N 1
ATOM 5554 C CA . GLN A 1 757 ? 136.479 111.301 177.646 1.00 86.28 757 GLN A CA 1
ATOM 5555 C C . GLN A 1 757 ? 135.279 110.437 178.014 1.00 86.28 757 GLN A C 1
ATOM 5556 O O . GLN A 1 757 ? 135.194 109.284 177.574 1.00 86.28 757 GLN A O 1
ATOM 5562 N N . ARG A 1 758 ? 134.315 110.979 178.764 1.00 87.72 758 ARG A N 1
ATOM 5563 C CA . ARG A 1 758 ? 133.068 110.246 178.958 1.00 87.72 758 ARG A CA 1
ATOM 5564 C C . ARG A 1 758 ? 132.268 110.170 177.665 1.00 87.72 758 ARG A C 1
ATOM 5565 O O . ARG A 1 758 ? 131.591 109.171 177.413 1.00 87.72 758 ARG A O 1
ATOM 5573 N N . VAL A 1 759 ? 132.330 111.211 176.834 1.00 77.32 759 VAL A N 1
ATOM 5574 C CA . VAL A 1 759 ? 131.677 111.153 175.529 1.00 77.32 759 VAL A CA 1
ATOM 5575 C C . VAL A 1 759 ? 132.300 110.057 174.675 1.00 77.32 759 VAL A C 1
ATOM 5576 O O . VAL A 1 759 ? 131.595 109.290 174.008 1.00 77.32 759 VAL A O 1
ATOM 5580 N N . SER A 1 760 ? 133.631 109.968 174.681 1.00 69.65 760 SER A N 1
ATOM 5581 C CA . SER A 1 760 ? 134.300 108.900 173.943 1.00 69.65 760 SER A CA 1
ATOM 5582 C C . SER A 1 760 ? 133.908 107.527 174.476 1.00 69.65 760 SER A C 1
ATOM 5583 O O . SER A 1 760 ? 133.652 106.594 173.699 1.00 69.65 760 SER A O 1
ATOM 5586 N N . LEU A 1 761 ? 133.859 107.380 175.801 1.00 70.03 761 LEU A N 1
ATOM 5587 C CA . LEU A 1 761 ? 133.459 106.103 176.378 1.00 70.03 761 LEU A CA 1
ATOM 5588 C C . LEU A 1 761 ? 132.028 105.754 175.998 1.00 70.03 761 LEU A C 1
ATOM 5589 O O . LEU A 1 761 ? 131.721 104.593 175.716 1.00 70.03 761 LEU A O 1
ATOM 5594 N N . ALA A 1 762 ? 131.138 106.747 175.992 1.00 70.57 762 ALA A N 1
ATOM 5595 C CA . ALA A 1 762 ? 129.757 106.509 175.590 1.00 70.57 762 ALA A CA 1
ATOM 5596 C C . ALA A 1 762 ? 129.676 106.090 174.132 1.00 70.57 762 ALA A C 1
ATOM 5597 O O . ALA A 1 762 ? 128.874 105.224 173.772 1.00 70.57 762 ALA A O 1
ATOM 5599 N N . ARG A 1 763 ? 130.488 106.711 173.276 1.00 59.43 763 ARG A N 1
ATOM 5600 C CA . ARG A 1 763 ? 130.544 106.306 171.877 1.00 59.43 763 ARG A CA 1
ATOM 5601 C C . ARG A 1 763 ? 130.929 104.841 171.758 1.00 59.43 763 ARG A C 1
ATOM 5602 O O . ARG A 1 763 ? 130.278 104.065 171.045 1.00 59.43 763 ARG A O 1
ATOM 5610 N N . ALA A 1 764 ? 131.972 104.439 172.483 1.00 66.03 764 ALA A N 1
ATOM 5611 C CA . ALA A 1 764 ? 132.411 103.050 172.425 1.00 66.03 764 ALA A CA 1
ATOM 5612 C C . ALA A 1 764 ? 131.351 102.108 172.975 1.00 66.03 764 ALA A C 1
ATOM 5613 O O . ALA A 1 764 ? 131.129 101.025 172.423 1.00 66.03 764 ALA A O 1
ATOM 5615 N N . VAL A 1 765 ? 130.690 102.498 174.065 1.00 75.08 765 VAL A N 1
ATOM 5616 C CA . VAL A 1 765 ? 129.701 101.627 174.692 1.00 75.08 765 VAL A CA 1
ATOM 5617 C C . VAL A 1 765 ? 128.490 101.452 173.786 1.00 75.08 765 VAL A C 1
ATOM 5618 O O . VAL A 1 765 ? 128.033 100.329 173.545 1.00 75.08 765 VAL A O 1
ATOM 5622 N N . TYR A 1 766 ? 127.955 102.559 173.267 1.00 83.65 766 TYR A N 1
ATOM 5623 C CA . TYR A 1 766 ? 126.808 102.473 172.375 1.00 83.65 766 TYR A CA 1
ATOM 5624 C C . TYR A 1 766 ? 127.150 101.713 171.104 1.00 83.65 766 TYR A C 1
ATOM 5625 O O . TYR A 1 766 ? 126.280 101.050 170.530 1.00 83.65 766 TYR A O 1
ATOM 5634 N N . SER A 1 767 ? 128.402 101.800 170.643 1.00 77.05 767 SER A N 1
ATOM 5635 C CA . SER A 1 767 ? 128.809 101.006 169.489 1.00 77.05 767 SER A CA 1
ATOM 5636 C C . SER A 1 767 ? 128.604 99.515 169.719 1.00 77.05 767 SER A C 1
ATOM 5637 O O . SER A 1 767 ? 128.401 98.776 168.750 1.00 77.05 767 SER A O 1
ATOM 5640 N N . ASP A 1 768 ? 128.656 99.064 170.972 1.00 87.03 768 ASP A N 1
ATOM 5641 C CA . ASP A 1 768 ? 128.369 97.678 171.336 1.00 87.03 768 ASP A CA 1
ATOM 5642 C C . ASP A 1 768 ? 129.204 96.700 170.515 1.00 87.03 768 ASP A C 1
ATOM 5643 O O . ASP A 1 768 ? 128.695 95.745 169.925 1.00 87.03 768 ASP A O 1
ATOM 5648 N N . ALA A 1 769 ? 130.509 96.949 170.482 1.00 85.11 769 ALA A N 1
ATOM 5649 C CA . ALA A 1 769 ? 131.412 96.092 169.738 1.00 85.11 769 ALA A CA 1
ATOM 5650 C C . ALA A 1 769 ? 131.754 94.844 170.548 1.00 85.11 769 ALA A C 1
ATOM 5651 O O . ALA A 1 769 ? 131.383 94.701 171.715 1.00 85.11 769 ALA A O 1
ATOM 5653 N N . ASP A 1 770 ? 132.480 93.927 169.905 1.00 85.97 770 ASP A N 1
ATOM 5654 C CA . ASP A 1 770 ? 132.836 92.667 170.548 1.00 85.97 770 ASP A CA 1
ATOM 5655 C C . ASP A 1 770 ? 133.967 92.841 171.554 1.00 85.97 770 ASP A C 1
ATOM 5656 O O . ASP A 1 770 ? 133.998 92.153 172.580 1.00 85.97 770 ASP A O 1
ATOM 5661 N N . ILE A 1 771 ? 134.908 93.739 171.275 1.00 79.58 771 ILE A N 1
ATOM 5662 C CA . ILE A 1 771 ? 136.080 93.950 172.114 1.00 79.58 771 ILE A CA 1
ATOM 5663 C C . ILE A 1 771 ? 136.182 95.430 172.443 1.00 79.58 771 ILE A C 1
ATOM 5664 O O . ILE A 1 771 ? 135.904 96.283 171.594 1.00 79.58 771 ILE A O 1
ATOM 5669 N N . PHE A 1 772 ? 136.579 95.735 173.675 1.00 76.02 772 PHE A N 1
ATOM 5670 C CA . PHE A 1 772 ? 136.696 97.110 174.151 1.00 76.02 772 PHE A CA 1
ATOM 5671 C C . PHE A 1 772 ? 138.147 97.387 174.526 1.00 76.02 772 PHE A C 1
ATOM 5672 O O . PHE A 1 772 ? 138.575 97.078 175.642 1.00 76.02 772 PHE A O 1
ATOM 5680 N N . LEU A 1 773 ? 138.900 97.973 173.603 1.00 69.65 773 LEU A N 1
ATOM 5681 C CA . LEU A 1 773 ? 140.243 98.441 173.911 1.00 69.65 773 LEU A CA 1
ATOM 5682 C C . LEU A 1 773 ? 140.136 99.786 174.615 1.00 69.65 773 LEU A C 1
ATOM 5683 O O . LEU A 1 773 ? 139.499 100.709 174.100 1.00 69.65 773 LEU A O 1
ATOM 5688 N N . LEU A 1 774 ? 140.754 99.899 175.785 1.00 74.09 774 LEU A N 1
ATOM 5689 C CA . LEU A 1 774 ? 140.637 101.084 176.624 1.00 74.09 774 LEU A CA 1
ATOM 5690 C C . LEU A 1 774 ? 142.023 101.629 176.926 1.00 74.09 774 LEU A C 1
ATOM 5691 O O . LEU A 1 774 ? 142.890 100.895 177.407 1.00 74.09 774 LEU A O 1
ATOM 5696 N N . ASP A 1 775 ? 142.224 102.912 176.656 1.00 80.61 775 ASP A N 1
ATOM 5697 C CA . ASP A 1 775 ? 143.451 103.615 177.015 1.00 80.61 775 ASP A CA 1
ATOM 5698 C C . ASP A 1 775 ? 143.092 104.640 178.087 1.00 80.61 775 ASP A C 1
ATOM 5699 O O . ASP A 1 775 ? 142.804 105.798 177.780 1.00 80.61 775 ASP A O 1
ATOM 5704 N N . ASP A 1 776 ? 143.083 104.186 179.352 1.00 86.71 776 ASP A N 1
ATOM 5705 C CA . ASP A 1 776 ? 142.859 104.932 180.596 1.00 86.71 776 ASP A CA 1
ATOM 5706 C C . ASP A 1 776 ? 141.956 106.143 180.387 1.00 86.71 776 ASP A C 1
ATOM 5707 O O . ASP A 1 776 ? 142.374 107.285 180.614 1.00 86.71 776 ASP A O 1
ATOM 5712 N N . PRO A 1 777 ? 140.708 105.932 179.969 1.00 88.54 777 PRO A N 1
ATOM 5713 C CA . PRO A 1 777 ? 139.824 107.073 179.694 1.00 88.54 777 PRO A CA 1
ATOM 5714 C C . PRO A 1 777 ? 139.483 107.895 180.922 1.00 88.54 777 PRO A C 1
ATOM 5715 O O . PRO A 1 777 ? 139.000 109.024 180.781 1.00 88.54 777 PRO A O 1
ATOM 5719 N N . LEU A 1 778 ? 139.700 107.366 182.122 1.00 91.91 778 LEU A N 1
ATOM 5720 C CA . LEU A 1 778 ? 139.301 108.040 183.346 1.00 91.91 778 LEU A CA 1
ATOM 5721 C C . LEU A 1 778 ? 140.454 108.774 184.018 1.00 91.91 778 LEU A C 1
ATOM 5722 O O . LEU A 1 778 ? 140.438 108.944 185.242 1.00 91.91 778 LEU A O 1
ATOM 5727 N N . SER A 1 779 ? 141.456 109.207 183.248 1.00 92.20 779 SER A N 1
ATOM 5728 C CA . SER A 1 779 ? 142.577 109.934 183.833 1.00 92.20 779 SER A CA 1
ATOM 5729 C C . SER A 1 779 ? 142.134 111.292 184.363 1.00 92.20 779 SER A C 1
ATOM 5730 O O . SER A 1 779 ? 142.465 111.670 185.493 1.00 92.20 779 SER A O 1
ATOM 5733 N N . ALA A 1 780 ? 141.373 112.039 183.561 1.00 95.97 780 ALA A N 1
ATOM 5734 C CA . ALA A 1 780 ? 140.891 113.361 183.941 1.00 95.97 780 ALA A CA 1
ATOM 5735 C C . ALA A 1 780 ? 139.458 113.339 184.456 1.00 95.97 780 ALA A C 1
ATOM 5736 O O . ALA A 1 780 ? 138.715 114.307 184.251 1.00 95.97 780 ALA A O 1
ATOM 5738 N N . VAL A 1 781 ? 139.050 112.261 185.119 1.00 96.85 781 VAL A N 1
ATOM 5739 C CA . VAL A 1 781 ? 137.692 112.101 185.620 1.00 96.85 781 VAL A CA 1
ATOM 5740 C C . VAL A 1 781 ? 137.750 111.924 187.130 1.00 96.85 781 VAL A C 1
ATOM 5741 O O . VAL A 1 781 ? 138.631 111.230 187.650 1.00 96.85 781 VAL A O 1
ATOM 5745 N N . ASP A 1 782 ? 136.811 112.558 187.830 1.00 103.33 782 ASP A N 1
ATOM 5746 C CA . ASP A 1 782 ? 136.792 112.533 189.285 1.00 103.33 782 ASP A CA 1
ATOM 5747 C C . ASP A 1 782 ? 136.606 111.110 189.801 1.00 103.33 782 ASP A C 1
ATOM 5748 O O . ASP A 1 782 ? 136.096 110.228 189.107 1.00 103.33 782 ASP A O 1
ATOM 5753 N N . SER A 1 783 ? 137.028 110.898 191.050 1.00 104.35 783 SER A N 1
ATOM 5754 C CA . SER A 1 783 ? 137.061 109.551 191.610 1.00 104.35 783 SER A CA 1
ATOM 5755 C C . SER A 1 783 ? 135.664 108.951 191.710 1.00 104.35 783 SER A C 1
ATOM 5756 O O . SER A 1 783 ? 135.441 107.803 191.309 1.00 104.35 783 SER A O 1
ATOM 5759 N N . HIS A 1 784 ? 134.708 109.712 192.253 1.00 104.74 784 HIS A N 1
ATOM 5760 C CA . HIS A 1 784 ? 133.345 109.205 192.390 1.00 104.74 784 HIS A CA 1
ATOM 5761 C C . HIS A 1 784 ? 132.745 108.883 191.029 1.00 104.74 784 HIS A C 1
ATOM 5762 O O . HIS A 1 784 ? 132.136 107.822 190.836 1.00 104.74 784 HIS A O 1
ATOM 5769 N N . VAL A 1 785 ? 132.916 109.790 190.067 1.00 102.10 785 VAL A N 1
ATOM 5770 C CA . VAL A 1 785 ? 132.451 109.530 188.710 1.00 102.10 785 VAL A CA 1
ATOM 5771 C C . VAL A 1 785 ? 133.175 108.326 188.128 1.00 102.10 785 VAL A C 1
ATOM 5772 O O . VAL A 1 785 ? 132.563 107.471 187.476 1.00 102.10 785 VAL A O 1
ATOM 5776 N N . ALA A 1 786 ? 134.489 108.241 188.349 1.00 101.06 786 ALA A N 1
ATOM 5777 C CA . ALA A 1 786 ? 135.259 107.116 187.828 1.00 101.06 786 ALA A CA 1
ATOM 5778 C C . ALA A 1 786 ? 134.764 105.796 188.403 1.00 101.06 786 ALA A C 1
ATOM 5779 O O . ALA A 1 786 ? 134.583 104.817 187.671 1.00 101.06 786 ALA A O 1
ATOM 5781 N N . LYS A 1 787 ? 134.539 105.749 189.720 1.00 101.25 787 LYS A N 1
ATOM 5782 C CA . LYS A 1 787 ? 134.065 104.511 190.331 1.00 101.25 787 LYS A CA 1
ATOM 5783 C C . LYS A 1 787 ? 132.664 104.155 189.852 1.00 101.25 787 LYS A C 1
ATOM 5784 O O . LYS A 1 787 ? 132.365 102.978 189.627 1.00 101.25 787 LYS A O 1
ATOM 5790 N N . HIS A 1 788 ? 131.788 105.151 189.697 1.00 103.63 788 HIS A N 1
ATOM 5791 C CA . HIS A 1 788 ? 130.446 104.869 189.195 1.00 103.63 788 HIS A CA 1
ATOM 5792 C C . HIS A 1 788 ? 130.493 104.320 187.775 1.00 103.63 788 HIS A C 1
ATOM 5793 O O . HIS A 1 788 ? 129.762 103.379 187.437 1.00 103.63 788 HIS A O 1
ATOM 5800 N N . ILE A 1 789 ? 131.346 104.902 186.929 1.00 99.73 789 ILE A N 1
ATOM 5801 C CA . ILE A 1 789 ? 131.499 104.412 185.563 1.00 99.73 789 ILE A CA 1
ATOM 5802 C C . ILE A 1 789 ? 132.032 102.988 185.569 1.00 99.73 789 ILE A C 1
ATOM 5803 O O . ILE A 1 789 ? 131.552 102.122 184.830 1.00 99.73 789 ILE A O 1
ATOM 5808 N N . PHE A 1 790 ? 133.037 102.725 186.405 1.00 101.87 790 PHE A N 1
ATOM 5809 C CA . PHE A 1 790 ? 133.596 101.381 186.484 1.00 101.87 790 PHE A CA 1
ATOM 5810 C C . PHE A 1 790 ? 132.547 100.379 186.943 1.00 101.87 790 PHE A C 1
ATOM 5811 O O . PHE A 1 790 ? 132.495 99.250 186.444 1.00 101.87 790 PHE A O 1
ATOM 5819 N N . ASP A 1 791 ? 131.703 100.775 187.895 1.00 102.31 791 ASP A N 1
ATOM 5820 C CA . ASP A 1 791 ? 130.656 99.882 188.376 1.00 102.31 791 ASP A CA 1
ATOM 5821 C C . ASP A 1 791 ? 129.637 99.587 187.283 1.00 102.31 791 ASP A C 1
ATOM 5822 O O . ASP A 1 791 ? 129.350 98.422 186.987 1.00 102.31 791 ASP A O 1
ATOM 5827 N N . HIS A 1 792 ? 129.095 100.629 186.655 1.00 103.49 792 HIS A N 1
ATOM 5828 C CA . HIS A 1 792 ? 127.958 100.442 185.760 1.00 103.49 792 HIS A CA 1
ATOM 5829 C C . HIS A 1 792 ? 128.347 100.039 184.343 1.00 103.49 792 HIS A C 1
ATOM 5830 O O . HIS A 1 792 ? 127.478 99.579 183.595 1.00 103.49 792 HIS A O 1
ATOM 5837 N N . VAL A 1 793 ? 129.610 100.194 183.951 1.00 100.28 793 VAL A N 1
ATOM 5838 C CA . VAL A 1 793 ? 129.996 99.974 182.562 1.00 100.28 793 VAL A CA 1
ATOM 5839 C C . VAL A 1 793 ? 131.143 98.980 182.446 1.00 100.28 793 VAL A C 1
ATOM 5840 O O . VAL A 1 793 ? 131.024 97.953 181.767 1.00 100.28 793 VAL A O 1
ATOM 5844 N N . ILE A 1 794 ? 132.259 99.279 183.102 1.00 97.72 794 ILE A N 1
ATOM 5845 C CA . ILE A 1 794 ? 133.516 98.585 182.832 1.00 97.72 794 ILE A CA 1
ATOM 5846 C C . ILE A 1 794 ? 133.671 97.342 183.698 1.00 97.72 794 ILE A C 1
ATOM 5847 O O . ILE A 1 794 ? 134.071 96.281 183.212 1.00 97.72 794 ILE A O 1
ATOM 5852 N N . GLY A 1 795 ? 133.357 97.444 184.986 1.00 100.57 795 GLY A N 1
ATOM 5853 C CA . GLY A 1 795 ? 133.587 96.364 185.915 1.00 100.57 795 GLY A CA 1
ATOM 5854 C C . GLY A 1 795 ? 132.708 95.151 185.680 1.00 100.57 795 GLY A C 1
ATOM 5855 O O . GLY A 1 795 ? 132.060 95.010 184.639 1.00 100.57 795 GLY A O 1
ATOM 5856 N N . PRO A 1 796 ? 132.671 94.246 186.662 1.00 100.63 796 PRO A N 1
ATOM 5857 C CA . PRO A 1 796 ? 131.943 92.985 186.449 1.00 100.63 796 PRO A CA 1
ATOM 5858 C C . PRO A 1 796 ? 130.441 93.165 186.350 1.00 100.63 796 PRO A C 1
ATOM 5859 O O . PRO A 1 796 ? 129.814 92.595 185.449 1.00 100.63 796 PRO A O 1
ATOM 5863 N N . GLU A 1 797 ? 129.842 93.945 187.248 1.00 104.84 797 GLU A N 1
ATOM 5864 C CA . GLU A 1 797 ? 128.404 94.175 187.225 1.00 104.84 797 GLU A CA 1
ATOM 5865 C C . GLU A 1 797 ? 127.975 95.132 186.121 1.00 104.84 797 GLU A C 1
ATOM 5866 O O . GLU A 1 797 ? 126.770 95.311 185.915 1.00 104.84 797 GLU A O 1
ATOM 5872 N N . GLY A 1 798 ? 128.919 95.743 185.412 1.00 102.73 798 GLY A N 1
ATOM 5873 C CA . GLY A 1 798 ? 128.582 96.669 184.353 1.00 102.73 798 GLY A CA 1
ATOM 5874 C C . GLY A 1 798 ? 127.981 95.983 183.139 1.00 102.73 798 GLY A C 1
ATOM 5875 O O . GLY A 1 798 ? 127.934 94.758 183.024 1.00 102.73 798 GLY A O 1
ATOM 5876 N N . VAL A 1 799 ? 127.509 96.817 182.208 1.00 98.18 799 VAL A N 1
ATOM 5877 C CA . VAL A 1 799 ? 126.829 96.312 181.018 1.00 98.18 799 VAL A CA 1
ATOM 5878 C C . VAL A 1 799 ? 127.770 95.488 180.151 1.00 98.18 799 VAL A C 1
ATOM 5879 O O . VAL A 1 799 ? 127.350 94.505 179.528 1.00 98.18 799 VAL A O 1
ATOM 5883 N N . LEU A 1 800 ? 129.044 95.858 180.097 1.00 95.06 800 LEU A N 1
ATOM 5884 C CA . LEU A 1 800 ? 130.012 95.174 179.242 1.00 95.06 800 LEU A CA 1
ATOM 5885 C C . LEU A 1 800 ? 130.547 93.910 179.906 1.00 95.06 800 LEU A C 1
ATOM 5886 O O . LEU A 1 800 ? 131.753 93.710 180.025 1.00 95.06 800 LEU A O 1
ATOM 5891 N N . ALA A 1 801 ? 129.638 93.034 180.331 1.00 93.09 801 ALA A N 1
ATOM 5892 C CA . ALA A 1 801 ? 130.021 91.843 181.078 1.00 93.09 801 ALA A CA 1
ATOM 5893 C C . ALA A 1 801 ? 130.362 90.668 180.170 1.00 93.09 801 ALA A C 1
ATOM 5894 O O . ALA A 1 801 ? 131.394 90.018 180.364 1.00 93.09 801 ALA A O 1
ATOM 5896 N N . GLY A 1 802 ? 129.520 90.383 179.183 1.00 90.91 802 GLY A N 1
ATOM 5897 C CA . GLY A 1 802 ? 129.755 89.292 178.264 1.00 90.91 802 GLY A CA 1
ATOM 5898 C C . GLY A 1 802 ? 130.679 89.606 177.113 1.00 90.91 802 GLY A C 1
ATOM 5899 O O . GLY A 1 802 ? 130.926 88.738 176.270 1.00 90.91 802 GLY A O 1
ATOM 5900 N N . LYS A 1 803 ? 131.200 90.825 177.049 1.00 89.93 803 LYS A N 1
ATOM 5901 C CA . LYS A 1 803 ? 132.092 91.243 175.981 1.00 89.93 803 LYS A CA 1
ATOM 5902 C C . LYS A 1 803 ? 133.529 91.262 176.481 1.00 89.93 803 LYS A C 1
ATOM 5903 O O . LYS A 1 803 ? 133.791 91.502 177.662 1.00 89.93 803 LYS A O 1
ATOM 5909 N N . THR A 1 804 ? 134.459 90.999 175.569 1.00 89.03 804 THR A N 1
ATOM 5910 C CA . THR A 1 804 ? 135.871 91.047 175.914 1.00 89.03 804 THR A CA 1
ATOM 5911 C C . THR A 1 804 ? 136.272 92.470 176.272 1.00 89.03 804 THR A C 1
ATOM 5912 O O . THR A 1 804 ? 135.804 93.436 175.666 1.00 89.03 804 THR A O 1
ATOM 5916 N N . ARG A 1 805 ? 137.139 92.598 177.267 1.00 89.62 805 ARG A N 1
ATOM 5917 C CA . ARG A 1 805 ? 137.595 93.898 177.723 1.00 89.62 805 ARG A CA 1
ATOM 5918 C C . ARG A 1 805 ? 139.113 93.916 177.729 1.00 89.62 805 ARG A C 1
ATOM 5919 O O . ARG A 1 805 ? 139.752 92.873 177.889 1.00 89.62 805 ARG A O 1
ATOM 5927 N N . VAL A 1 806 ? 139.684 95.101 177.536 1.00 80.60 806 VAL A N 1
ATOM 5928 C CA . VAL A 1 806 ? 141.108 95.343 177.721 1.00 80.60 806 VAL A CA 1
ATOM 5929 C C . VAL A 1 806 ? 141.248 96.669 178.444 1.00 80.60 806 VAL A C 1
ATOM 5930 O O . VAL A 1 806 ? 140.584 97.645 178.084 1.00 80.60 806 VAL A O 1
ATOM 5934 N N . LEU A 1 807 ? 142.100 96.706 179.461 1.00 83.55 807 LEU A N 1
ATOM 5935 C CA . LEU A 1 807 ? 142.268 97.892 180.286 1.00 83.55 807 LEU A CA 1
ATOM 5936 C C . LEU A 1 807 ? 143.733 98.290 180.326 1.00 83.55 807 LEU A C 1
ATOM 5937 O O . LEU A 1 807 ? 144.602 97.461 180.610 1.00 83.55 807 LEU A O 1
ATOM 5942 N N . VAL A 1 808 ? 143.998 99.558 180.038 1.00 86.63 808 VAL A N 1
ATOM 5943 C CA . VAL A 1 808 ? 145.318 100.158 180.170 1.00 86.63 808 VAL A CA 1
ATOM 5944 C C . VAL A 1 808 ? 145.188 101.326 181.131 1.00 86.63 808 VAL A C 1
ATOM 5945 O O . VAL A 1 808 ? 144.346 102.206 180.926 1.00 86.63 808 VAL A O 1
ATOM 5949 N N . THR A 1 809 ? 146.004 101.336 182.183 1.00 95.45 809 THR A N 1
ATOM 5950 C CA . THR A 1 809 ? 145.804 102.314 183.240 1.00 95.45 809 THR A CA 1
ATOM 5951 C C . THR A 1 809 ? 147.113 102.654 183.934 1.00 95.45 809 THR A C 1
ATOM 5952 O O . THR A 1 809 ? 148.046 101.848 183.977 1.00 95.45 809 THR A O 1
ATOM 5956 N N . HIS A 1 810 ? 147.165 103.873 184.470 1.00 100.64 810 HIS A N 1
ATOM 5957 C CA . HIS A 1 810 ? 148.167 104.258 185.452 1.00 100.64 810 HIS A CA 1
ATOM 5958 C C . HIS A 1 810 ? 147.715 103.977 186.877 1.00 100.64 810 HIS A C 1
ATOM 5959 O O . HIS A 1 810 ? 148.546 103.984 187.791 1.00 100.64 810 HIS A O 1
ATOM 5966 N N . GLY A 1 811 ? 146.422 103.731 187.079 1.00 100.39 811 GLY A N 1
ATOM 5967 C CA . GLY A 1 811 ? 145.847 103.690 188.404 1.00 100.39 811 GLY A CA 1
ATOM 5968 C C . GLY A 1 811 ? 146.023 102.362 189.111 1.00 100.39 811 GLY A C 1
ATOM 5969 O O . GLY A 1 811 ? 146.607 101.407 188.600 1.00 100.39 811 GLY A O 1
ATOM 5970 N N . ILE A 1 812 ? 145.491 102.320 190.334 1.00 106.20 812 ILE A N 1
ATOM 5971 C CA . ILE A 1 812 ? 145.606 101.167 191.213 1.00 106.20 812 ILE A CA 1
ATOM 5972 C C . ILE A 1 812 ? 144.241 100.625 191.618 1.00 106.20 812 ILE A C 1
ATOM 5973 O O . ILE A 1 812 ? 144.040 99.405 191.663 1.00 106.20 812 ILE A O 1
ATOM 5978 N N . SER A 1 813 ? 143.284 101.512 191.901 1.00 104.16 813 SER A N 1
ATOM 5979 C CA . SER A 1 813 ? 142.023 101.104 192.511 1.00 104.16 813 SER A CA 1
ATOM 5980 C C . SER A 1 813 ? 141.195 100.180 191.625 1.00 104.16 813 SER A C 1
ATOM 5981 O O . SER A 1 813 ? 140.275 99.527 192.128 1.00 104.16 813 SER A O 1
ATOM 5984 N N . PHE A 1 814 ? 141.483 100.113 190.326 1.00 104.28 814 PHE A N 1
ATOM 5985 C CA . PHE A 1 814 ? 140.713 99.241 189.448 1.00 104.28 814 PHE A CA 1
ATOM 5986 C C . PHE A 1 814 ? 141.244 97.815 189.420 1.00 104.28 814 PHE A C 1
ATOM 5987 O O . PHE A 1 814 ? 140.530 96.910 188.975 1.00 104.28 814 PHE A O 1
ATOM 5995 N N . LEU A 1 815 ? 142.472 97.600 189.883 1.00 105.90 815 LEU A N 1
ATOM 5996 C CA . LEU A 1 815 ? 143.065 96.264 189.852 1.00 105.90 815 LEU A CA 1
ATOM 5997 C C . LEU A 1 815 ? 142.324 95.244 190.712 1.00 105.90 815 LEU A C 1
ATOM 5998 O O . LEU A 1 815 ? 142.130 94.110 190.242 1.00 105.90 815 LEU A O 1
ATOM 6003 N N . PRO A 1 816 ? 141.916 95.541 191.954 1.00 106.77 816 PRO A N 1
ATOM 6004 C CA . PRO A 1 816 ? 141.246 94.501 192.757 1.00 106.77 816 PRO A CA 1
ATOM 6005 C C . PRO A 1 816 ? 139.975 93.956 192.131 1.00 106.77 816 PRO A C 1
ATOM 6006 O O . PRO A 1 816 ? 139.665 92.773 192.316 1.00 106.77 816 PRO A O 1
ATOM 6010 N N . GLN A 1 817 ? 139.227 94.777 191.397 1.00 104.24 817 GLN A N 1
ATOM 6011 C CA . GLN A 1 817 ? 137.983 94.337 190.778 1.00 104.24 817 GLN A CA 1
ATOM 6012 C C . GLN A 1 817 ? 138.194 93.649 189.437 1.00 104.24 817 GLN A C 1
ATOM 6013 O O . GLN A 1 817 ? 137.212 93.378 188.739 1.00 104.24 817 GLN A O 1
ATOM 6019 N N . THR A 1 818 ? 139.435 93.365 189.063 1.00 101.95 818 THR A N 1
ATOM 6020 C CA . THR A 1 818 ? 139.732 92.920 187.712 1.00 101.95 818 THR A CA 1
ATOM 6021 C C . THR A 1 818 ? 139.605 91.403 187.595 1.00 101.95 818 THR A C 1
ATOM 6022 O O . THR A 1 818 ? 139.865 90.658 188.544 1.00 101.95 818 THR A O 1
ATOM 6026 N N . ASP A 1 819 ? 139.196 90.951 186.406 1.00 100.51 819 ASP A N 1
ATOM 6027 C CA . ASP A 1 819 ? 139.087 89.530 186.103 1.00 100.51 819 ASP A CA 1
ATOM 6028 C C . ASP A 1 819 ? 140.445 88.891 185.826 1.00 100.51 819 ASP A C 1
ATOM 6029 O O . ASP A 1 819 ? 140.623 87.698 186.093 1.00 100.51 819 ASP A O 1
ATOM 6034 N N . PHE A 1 820 ? 141.418 89.664 185.345 1.00 103.95 820 PHE A N 1
ATOM 6035 C CA . PHE A 1 820 ? 142.686 89.113 184.882 1.00 103.95 820 PHE A CA 1
ATOM 6036 C C . PHE A 1 820 ? 143.689 90.240 184.676 1.00 103.95 820 PHE A C 1
ATOM 6037 O O . PHE A 1 820 ? 143.318 91.309 184.188 1.00 103.95 820 PHE A O 1
ATOM 6045 N N . ILE A 1 821 ? 144.957 90.031 185.021 1.00 105.81 821 ILE A N 1
ATOM 6046 C CA . ILE A 1 821 ? 145.941 91.108 185.000 1.00 105.81 821 ILE A CA 1
ATOM 6047 C C . ILE A 1 821 ? 147.202 90.642 184.289 1.00 105.81 821 ILE A C 1
ATOM 6048 O O . ILE A 1 821 ? 147.668 89.517 184.497 1.00 105.81 821 ILE A O 1
ATOM 6053 N N . ILE A 1 822 ? 147.751 91.514 183.446 1.00 104.57 822 ILE A N 1
ATOM 6054 C CA . ILE A 1 822 ? 148.985 91.265 182.712 1.00 104.57 822 ILE A CA 1
ATOM 6055 C C . ILE A 1 822 ? 149.964 92.385 183.035 1.00 104.57 822 ILE A C 1
ATOM 6056 O O . ILE A 1 822 ? 149.627 93.567 182.903 1.00 104.57 822 ILE A O 1
ATOM 6061 N N . VAL A 1 823 ? 151.172 92.015 183.452 1.00 110.10 823 VAL A N 1
ATOM 6062 C CA . VAL A 1 823 ? 152.186 92.971 183.884 1.00 110.10 823 VAL A CA 1
ATOM 6063 C C . VAL A 1 823 ? 153.283 93.016 182.831 1.00 110.10 823 VAL A C 1
ATOM 6064 O O . VAL A 1 823 ? 153.982 92.020 182.609 1.00 110.10 823 VAL A O 1
ATOM 6068 N N . LEU A 1 824 ? 153.436 94.169 182.191 1.00 108.32 824 LEU A N 1
ATOM 6069 C CA . LEU A 1 824 ? 154.486 94.375 181.207 1.00 108.32 824 LEU A CA 1
ATOM 6070 C C . LEU A 1 824 ? 155.790 94.744 181.900 1.00 108.32 824 LEU A C 1
ATOM 6071 O O . LEU A 1 824 ? 155.796 95.382 182.956 1.00 108.32 824 LEU A O 1
ATOM 6076 N N . ALA A 1 825 ? 156.903 94.332 181.293 1.00 108.69 825 ALA A N 1
ATOM 6077 C CA . ALA A 1 825 ? 158.241 94.607 181.816 1.00 108.69 825 ALA A CA 1
ATOM 6078 C C . ALA A 1 825 ? 159.114 95.078 180.657 1.00 108.69 825 ALA A C 1
ATOM 6079 O O . ALA A 1 825 ? 159.735 94.261 179.972 1.00 108.69 825 ALA A O 1
ATOM 6081 N N . ASP A 1 826 ? 159.153 96.394 180.450 1.00 109.90 826 ASP A N 1
ATOM 6082 C CA . ASP A 1 826 ? 159.993 97.024 179.431 1.00 109.90 826 ASP A CA 1
ATOM 6083 C C . ASP A 1 826 ? 159.800 96.370 178.063 1.00 109.90 826 ASP A C 1
ATOM 6084 O O . ASP A 1 826 ? 160.756 95.991 177.383 1.00 109.90 826 ASP A O 1
ATOM 6089 N N . GLY A 1 827 ? 158.538 96.240 177.660 1.00 105.25 827 GLY A N 1
ATOM 6090 C CA . GLY A 1 827 ? 158.200 95.632 176.391 1.00 105.25 827 GLY A CA 1
ATOM 6091 C C . GLY A 1 827 ? 158.128 94.122 176.400 1.00 105.25 827 GLY A C 1
ATOM 6092 O O . GLY A 1 827 ? 157.827 93.528 175.357 1.00 105.25 827 GLY A O 1
ATOM 6093 N N . GLN A 1 828 ? 158.396 93.484 177.535 1.00 107.73 828 GLN A N 1
ATOM 6094 C CA . GLN A 1 828 ? 158.328 92.038 177.676 1.00 107.73 828 GLN A CA 1
ATOM 6095 C C . GLN A 1 828 ? 157.270 91.691 178.712 1.00 107.73 828 GLN A C 1
ATOM 6096 O O . GLN A 1 828 ? 157.308 92.205 179.835 1.00 107.73 828 GLN A O 1
ATOM 6102 N N . VAL A 1 829 ? 156.323 90.830 178.333 1.00 110.67 829 VAL A N 1
ATOM 6103 C CA . VAL A 1 829 ? 155.306 90.394 179.281 1.00 110.67 829 VAL A CA 1
ATOM 6104 C C . VAL A 1 829 ? 155.969 89.626 180.417 1.00 110.67 829 VAL A C 1
ATOM 6105 O O . VAL A 1 829 ? 156.733 88.677 180.196 1.00 110.67 829 VAL A O 1
ATOM 6109 N N . SER A 1 830 ? 155.718 90.071 181.647 1.00 110.80 830 SER A N 1
ATOM 6110 C CA . SER A 1 830 ? 156.350 89.487 182.825 1.00 110.80 830 SER A CA 1
ATOM 6111 C C . SER A 1 830 ? 155.469 88.438 183.493 1.00 110.80 830 SER A C 1
ATOM 6112 O O . SER A 1 830 ? 155.860 87.274 183.610 1.00 110.80 830 SER A O 1
ATOM 6115 N N . GLU A 1 831 ? 154.276 88.833 183.933 1.00 112.88 831 GLU A N 1
ATOM 6116 C CA . GLU A 1 831 ? 153.375 87.938 184.641 1.00 112.88 831 GLU A CA 1
ATOM 6117 C C . GLU A 1 831 ? 151.970 88.093 184.081 1.00 112.88 831 GLU A C 1
ATOM 6118 O O . GLU A 1 831 ? 151.531 89.200 183.761 1.00 112.88 831 GLU A O 1
ATOM 6124 N N . MET A 1 832 ? 151.265 86.968 183.972 1.00 110.63 832 MET A N 1
ATOM 6125 C CA . MET A 1 832 ? 149.907 86.946 183.426 1.00 110.63 832 MET A CA 1
ATOM 6126 C C . MET A 1 832 ? 149.051 86.095 184.363 1.00 110.63 832 MET A C 1
ATOM 6127 O O . MET A 1 832 ? 148.932 84.880 184.183 1.00 110.63 832 MET A O 1
ATOM 6132 N N . GLY A 1 833 ? 148.458 86.741 185.363 1.00 112.51 833 GLY A N 1
ATOM 6133 C CA . GLY A 1 833 ? 147.642 86.056 186.335 1.00 112.51 833 GLY A CA 1
ATOM 6134 C C . GLY A 1 833 ? 146.635 86.974 186.998 1.00 112.51 833 GLY A C 1
ATOM 6135 O O . GLY A 1 833 ? 146.692 88.200 186.862 1.00 112.51 833 GLY A O 1
ATOM 6136 N N . PRO A 1 834 ? 145.684 86.392 187.726 1.00 115.57 834 PRO A N 1
ATOM 6137 C CA . PRO A 1 834 ? 144.684 87.204 188.431 1.00 115.57 834 PRO A CA 1
ATOM 6138 C C . PRO A 1 834 ? 145.317 88.050 189.525 1.00 115.57 834 PRO A C 1
ATOM 6139 O O . PRO A 1 834 ? 146.497 87.923 189.860 1.00 115.57 834 PRO A O 1
ATOM 6143 N N . TYR A 1 835 ? 144.497 88.938 190.085 1.00 115.56 835 TYR A N 1
ATOM 6144 C CA . TYR A 1 835 ? 144.974 89.861 191.115 1.00 115.56 835 TYR A CA 1
ATOM 6145 C C . TYR A 1 835 ? 145.557 89.152 192.333 1.00 115.56 835 TYR A C 1
ATOM 6146 O O . TYR A 1 835 ? 146.700 89.465 192.710 1.00 115.56 835 TYR A O 1
ATOM 6155 N N . PRO A 1 836 ? 144.867 88.205 192.983 1.00 117.76 836 PRO A N 1
ATOM 6156 C CA . PRO A 1 836 ? 145.459 87.610 194.193 1.00 117.76 836 PRO A CA 1
ATOM 6157 C C . PRO A 1 836 ? 146.668 86.741 193.905 1.00 117.76 836 PRO A C 1
ATOM 6158 O O . PRO A 1 836 ? 147.633 86.759 194.679 1.00 117.76 836 PRO A O 1
ATOM 6162 N N . ALA A 1 837 ? 146.641 85.974 192.812 1.00 116.31 837 ALA A N 1
ATOM 6163 C CA . ALA A 1 837 ? 147.773 85.113 192.486 1.00 116.31 837 ALA A CA 1
ATOM 6164 C C . ALA A 1 837 ? 149.030 85.930 192.225 1.00 116.31 837 ALA A C 1
ATOM 6165 O O . ALA A 1 837 ? 150.122 85.564 192.674 1.00 116.31 837 ALA A O 1
ATOM 6167 N N . LEU A 1 838 ? 148.900 87.041 191.498 1.00 116.00 838 LEU A N 1
ATOM 6168 C CA . LEU A 1 838 ? 150.046 87.920 191.296 1.00 116.00 838 LEU A CA 1
ATOM 6169 C C . LEU A 1 838 ? 150.459 88.593 192.598 1.00 116.00 838 LEU A C 1
ATOM 6170 O O . LEU A 1 838 ? 151.654 88.779 192.855 1.00 116.00 838 LEU A O 1
ATOM 6175 N N . LEU A 1 839 ? 149.483 88.971 193.429 1.00 117.18 839 LEU A N 1
ATOM 6176 C CA . LEU A 1 839 ? 149.798 89.682 194.664 1.00 117.18 839 LEU A CA 1
ATOM 6177 C C . LEU A 1 839 ? 150.599 88.813 195.626 1.00 117.18 839 LEU A C 1
ATOM 6178 O O . LEU A 1 839 ? 151.562 89.284 196.242 1.00 117.18 839 LEU A O 1
ATOM 6183 N N . GLN A 1 840 ? 150.216 87.542 195.772 1.00 116.80 840 GLN A N 1
ATOM 6184 C CA . GLN A 1 840 ? 150.909 86.680 196.724 1.00 116.80 840 GLN A CA 1
ATOM 6185 C C . GLN A 1 840 ? 152.321 86.338 196.263 1.00 116.80 840 GLN A C 1
ATOM 6186 O O . GLN A 1 840 ? 153.197 86.085 197.099 1.00 116.80 840 GLN A O 1
ATOM 6192 N N . ARG A 1 841 ? 152.567 86.324 194.950 1.00 118.34 841 ARG A N 1
ATOM 6193 C CA . ARG A 1 841 ? 153.900 86.013 194.443 1.00 118.34 841 ARG A CA 1
ATOM 6194 C C . ARG A 1 841 ? 154.930 87.075 194.802 1.00 118.34 841 ARG A C 1
ATOM 6195 O O . ARG A 1 841 ? 156.131 86.816 194.676 1.00 118.34 841 ARG A O 1
ATOM 6203 N N . ASN A 1 842 ? 154.489 88.256 195.239 1.00 122.28 842 ASN A N 1
ATOM 6204 C CA . ASN A 1 842 ? 155.382 89.376 195.540 1.00 122.28 842 ASN A CA 1
ATOM 6205 C C . ASN A 1 842 ? 156.245 89.737 194.334 1.00 122.28 842 ASN A C 1
ATOM 6206 O O . ASN A 1 842 ? 157.444 89.997 194.457 1.00 122.28 842 ASN A O 1
ATOM 6211 N N . GLY A 1 843 ? 155.628 89.751 193.157 1.00 118.41 843 GLY A N 1
ATOM 6212 C CA . GLY A 1 843 ? 156.292 90.172 191.942 1.00 118.41 843 GLY A CA 1
ATOM 6213 C C . GLY A 1 843 ? 156.289 91.680 191.804 1.00 118.41 843 GLY A C 1
ATOM 6214 O O . GLY A 1 843 ? 156.078 92.422 192.767 1.00 118.41 843 GLY A O 1
ATOM 6215 N N . SER A 1 844 ? 156.536 92.139 190.575 1.00 118.09 844 SER A N 1
ATOM 6216 C CA . SER A 1 844 ? 156.507 93.571 190.306 1.00 118.09 844 SER A CA 1
ATOM 6217 C C . SER A 1 844 ? 155.128 94.170 190.541 1.00 118.09 844 SER A C 1
ATOM 6218 O O . SER A 1 844 ? 155.021 95.376 190.789 1.00 118.09 844 SER A O 1
ATOM 6221 N N . PHE A 1 845 ? 154.072 93.356 190.463 1.00 118.77 845 PHE A N 1
ATOM 6222 C CA . PHE A 1 845 ? 152.735 93.843 190.783 1.00 118.77 845 PHE A CA 1
ATOM 6223 C C . PHE A 1 845 ? 152.644 94.285 192.239 1.00 118.77 845 PHE A C 1
ATOM 6224 O O . PHE A 1 845 ? 152.089 95.349 192.541 1.00 118.77 845 PHE A O 1
ATOM 6232 N N . ALA A 1 846 ? 153.182 93.479 193.157 1.00 118.53 846 ALA A N 1
ATOM 6233 C CA . ALA A 1 846 ? 153.199 93.867 194.563 1.00 118.53 846 ALA A CA 1
ATOM 6234 C C . ALA A 1 846 ? 154.076 95.092 194.782 1.00 118.53 846 ALA A C 1
ATOM 6235 O O . ALA A 1 846 ? 153.730 95.982 195.569 1.00 118.53 846 ALA A O 1
ATOM 6237 N N . ASN A 1 847 ? 155.222 95.150 194.100 1.00 120.21 847 ASN A N 1
ATOM 6238 C CA . ASN A 1 847 ? 156.117 96.295 194.238 1.00 120.21 847 ASN A CA 1
ATOM 6239 C C . ASN A 1 847 ? 155.479 97.568 193.696 1.00 120.21 847 ASN A C 1
ATOM 6240 O O . ASN A 1 847 ? 155.622 98.642 194.291 1.00 120.21 847 ASN A O 1
ATOM 6245 N N . PHE A 1 848 ? 154.771 97.467 192.567 1.00 118.42 848 PHE A N 1
ATOM 6246 C CA . PHE A 1 848 ? 154.203 98.658 191.944 1.00 118.42 848 PHE A CA 1
ATOM 6247 C C . PHE A 1 848 ? 153.118 99.279 192.815 1.00 118.42 848 PHE A C 1
ATOM 6248 O O . PHE A 1 848 ? 152.954 100.505 192.830 1.00 118.42 848 PHE A O 1
ATOM 6256 N N . LEU A 1 849 ? 152.367 98.456 193.540 1.00 119.35 849 LEU A N 1
ATOM 6257 C CA . LEU A 1 849 ? 151.313 98.956 194.413 1.00 119.35 849 LEU A CA 1
ATOM 6258 C C . LEU A 1 849 ? 151.894 99.777 195.561 1.00 119.35 849 LEU A C 1
ATOM 6259 O O . LEU A 1 849 ? 151.940 101.005 195.497 1.00 119.35 849 LEU A O 1
ATOM 6264 N N . ILE A 1 951 ? 120.429 141.728 153.129 1.00 64.36 951 ILE A N 1
ATOM 6265 C CA . ILE A 1 951 ? 121.410 141.544 152.068 1.00 64.36 951 ILE A CA 1
ATOM 6266 C C . ILE A 1 951 ? 120.893 142.228 150.804 1.00 64.36 951 ILE A C 1
ATOM 6267 O O . ILE A 1 951 ? 120.285 141.593 149.938 1.00 64.36 951 ILE A O 1
ATOM 6272 N N . GLY A 1 952 ? 121.122 143.536 150.714 1.00 62.96 952 GLY A N 1
ATOM 6273 C CA . GLY A 1 952 ? 120.621 144.315 149.600 1.00 62.96 952 GLY A CA 1
ATOM 6274 C C . GLY A 1 952 ? 121.690 145.065 148.831 1.00 62.96 952 GLY A C 1
ATOM 6275 O O . GLY A 1 952 ? 122.812 144.578 148.668 1.00 62.96 952 GLY A O 1
ATOM 6276 N N . THR A 1 953 ? 121.346 146.258 148.358 1.00 67.14 953 THR A N 1
ATOM 6277 C CA . THR A 1 953 ? 122.219 147.089 147.544 1.00 67.14 953 THR A CA 1
ATOM 6278 C C . THR A 1 953 ? 122.546 148.380 148.289 1.00 67.14 953 THR A C 1
ATOM 6279 O O . THR A 1 953 ? 122.066 148.629 149.398 1.00 67.14 953 THR A O 1
ATOM 6283 N N . VAL A 1 954 ? 123.373 149.211 147.659 1.00 63.35 954 VAL A N 1
ATOM 6284 C CA . VAL A 1 954 ? 123.839 150.461 148.248 1.00 63.35 954 VAL A CA 1
ATOM 6285 C C . VAL A 1 954 ? 123.130 151.628 147.579 1.00 63.35 954 VAL A C 1
ATOM 6286 O O . VAL A 1 954 ? 122.954 151.650 146.354 1.00 63.35 954 VAL A O 1
ATOM 6290 N N . GLU A 1 955 ? 122.710 152.594 148.385 1.00 63.49 955 GLU A N 1
ATOM 6291 C CA . GLU A 1 955 ? 122.050 153.789 147.887 1.00 63.49 955 GLU A CA 1
ATOM 6292 C C . GLU A 1 955 ? 123.070 154.892 147.628 1.00 63.49 955 GLU A C 1
ATOM 6293 O O . GLU A 1 955 ? 124.219 154.825 148.069 1.00 63.49 955 GLU A O 1
ATOM 6299 N N . LEU A 1 956 ? 122.631 155.919 146.894 1.00 59.68 956 LEU A N 1
ATOM 6300 C CA . LEU A 1 956 ? 123.515 157.032 146.562 1.00 59.68 956 LEU A CA 1
ATOM 6301 C C . LEU A 1 956 ? 124.062 157.714 147.809 1.00 59.68 956 LEU A C 1
ATOM 6302 O O . LEU A 1 956 ? 125.138 158.323 147.762 1.00 59.68 956 LEU A O 1
ATOM 6307 N N . SER A 1 957 ? 123.335 157.636 148.926 1.00 56.54 957 SER A N 1
ATOM 6308 C CA . SER A 1 957 ? 123.795 158.280 150.149 1.00 56.54 957 SER A CA 1
ATOM 6309 C C . SER A 1 957 ? 125.151 157.751 150.585 1.00 56.54 957 SER A C 1
ATOM 6310 O O . SER A 1 957 ? 125.964 158.506 151.123 1.00 56.54 957 SER A O 1
ATOM 6313 N N . VAL A 1 958 ? 125.423 156.467 150.345 1.00 51.44 958 VAL A N 1
ATOM 6314 C CA . VAL A 1 958 ? 126.716 155.894 150.706 1.00 51.44 958 VAL A CA 1
ATOM 6315 C C . VAL A 1 958 ? 127.827 156.512 149.870 1.00 51.44 958 VAL A C 1
ATOM 6316 O O . VAL A 1 958 ? 128.889 156.881 150.389 1.00 51.44 958 VAL A O 1
ATOM 6320 N N . PHE A 1 959 ? 127.600 156.638 148.562 1.00 48.45 959 PHE A N 1
ATOM 6321 C CA . PHE A 1 959 ? 128.603 157.234 147.691 1.00 48.45 959 PHE A CA 1
ATOM 6322 C C . PHE A 1 959 ? 128.823 158.697 148.032 1.00 48.45 959 PHE A C 1
ATOM 6323 O O . PHE A 1 959 ? 129.950 159.192 147.965 1.00 48.45 959 PHE A O 1
ATOM 6331 N N . TRP A 1 960 ? 127.762 159.405 148.408 1.00 45.64 960 TRP A N 1
ATOM 6332 C CA . TRP A 1 960 ? 127.940 160.803 148.770 1.00 45.64 960 TRP A CA 1
ATOM 6333 C C . TRP A 1 960 ? 128.619 160.944 150.124 1.00 45.64 960 TRP A C 1
ATOM 6334 O O . TRP A 1 960 ? 129.351 161.912 150.344 1.00 45.64 960 TRP A O 1
ATOM 6345 N N . ASP A 1 961 ? 128.419 159.987 151.030 1.00 46.74 961 ASP A N 1
ATOM 6346 C CA . ASP A 1 961 ? 129.174 159.981 152.278 1.00 46.74 961 ASP A CA 1
ATOM 6347 C C . ASP A 1 961 ? 130.658 159.785 152.008 1.00 46.74 961 ASP A C 1
ATOM 6348 O O . ASP A 1 961 ? 131.507 160.481 152.580 1.00 46.74 961 ASP A O 1
ATOM 6353 N N . TYR A 1 962 ? 130.989 158.846 151.120 1.00 41.78 962 TYR A N 1
ATOM 6354 C CA . TYR A 1 962 ? 132.388 158.652 150.754 1.00 41.78 962 TYR A CA 1
ATOM 6355 C C . TYR A 1 962 ? 132.963 159.892 150.085 1.00 41.78 962 TYR A C 1
ATOM 6356 O O . TYR A 1 962 ? 134.099 160.283 150.367 1.00 41.78 962 TYR A O 1
ATOM 6365 N N . ALA A 1 963 ? 132.200 160.520 149.190 1.00 37.98 963 ALA A N 1
ATOM 6366 C CA . ALA A 1 963 ? 132.692 161.711 148.508 1.00 37.98 963 ALA A CA 1
ATOM 6367 C C . ALA A 1 963 ? 132.911 162.859 149.482 1.00 37.98 963 ALA A C 1
ATOM 6368 O O . ALA A 1 963 ? 133.902 163.587 149.376 1.00 37.98 963 ALA A O 1
ATOM 6370 N N . LYS A 1 964 ? 131.998 163.040 150.434 1.00 41.23 964 LYS A N 1
ATOM 6371 C CA . LYS A 1 964 ? 132.180 164.078 151.441 1.00 41.23 964 LYS A CA 1
ATOM 6372 C C . LYS A 1 964 ? 133.401 163.797 152.303 1.00 41.23 964 LYS A C 1
ATOM 6373 O O . LYS A 1 964 ? 134.142 164.720 152.659 1.00 41.23 964 LYS A O 1
ATOM 6379 N N . ALA A 1 965 ? 133.625 162.529 152.656 1.00 38.39 965 ALA A N 1
ATOM 6380 C CA . ALA A 1 965 ? 134.818 162.186 153.423 1.00 38.39 965 ALA A CA 1
ATOM 6381 C C . ALA A 1 965 ? 136.085 162.473 152.629 1.00 38.39 965 ALA A C 1
ATOM 6382 O O . ALA A 1 965 ? 137.057 163.007 153.173 1.00 38.39 965 ALA A O 1
ATOM 6384 N N . VAL A 1 966 ? 136.091 162.131 151.339 1.00 36.06 966 VAL A N 1
ATOM 6385 C CA . VAL A 1 966 ? 137.239 162.424 150.483 1.00 36.06 966 VAL A CA 1
ATOM 6386 C C . VAL A 1 966 ? 137.442 163.927 150.358 1.00 36.06 966 VAL A C 1
ATOM 6387 O O . VAL A 1 966 ? 138.576 164.416 150.302 1.00 36.06 966 VAL A O 1
ATOM 6391 N N . GLY A 1 967 ? 136.351 164.683 150.323 1.00 40.96 967 GLY A N 1
ATOM 6392 C CA . GLY A 1 967 ? 136.424 166.108 150.090 1.00 40.96 967 GLY A CA 1
ATOM 6393 C C . GLY A 1 967 ? 135.824 166.465 148.750 1.00 40.96 967 GLY A C 1
ATOM 6394 O O . GLY A 1 967 ? 136.444 166.240 147.708 1.00 40.96 967 GLY A O 1
ATOM 6395 N N . LEU A 1 968 ? 134.614 167.016 148.755 1.00 43.12 968 LEU A N 1
ATOM 6396 C CA . LEU A 1 968 ? 133.946 167.292 147.492 1.00 43.12 968 LEU A CA 1
ATOM 6397 C C . LEU A 1 968 ? 134.560 168.461 146.737 1.00 43.12 968 LEU A C 1
ATOM 6398 O O . LEU A 1 968 ? 134.060 168.804 145.662 1.00 43.12 968 LEU A O 1
ATOM 6403 N N . CYS A 1 969 ? 135.614 169.081 147.262 1.00 44.79 969 CYS A N 1
ATOM 6404 C CA . CYS A 1 969 ? 136.458 169.975 146.483 1.00 44.79 969 CYS A CA 1
ATOM 6405 C C . CYS A 1 969 ? 137.678 169.261 145.927 1.00 44.79 969 CYS A C 1
ATOM 6406 O O . CYS A 1 969 ? 138.464 169.874 145.201 1.00 44.79 969 CYS A O 1
ATOM 6409 N N . THR A 1 970 ? 137.855 167.986 146.269 1.00 41.38 970 THR A N 1
ATOM 6410 C CA . THR A 1 970 ? 138.840 167.121 145.644 1.00 41.38 970 THR A CA 1
ATOM 6411 C C . THR A 1 970 ? 138.188 166.021 144.825 1.00 41.38 970 THR A C 1
ATOM 6412 O O . THR A 1 970 ? 138.847 165.439 143.960 1.00 41.38 970 THR A O 1
ATOM 6416 N N . THR A 1 971 ? 136.904 165.739 145.059 1.00 35.95 971 THR A N 1
ATOM 6417 C CA . THR A 1 971 ? 136.154 164.889 144.146 1.00 35.95 971 THR A CA 1
ATOM 6418 C C . THR A 1 971 ? 135.914 165.596 142.820 1.00 35.95 971 THR A C 1
ATOM 6419 O O . THR A 1 971 ? 135.876 164.950 141.769 1.00 35.95 971 THR A O 1
ATOM 6423 N N . LEU A 1 972 ? 135.773 166.920 142.848 1.00 33.67 972 LEU A N 1
ATOM 6424 C CA . LEU A 1 972 ? 135.660 167.687 141.613 1.00 33.67 972 LEU A CA 1
ATOM 6425 C C . LEU A 1 972 ? 136.957 167.631 140.820 1.00 33.67 972 LEU A C 1
ATOM 6426 O O . LEU A 1 972 ? 136.955 167.343 139.620 1.00 33.67 972 LEU A O 1
ATOM 6431 N N . ALA A 1 973 ? 138.084 167.881 141.485 1.00 35.35 973 ALA A N 1
ATOM 6432 C CA . ALA A 1 973 ? 139.377 167.882 140.816 1.00 35.35 973 ALA A CA 1
ATOM 6433 C C . ALA A 1 973 ? 139.763 166.516 140.275 1.00 35.35 973 ALA A C 1
ATOM 6434 O O . ALA A 1 973 ? 140.856 166.378 139.721 1.00 35.35 973 ALA A O 1
ATOM 6436 N N . ILE A 1 974 ? 138.919 165.505 140.445 1.00 30.97 974 ILE A N 1
ATOM 6437 C CA . ILE A 1 974 ? 139.113 164.208 139.819 1.00 30.97 974 ILE A CA 1
ATOM 6438 C C . ILE A 1 974 ? 138.093 163.964 138.716 1.00 30.97 974 ILE A C 1
ATOM 6439 O O . ILE A 1 974 ? 138.440 163.472 137.644 1.00 30.97 974 ILE A O 1
ATOM 6444 N N . CYS A 1 975 ? 136.832 164.307 138.960 1.00 30.54 975 CYS A N 1
ATOM 6445 C CA . CYS A 1 975 ? 135.775 164.044 137.995 1.00 30.54 975 CYS A CA 1
ATOM 6446 C C . CYS A 1 975 ? 135.704 165.083 136.886 1.00 30.54 975 CYS A C 1
ATOM 6447 O O . CYS A 1 975 ? 134.872 164.938 135.986 1.00 30.54 975 CYS A O 1
ATOM 6450 N N . LEU A 1 976 ? 136.534 166.128 136.929 1.00 30.78 976 LEU A N 1
ATOM 6451 C CA . LEU A 1 976 ? 136.766 166.977 135.765 1.00 30.78 976 LEU A CA 1
ATOM 6452 C C . LEU A 1 976 ? 138.241 167.017 135.400 1.00 30.78 976 LEU A C 1
ATOM 6453 O O . LEU A 1 976 ? 138.681 167.913 134.675 1.00 30.78 976 LEU A O 1
ATOM 6458 N N . LEU A 1 977 ? 139.012 166.051 135.887 1.00 28.77 977 LEU A N 1
ATOM 6459 C CA . LEU A 1 977 ? 140.387 165.870 135.466 1.00 28.77 977 LEU A CA 1
ATOM 6460 C C . LEU A 1 977 ? 140.573 164.596 134.668 1.00 28.77 977 LEU A C 1
ATOM 6461 O O . LEU A 1 977 ? 141.569 164.474 133.951 1.00 28.77 977 LEU A O 1
ATOM 6466 N N . TYR A 1 978 ? 139.644 163.645 134.790 1.00 27.75 978 TYR A N 1
ATOM 6467 C CA . TYR A 1 978 ? 139.517 162.589 133.793 1.00 27.75 978 TYR A CA 1
ATOM 6468 C C . TYR A 1 978 ? 138.822 163.094 132.538 1.00 27.75 978 TYR A C 1
ATOM 6469 O O . TYR A 1 978 ? 139.095 162.610 131.436 1.00 27.75 978 TYR A O 1
ATOM 6478 N N . VAL A 1 979 ? 137.908 164.054 132.681 1.00 23.86 979 VAL A N 1
ATOM 6479 C CA . VAL A 1 979 ? 137.294 164.664 131.507 1.00 23.86 979 VAL A CA 1
ATOM 6480 C C . VAL A 1 979 ? 138.357 165.340 130.653 1.00 23.86 979 VAL A C 1
ATOM 6481 O O . VAL A 1 979 ? 138.313 165.288 129.419 1.00 23.86 979 VAL A O 1
ATOM 6485 N N . GLY A 1 980 ? 139.343 165.963 131.294 1.00 23.52 980 GLY A N 1
ATOM 6486 C CA . GLY A 1 980 ? 140.439 166.547 130.542 1.00 23.52 980 GLY A CA 1
ATOM 6487 C C . GLY A 1 980 ? 141.263 165.505 129.811 1.00 23.52 980 GLY A C 1
ATOM 6488 O O . GLY A 1 980 ? 141.619 165.684 128.646 1.00 23.52 980 GLY A O 1
ATOM 6489 N N . GLN A 1 981 ? 141.573 164.395 130.481 1.00 26.07 981 GLN A N 1
ATOM 6490 C CA . GLN A 1 981 ? 142.328 163.347 129.805 1.00 26.07 981 GLN A CA 1
ATOM 6491 C C . GLN A 1 981 ? 141.479 162.633 128.762 1.00 26.07 981 GLN A C 1
ATOM 6492 O O . GLN A 1 981 ? 142.002 162.221 127.724 1.00 26.07 981 GLN A O 1
ATOM 6498 N N . SER A 1 982 ? 140.178 162.473 129.011 1.00 22.70 982 SER A N 1
ATOM 6499 C CA . SER A 1 982 ? 139.303 161.915 127.985 1.00 22.70 982 SER A CA 1
ATOM 6500 C C . SER A 1 982 ? 139.312 162.786 126.738 1.00 22.70 982 SER A C 1
ATOM 6501 O O . SER A 1 982 ? 139.438 162.285 125.614 1.00 22.70 982 SER A O 1
ATOM 6504 N N . ALA A 1 983 ? 139.196 164.101 126.920 1.00 20.13 983 ALA A N 1
ATOM 6505 C CA . ALA A 1 983 ? 139.267 165.025 125.800 1.00 20.13 983 ALA A CA 1
ATOM 6506 C C . ALA A 1 983 ? 140.621 165.010 125.115 1.00 20.13 983 ALA A C 1
ATOM 6507 O O . ALA A 1 983 ? 140.668 165.103 123.891 1.00 20.13 983 ALA A O 1
ATOM 6509 N N . ALA A 1 984 ? 141.714 164.887 125.856 1.00 20.07 984 ALA A N 1
ATOM 6510 C CA . ALA A 1 984 ? 143.024 164.800 125.226 1.00 20.07 984 ALA A CA 1
ATOM 6511 C C . ALA A 1 984 ? 143.208 163.514 124.441 1.00 20.07 984 ALA A C 1
ATOM 6512 O O . ALA A 1 984 ? 143.852 163.530 123.391 1.00 20.07 984 ALA A O 1
ATOM 6514 N N . ALA A 1 985 ? 142.639 162.404 124.910 1.00 19.08 985 ALA A N 1
ATOM 6515 C CA . ALA A 1 985 ? 142.718 161.155 124.161 1.00 19.08 985 ALA A CA 1
ATOM 6516 C C . ALA A 1 985 ? 141.892 161.229 122.884 1.00 19.08 985 ALA A C 1
ATOM 6517 O O . ALA A 1 985 ? 142.348 160.816 121.809 1.00 19.08 985 ALA A O 1
ATOM 6519 N N . ILE A 1 986 ? 140.671 161.760 122.980 1.00 18.67 986 ILE A N 1
ATOM 6520 C CA . ILE A 1 986 ? 139.860 161.962 121.784 1.00 18.67 986 ILE A CA 1
ATOM 6521 C C . ILE A 1 986 ? 140.553 162.917 120.825 1.00 18.67 986 ILE A C 1
ATOM 6522 O O . ILE A 1 986 ? 140.502 162.736 119.607 1.00 18.67 986 ILE A O 1
ATOM 6527 N N . GLY A 1 987 ? 141.213 163.947 121.353 1.00 16.23 987 GLY A N 1
ATOM 6528 C CA . GLY A 1 987 ? 141.913 164.886 120.496 1.00 16.23 987 GLY A CA 1
ATOM 6529 C C . GLY A 1 987 ? 143.107 164.270 119.798 1.00 16.23 987 GLY A C 1
ATOM 6530 O O . GLY A 1 987 ? 143.349 164.539 118.624 1.00 16.23 987 GLY A O 1
ATOM 6531 N N . ALA A 1 988 ? 143.871 163.442 120.506 1.00 19.41 988 ALA A N 1
ATOM 6532 C CA . ALA A 1 988 ? 144.979 162.747 119.863 1.00 19.41 988 ALA A CA 1
ATOM 6533 C C . ALA A 1 988 ? 144.476 161.809 118.781 1.00 19.41 988 ALA A C 1
ATOM 6534 O O . ALA A 1 988 ? 145.064 161.725 117.698 1.00 19.41 988 ALA A O 1
ATOM 6536 N N . ASN A 1 989 ? 143.377 161.103 119.051 1.00 20.24 989 ASN A N 1
ATOM 6537 C CA . ASN A 1 989 ? 142.834 160.187 118.055 1.00 20.24 989 ASN A CA 1
ATOM 6538 C C . ASN A 1 989 ? 142.307 160.934 116.838 1.00 20.24 989 ASN A C 1
ATOM 6539 O O . ASN A 1 989 ? 142.521 160.502 115.706 1.00 20.24 989 ASN A O 1
ATOM 6544 N N . VAL A 1 990 ? 141.619 162.055 117.047 1.00 17.78 990 VAL A N 1
ATOM 6545 C CA . VAL A 1 990 ? 141.125 162.852 115.928 1.00 17.78 990 VAL A CA 1
ATOM 6546 C C . VAL A 1 990 ? 142.280 163.464 115.148 1.00 17.78 990 VAL A C 1
ATOM 6547 O O . VAL A 1 990 ? 142.225 163.581 113.920 1.00 17.78 990 VAL A O 1
ATOM 6551 N N . TRP A 1 991 ? 143.342 163.868 115.840 1.00 22.04 991 TRP A N 1
ATOM 6552 C CA . TRP A 1 991 ? 144.507 164.391 115.141 1.00 22.04 991 TRP A CA 1
ATOM 6553 C C . TRP A 1 991 ? 145.142 163.321 114.271 1.00 22.04 991 TRP A C 1
ATOM 6554 O O . TRP A 1 991 ? 145.550 163.593 113.138 1.00 22.04 991 TRP A O 1
ATOM 6565 N N . LEU A 1 992 ? 145.247 162.098 114.786 1.00 23.01 992 LEU A N 1
ATOM 6566 C CA . LEU A 1 992 ? 145.729 160.994 113.965 1.00 23.01 992 LEU A CA 1
ATOM 6567 C C . LEU A 1 992 ? 144.789 160.744 112.795 1.00 23.01 992 LEU A C 1
ATOM 6568 O O . LEU A 1 992 ? 145.229 160.518 111.665 1.00 23.01 992 LEU A O 1
ATOM 6573 N N . SER A 1 993 ? 143.484 160.799 113.047 1.00 22.63 993 SER A N 1
ATOM 6574 C CA . SER A 1 993 ? 142.446 160.600 112.048 1.00 22.63 993 SER A CA 1
ATOM 6575 C C . SER A 1 993 ? 142.363 161.725 111.039 1.00 22.63 993 SER A C 1
ATOM 6576 O O . SER A 1 993 ? 141.614 161.603 110.070 1.00 22.63 993 SER A O 1
ATOM 6579 N N . ALA A 1 994 ? 143.082 162.821 111.248 1.00 25.87 994 ALA A N 1
ATOM 6580 C CA . ALA A 1 994 ? 143.264 163.829 110.218 1.00 25.87 994 ALA A CA 1
ATOM 6581 C C . ALA A 1 994 ? 144.644 163.773 109.590 1.00 25.87 994 ALA A C 1
ATOM 6582 O O . ALA A 1 994 ? 144.833 164.314 108.498 1.00 25.87 994 ALA A O 1
ATOM 6584 N N . TRP A 1 995 ? 145.605 163.142 110.259 1.00 30.67 995 TRP A N 1
ATOM 6585 C CA . TRP A 1 995 ? 146.918 162.926 109.676 1.00 30.67 995 TRP A CA 1
ATOM 6586 C C . TRP A 1 995 ? 146.862 161.857 108.593 1.00 30.67 995 TRP A C 1
ATOM 6587 O O . TRP A 1 995 ? 147.606 161.931 107.612 1.00 30.67 995 TRP A O 1
ATOM 6598 N N . THR A 1 996 ? 145.967 160.880 108.732 1.00 31.65 996 THR A N 1
ATOM 6599 C CA . THR A 1 996 ? 145.819 159.845 107.718 1.00 31.65 996 THR A CA 1
ATOM 6600 C C . THR A 1 996 ? 145.068 160.326 106.486 1.00 31.65 996 THR A C 1
ATOM 6601 O O . THR A 1 996 ? 145.064 159.625 105.471 1.00 31.65 996 THR A O 1
ATOM 6605 N N . ASN A 1 997 ? 144.421 161.481 106.551 1.00 36.90 997 ASN A N 1
ATOM 6606 C CA . ASN A 1 997 ? 143.846 162.113 105.367 1.00 36.90 997 ASN A CA 1
ATOM 6607 C C . ASN A 1 997 ? 144.803 163.169 104.823 1.00 36.90 997 ASN A C 1
ATOM 6608 O O . ASN A 1 997 ? 144.518 164.364 104.798 1.00 36.90 997 ASN A O 1
ATOM 6613 N N . ASP A 1 998 ? 145.964 162.692 104.386 1.00 65.64 998 ASP A N 1
ATOM 6614 C CA . ASP A 1 998 ? 146.991 163.572 103.853 1.00 65.64 998 ASP A CA 1
ATOM 6615 C C . ASP A 1 998 ? 146.504 164.239 102.574 1.00 65.64 998 ASP A C 1
ATOM 6616 O O . ASP A 1 998 ? 145.490 163.849 101.991 1.00 65.64 998 ASP A O 1
ATOM 6621 N N . ALA A 1 999 ? 147.240 165.258 102.134 1.00 83.55 999 ALA A N 1
ATOM 6622 C CA . ALA A 1 999 ? 146.896 165.933 100.890 1.00 83.55 999 ALA A CA 1
ATOM 6623 C C . ALA A 1 999 ? 147.069 164.956 99.737 1.00 83.55 999 ALA A C 1
ATOM 6624 O O . ALA A 1 999 ? 148.195 164.646 99.338 1.00 83.55 999 ALA A O 1
ATOM 6626 N N . MET A 1 1000 ? 145.948 164.487 99.189 1.00 89.44 1000 MET A N 1
ATOM 6627 C CA . MET A 1 1000 ? 145.973 163.342 98.290 1.00 89.44 1000 MET A CA 1
ATOM 6628 C C . MET A 1 1000 ? 146.785 163.591 97.028 1.00 89.44 1000 MET A C 1
ATOM 6629 O O . MET A 1 1000 ? 147.191 162.624 96.376 1.00 89.44 1000 MET A O 1
ATOM 6634 N N . ALA A 1 1001 ? 147.032 164.852 96.667 1.00 98.09 1001 ALA A N 1
ATOM 6635 C CA . ALA A 1 1001 ? 147.959 165.163 95.580 1.00 98.09 1001 ALA A CA 1
ATOM 6636 C C . ALA A 1 1001 ? 148.551 166.543 95.865 1.00 98.09 1001 ALA A C 1
ATOM 6637 O O . ALA A 1 1001 ? 147.959 167.558 95.488 1.00 98.09 1001 ALA A O 1
ATOM 6639 N N . ASP A 1 1002 ? 149.716 166.566 96.511 1.00 101.76 1002 ASP A N 1
ATOM 6640 C CA . ASP A 1 1002 ? 150.383 167.818 96.841 1.00 101.76 1002 ASP A CA 1
ATOM 6641 C C . ASP A 1 1002 ? 151.791 167.521 97.332 1.00 101.76 1002 ASP A C 1
ATOM 6642 O O . ASP A 1 1002 ? 152.009 166.545 98.053 1.00 101.76 1002 ASP A O 1
ATOM 6647 N N . SER A 1 1003 ? 152.738 168.375 96.935 1.00 99.01 1003 SER A N 1
ATOM 6648 C CA . SER A 1 1003 ? 154.127 168.197 97.347 1.00 99.01 1003 SER A CA 1
ATOM 6649 C C . SER A 1 1003 ? 154.342 168.650 98.787 1.00 99.01 1003 SER A C 1
ATOM 6650 O O . SER A 1 1003 ? 155.160 168.073 99.514 1.00 99.01 1003 SER A O 1
ATOM 6653 N N . ARG A 1 1004 ? 153.615 169.682 99.219 1.00 93.99 1004 ARG A N 1
ATOM 6654 C CA . ARG A 1 1004 ? 153.838 170.311 100.516 1.00 93.99 1004 ARG A CA 1
ATOM 6655 C C . ARG A 1 1004 ? 153.105 169.599 101.648 1.00 93.99 1004 ARG A C 1
ATOM 6656 O O . ARG A 1 1004 ? 152.790 170.215 102.671 1.00 93.99 1004 ARG A O 1
ATOM 6664 N N . GLN A 1 1005 ? 152.820 168.312 101.482 1.00 88.03 1005 GLN A N 1
ATOM 6665 C CA . GLN A 1 1005 ? 152.444 167.464 102.609 1.00 88.03 1005 GLN A CA 1
ATOM 6666 C C . GLN A 1 1005 ? 153.662 166.951 103.374 1.00 88.03 1005 GLN A C 1
ATOM 6667 O O . GLN A 1 1005 ? 153.781 165.759 103.670 1.00 88.03 1005 GLN A O 1
ATOM 6673 N N . ASN A 1 1006 ? 154.562 167.857 103.747 1.00 75.50 1006 ASN A N 1
ATOM 6674 C CA . ASN A 1 1006 ? 155.803 167.477 104.406 1.00 75.50 1006 ASN A CA 1
ATOM 6675 C C . ASN A 1 1006 ? 155.744 167.829 105.882 1.00 75.50 1006 ASN A C 1
ATOM 6676 O O . ASN A 1 1006 ? 156.779 167.912 106.550 1.00 75.50 1006 ASN A O 1
ATOM 6681 N N . ASN A 1 1007 ? 154.542 168.042 106.401 1.00 57.52 1007 ASN A N 1
ATOM 6682 C CA . ASN A 1 1007 ? 154.373 168.381 107.810 1.00 57.52 1007 ASN A CA 1
ATOM 6683 C C . ASN A 1 1007 ? 154.191 167.116 108.644 1.00 57.52 1007 ASN A C 1
ATOM 6684 O O . ASN A 1 1007 ? 153.312 167.022 109.493 1.00 57.52 1007 ASN A O 1
ATOM 6689 N N . THR A 1 1008 ? 155.047 166.125 108.388 1.00 49.95 1008 THR A N 1
ATOM 6690 C CA . THR A 1 1008 ? 155.094 164.983 109.288 1.00 49.95 1008 THR A CA 1
ATOM 6691 C C . THR A 1 1008 ? 155.610 165.386 110.656 1.00 49.95 1008 THR A C 1
ATOM 6692 O O . THR A 1 1008 ? 155.165 164.827 111.661 1.00 49.95 1008 THR A O 1
ATOM 6696 N N . SER A 1 1009 ? 156.520 166.359 110.713 1.00 41.50 1009 SER A N 1
ATOM 6697 C CA . SER A 1 1009 ? 157.028 166.829 111.994 1.00 41.50 1009 SER A CA 1
ATOM 6698 C C . SER A 1 1009 ? 155.926 167.483 112.814 1.00 41.50 1009 SER A C 1
ATOM 6699 O O . SER A 1 1009 ? 155.753 167.169 113.993 1.00 41.50 1009 SER A O 1
ATOM 6702 N N . LEU A 1 1010 ? 155.172 168.399 112.208 1.00 32.49 1010 LEU A N 1
ATOM 6703 C CA . LEU A 1 1010 ? 154.089 169.062 112.927 1.00 32.49 1010 LEU A CA 1
ATOM 6704 C C . LEU A 1 1010 ? 153.012 168.069 113.341 1.00 32.49 1010 LEU A C 1
ATOM 6705 O O . LEU A 1 1010 ? 152.522 168.099 114.477 1.00 32.49 1010 LEU A O 1
ATOM 6710 N N . ARG A 1 1011 ? 152.621 167.186 112.421 1.00 34.93 1011 ARG A N 1
ATOM 6711 C CA . ARG A 1 1011 ? 151.550 166.241 112.707 1.00 34.93 1011 ARG A CA 1
ATOM 6712 C C . ARG A 1 1011 ? 151.965 165.234 113.764 1.00 34.93 1011 ARG A C 1
ATOM 6713 O O . ARG A 1 1011 ? 151.120 164.755 114.525 1.00 34.93 1011 ARG A O 1
ATOM 6721 N N . LEU A 1 1012 ? 153.250 164.892 113.817 1.00 26.52 1012 LEU A N 1
ATOM 6722 C CA . LEU A 1 1012 ? 153.751 164.004 114.856 1.00 26.52 1012 LEU A CA 1
ATOM 6723 C C . LEU A 1 1012 ? 153.896 164.730 116.186 1.00 26.52 1012 LEU A C 1
ATOM 6724 O O . LEU A 1 1012 ? 153.653 164.145 117.245 1.00 26.52 1012 LEU A O 1
ATOM 6729 N N . GLY A 1 1013 ? 154.303 165.998 116.151 1.00 23.21 1013 GLY A N 1
ATOM 6730 C CA . GLY A 1 1013 ? 154.472 166.747 117.382 1.00 23.21 1013 GLY A CA 1
ATOM 6731 C C . GLY A 1 1013 ? 153.165 167.042 118.088 1.00 23.21 1013 GLY A C 1
ATOM 6732 O O . GLY A 1 1013 ? 153.076 166.926 119.309 1.00 23.21 1013 GLY A O 1
ATOM 6733 N N . VAL A 1 1014 ? 152.137 167.436 117.342 1.00 23.63 1014 VAL A N 1
ATOM 6734 C CA . VAL A 1 1014 ? 150.878 167.820 117.975 1.00 23.63 1014 VAL A CA 1
ATOM 6735 C C . VAL A 1 1014 ? 150.115 166.559 118.362 1.00 23.63 1014 VAL A C 1
ATOM 6736 O O . VAL A 1 1014 ? 149.004 166.620 118.894 1.00 23.63 1014 VAL A O 1
ATOM 6740 N N . TYR A 1 1015 ? 150.713 165.402 118.103 1.00 22.21 1015 TYR A N 1
ATOM 6741 C CA . TYR A 1 1015 ? 150.190 164.126 118.568 1.00 22.21 1015 TYR A CA 1
ATOM 6742 C C . TYR A 1 1015 ? 150.946 163.617 119.783 1.00 22.21 1015 TYR A C 1
ATOM 6743 O O . TYR A 1 1015 ? 150.329 163.161 120.751 1.00 22.21 1015 TYR A O 1
ATOM 6752 N N . ALA A 1 1016 ? 152.276 163.721 119.756 1.00 22.38 1016 ALA A N 1
ATOM 6753 C CA . ALA A 1 1016 ? 153.079 163.407 120.932 1.00 22.38 1016 ALA A CA 1
ATOM 6754 C C . ALA A 1 1016 ? 152.737 164.334 122.090 1.00 22.38 1016 ALA A C 1
ATOM 6755 O O . ALA A 1 1016 ? 152.400 163.877 123.184 1.00 22.38 1016 ALA A O 1
ATOM 6757 N N . ALA A 1 1017 ? 152.767 165.645 121.856 1.00 21.13 1017 ALA A N 1
ATOM 6758 C CA . ALA A 1 1017 ? 152.487 166.623 122.898 1.00 21.13 1017 ALA A CA 1
ATOM 6759 C C . ALA A 1 1017 ? 151.007 166.787 123.164 1.00 21.13 1017 ALA A C 1
ATOM 6760 O O . ALA A 1 1017 ? 150.607 167.799 123.741 1.00 21.13 1017 ALA A O 1
ATOM 6762 N N . LEU A 1 1018 ? 150.189 165.832 122.737 1.00 20.28 1018 LEU A N 1
ATOM 6763 C CA . LEU A 1 1018 ? 148.770 165.810 123.039 1.00 20.28 1018 LEU A CA 1
ATOM 6764 C C . LEU A 1 1018 ? 148.316 164.465 123.564 1.00 20.28 1018 LEU A C 1
ATOM 6765 O O . LEU A 1 1018 ? 147.209 164.371 124.099 1.00 20.28 1018 LEU A O 1
ATOM 6770 N N . GLY A 1 1019 ? 149.136 163.429 123.434 1.00 23.86 1019 GLY A N 1
ATOM 6771 C CA . GLY A 1 1019 ? 148.935 162.221 124.202 1.00 23.86 1019 GLY A CA 1
ATOM 6772 C C . GLY A 1 1019 ? 149.691 162.258 125.516 1.00 23.86 1019 GLY A C 1
ATOM 6773 O O . GLY A 1 1019 ? 149.289 161.612 126.486 1.00 23.86 1019 GLY A O 1
ATOM 6774 N N . ILE A 1 1020 ? 150.798 163.005 125.557 1.00 24.85 1020 ILE A N 1
ATOM 6775 C CA . ILE A 1 1020 ? 151.492 163.242 126.821 1.00 24.85 1020 ILE A CA 1
ATOM 6776 C C . ILE A 1 1020 ? 150.600 164.016 127.780 1.00 24.85 1020 ILE A C 1
ATOM 6777 O O . ILE A 1 1020 ? 150.517 163.699 128.970 1.00 24.85 1020 ILE A O 1
ATOM 6782 N N . LEU A 1 1021 ? 149.924 165.050 127.279 1.00 25.55 1021 LEU A N 1
ATOM 6783 C CA . LEU A 1 1021 ? 148.966 165.768 128.109 1.00 25.55 1021 LEU A CA 1
ATOM 6784 C C . LEU A 1 1021 ? 147.880 164.843 128.632 1.00 25.55 1021 LEU A C 1
ATOM 6785 O O . LEU A 1 1021 ? 147.321 165.086 129.704 1.00 25.55 1021 LEU A O 1
ATOM 6790 N N . GLN A 1 1022 ? 147.571 163.777 127.899 1.00 25.67 1022 GLN A N 1
ATOM 6791 C CA . GLN A 1 1022 ? 146.666 162.756 128.402 1.00 25.67 1022 GLN A CA 1
ATOM 6792 C C . GLN A 1 1022 ? 147.331 161.864 129.436 1.00 25.67 1022 GLN A C 1
ATOM 6793 O O . GLN A 1 1022 ? 146.637 161.107 130.117 1.00 25.67 1022 GLN A O 1
ATOM 6799 N N . GLY A 1 1023 ? 148.650 161.939 129.569 1.00 26.06 1023 GLY A N 1
ATOM 6800 C CA . GLY A 1 1023 ? 149.349 161.250 130.632 1.00 26.06 1023 GLY A CA 1
ATOM 6801 C C . GLY A 1 1023 ? 149.425 162.101 131.880 1.00 26.06 1023 GLY A C 1
ATOM 6802 O O . GLY A 1 1023 ? 149.081 161.646 132.972 1.00 26.06 1023 GLY A O 1
ATOM 6803 N N . PHE A 1 1024 ? 149.846 163.355 131.724 1.00 35.43 1024 PHE A N 1
ATOM 6804 C CA . PHE A 1 1024 ? 149.996 164.265 132.853 1.00 35.43 1024 PHE A CA 1
ATOM 6805 C C . PHE A 1 1024 ? 148.648 164.717 133.394 1.00 35.43 1024 PHE A C 1
ATOM 6806 O O . PHE A 1 1024 ? 148.591 165.587 134.266 1.00 35.43 1024 PHE A O 1
ATOM 6814 N N . LEU A 1 1025 ? 147.560 164.150 132.882 1.00 25.61 1025 LEU A N 1
ATOM 6815 C CA . LEU A 1 1025 ? 146.230 164.381 133.425 1.00 25.61 1025 LEU A CA 1
ATOM 6816 C C . LEU A 1 1025 ? 145.564 163.090 133.874 1.00 25.61 1025 LEU A C 1
ATOM 6817 O O . LEU A 1 1025 ? 144.361 163.083 134.145 1.00 25.61 1025 LEU A O 1
ATOM 6822 N N . VAL A 1 1026 ? 146.318 161.996 133.944 1.00 30.70 1026 VAL A N 1
ATOM 6823 C CA . VAL A 1 1026 ? 145.891 160.813 134.667 1.00 30.70 1026 VAL A CA 1
ATOM 6824 C C . VAL A 1 1026 ? 146.801 160.523 135.856 1.00 30.70 1026 VAL A C 1
ATOM 6825 O O . VAL A 1 1026 ? 146.326 160.005 136.872 1.00 30.70 1026 VAL A O 1
ATOM 6829 N N . MET A 1 1027 ? 148.087 160.863 135.770 1.00 34.60 1027 MET A N 1
ATOM 6830 C CA . MET A 1 1027 ? 148.937 160.812 136.950 1.00 34.60 1027 MET A CA 1
ATOM 6831 C C . MET A 1 1027 ? 148.522 161.882 137.942 1.00 34.60 1027 MET A C 1
ATOM 6832 O O . MET A 1 1027 ? 148.488 161.644 139.154 1.00 34.60 1027 MET A O 1
ATOM 6837 N N . LEU A 1 1028 ? 148.170 163.061 137.439 1.00 33.89 1028 LEU A N 1
ATOM 6838 C CA . LEU A 1 1028 ? 147.683 164.141 138.277 1.00 33.89 1028 LEU A CA 1
ATOM 6839 C C . LEU A 1 1028 ? 146.263 163.894 138.759 1.00 33.89 1028 LEU A C 1
ATOM 6840 O O . LEU A 1 1028 ? 145.776 164.639 139.611 1.00 33.89 1028 LEU A O 1
ATOM 6845 N N . ALA A 1 1029 ? 145.594 162.863 138.247 1.00 31.77 1029 ALA A N 1
ATOM 6846 C CA . ALA A 1 1029 ? 144.305 162.434 138.767 1.00 31.77 1029 ALA A CA 1
ATOM 6847 C C . ALA A 1 1029 ? 144.381 161.154 139.575 1.00 31.77 1029 ALA A C 1
ATOM 6848 O O . ALA A 1 1029 ? 143.634 161.007 140.540 1.00 31.77 1029 ALA A O 1
ATOM 6850 N N . ALA A 1 1030 ? 145.281 160.234 139.223 1.00 33.64 1030 ALA A N 1
ATOM 6851 C CA . ALA A 1 1030 ? 145.525 159.081 140.081 1.00 33.64 1030 ALA A CA 1
ATOM 6852 C C . ALA A 1 1030 ? 146.126 159.507 141.412 1.00 33.64 1030 ALA A C 1
ATOM 6853 O O . ALA A 1 1030 ? 145.767 158.967 142.463 1.00 33.64 1030 ALA A O 1
ATOM 6855 N N . MET A 1 1031 ? 147.040 160.479 141.392 1.00 39.04 1031 MET A N 1
ATOM 6856 C CA . MET A 1 1031 ? 147.591 160.984 142.643 1.00 39.04 1031 MET A CA 1
ATOM 6857 C C . MET A 1 1031 ? 146.526 161.689 143.469 1.00 39.04 1031 MET A C 1
ATOM 6858 O O . MET A 1 1031 ? 146.483 161.536 144.695 1.00 39.04 1031 MET A O 1
ATOM 6863 N N . ALA A 1 1032 ? 145.659 162.469 142.823 1.00 31.16 1032 ALA A N 1
ATOM 6864 C CA . ALA A 1 1032 ? 144.575 163.115 143.547 1.00 31.16 1032 ALA A CA 1
ATOM 6865 C C . ALA A 1 1032 ? 143.610 162.107 144.150 1.00 31.16 1032 ALA A C 1
ATOM 6866 O O . ALA A 1 1032 ? 143.187 162.285 145.294 1.00 31.16 1032 ALA A O 1
ATOM 6868 N N . MET A 1 1033 ? 143.273 161.047 143.422 1.00 35.93 1033 MET A N 1
ATOM 6869 C CA . MET A 1 1033 ? 142.435 159.992 143.972 1.00 35.93 1033 MET A CA 1
ATOM 6870 C C . MET A 1 1033 ? 143.102 159.241 145.113 1.00 35.93 1033 MET A C 1
ATOM 6871 O O . MET A 1 1033 ? 142.428 158.898 146.084 1.00 35.93 1033 MET A O 1
ATOM 6876 N N . ALA A 1 1034 ? 144.406 158.975 145.027 1.00 36.88 1034 ALA A N 1
ATOM 6877 C CA . ALA A 1 1034 ? 145.101 158.322 146.133 1.00 36.88 1034 ALA A CA 1
ATOM 6878 C C . ALA A 1 1034 ? 145.105 159.202 147.378 1.00 36.88 1034 ALA A C 1
ATOM 6879 O O . ALA A 1 1034 ? 144.836 158.730 148.492 1.00 36.88 1034 ALA A O 1
ATOM 6881 N N . ALA A 1 1035 ? 145.416 160.488 147.209 1.00 33.54 1035 ALA A N 1
ATOM 6882 C CA . ALA A 1 1035 ? 145.390 161.407 148.339 1.00 33.54 1035 ALA A CA 1
ATOM 6883 C C . ALA A 1 1035 ? 143.994 161.503 148.935 1.00 33.54 1035 ALA A C 1
ATOM 6884 O O . ALA A 1 1035 ? 143.834 161.542 150.160 1.00 33.54 1035 ALA A O 1
ATOM 6886 N N . GLY A 1 1036 ? 142.966 161.531 148.087 1.00 36.68 1036 GLY A N 1
ATOM 6887 C CA . GLY A 1 1036 ? 141.609 161.575 148.593 1.00 36.68 1036 GLY A CA 1
ATOM 6888 C C . GLY A 1 1036 ? 141.192 160.303 149.299 1.00 36.68 1036 GLY A C 1
ATOM 6889 O O . GLY A 1 1036 ? 140.456 160.352 150.286 1.00 36.68 1036 GLY A O 1
ATOM 6890 N N . GLY A 1 1037 ? 141.657 159.154 148.817 1.00 36.23 1037 GLY A N 1
ATOM 6891 C CA . GLY A 1 1037 ? 141.371 157.910 149.506 1.00 36.23 1037 GLY A CA 1
ATOM 6892 C C . GLY A 1 1037 ? 142.005 157.851 150.881 1.00 36.23 1037 GLY A C 1
ATOM 6893 O O . GLY A 1 1037 ? 141.370 157.419 151.846 1.00 36.23 1037 GLY A O 1
ATOM 6894 N N . ILE A 1 1038 ? 143.256 158.304 151.000 1.00 37.20 1038 ILE A N 1
ATOM 6895 C CA . ILE A 1 1038 ? 143.875 158.255 152.322 1.00 37.20 1038 ILE A CA 1
ATOM 6896 C C . ILE A 1 1038 ? 143.293 159.328 153.239 1.00 37.20 1038 ILE A C 1
ATOM 6897 O O . ILE A 1 1038 ? 143.198 159.119 154.454 1.00 37.20 1038 ILE A O 1
ATOM 6902 N N . GLN A 1 1039 ? 142.861 160.469 152.695 1.00 35.81 1039 GLN A N 1
ATOM 6903 C CA . GLN A 1 1039 ? 142.149 161.440 153.516 1.00 35.81 1039 GLN A CA 1
ATOM 6904 C C . GLN A 1 1039 ? 140.815 160.904 154.009 1.00 35.81 1039 GLN A C 1
ATOM 6905 O O . GLN A 1 1039 ? 140.463 161.121 155.173 1.00 35.81 1039 GLN A O 1
ATOM 6911 N N . ALA A 1 1040 ? 140.069 160.205 153.155 1.00 32.49 1040 ALA A N 1
ATOM 6912 C CA . ALA A 1 1040 ? 138.836 159.577 153.604 1.00 32.49 1040 ALA A CA 1
ATOM 6913 C C . ALA A 1 1040 ? 139.110 158.529 154.667 1.00 32.49 1040 ALA A C 1
ATOM 6914 O O . ALA A 1 1040 ? 138.368 158.431 155.646 1.00 32.49 1040 ALA A O 1
ATOM 6916 N N . ALA A 1 1041 ? 140.169 157.737 154.493 1.00 32.46 1041 ALA A N 1
ATOM 6917 C CA . ALA A 1 1041 ? 140.529 156.752 155.505 1.00 32.46 1041 ALA A CA 1
ATOM 6918 C C . ALA A 1 1041 ? 140.797 157.421 156.844 1.00 32.46 1041 ALA A C 1
ATOM 6919 O O . ALA A 1 1041 ? 140.261 157.006 157.879 1.00 32.46 1041 ALA A O 1
ATOM 6921 N N . ARG A 1 1042 ? 141.611 158.478 156.836 1.00 38.69 1042 ARG A N 1
ATOM 6922 C CA . ARG A 1 1042 ? 141.915 159.187 158.073 1.00 38.69 1042 ARG A CA 1
ATOM 6923 C C . ARG A 1 1042 ? 140.657 159.737 158.723 1.00 38.69 1042 ARG A C 1
ATOM 6924 O O . ARG A 1 1042 ? 140.459 159.580 159.932 1.00 38.69 1042 ARG A O 1
ATOM 6932 N N . VAL A 1 1043 ? 139.783 160.367 157.936 1.00 36.67 1043 VAL A N 1
ATOM 6933 C CA . VAL A 1 1043 ? 138.608 161.017 158.508 1.00 36.67 1043 VAL A CA 1
ATOM 6934 C C . VAL A 1 1043 ? 137.645 159.986 159.086 1.00 36.67 1043 VAL A C 1
ATOM 6935 O O . VAL A 1 1043 ? 137.145 160.139 160.209 1.00 36.67 1043 VAL A O 1
ATOM 6939 N N . LEU A 1 1044 ? 137.371 158.918 158.333 1.00 34.20 1044 LEU A N 1
ATOM 6940 C CA . LEU A 1 1044 ? 136.435 157.907 158.810 1.00 34.20 1044 LEU A CA 1
ATOM 6941 C C . LEU A 1 1044 ? 136.969 157.191 160.040 1.00 34.20 1044 LEU A C 1
ATOM 6942 O O . LEU A 1 1044 ? 136.212 156.910 160.973 1.00 34.20 1044 LEU A O 1
ATOM 6947 N N . HIS A 1 1045 ? 138.268 156.885 160.074 1.00 43.27 1045 HIS A N 1
ATOM 6948 C CA . HIS A 1 1045 ? 138.791 156.211 161.255 1.00 43.27 1045 HIS A CA 1
ATOM 6949 C C . HIS A 1 1045 ? 138.809 157.139 162.462 1.00 43.27 1045 HIS A C 1
ATOM 6950 O O . HIS A 1 1045 ? 138.564 156.700 163.592 1.00 43.27 1045 HIS A O 1
ATOM 6957 N N . GLN A 1 1046 ? 139.103 158.423 162.251 1.00 44.82 1046 GLN A N 1
ATOM 6958 C CA . GLN A 1 1046 ? 139.028 159.375 163.350 1.00 44.82 1046 GLN A CA 1
ATOM 6959 C C . GLN A 1 1046 ? 137.623 159.430 163.922 1.00 44.82 1046 GLN A C 1
ATOM 6960 O O . GLN A 1 1046 ? 137.444 159.436 165.145 1.00 44.82 1046 GLN A O 1
ATOM 6966 N N . ALA A 1 1047 ? 136.612 159.465 163.054 1.00 39.50 1047 ALA A N 1
ATOM 6967 C CA . ALA A 1 1047 ? 135.237 159.477 163.539 1.00 39.50 1047 ALA A CA 1
ATOM 6968 C C . ALA A 1 1047 ? 134.903 158.192 164.282 1.00 39.50 1047 ALA A C 1
ATOM 6969 O O . ALA A 1 1047 ? 134.274 158.226 165.345 1.00 39.50 1047 ALA A O 1
ATOM 6971 N N . LEU A 1 1048 ? 135.331 157.048 163.745 1.00 42.40 1048 LEU A N 1
ATOM 6972 C CA . LEU A 1 1048 ? 135.030 155.770 164.381 1.00 42.40 1048 LEU A CA 1
ATOM 6973 C C . LEU A 1 1048 ? 135.599 155.710 165.790 1.00 42.40 1048 LEU A C 1
ATOM 6974 O O . LEU A 1 1048 ? 134.894 155.354 166.741 1.00 42.40 1048 LEU A O 1
ATOM 6979 N N . LEU A 1 1049 ? 136.878 156.059 165.948 1.00 47.53 1049 LEU A N 1
ATOM 6980 C CA . LEU A 1 1049 ? 137.458 156.115 167.285 1.00 47.53 1049 LEU A CA 1
ATOM 6981 C C . LEU A 1 1049 ? 136.720 157.107 168.168 1.00 47.53 1049 LEU A C 1
ATOM 6982 O O . LEU A 1 1049 ? 136.135 156.732 169.187 1.00 47.53 1049 LEU A O 1
ATOM 6987 N N . HIS A 1 1050 ? 136.725 158.385 167.787 1.00 52.37 1050 HIS A N 1
ATOM 6988 C CA . HIS A 1 1050 ? 136.146 159.413 168.639 1.00 52.37 1050 HIS A CA 1
ATOM 6989 C C . HIS A 1 1050 ? 134.674 159.180 168.937 1.00 52.37 1050 HIS A C 1
ATOM 6990 O O . HIS A 1 1050 ? 134.118 159.888 169.780 1.00 52.37 1050 HIS A O 1
ATOM 6997 N N . ASN A 1 1051 ? 134.024 158.229 168.268 1.00 54.00 1051 ASN A N 1
ATOM 6998 C CA . ASN A 1 1051 ? 132.676 157.843 168.661 1.00 54.00 1051 ASN A CA 1
ATOM 6999 C C . ASN A 1 1051 ? 132.654 156.635 169.589 1.00 54.00 1051 ASN A C 1
ATOM 7000 O O . ASN A 1 1051 ? 132.064 156.705 170.669 1.00 54.00 1051 ASN A O 1
ATOM 7005 N N . LYS A 1 1052 ? 133.282 155.523 169.197 1.00 55.18 1052 LYS A N 1
ATOM 7006 C CA . LYS A 1 1052 ? 133.206 154.322 170.027 1.00 55.18 1052 LYS A CA 1
ATOM 7007 C C . LYS A 1 1052 ? 133.892 154.516 171.373 1.00 55.18 1052 LYS A C 1
ATOM 7008 O O . LYS A 1 1052 ? 133.528 153.857 172.350 1.00 55.18 1052 LYS A O 1
ATOM 7014 N N . ILE A 1 1053 ? 134.883 155.402 171.444 1.00 59.41 1053 ILE A N 1
ATOM 7015 C CA . ILE A 1 1053 ? 135.490 155.740 172.728 1.00 59.41 1053 ILE A CA 1
ATOM 7016 C C . ILE A 1 1053 ? 134.477 156.421 173.637 1.00 59.41 1053 ILE A C 1
ATOM 7017 O O . ILE A 1 1053 ? 134.300 156.035 174.797 1.00 59.41 1053 ILE A O 1
ATOM 7022 N N . ARG A 1 1054 ? 133.795 157.441 173.125 1.00 66.69 1054 ARG A N 1
ATOM 7023 C CA . ARG A 1 1054 ? 132.825 158.187 173.913 1.00 66.69 1054 ARG A CA 1
ATOM 7024 C C . ARG A 1 1054 ? 131.502 157.455 174.062 1.00 66.69 1054 ARG A C 1
ATOM 7025 O O . ARG A 1 1054 ? 130.587 157.989 174.693 1.00 66.69 1054 ARG A O 1
ATOM 7033 N N . SER A 1 1055 ? 131.381 156.263 173.493 1.00 69.00 1055 SER A N 1
ATOM 7034 C CA . SER A 1 1055 ? 130.156 155.493 173.617 1.00 69.00 1055 SER A CA 1
ATOM 7035 C C . SER A 1 1055 ? 129.915 155.119 175.076 1.00 69.00 1055 SER A C 1
ATOM 7036 O O . SER A 1 1055 ? 130.872 154.878 175.819 1.00 69.00 1055 SER A O 1
ATOM 7039 N N . PRO A 1 1056 ? 128.664 155.068 175.521 1.00 76.98 1056 PRO A N 1
ATOM 7040 C CA . PRO A 1 1056 ? 128.393 154.698 176.912 1.00 76.98 1056 PRO A CA 1
ATOM 7041 C C . PRO A 1 1056 ? 128.768 153.253 177.191 1.00 76.98 1056 PRO A C 1
ATOM 7042 O O . PRO A 1 1056 ? 128.774 152.402 176.300 1.00 76.98 1056 PRO A O 1
ATOM 7046 N N . GLN A 1 1057 ? 129.087 152.986 178.460 1.00 77.48 1057 GLN A N 1
ATOM 7047 C CA . GLN A 1 1057 ? 129.501 151.651 178.872 1.00 77.48 1057 GLN A CA 1
ATOM 7048 C C . GLN A 1 1057 ? 128.412 150.611 178.643 1.00 77.48 1057 GLN A C 1
ATOM 7049 O O . GLN A 1 1057 ? 128.722 149.422 178.503 1.00 77.48 1057 GLN A O 1
ATOM 7055 N N . SER A 1 1058 ? 127.147 151.033 178.581 1.00 83.93 1058 SER A N 1
ATOM 7056 C CA . SER A 1 1058 ? 126.070 150.095 178.282 1.00 83.93 1058 SER A CA 1
ATOM 7057 C C . SER A 1 1058 ? 126.272 149.447 176.920 1.00 83.93 1058 SER A C 1
ATOM 7058 O O . SER A 1 1058 ? 126.069 148.238 176.761 1.00 83.93 1058 SER A O 1
ATOM 7061 N N . PHE A 1 1059 ? 126.661 150.244 175.923 1.00 77.89 1059 PHE A N 1
ATOM 7062 C CA . PHE A 1 1059 ? 126.950 149.707 174.599 1.00 77.89 1059 PHE A CA 1
ATOM 7063 C C . PHE A 1 1059 ? 128.037 148.645 174.640 1.00 77.89 1059 PHE A C 1
ATOM 7064 O O . PHE A 1 1059 ? 127.996 147.684 173.866 1.00 77.89 1059 PHE A O 1
ATOM 7072 N N . PHE A 1 1060 ? 129.020 148.801 175.523 1.00 75.43 1060 PHE A N 1
ATOM 7073 C CA . PHE A 1 1060 ? 130.075 147.804 175.628 1.00 75.43 1060 PHE A CA 1
ATOM 7074 C C . PHE A 1 1060 ? 129.605 146.568 176.378 1.00 75.43 1060 PHE A C 1
ATOM 7075 O O . PHE A 1 1060 ? 130.047 145.456 176.069 1.00 75.43 1060 PHE A O 1
ATOM 7083 N N . ASP A 1 1061 ? 128.725 146.743 177.365 1.00 81.69 1061 ASP A N 1
ATOM 7084 C CA . ASP A 1 1061 ? 128.143 145.594 178.051 1.00 81.69 1061 ASP A CA 1
ATOM 7085 C C . ASP A 1 1061 ? 127.327 144.743 177.087 1.00 81.69 1061 ASP A C 1
ATOM 7086 O O . ASP A 1 1061 ? 127.459 143.515 177.055 1.00 81.69 1061 ASP A O 1
ATOM 7091 N N . THR A 1 1062 ? 126.474 145.387 176.291 1.00 85.74 1062 THR A N 1
ATOM 7092 C CA . THR A 1 1062 ? 125.617 144.692 175.338 1.00 85.74 1062 THR A CA 1
ATOM 7093 C C . THR A 1 1062 ? 126.429 143.974 174.267 1.00 85.74 1062 THR A C 1
ATOM 7094 O O . THR A 1 1062 ? 126.399 142.743 174.176 1.00 85.74 1062 THR A O 1
ATOM 7098 N N . THR A 1 1063 ? 127.159 144.733 173.463 1.00 87.88 1063 THR A N 1
ATOM 7099 C CA . THR A 1 1063 ? 127.884 144.187 172.325 1.00 87.88 1063 THR A CA 1
ATOM 7100 C C . THR A 1 1063 ? 129.163 143.490 172.787 1.00 87.88 1063 THR A C 1
ATOM 7101 O O . THR A 1 1063 ? 129.925 144.051 173.578 1.00 87.88 1063 THR A O 1
ATOM 7105 N N . PRO A 1 1064 ? 129.417 142.270 172.318 1.00 87.21 1064 PRO A N 1
ATOM 7106 C CA . PRO A 1 1064 ? 130.691 141.616 172.630 1.00 87.21 1064 PRO A CA 1
ATOM 7107 C C . PRO A 1 1064 ? 131.851 142.315 171.943 1.00 87.21 1064 PRO A C 1
ATOM 7108 O O . PRO A 1 1064 ? 131.704 142.919 170.878 1.00 87.21 1064 PRO A O 1
ATOM 7112 N N . SER A 1 1065 ? 133.025 142.221 172.567 1.00 87.56 1065 SER A N 1
ATOM 7113 C CA . SER A 1 1065 ? 134.215 142.879 172.044 1.00 87.56 1065 SER A CA 1
ATOM 7114 C C . SER A 1 1065 ? 134.738 142.246 170.761 1.00 87.56 1065 SER A C 1
ATOM 7115 O O . SER A 1 1065 ? 135.732 142.736 170.216 1.00 87.56 1065 SER A O 1
ATOM 7118 N N . GLY A 1 1066 ? 134.113 141.181 170.268 1.00 79.24 1066 GLY A N 1
ATOM 7119 C CA . GLY A 1 1066 ? 134.536 140.577 169.021 1.00 79.24 1066 GLY A CA 1
ATOM 7120 C C . GLY A 1 1066 ? 133.857 141.206 167.824 1.00 79.24 1066 GLY A C 1
ATOM 7121 O O . GLY A 1 1066 ? 134.469 141.365 166.765 1.00 79.24 1066 GLY A O 1
ATOM 7122 N N . ARG A 1 1067 ? 132.581 141.561 167.982 1.00 75.63 1067 ARG A N 1
ATOM 7123 C CA . ARG A 1 1067 ? 131.879 142.278 166.925 1.00 75.63 1067 ARG A CA 1
ATOM 7124 C C . ARG A 1 1067 ? 132.409 143.697 166.768 1.00 75.63 1067 ARG A C 1
ATOM 7125 O O . ARG A 1 1067 ? 132.357 144.262 165.670 1.00 75.63 1067 ARG A O 1
ATOM 7133 N N . ILE A 1 1068 ? 132.916 144.290 167.850 1.00 73.66 1068 ILE A N 1
ATOM 7134 C CA . ILE A 1 1068 ? 133.486 145.630 167.765 1.00 73.66 1068 ILE A CA 1
ATOM 7135 C C . ILE A 1 1068 ? 134.781 145.609 166.965 1.00 73.66 1068 ILE A C 1
ATOM 7136 O O . ILE A 1 1068 ? 135.015 146.468 166.108 1.00 73.66 1068 ILE A O 1
ATOM 7141 N N . LEU A 1 1069 ? 135.640 144.624 167.229 1.00 67.06 1069 LEU A N 1
ATOM 7142 C CA . LEU A 1 1069 ? 136.996 144.665 166.697 1.00 67.06 1069 LEU A CA 1
ATOM 7143 C C . LEU A 1 1069 ? 137.030 144.470 165.188 1.00 67.06 1069 LEU A C 1
ATOM 7144 O O . LEU A 1 1069 ? 137.915 145.016 164.522 1.00 67.06 1069 LEU A O 1
ATOM 7149 N N . ASN A 1 1070 ? 136.097 143.699 164.626 1.00 64.99 1070 ASN A N 1
ATOM 7150 C CA . ASN A 1 1070 ? 136.137 143.454 163.187 1.00 64.99 1070 ASN A CA 1
ATOM 7151 C C . ASN A 1 1070 ? 135.918 144.742 162.402 1.00 64.99 1070 ASN A C 1
ATOM 7152 O O . ASN A 1 1070 ? 136.486 144.922 161.319 1.00 64.99 1070 ASN A O 1
ATOM 7157 N N . CYS A 1 1071 ? 135.097 145.649 162.934 1.00 61.04 1071 CYS A N 1
ATOM 7158 C CA . CYS A 1 1071 ? 134.915 146.945 162.293 1.00 61.04 1071 CYS A CA 1
ATOM 7159 C C . CYS A 1 1071 ? 136.224 147.720 162.251 1.00 61.04 1071 CYS A C 1
ATOM 7160 O O . CYS A 1 1071 ? 136.547 148.351 161.240 1.00 61.04 1071 CYS A O 1
ATOM 7163 N N . PHE A 1 1072 ? 136.993 147.681 163.336 1.00 57.72 1072 PHE A N 1
ATOM 7164 C CA . PHE A 1 1072 ? 138.312 148.298 163.332 1.00 57.72 1072 PHE A CA 1
ATOM 7165 C C . PHE A 1 1072 ? 139.337 147.473 162.574 1.00 57.72 1072 PHE A C 1
ATOM 7166 O O . PHE A 1 1072 ? 140.489 147.902 162.464 1.00 57.72 1072 PHE A O 1
ATOM 7174 N N . SER A 1 1073 ? 138.956 146.304 162.068 1.00 59.41 1073 SER A N 1
ATOM 7175 C CA . SER A 1 1073 ? 139.884 145.402 161.400 1.00 59.41 1073 SER A CA 1
ATOM 7176 C C . SER A 1 1073 ? 139.548 145.187 159.936 1.00 59.41 1073 SER A C 1
ATOM 7177 O O . SER A 1 1073 ? 140.410 145.385 159.074 1.00 59.41 1073 SER A O 1
ATOM 7180 N N . LYS A 1 1074 ? 138.315 144.782 159.629 1.00 54.98 1074 LYS A N 1
ATOM 7181 C CA . LYS A 1 1074 ? 137.948 144.402 158.275 1.00 54.98 1074 LYS A CA 1
ATOM 7182 C C . LYS A 1 1074 ? 137.051 145.407 157.573 1.00 54.98 1074 LYS A C 1
ATOM 7183 O O . LYS A 1 1074 ? 136.938 145.350 156.346 1.00 54.98 1074 LYS A O 1
ATOM 7189 N N . ASP A 1 1075 ? 136.413 146.312 158.306 1.00 53.14 1075 ASP A N 1
ATOM 7190 C CA . ASP A 1 1075 ? 135.613 147.365 157.703 1.00 53.14 1075 ASP A CA 1
ATOM 7191 C C . ASP A 1 1075 ? 136.392 148.655 157.530 1.00 53.14 1075 ASP A C 1
ATOM 7192 O O . ASP A 1 1075 ? 135.877 149.598 156.928 1.00 53.14 1075 ASP A O 1
ATOM 7197 N N . ILE A 1 1076 ? 137.614 148.722 158.051 1.00 48.71 1076 ILE A N 1
ATOM 7198 C CA . ILE A 1 1076 ? 138.503 149.834 157.780 1.00 48.71 1076 ILE A CA 1
ATOM 7199 C C . ILE A 1 1076 ? 139.594 149.464 156.787 1.00 48.71 1076 ILE A C 1
ATOM 7200 O O . ILE A 1 1076 ? 139.963 150.300 155.955 1.00 48.71 1076 ILE A O 1
ATOM 7205 N N . TYR A 1 1077 ? 140.101 148.232 156.829 1.00 50.97 1077 TYR A N 1
ATOM 7206 C CA . TYR A 1 1077 ? 141.043 147.783 155.813 1.00 50.97 1077 TYR A CA 1
ATOM 7207 C C . TYR A 1 1077 ? 140.445 147.917 154.421 1.00 50.97 1077 TYR A C 1
ATOM 7208 O O . TYR A 1 1077 ? 141.119 148.362 153.483 1.00 50.97 1077 TYR A O 1
ATOM 7217 N N . VAL A 1 1078 ? 139.174 147.553 154.272 1.00 47.34 1078 VAL A N 1
ATOM 7218 C CA . VAL A 1 1078 ? 138.487 147.721 152.996 1.00 47.34 1078 VAL A CA 1
ATOM 7219 C C . VAL A 1 1078 ? 138.390 149.197 152.619 1.00 47.34 1078 VAL A C 1
ATOM 7220 O O . VAL A 1 1078 ? 138.625 149.575 151.468 1.00 47.34 1078 VAL A O 1
ATOM 7224 N N . VAL A 1 1079 ? 138.044 150.057 153.579 1.00 47.32 1079 VAL A N 1
ATOM 7225 C CA . VAL A 1 1079 ? 137.997 151.488 153.314 1.00 47.32 1079 VAL A CA 1
ATOM 7226 C C . VAL A 1 1079 ? 139.381 152.034 153.010 1.00 47.32 1079 VAL A C 1
ATOM 7227 O O . VAL A 1 1079 ? 139.518 153.002 152.256 1.00 47.32 1079 VAL A O 1
ATOM 7231 N N . ASP A 1 1080 ? 140.421 151.404 153.541 1.00 51.62 1080 ASP A N 1
ATOM 7232 C CA . ASP A 1 1080 ? 141.755 151.983 153.525 1.00 51.62 1080 ASP A CA 1
ATOM 7233 C C . ASP A 1 1080 ? 142.568 151.607 152.299 1.00 51.62 1080 ASP A C 1
ATOM 7234 O O . ASP A 1 1080 ? 143.216 152.477 151.712 1.00 51.62 1080 ASP A O 1
ATOM 7239 N N . GLU A 1 1081 ? 142.570 150.334 151.886 1.00 58.12 1081 GLU A N 1
ATOM 7240 C CA . GLU A 1 1081 ? 143.470 149.971 150.798 1.00 58.12 1081 GLU A CA 1
ATOM 7241 C C . GLU A 1 1081 ? 142.861 149.007 149.786 1.00 58.12 1081 GLU A C 1
ATOM 7242 O O . GLU A 1 1081 ? 143.600 148.248 149.151 1.00 58.12 1081 GLU A O 1
ATOM 7248 N N . VAL A 1 1082 ? 141.543 149.024 149.598 1.00 47.20 1082 VAL A N 1
ATOM 7249 C CA . VAL A 1 1082 ? 140.963 148.419 148.402 1.00 47.20 1082 VAL A CA 1
ATOM 7250 C C . VAL A 1 1082 ? 139.927 149.299 147.729 1.00 47.20 1082 VAL A C 1
ATOM 7251 O O . VAL A 1 1082 ? 139.626 149.084 146.543 1.00 47.20 1082 VAL A O 1
ATOM 7255 N N . LEU A 1 1083 ? 139.346 150.290 148.404 1.00 41.56 1083 LEU A N 1
ATOM 7256 C CA . LEU A 1 1083 ? 138.413 151.182 147.728 1.00 41.56 1083 LEU A CA 1
ATOM 7257 C C . LEU A 1 1083 ? 139.127 152.209 146.869 1.00 41.56 1083 LEU A C 1
ATOM 7258 O O . LEU A 1 1083 ? 138.621 152.573 145.806 1.00 41.56 1083 LEU A O 1
ATOM 7263 N N . ALA A 1 1084 ? 140.285 152.689 147.309 1.00 38.05 1084 ALA A N 1
ATOM 7264 C CA . ALA A 1 1084 ? 141.016 153.674 146.519 1.00 38.05 1084 ALA A CA 1
ATOM 7265 C C . ALA A 1 1084 ? 141.378 153.187 145.120 1.00 38.05 1084 ALA A C 1
ATOM 7266 O O . ALA A 1 1084 ? 141.222 153.975 144.173 1.00 38.05 1084 ALA A O 1
ATOM 7268 N N . PRO A 1 1085 ? 141.858 151.947 144.900 1.00 35.03 1085 PRO A N 1
ATOM 7269 C CA . PRO A 1 1085 ? 142.163 151.537 143.523 1.00 35.03 1085 PRO A CA 1
ATOM 7270 C C . PRO A 1 1085 ? 140.965 150.990 142.760 1.00 35.03 1085 PRO A C 1
ATOM 7271 O O . PRO A 1 1085 ? 140.990 150.955 141.527 1.00 35.03 1085 PRO A O 1
ATOM 7275 N N . VAL A 1 1086 ? 139.911 150.564 143.456 1.00 32.15 1086 VAL A N 1
ATOM 7276 C CA . VAL A 1 1086 ? 138.704 150.148 142.748 1.00 32.15 1086 VAL A CA 1
ATOM 7277 C C . VAL A 1 1086 ? 137.984 151.358 142.168 1.00 32.15 1086 VAL A C 1
ATOM 7278 O O . VAL A 1 1086 ? 137.506 151.321 141.029 1.00 32.15 1086 VAL A O 1
ATOM 7282 N N . ILE A 1 1087 ? 137.898 152.452 142.932 1.00 30.32 1087 ILE A N 1
ATOM 7283 C CA . ILE A 1 1087 ? 137.388 153.702 142.375 1.00 30.32 1087 ILE A CA 1
ATOM 7284 C C . ILE A 1 1087 ? 138.225 154.103 141.174 1.00 30.32 1087 ILE A C 1
ATOM 7285 O O . ILE A 1 1087 ? 137.705 154.551 140.146 1.00 30.32 1087 ILE A O 1
ATOM 7290 N N . LEU A 1 1088 ? 139.538 153.936 141.287 1.00 31.86 1088 LEU A N 1
ATOM 7291 C CA . LEU A 1 1088 ? 140.440 154.382 140.238 1.00 31.86 1088 LEU A CA 1
ATOM 7292 C C . LEU A 1 1088 ? 140.243 153.570 138.968 1.00 31.86 1088 LEU A C 1
ATOM 7293 O O . LEU A 1 1088 ? 140.244 154.124 137.867 1.00 31.86 1088 LEU A O 1
ATOM 7298 N N . MET A 1 1089 ? 140.040 152.260 139.095 1.00 32.86 1089 MET A N 1
ATOM 7299 C CA . MET A 1 1089 ? 139.837 151.447 137.902 1.00 32.86 1089 MET A CA 1
ATOM 7300 C C . MET A 1 1089 ? 138.431 151.595 137.334 1.00 32.86 1089 MET A C 1
ATOM 7301 O O . MET A 1 1089 ? 138.242 151.449 136.122 1.00 32.86 1089 MET A O 1
ATOM 7306 N N . LEU A 1 1090 ? 137.439 151.901 138.171 1.00 28.06 1090 LEU A N 1
ATOM 7307 C CA . LEU A 1 1090 ? 136.116 152.204 137.640 1.00 28.06 1090 LEU A CA 1
ATOM 7308 C C . LEU A 1 1090 ? 136.106 153.525 136.890 1.00 28.06 1090 LEU A C 1
ATOM 7309 O O . LEU A 1 1090 ? 135.359 153.679 135.921 1.00 28.06 1090 LEU A O 1
ATOM 7314 N N . LEU A 1 1091 ? 136.921 154.486 137.317 1.00 26.92 1091 LEU A N 1
ATOM 7315 C CA . LEU A 1 1091 ? 137.035 155.723 136.560 1.00 26.92 1091 LEU A CA 1
ATOM 7316 C C . LEU A 1 1091 ? 137.892 155.542 135.319 1.00 26.92 1091 LEU A C 1
ATOM 7317 O O . LEU A 1 1091 ? 137.659 156.210 134.310 1.00 26.92 1091 LEU A O 1
ATOM 7322 N N . ASN A 1 1092 ? 138.891 154.664 135.377 1.00 29.15 1092 ASN A N 1
ATOM 7323 C CA . ASN A 1 1092 ? 139.670 154.362 134.184 1.00 29.15 1092 ASN A CA 1
ATOM 7324 C C . ASN A 1 1092 ? 138.804 153.724 133.117 1.00 29.15 1092 ASN A C 1
ATOM 7325 O O . ASN A 1 1092 ? 138.916 154.060 131.934 1.00 29.15 1092 ASN A O 1
ATOM 7330 N N . SER A 1 1093 ? 137.938 152.796 133.511 1.00 28.23 1093 SER A N 1
ATOM 7331 C CA . SER A 1 1093 ? 137.150 152.045 132.551 1.00 28.23 1093 SER A CA 1
ATOM 7332 C C . SER A 1 1093 ? 135.856 152.734 132.159 1.00 28.23 1093 SER A C 1
ATOM 7333 O O . SER A 1 1093 ? 135.229 152.317 131.185 1.00 28.23 1093 SER A O 1
ATOM 7336 N N . PHE A 1 1094 ? 135.437 153.768 132.879 1.00 27.13 1094 PHE A N 1
ATOM 7337 C CA . PHE A 1 1094 ? 134.265 154.526 132.470 1.00 27.13 1094 PHE A CA 1
ATOM 7338 C C . PHE A 1 1094 ? 134.608 155.625 131.486 1.00 27.13 1094 PHE A C 1
ATOM 7339 O O . PHE A 1 1094 ? 133.776 155.971 130.646 1.00 27.13 1094 PHE A O 1
ATOM 7347 N N . PHE A 1 1095 ? 135.812 156.181 131.566 1.00 27.65 1095 PHE A N 1
ATOM 7348 C CA . PHE A 1 1095 ? 136.267 157.209 130.643 1.00 27.65 1095 PHE A CA 1
ATOM 7349 C C . PHE A 1 1095 ? 137.034 156.630 129.467 1.00 27.65 1095 PHE A C 1
ATOM 7350 O O . PHE A 1 1095 ? 137.589 157.386 128.666 1.00 27.65 1095 PHE A O 1
ATOM 7358 N N . ASN A 1 1096 ? 137.091 155.308 129.357 1.00 27.75 1096 ASN A N 1
ATOM 7359 C CA . ASN A 1 1096 ? 137.475 154.649 128.120 1.00 27.75 1096 ASN A CA 1
ATOM 7360 C C . ASN A 1 1096 ? 136.274 154.200 127.312 1.00 27.75 1096 ASN A C 1
ATOM 7361 O O . ASN A 1 1096 ? 136.333 154.197 126.080 1.00 27.75 1096 ASN A O 1
ATOM 7366 N N . ALA A 1 1097 ? 135.189 153.817 127.979 1.00 26.92 1097 ALA A N 1
ATOM 7367 C CA . ALA A 1 1097 ? 133.960 153.482 127.282 1.00 26.92 1097 ALA A CA 1
ATOM 7368 C C . ALA A 1 1097 ? 133.149 154.711 126.911 1.00 26.92 1097 ALA A C 1
ATOM 7369 O O . ALA A 1 1097 ? 132.163 154.583 126.183 1.00 26.92 1097 ALA A O 1
ATOM 7371 N N . ILE A 1 1098 ? 133.528 155.890 127.393 1.00 26.30 1098 ILE A N 1
ATOM 7372 C CA . ILE A 1 1098 ? 132.823 157.110 127.019 1.00 26.30 1098 ILE A CA 1
ATOM 7373 C C . ILE A 1 1098 ? 133.534 157.832 125.890 1.00 26.30 1098 ILE A C 1
ATOM 7374 O O . ILE A 1 1098 ? 132.892 158.290 124.946 1.00 26.30 1098 ILE A O 1
ATOM 7379 N N . SER A 1 1099 ? 134.861 157.929 125.948 1.00 27.00 1099 SER A N 1
ATOM 7380 C CA . SER A 1 1099 ? 135.595 158.502 124.828 1.00 27.00 1099 SER A CA 1
ATOM 7381 C C . SER A 1 1099 ? 135.385 157.672 123.569 1.00 27.00 1099 SER A C 1
ATOM 7382 O O . SER A 1 1099 ? 135.169 158.214 122.479 1.00 27.00 1099 SER A O 1
ATOM 7385 N N . THR A 1 1100 ? 135.429 156.346 123.710 1.00 26.42 1100 THR A N 1
ATOM 7386 C CA . THR A 1 1100 ? 135.174 155.456 122.584 1.00 26.42 1100 THR A CA 1
ATOM 7387 C C . THR A 1 1100 ? 133.791 155.679 121.990 1.00 26.42 1100 THR A C 1
ATOM 7388 O O . THR A 1 1100 ? 133.617 155.586 120.772 1.00 26.42 1100 THR A O 1
ATOM 7392 N N . LEU A 1 1101 ? 132.803 156.001 122.818 1.00 25.90 1101 LEU A N 1
ATOM 7393 C CA . LEU A 1 1101 ? 131.434 156.137 122.350 1.00 25.90 1101 LEU A CA 1
ATOM 7394 C C . LEU A 1 1101 ? 131.054 157.563 121.993 1.00 25.90 1101 LEU A C 1
ATOM 7395 O O . LEU A 1 1101 ? 129.962 157.775 121.466 1.00 25.90 1101 LEU A O 1
ATOM 7400 N N . VAL A 1 1102 ? 131.918 158.543 122.254 1.00 27.65 1102 VAL A N 1
ATOM 7401 C CA . VAL A 1 1102 ? 131.671 159.909 121.816 1.00 27.65 1102 VAL A CA 1
ATOM 7402 C C . VAL A 1 1102 ? 132.663 160.339 120.752 1.00 27.65 1102 VAL A C 1
ATOM 7403 O O . VAL A 1 1102 ? 132.627 161.481 1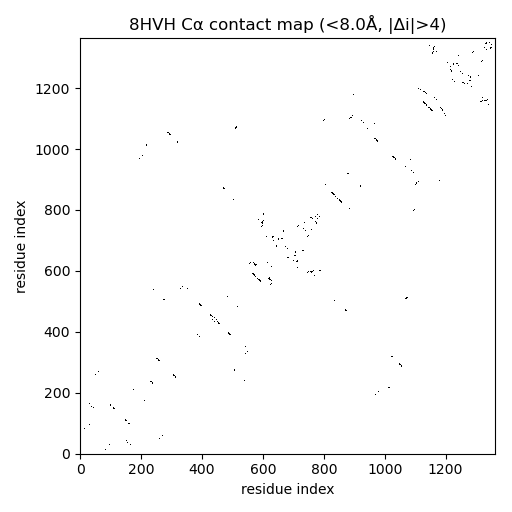20.302 1.00 27.65 1102 VAL A O 1
ATOM 7407 N N . VAL A 1 1103 ? 133.572 159.448 120.359 1.00 27.22 1103 VAL A N 1
ATOM 7408 C CA . VAL A 1 1103 ? 134.312 159.645 119.124 1.00 27.22 1103 VAL A CA 1
ATOM 7409 C C . VAL A 1 1103 ? 133.590 158.971 117.966 1.00 27.22 1103 VAL A C 1
ATOM 7410 O O . VAL A 1 1103 ? 133.828 159.323 116.803 1.00 27.22 1103 VAL A O 1
ATOM 7414 N N . ILE A 1 1104 ? 132.707 158.015 118.254 1.00 27.06 1104 ILE A N 1
ATOM 7415 C CA . ILE A 1 1104 ? 131.843 157.441 117.231 1.00 27.06 1104 ILE A CA 1
ATOM 7416 C C . ILE A 1 1104 ? 130.720 158.404 116.878 1.00 27.06 1104 ILE A C 1
ATOM 7417 O O . ILE A 1 1104 ? 130.482 158.691 115.702 1.00 27.06 1104 ILE A O 1
ATOM 7422 N N . MET A 1 1105 ? 130.013 158.923 117.886 1.00 37.63 1105 MET A N 1
ATOM 7423 C CA . MET A 1 1105 ? 128.904 159.829 117.605 1.00 37.63 1105 MET A CA 1
ATOM 7424 C C . MET A 1 1105 ? 129.378 161.131 116.979 1.00 37.63 1105 MET A C 1
ATOM 7425 O O . MET A 1 1105 ? 128.615 161.782 116.262 1.00 37.63 1105 MET A O 1
ATOM 7430 N N . ALA A 1 1106 ? 130.615 161.542 117.248 1.00 37.13 1106 ALA A N 1
ATOM 7431 C CA . ALA A 1 1106 ? 131.106 162.781 116.660 1.00 37.13 1106 ALA A CA 1
ATOM 7432 C C . ALA A 1 1106 ? 131.365 162.626 115.170 1.00 37.13 1106 ALA A C 1
ATOM 7433 O O . ALA A 1 1106 ? 131.242 163.597 114.416 1.00 37.13 1106 ALA A O 1
ATOM 7435 N N . SER A 1 1107 ? 131.723 161.422 114.730 1.00 32.94 1107 SER A N 1
ATOM 7436 C CA . SER A 1 1107 ? 131.968 161.183 113.313 1.00 32.94 1107 SER A CA 1
ATOM 7437 C C . SER A 1 1107 ? 130.671 160.865 112.578 1.00 32.94 1107 SER A C 1
ATOM 7438 O O . SER A 1 1107 ? 130.311 161.543 111.611 1.00 32.94 1107 SER A O 1
ATOM 7441 N N . THR A 1 1108 ? 129.955 159.840 113.031 1.00 32.11 1108 THR A N 1
ATOM 7442 C CA . THR A 1 1108 ? 128.662 159.459 112.474 1.00 32.11 1108 THR A CA 1
ATOM 7443 C C . THR A 1 1108 ? 127.554 159.802 113.460 1.00 32.11 1108 THR A C 1
ATOM 7444 O O . THR A 1 1108 ? 127.168 158.952 114.270 1.00 32.11 1108 THR A O 1
ATOM 7448 N N . PRO A 1 1109 ? 127.013 161.022 113.420 1.00 31.63 1109 PRO A N 1
ATOM 7449 C CA . PRO A 1 1109 ? 126.080 161.440 114.479 1.00 31.63 1109 PRO A CA 1
ATOM 7450 C C . PRO A 1 1109 ? 124.837 160.580 114.571 1.00 31.63 1109 PRO A C 1
ATOM 7451 O O . PRO A 1 1109 ? 124.311 160.390 115.675 1.00 31.63 1109 PRO A O 1
ATOM 7455 N N . LEU A 1 1110 ? 124.375 160.017 113.454 1.00 34.28 1110 LEU A N 1
ATOM 7456 C CA . LEU A 1 1110 ? 123.176 159.185 113.482 1.00 34.28 1110 LEU A CA 1
ATOM 7457 C C . LEU A 1 1110 ? 123.311 158.048 114.485 1.00 34.28 1110 LEU A C 1
ATOM 7458 O O . LEU A 1 1110 ? 122.319 157.636 115.096 1.00 34.28 1110 LEU A O 1
ATOM 7463 N N . PHE A 1 1111 ? 124.541 157.587 114.724 1.00 33.99 1111 PHE A N 1
ATOM 7464 C CA . PHE A 1 1111 ? 124.768 156.473 115.636 1.00 33.99 1111 PHE A CA 1
ATOM 7465 C C . PHE A 1 1111 ? 124.155 156.728 117.002 1.00 33.99 1111 PHE A C 1
ATOM 7466 O O . PHE A 1 1111 ? 123.775 155.778 117.694 1.00 33.99 1111 PHE A O 1
ATOM 7474 N N . THR A 1 1112 ? 124.017 157.996 117.399 1.00 31.48 1112 THR A N 1
ATOM 7475 C CA . THR A 1 1112 ? 123.496 158.270 118.733 1.00 31.48 1112 THR A CA 1
ATOM 7476 C C . THR A 1 1112 ? 122.143 157.606 118.959 1.00 31.48 1112 THR A C 1
ATOM 7477 O O . THR A 1 1112 ? 121.852 157.168 120.080 1.00 31.48 1112 THR A O 1
ATOM 7481 N N . VAL A 1 1113 ? 121.329 157.455 117.908 1.00 32.78 1113 VAL A N 1
ATOM 7482 C CA . VAL A 1 1113 ? 119.975 156.963 118.142 1.00 32.78 1113 VAL A CA 1
ATOM 7483 C C . VAL A 1 1113 ? 119.978 155.527 118.634 1.00 32.78 1113 VAL A C 1
ATOM 7484 O O . VAL A 1 1113 ? 118.955 155.053 119.139 1.00 32.78 1113 VAL A O 1
ATOM 7488 N N . VAL A 1 1114 ? 121.097 154.808 118.504 1.00 36.04 1114 VAL A N 1
ATOM 7489 C CA . VAL A 1 1114 ? 121.140 153.422 118.959 1.00 36.04 1114 VAL A CA 1
ATOM 7490 C C . VAL A 1 1114 ? 121.764 153.274 120.335 1.00 36.04 1114 VAL A C 1
ATOM 7491 O O . VAL A 1 1114 ? 121.763 152.160 120.880 1.00 36.04 1114 VAL A O 1
ATOM 7495 N N . ILE A 1 1115 ? 122.298 154.351 120.922 1.00 37.01 1115 ILE A N 1
ATOM 7496 C CA . ILE A 1 1115 ? 122.988 154.207 122.203 1.00 37.01 1115 ILE A CA 1
ATOM 7497 C C . ILE A 1 1115 ? 122.033 154.254 123.384 1.00 37.01 1115 ILE A C 1
ATOM 7498 O O . ILE A 1 1115 ? 122.442 153.959 124.513 1.00 37.01 1115 ILE A O 1
ATOM 7503 N N . LEU A 1 1116 ? 120.770 154.599 123.164 1.00 39.66 1116 LEU A N 1
ATOM 7504 C CA . LEU A 1 1116 ? 119.801 154.617 124.254 1.00 39.66 1116 LEU A CA 1
ATOM 7505 C C . LEU A 1 1116 ? 119.314 153.219 124.638 1.00 39.66 1116 LEU A C 1
ATOM 7506 O O . LEU A 1 1116 ? 119.129 152.955 125.831 1.00 39.66 1116 LEU A O 1
ATOM 7511 N N . PRO A 1 1117 ? 119.065 152.302 123.691 1.00 36.03 1117 PRO A N 1
ATOM 7512 C CA . PRO A 1 1117 ? 118.712 150.933 124.098 1.00 36.03 1117 PRO A CA 1
ATOM 7513 C C . PRO A 1 1117 ? 119.908 150.046 124.394 1.00 36.03 1117 PRO A C 1
ATOM 7514 O O . PRO A 1 1117 ? 119.768 149.092 125.173 1.00 36.03 1117 PRO A O 1
ATOM 7518 N N . LEU A 1 1118 ? 121.079 150.333 123.828 1.00 35.64 1118 LEU A N 1
ATOM 7519 C CA . LEU A 1 1118 ? 122.279 149.586 124.174 1.00 35.64 1118 LEU A CA 1
ATOM 7520 C C . LEU A 1 1118 ? 122.869 150.027 125.502 1.00 35.64 1118 LEU A C 1
ATOM 7521 O O . LEU A 1 1118 ? 123.846 149.427 125.959 1.00 35.64 1118 LEU A O 1
ATOM 7526 N N . ALA A 1 1119 ? 122.313 151.066 126.116 1.00 32.07 1119 ALA A N 1
ATOM 7527 C CA . ALA A 1 1119 ? 122.606 151.401 127.500 1.00 32.07 1119 ALA A CA 1
ATOM 7528 C C . ALA A 1 1119 ? 121.579 150.818 128.451 1.00 32.07 1119 ALA A C 1
ATOM 7529 O O . ALA A 1 1119 ? 121.934 150.387 129.550 1.00 32.07 1119 ALA A O 1
ATOM 7531 N N . VAL A 1 1120 ? 120.312 150.770 128.038 1.00 31.57 1120 VAL A N 1
ATOM 7532 C CA . VAL A 1 1120 ? 119.299 150.092 128.837 1.00 31.57 1120 VAL A CA 1
ATOM 7533 C C . VAL A 1 1120 ? 119.632 148.615 128.967 1.00 31.57 1120 VAL A C 1
ATOM 7534 O O . VAL A 1 1120 ? 119.564 148.047 130.060 1.00 31.57 1120 VAL A O 1
ATOM 7538 N N . LEU A 1 1121 ? 120.027 147.977 127.863 1.00 29.70 1121 LEU A N 1
ATOM 7539 C CA . LEU A 1 1121 ? 120.381 146.561 127.917 1.00 29.70 1121 LEU A CA 1
ATOM 7540 C C . LEU A 1 1121 ? 121.582 146.322 128.822 1.00 29.70 1121 LEU A C 1
ATOM 7541 O O . LEU A 1 1121 ? 121.593 145.375 129.616 1.00 29.70 1121 LEU A O 1
ATOM 7546 N N . TYR A 1 1122 ? 122.599 147.174 128.720 1.00 27.26 1122 TYR A N 1
ATOM 7547 C CA . TYR A 1 1122 ? 123.813 146.989 129.504 1.00 27.26 1122 TYR A CA 1
ATOM 7548 C C . TYR A 1 1122 ? 123.572 147.215 130.993 1.00 27.26 1122 TYR A C 1
ATOM 7549 O O . TYR A 1 1122 ? 124.006 146.404 131.822 1.00 27.26 1122 TYR A O 1
ATOM 7558 N N . THR A 1 1123 ? 122.869 148.285 131.361 1.00 28.40 1123 THR A N 1
ATOM 7559 C CA . THR A 1 1123 ? 122.560 148.476 132.770 1.00 28.40 1123 THR A CA 1
ATOM 7560 C C . THR A 1 1123 ? 121.601 147.418 133.291 1.00 28.40 1123 THR A C 1
ATOM 7561 O O . THR A 1 1123 ? 121.689 147.038 134.461 1.00 28.40 1123 THR A O 1
ATOM 7565 N N . LEU A 1 1124 ? 120.700 146.910 132.448 1.00 25.12 1124 LEU A N 1
ATOM 7566 C CA . LEU A 1 1124 ? 119.811 145.841 132.882 1.00 25.12 1124 LEU A CA 1
ATOM 7567 C C . LEU A 1 1124 ? 120.589 144.569 133.178 1.00 25.12 1124 LEU A C 1
ATOM 7568 O O . LEU A 1 1124 ? 120.366 143.923 134.210 1.00 25.12 1124 LEU A O 1
ATOM 7573 N N . VAL A 1 1125 ? 121.511 144.192 132.288 1.00 24.50 1125 VAL A N 1
ATOM 7574 C CA . VAL A 1 1125 ? 122.281 142.979 132.530 1.00 24.50 1125 VAL A CA 1
ATOM 7575 C C . VAL A 1 1125 ? 123.176 143.159 133.743 1.00 24.50 1125 VAL A C 1
ATOM 7576 O O . VAL A 1 1125 ? 123.388 142.210 134.500 1.00 24.50 1125 VAL A O 1
ATOM 7580 N N . GLN A 1 1126 ? 123.678 144.371 133.986 1.00 26.63 1126 GLN A N 1
ATOM 7581 C CA . GLN A 1 1126 ? 124.482 144.551 135.191 1.00 26.63 1126 GLN A CA 1
ATOM 7582 C C . GLN A 1 1126 ? 123.641 144.461 136.455 1.00 26.63 1126 GLN A C 1
ATOM 7583 O O . GLN A 1 1126 ? 124.062 143.842 137.436 1.00 26.63 1126 GLN A O 1
ATOM 7589 N N . ARG A 1 1127 ? 122.459 145.079 136.457 1.00 30.59 1127 ARG A N 1
ATOM 7590 C CA . ARG A 1 1127 ? 121.598 145.019 137.632 1.00 30.59 1127 ARG A CA 1
ATOM 7591 C C . ARG A 1 1127 ? 121.171 143.593 137.934 1.00 30.59 1127 ARG A C 1
ATOM 7592 O O . ARG A 1 1127 ? 121.081 143.206 139.104 1.00 30.59 1127 ARG A O 1
ATOM 7600 N N . PHE A 1 1128 ? 120.899 142.800 136.898 1.00 26.71 1128 PHE A N 1
ATOM 7601 C CA . PHE A 1 1128 ? 120.483 141.421 137.114 1.00 26.71 1128 PHE A CA 1
ATOM 7602 C C . PHE A 1 1128 ? 121.652 140.515 137.466 1.00 26.71 1128 PHE A C 1
ATOM 7603 O O . PHE A 1 1128 ? 121.470 139.542 138.200 1.00 26.71 1128 PHE A O 1
ATOM 7611 N N . TYR A 1 1129 ? 122.850 140.811 136.966 1.00 21.23 1129 TYR A N 1
ATOM 7612 C CA . TYR A 1 1129 ? 123.996 139.974 137.278 1.00 21.23 1129 TYR A CA 1
ATOM 7613 C C . TYR A 1 1129 ? 124.518 140.247 138.678 1.00 21.23 1129 TYR A C 1
ATOM 7614 O O . TYR A 1 1129 ? 124.600 139.327 139.493 1.00 21.23 1129 TYR A O 1
ATOM 7623 N N . ALA A 1 1130 ? 124.851 141.501 138.986 1.00 24.58 1130 ALA A N 1
ATOM 7624 C CA . ALA A 1 1130 ? 125.467 141.820 140.268 1.00 24.58 1130 ALA A CA 1
ATOM 7625 C C . ALA A 1 1130 ? 124.588 141.458 141.453 1.00 24.58 1130 ALA A C 1
ATOM 7626 O O . ALA A 1 1130 ? 125.112 141.240 142.547 1.00 24.58 1130 ALA A O 1
ATOM 7628 N N . ALA A 1 1131 ? 123.273 141.391 141.267 1.00 27.02 1131 ALA A N 1
ATOM 7629 C CA . ALA A 1 1131 ? 122.380 141.016 142.352 1.00 27.02 1131 ALA A CA 1
ATOM 7630 C C . ALA A 1 1131 ? 122.371 139.522 142.620 1.00 27.02 1131 ALA A C 1
ATOM 7631 O O . ALA A 1 1131 ? 121.827 139.098 143.642 1.00 27.02 1131 ALA A O 1
ATOM 7633 N N . THR A 1 1132 ? 122.953 138.720 141.733 1.00 28.07 1132 THR A N 1
ATOM 7634 C CA . THR A 1 1132 ? 123.044 137.276 141.897 1.00 28.07 1132 THR A CA 1
ATOM 7635 C C . THR A 1 1132 ? 124.469 136.812 142.141 1.00 28.07 1132 THR A C 1
ATOM 7636 O O . THR A 1 1132 ? 124.726 136.078 143.095 1.00 28.07 1132 THR A O 1
ATOM 7640 N N . SER A 1 1133 ? 125.410 137.240 141.302 1.00 27.85 1133 SER A N 1
ATOM 7641 C CA . SER A 1 1133 ? 126.809 136.906 141.511 1.00 27.85 1133 SER A CA 1
ATOM 7642 C C . SER A 1 1133 ? 127.337 137.405 142.845 1.00 27.85 1133 SER A C 1
ATOM 7643 O O . SER A 1 1133 ? 128.435 137.012 143.251 1.00 27.85 1133 SER A O 1
ATOM 7646 N N . ARG A 1 1134 ? 126.594 138.271 143.530 1.00 35.30 1134 ARG A N 1
ATOM 7647 C CA . ARG A 1 1134 ? 126.965 138.668 144.880 1.00 35.30 1134 ARG A CA 1
ATOM 7648 C C . ARG A 1 1134 ? 126.504 137.645 145.900 1.00 35.30 1134 ARG A C 1
ATOM 7649 O O . ARG A 1 1134 ? 127.199 137.405 146.891 1.00 35.30 1134 ARG A O 1
ATOM 7657 N N . GLN A 1 1135 ? 125.340 137.041 145.673 1.00 32.09 1135 GLN A N 1
ATOM 7658 C CA . GLN A 1 1135 ? 124.838 136.023 146.580 1.00 32.09 1135 GLN A CA 1
ATOM 7659 C C . GLN A 1 1135 ? 125.526 134.684 146.376 1.00 32.09 1135 GLN A C 1
ATOM 7660 O O . GLN A 1 1135 ? 125.688 133.932 147.336 1.00 32.09 1135 GLN A O 1
ATOM 7666 N N . LEU A 1 1136 ? 125.929 134.358 145.147 1.00 27.09 1136 LEU A N 1
ATOM 7667 C CA . LEU A 1 1136 ? 126.604 133.084 144.923 1.00 27.09 1136 LEU A CA 1
ATOM 7668 C C . LEU A 1 1136 ? 127.995 133.068 145.535 1.00 27.09 1136 LEU A C 1
ATOM 7669 O O . LEU A 1 1136 ? 128.421 132.035 146.049 1.00 27.09 1136 LEU A O 1
ATOM 7674 N N . LYS A 1 1137 ? 128.709 134.192 145.524 1.00 32.62 1137 LYS A N 1
ATOM 7675 C CA . LYS A 1 1137 ? 130.013 134.218 146.181 1.00 32.62 1137 LYS A CA 1
ATOM 7676 C C . LYS A 1 1137 ? 129.901 134.189 147.703 1.00 32.62 1137 LYS A C 1
ATOM 7677 O O . LYS A 1 1137 ? 130.712 133.530 148.367 1.00 32.62 1137 LYS A O 1
ATOM 7683 N N . ARG A 1 1138 ? 128.907 134.870 148.273 1.00 36.57 1138 ARG A N 1
ATOM 7684 C CA . ARG A 1 1138 ? 128.654 134.728 149.702 1.00 36.57 1138 ARG A CA 1
ATOM 7685 C C . ARG A 1 1138 ? 128.289 133.293 150.045 1.00 36.57 1138 ARG A C 1
ATOM 7686 O O . ARG A 1 1138 ? 128.776 132.735 151.034 1.00 36.57 1138 ARG A O 1
ATOM 7694 N N . LEU A 1 1139 ? 127.438 132.678 149.228 1.00 32.92 1139 LEU A N 1
ATOM 7695 C CA . LEU A 1 1139 ? 126.960 131.329 149.489 1.00 32.92 1139 LEU A CA 1
ATOM 7696 C C . LEU A 1 1139 ? 128.059 130.298 149.286 1.00 32.92 1139 LEU A C 1
ATOM 7697 O O . LEU A 1 1139 ? 128.014 129.220 149.884 1.00 32.92 1139 LEU A O 1
ATOM 7702 N N . GLU A 1 1140 ? 129.040 130.603 148.441 1.00 32.49 1140 GLU A N 1
ATOM 7703 C CA . GLU A 1 1140 ? 130.208 129.747 148.296 1.00 32.49 1140 GLU A CA 1
ATOM 7704 C C . GLU A 1 1140 ? 131.183 129.920 149.446 1.00 32.49 1140 GLU A C 1
ATOM 7705 O O . GLU A 1 1140 ? 131.853 128.958 149.827 1.00 32.49 1140 GLU A O 1
ATOM 7711 N N . SER A 1 1141 ? 131.291 131.132 149.997 1.00 35.86 1141 SER A N 1
ATOM 7712 C CA . SER A 1 1141 ? 132.200 131.347 151.118 1.00 35.86 1141 SER A CA 1
ATOM 7713 C C . SER A 1 1141 ? 131.783 130.533 152.336 1.00 35.86 1141 SER A C 1
ATOM 7714 O O . SER A 1 1141 ? 132.631 129.957 153.025 1.00 35.86 1141 SER A O 1
ATOM 7717 N N . VAL A 1 1142 ? 130.479 130.473 152.617 1.00 35.29 1142 VAL A N 1
ATOM 7718 C CA . VAL A 1 1142 ? 129.989 129.768 153.801 1.00 35.29 1142 VAL A CA 1
ATOM 7719 C C . VAL A 1 1142 ? 130.062 128.257 153.681 1.00 35.29 1142 VAL A C 1
ATOM 7720 O O . VAL A 1 1142 ? 129.763 127.556 154.654 1.00 35.29 1142 VAL A O 1
ATOM 7724 N N . SER A 1 1143 ? 130.438 127.728 152.519 1.00 32.16 1143 SER A N 1
ATOM 7725 C CA . SER A 1 1143 ? 130.504 126.291 152.314 1.00 32.16 1143 SER A CA 1
ATOM 7726 C C . SER A 1 1143 ? 131.888 125.791 151.940 1.00 32.16 1143 SER A C 1
ATOM 7727 O O . SER A 1 1143 ? 132.093 124.575 151.896 1.00 32.16 1143 SER A O 1
ATOM 7730 N N . ARG A 1 1144 ? 132.837 126.682 151.666 1.00 33.92 1144 ARG A N 1
ATOM 7731 C CA . ARG A 1 1144 ? 134.209 126.263 151.428 1.00 33.92 1144 ARG A CA 1
ATOM 7732 C C . ARG A 1 1144 ? 134.911 125.864 152.715 1.00 33.92 1144 ARG A C 1
ATOM 7733 O O . ARG A 1 1144 ? 135.866 125.085 152.672 1.00 33.92 1144 ARG A O 1
ATOM 7741 N N . SER A 1 1145 ? 134.452 126.367 153.855 1.00 33.60 1145 SER A N 1
ATOM 7742 C CA . SER A 1 1145 ? 135.096 126.136 155.142 1.00 33.60 1145 SER A CA 1
ATOM 7743 C C . SER A 1 1145 ? 134.816 124.756 155.740 1.00 33.60 1145 SER A C 1
ATOM 7744 O O . SER A 1 1145 ? 135.729 124.178 156.344 1.00 33.60 1145 SER A O 1
ATOM 7747 N N . PRO A 1 1146 ? 133.597 124.204 155.647 1.00 34.21 1146 PRO A N 1
ATOM 7748 C CA . PRO A 1 1146 ? 133.369 122.882 156.247 1.00 34.21 1146 PRO A CA 1
ATOM 7749 C C . PRO A 1 1146 ? 134.239 121.785 155.674 1.00 34.21 1146 PRO A C 1
ATOM 7750 O O . PRO A 1 1146 ? 134.563 120.842 156.401 1.00 34.21 1146 PRO A O 1
ATOM 7754 N N . ILE A 1 1147 ? 134.634 121.864 154.403 1.00 32.61 1147 ILE A N 1
ATOM 7755 C CA . ILE A 1 1147 ? 135.527 120.848 153.852 1.00 32.61 1147 ILE A CA 1
ATOM 7756 C C . ILE A 1 1147 ? 136.821 120.801 154.647 1.00 32.61 1147 ILE A C 1
ATOM 7757 O O . ILE A 1 1147 ? 137.299 119.729 155.029 1.00 32.61 1147 ILE A O 1
ATOM 7762 N N . TYR A 1 1148 ? 137.404 121.966 154.914 1.00 36.68 1148 TYR A N 1
ATOM 7763 C CA . TYR A 1 1148 ? 138.667 122.003 155.639 1.00 36.68 1148 TYR A CA 1
ATOM 7764 C C . TYR A 1 1148 ? 138.463 121.697 157.115 1.00 36.68 1148 TYR A C 1
ATOM 7765 O O . TYR A 1 1148 ? 139.318 121.067 157.745 1.00 36.68 1148 TYR A O 1
ATOM 7774 N N . SER A 1 1149 ? 137.341 122.132 157.686 1.00 35.13 1149 SER A N 1
ATOM 7775 C CA . SER A 1 1149 ? 137.055 121.796 159.074 1.00 35.13 1149 SER A CA 1
ATOM 7776 C C . SER A 1 1149 ? 136.808 120.307 159.262 1.00 35.13 1149 SER A C 1
ATOM 7777 O O . SER A 1 1149 ? 136.967 119.802 160.374 1.00 35.13 1149 SER A O 1
ATOM 7780 N N . HIS A 1 1150 ? 136.419 119.603 158.204 1.00 35.92 1150 HIS A N 1
ATOM 7781 C CA . HIS A 1 1150 ? 136.226 118.162 158.249 1.00 35.92 1150 HIS A CA 1
ATOM 7782 C C . HIS A 1 1150 ? 137.495 117.406 157.904 1.00 35.92 1150 HIS A C 1
ATOM 7783 O O . HIS A 1 1150 ? 137.686 116.282 158.374 1.00 35.92 1150 HIS A O 1
ATOM 7790 N N . PHE A 1 1151 ? 138.363 117.993 157.088 1.00 35.28 1151 PHE A N 1
ATOM 7791 C CA . PHE A 1 1151 ? 139.677 117.416 156.866 1.00 35.28 1151 PHE A CA 1
ATOM 7792 C C . PHE A 1 1151 ? 140.609 117.655 158.043 1.00 35.28 1151 PHE A C 1
ATOM 7793 O O . PHE A 1 1151 ? 141.630 116.972 158.157 1.00 35.28 1151 PHE A O 1
ATOM 7801 N N . SER A 1 1152 ? 140.290 118.612 158.916 1.00 38.82 1152 SER A N 1
ATOM 7802 C CA . SER A 1 1152 ? 141.065 118.771 160.142 1.00 38.82 1152 SER A CA 1
ATOM 7803 C C . SER A 1 1152 ? 140.956 117.524 161.004 1.00 38.82 1152 SER A C 1
ATOM 7804 O O . SER A 1 1152 ? 141.969 116.940 161.400 1.00 38.82 1152 SER A O 1
ATOM 7807 N N . GLU A 1 1153 ? 139.733 117.090 161.295 1.00 45.89 1153 GLU A N 1
ATOM 7808 C CA . GLU A 1 1153 ? 139.536 115.732 161.765 1.00 45.89 1153 GLU A CA 1
ATOM 7809 C C . GLU A 1 1153 ? 139.752 114.772 160.600 1.00 45.89 1153 GLU A C 1
ATOM 7810 O O . GLU A 1 1153 ? 140.068 115.178 159.482 1.00 45.89 1153 GLU A O 1
ATOM 7816 N N . THR A 1 1154 ? 139.622 113.477 160.877 1.00 39.86 1154 THR A N 1
ATOM 7817 C CA . THR A 1 1154 ? 139.907 112.416 159.913 1.00 39.86 1154 THR A CA 1
ATOM 7818 C C . THR A 1 1154 ? 141.404 112.357 159.631 1.00 39.86 1154 THR A C 1
ATOM 7819 O O . THR A 1 1154 ? 141.885 111.441 158.959 1.00 39.86 1154 THR A O 1
ATOM 7823 N N . VAL A 1 1155 ? 142.150 113.311 160.173 1.00 40.83 1155 VAL A N 1
ATOM 7824 C CA . VAL A 1 1155 ? 143.602 113.262 160.218 1.00 40.83 1155 VAL A CA 1
ATOM 7825 C C . VAL A 1 1155 ? 144.093 113.116 161.649 1.00 40.83 1155 VAL A C 1
ATOM 7826 O O . VAL A 1 1155 ? 144.922 112.258 161.947 1.00 40.83 1155 VAL A O 1
ATOM 7830 N N . THR A 1 1156 ? 143.580 113.951 162.552 1.00 43.06 1156 THR A N 1
ATOM 7831 C CA . THR A 1 1156 ? 143.896 113.792 163.965 1.00 43.06 1156 THR A CA 1
ATOM 7832 C C . THR A 1 1156 ? 143.303 112.506 164.517 1.00 43.06 1156 THR A C 1
ATOM 7833 O O . THR A 1 1156 ? 143.954 111.799 165.293 1.00 43.06 1156 THR A O 1
ATOM 7837 N N . GLY A 1 1157 ? 142.076 112.184 164.124 1.00 42.47 1157 GLY A N 1
ATOM 7838 C CA . GLY A 1 1157 ? 141.394 111.029 164.665 1.00 42.47 1157 GLY A CA 1
ATOM 7839 C C . GLY A 1 1157 ? 141.183 109.908 163.674 1.00 42.47 1157 GLY A C 1
ATOM 7840 O O . GLY A 1 1157 ? 140.157 109.230 163.715 1.00 42.47 1157 GLY A O 1
ATOM 7841 N N . ALA A 1 1158 ? 142.141 109.697 162.773 1.00 37.44 1158 ALA A N 1
ATOM 7842 C CA . ALA A 1 1158 ? 142.017 108.598 161.827 1.00 37.44 1158 ALA A CA 1
ATOM 7843 C C . ALA A 1 1158 ? 142.095 107.243 162.510 1.00 37.44 1158 ALA A C 1
ATOM 7844 O O . ALA A 1 1158 ? 141.565 106.264 161.976 1.00 37.44 1158 ALA A O 1
ATOM 7846 N N . SER A 1 1159 ? 142.718 107.167 163.686 1.00 39.26 1159 SER A N 1
ATOM 7847 C CA . SER A 1 1159 ? 142.806 105.896 164.394 1.00 39.26 1159 SER A CA 1
ATOM 7848 C C . SER A 1 1159 ? 141.442 105.448 164.892 1.00 39.26 1159 SER A C 1
ATOM 7849 O O . SER A 1 1159 ? 141.108 104.261 164.815 1.00 39.26 1159 SER A O 1
ATOM 7852 N N . VAL A 1 1160 ? 140.641 106.384 165.404 1.00 41.07 1160 VAL A N 1
ATOM 7853 C CA . VAL A 1 1160 ? 139.299 106.051 165.870 1.00 41.07 1160 VAL A CA 1
ATOM 7854 C C . VAL A 1 1160 ? 138.411 105.658 164.698 1.00 41.07 1160 VAL A C 1
ATOM 7855 O O . VAL A 1 1160 ? 137.642 104.696 164.779 1.00 41.07 1160 VAL A O 1
ATOM 7859 N N . ILE A 1 1161 ? 138.506 106.395 163.593 1.00 37.66 1161 ILE A N 1
ATOM 7860 C CA . ILE A 1 1161 ? 137.747 106.058 162.393 1.00 37.66 1161 ILE A CA 1
ATOM 7861 C C . ILE A 1 1161 ? 138.075 104.645 161.939 1.00 37.66 1161 ILE A C 1
ATOM 7862 O O . ILE A 1 1161 ? 137.184 103.840 161.658 1.00 37.66 1161 ILE A O 1
ATOM 7867 N N . ARG A 1 1162 ? 139.364 104.318 161.867 1.00 40.67 1162 ARG A N 1
ATOM 7868 C CA . ARG A 1 1162 ? 139.747 102.984 161.429 1.00 40.67 1162 ARG A CA 1
ATOM 7869 C C . ARG A 1 1162 ? 139.324 101.914 162.425 1.00 40.67 1162 ARG A C 1
ATOM 7870 O O . ARG A 1 1162 ? 138.994 100.795 162.022 1.00 40.67 1162 ARG A O 1
ATOM 7878 N N . ALA A 1 1163 ? 139.332 102.229 163.721 1.00 39.00 1163 ALA A N 1
ATOM 7879 C CA . ALA A 1 1163 ? 139.005 101.223 164.725 1.00 39.00 1163 ALA A CA 1
ATOM 7880 C C . ALA A 1 1163 ? 137.569 100.736 164.587 1.00 39.00 1163 ALA A C 1
ATOM 7881 O O . ALA A 1 1163 ? 137.300 99.540 164.732 1.00 39.00 1163 ALA A O 1
ATOM 7883 N N . TYR A 1 1164 ? 136.633 101.647 164.319 1.00 42.88 1164 TYR A N 1
ATOM 7884 C CA . TYR A 1 1164 ? 135.247 101.292 164.045 1.00 42.88 1164 TYR A CA 1
ATOM 7885 C C . TYR A 1 1164 ? 134.995 101.008 162.572 1.00 42.88 1164 TYR A C 1
ATOM 7886 O O . TYR A 1 1164 ? 133.872 101.228 162.106 1.00 42.88 1164 TYR A O 1
ATOM 7895 N N . ASN A 1 1165 ? 136.030 100.600 161.834 1.00 41.25 1165 ASN A N 1
ATOM 7896 C CA . ASN A 1 1165 ? 136.005 100.281 160.399 1.00 41.25 1165 ASN A CA 1
ATOM 7897 C C . ASN A 1 1165 ? 134.997 101.159 159.662 1.00 41.25 1165 ASN A C 1
ATOM 7898 O O . ASN A 1 1165 ? 134.061 100.693 159.015 1.00 41.25 1165 ASN A O 1
ATOM 7903 N N . ARG A 1 1166 ? 135.219 102.462 159.785 1.00 43.71 1166 ARG A N 1
ATOM 7904 C CA . ARG A 1 1166 ? 134.285 103.497 159.374 1.00 43.71 1166 ARG A CA 1
ATOM 7905 C C . ARG A 1 1166 ? 134.966 104.471 158.422 1.00 43.71 1166 ARG A C 1
ATOM 7906 O O . ARG A 1 1166 ? 134.804 105.689 158.516 1.00 43.71 1166 ARG A O 1
ATOM 7914 N N . SER A 1 1167 ? 135.760 103.941 157.493 1.00 38.35 1167 SER A N 1
ATOM 7915 C CA . SER A 1 1167 ? 136.454 104.796 156.539 1.00 38.35 1167 SER A CA 1
ATOM 7916 C C . SER A 1 1167 ? 135.584 105.103 155.329 1.00 38.35 1167 SER A C 1
ATOM 7917 O O . SER A 1 1167 ? 135.640 106.212 154.787 1.00 38.35 1167 SER A O 1
ATOM 7920 N N . ARG A 1 1168 ? 134.780 104.133 154.891 1.00 40.60 1168 ARG A N 1
ATOM 7921 C CA . ARG A 1 1168 ? 133.887 104.366 153.761 1.00 40.60 1168 ARG A CA 1
ATOM 7922 C C . ARG A 1 1168 ? 132.837 105.415 154.098 1.00 40.60 1168 ARG A C 1
ATOM 7923 O O . ARG A 1 1168 ? 132.522 106.279 153.271 1.00 40.60 1168 ARG A O 1
ATOM 7931 N N . ASP A 1 1169 ? 132.292 105.364 155.314 1.00 36.22 1169 ASP A N 1
ATOM 7932 C CA . ASP A 1 1169 ? 131.293 106.347 155.716 1.00 36.22 1169 ASP A CA 1
ATOM 7933 C C . ASP A 1 1169 ? 131.882 107.749 155.730 1.00 36.22 1169 ASP A C 1
ATOM 7934 O O . ASP A 1 1169 ? 131.219 108.714 155.335 1.00 36.22 1169 ASP A O 1
ATOM 7939 N N . PHE A 1 1170 ? 133.133 107.882 156.163 1.00 33.33 1170 PHE A N 1
ATOM 7940 C CA . PHE A 1 1170 ? 133.747 109.202 156.187 1.00 33.33 1170 PHE A CA 1
ATOM 7941 C C . PHE A 1 1170 ? 134.128 109.671 154.791 1.00 33.33 1170 PHE A C 1
ATOM 7942 O O . PHE A 1 1170 ? 134.090 110.875 154.515 1.00 33.33 1170 PHE A O 1
ATOM 7950 N N . GLU A 1 1171 ? 134.468 108.749 153.891 1.00 33.97 1171 GLU A N 1
ATOM 7951 C CA . GLU A 1 1171 ? 134.622 109.136 152.493 1.00 33.97 1171 GLU A CA 1
ATOM 7952 C C . GLU A 1 1171 ? 133.315 109.684 151.940 1.00 33.97 1171 GLU A C 1
ATOM 7953 O O . GLU A 1 1171 ? 133.306 110.694 151.231 1.00 33.97 1171 GLU A O 1
ATOM 7959 N N . ILE A 1 1172 ? 132.197 109.033 152.269 1.00 29.48 1172 ILE A N 1
ATOM 7960 C CA . ILE A 1 1172 ? 130.886 109.514 151.836 1.00 29.48 1172 ILE A CA 1
ATOM 7961 C C . ILE A 1 1172 ? 130.611 110.909 152.385 1.00 29.48 1172 ILE A C 1
ATOM 7962 O O . ILE A 1 1172 ? 130.118 111.788 151.667 1.00 29.48 1172 ILE A O 1
ATOM 7967 N N . ILE A 1 1173 ? 130.899 111.126 153.668 1.00 27.37 1173 ILE A N 1
ATOM 7968 C CA . ILE A 1 1173 ? 130.639 112.430 154.274 1.00 27.37 1173 ILE A CA 1
ATOM 7969 C C . ILE A 1 1173 ? 131.480 113.513 153.610 1.00 27.37 1173 ILE A C 1
ATOM 7970 O O . ILE A 1 1173 ? 130.987 114.609 153.314 1.00 27.37 1173 ILE A O 1
ATOM 7975 N N . SER A 1 1174 ? 132.761 113.234 153.370 1.00 28.54 1174 SER A N 1
ATOM 7976 C CA . SER A 1 1174 ? 133.587 114.219 152.683 1.00 28.54 1174 SER A CA 1
ATOM 7977 C C . SER A 1 1174 ? 133.088 114.476 151.275 1.00 28.54 1174 SER A C 1
ATOM 7978 O O . SER A 1 1174 ? 133.185 115.603 150.782 1.00 28.54 1174 SER A O 1
ATOM 7981 N N . ASP A 1 1175 ? 132.571 113.447 150.604 1.00 29.50 1175 ASP A N 1
ATOM 7982 C CA . ASP A 1 1175 ? 132.037 113.640 149.262 1.00 29.50 1175 ASP A CA 1
ATOM 7983 C C . ASP A 1 1175 ? 130.830 114.564 149.283 1.00 29.50 1175 ASP A C 1
ATOM 7984 O O . ASP A 1 1175 ? 130.724 115.476 148.458 1.00 29.50 1175 ASP A O 1
ATOM 7989 N N . THR A 1 1176 ? 129.919 114.364 150.234 1.00 23.65 1176 THR A N 1
ATOM 7990 C CA . THR A 1 1176 ? 128.754 115.242 150.298 1.00 23.65 1176 THR A CA 1
ATOM 7991 C C . THR A 1 1176 ? 129.071 116.613 150.873 1.00 23.65 1176 THR A C 1
ATOM 7992 O O . THR A 1 1176 ? 128.221 117.501 150.792 1.00 23.65 1176 THR A O 1
ATOM 7996 N N . LYS A 1 1177 ? 130.243 116.811 151.469 1.00 23.92 1177 LYS A N 1
ATOM 7997 C CA . LYS A 1 1177 ? 130.650 118.163 151.837 1.00 23.92 1177 LYS A CA 1
ATOM 7998 C C . LYS A 1 1177 ? 131.414 118.883 150.739 1.00 23.92 1177 LYS A C 1
ATOM 7999 O O . LYS A 1 1177 ? 131.355 120.112 150.668 1.00 23.92 1177 LYS A O 1
ATOM 8005 N N . VAL A 1 1178 ? 132.148 118.156 149.898 1.00 25.07 1178 VAL A N 1
ATOM 8006 C CA . VAL A 1 1178 ? 132.736 118.766 148.712 1.00 25.07 1178 VAL A CA 1
ATOM 8007 C C . VAL A 1 1178 ? 131.651 119.087 147.699 1.00 25.07 1178 VAL A C 1
ATOM 8008 O O . VAL A 1 1178 ? 131.723 120.099 146.992 1.00 25.07 1178 VAL A O 1
ATOM 8012 N N . ASP A 1 1179 ? 130.611 118.257 147.634 1.00 27.01 1179 ASP A N 1
ATOM 8013 C CA . ASP A 1 1179 ? 129.571 118.435 146.633 1.00 27.01 1179 ASP A CA 1
ATOM 8014 C C . ASP A 1 1179 ? 128.696 119.640 146.942 1.00 27.01 1179 ASP A C 1
ATOM 8015 O O . ASP A 1 1179 ? 128.147 120.253 146.025 1.00 27.01 1179 ASP A O 1
ATOM 8020 N N . ALA A 1 1180 ? 128.552 119.999 148.219 1.00 24.71 1180 ALA A N 1
ATOM 8021 C CA . ALA A 1 1180 ? 127.785 121.190 148.563 1.00 24.71 1180 ALA A CA 1
ATOM 8022 C C . ALA A 1 1180 ? 128.540 122.462 148.214 1.00 24.71 1180 ALA A C 1
ATOM 8023 O O . ALA A 1 1180 ? 127.922 123.463 147.843 1.00 24.71 1180 ALA A O 1
ATOM 8025 N N . ASN A 1 1181 ? 129.865 122.455 148.345 1.00 25.71 1181 ASN A N 1
ATOM 8026 C CA . ASN A 1 1181 ? 130.668 123.531 147.777 1.00 25.71 1181 ASN A CA 1
ATOM 8027 C C . ASN A 1 1181 ? 130.506 123.577 146.272 1.00 25.71 1181 ASN A C 1
ATOM 8028 O O . ASN A 1 1181 ? 130.365 124.649 145.677 1.00 25.71 1181 ASN A O 1
ATOM 8033 N N . GLN A 1 1182 ? 130.531 122.411 145.639 1.00 23.42 1182 GLN A N 1
ATOM 8034 C CA . GLN A 1 1182 ? 130.535 122.344 144.190 1.00 23.42 1182 GLN A CA 1
ATOM 8035 C C . GLN A 1 1182 ? 129.193 122.741 143.589 1.00 23.42 1182 GLN A C 1
ATOM 8036 O O . GLN A 1 1182 ? 129.157 123.182 142.440 1.00 23.42 1182 GLN A O 1
ATOM 8042 N N . ARG A 1 1183 ? 128.087 122.604 144.329 1.00 25.81 1183 ARG A N 1
ATOM 8043 C CA . ARG A 1 1183 ? 126.803 123.071 143.817 1.00 25.81 1183 ARG A CA 1
ATOM 8044 C C . ARG A 1 1183 ? 126.731 124.582 143.704 1.00 25.81 1183 ARG A C 1
ATOM 8045 O O . ARG A 1 1183 ? 125.894 125.089 142.955 1.00 25.81 1183 ARG A O 1
ATOM 8053 N N . SER A 1 1184 ? 127.565 125.312 144.438 1.00 23.52 1184 SER A N 1
ATOM 8054 C CA . SER A 1 1184 ? 127.541 126.765 144.414 1.00 23.52 1184 SER A CA 1
ATOM 8055 C C . SER A 1 1184 ? 128.684 127.372 143.620 1.00 23.52 1184 SER A C 1
ATOM 8056 O O . SER A 1 1184 ? 128.706 128.591 143.436 1.00 23.52 1184 SER A O 1
ATOM 8059 N N . CYS A 1 1185 ? 129.634 126.567 143.164 1.00 24.09 1185 CYS A N 1
ATOM 8060 C CA . CYS A 1 1185 ? 130.711 127.042 142.314 1.00 24.09 1185 CYS A CA 1
ATOM 8061 C C . CYS A 1 1185 ? 130.440 126.773 140.841 1.00 24.09 1185 CYS A C 1
ATOM 8062 O O . CYS A 1 1185 ? 131.165 127.288 139.990 1.00 24.09 1185 CYS A O 1
ATOM 8065 N N . TYR A 1 1186 ? 129.407 125.998 140.518 1.00 21.75 1186 TYR A N 1
ATOM 8066 C CA . TYR A 1 1186 ? 129.021 125.777 139.131 1.00 21.75 1186 TYR A CA 1
ATOM 8067 C C . TYR A 1 1186 ? 128.236 126.967 138.597 1.00 21.75 1186 TYR A C 1
ATOM 8068 O O . TYR A 1 1186 ? 128.493 127.396 137.468 1.00 21.75 1186 TYR A O 1
ATOM 8077 N N . PRO A 1 1187 ? 127.275 127.526 139.330 1.00 21.42 1187 PRO A N 1
ATOM 8078 C CA . PRO A 1 1187 ? 126.941 128.932 139.109 1.00 21.42 1187 PRO A CA 1
ATOM 8079 C C . PRO A 1 1187 ? 128.084 129.786 139.626 1.00 21.42 1187 PRO A C 1
ATOM 8080 O O . PRO A 1 1187 ? 128.947 129.322 140.370 1.00 21.42 1187 PRO A O 1
ATOM 8084 N N . TYR A 1 1188 ? 128.098 131.039 139.193 1.00 24.26 1188 TYR A N 1
ATOM 8085 C CA . TYR A 1 1188 ? 129.222 131.956 139.358 1.00 24.26 1188 TYR A CA 1
ATOM 8086 C C . TYR A 1 1188 ? 130.349 131.558 138.419 1.00 24.26 1188 TYR A C 1
ATOM 8087 O O . TYR A 1 1188 ? 131.303 132.313 138.222 1.00 24.26 1188 TYR A O 1
ATOM 8096 N N . ILE A 1 1189 ? 130.225 130.397 137.794 1.00 19.26 1189 ILE A N 1
ATOM 8097 C CA . ILE A 1 1189 ? 130.988 130.091 136.596 1.00 19.26 1189 ILE A CA 1
ATOM 8098 C C . ILE A 1 1189 ? 130.129 130.350 135.375 1.00 19.26 1189 ILE A C 1
ATOM 8099 O O . ILE A 1 1189 ? 130.669 130.579 134.284 1.00 19.26 1189 ILE A O 1
ATOM 8104 N N . ILE A 1 1190 ? 128.814 130.388 135.541 1.00 16.25 1190 ILE A N 1
ATOM 8105 C CA . ILE A 1 1190 ? 127.887 130.579 134.442 1.00 16.25 1190 ILE A CA 1
ATOM 8106 C C . ILE A 1 1190 ? 127.177 131.920 134.535 1.00 16.25 1190 ILE A C 1
ATOM 8107 O O . ILE A 1 1190 ? 126.755 132.456 133.501 1.00 16.25 1190 ILE A O 1
ATOM 8112 N N . SER A 1 1191 ? 127.063 132.499 135.729 1.00 18.56 1191 SER A N 1
ATOM 8113 C CA . SER A 1 1191 ? 126.629 133.882 135.811 1.00 18.56 1191 SER A CA 1
ATOM 8114 C C . SER A 1 1191 ? 127.663 134.820 135.217 1.00 18.56 1191 SER A C 1
ATOM 8115 O O . SER A 1 1191 ? 127.323 135.947 134.852 1.00 18.56 1191 SER A O 1
ATOM 8118 N N . ASN A 1 1192 ? 128.913 134.381 135.110 1.00 16.13 1192 ASN A N 1
ATOM 8119 C CA . ASN A 1 1192 ? 129.943 135.153 134.439 1.00 16.13 1192 ASN A CA 1
ATOM 8120 C C . ASN A 1 1192 ? 129.965 134.921 132.941 1.00 16.13 1192 ASN A C 1
ATOM 8121 O O . ASN A 1 1192 ? 130.617 135.685 132.226 1.00 16.13 1192 ASN A O 1
ATOM 8126 N N . ARG A 1 1193 ? 129.285 133.888 132.448 1.00 18.26 1193 ARG A N 1
ATOM 8127 C CA . ARG A 1 1193 ? 129.156 133.682 131.014 1.00 18.26 1193 ARG A CA 1
ATOM 8128 C C . ARG A 1 1193 ? 127.858 134.263 130.491 1.00 18.26 1193 ARG A C 1
ATOM 8129 O O . ARG A 1 1193 ? 127.826 134.820 129.393 1.00 18.26 1193 ARG A O 1
ATOM 8137 N N . TRP A 1 1194 ? 126.781 134.149 131.261 1.00 14.94 1194 TRP A N 1
ATOM 8138 C CA . TRP A 1 1194 ? 125.547 134.822 130.901 1.00 14.94 1194 TRP A CA 1
ATOM 8139 C C . TRP A 1 1194 ? 125.685 136.332 131.000 1.00 14.94 1194 TRP A C 1
ATOM 8140 O O . TRP A 1 1194 ? 124.884 137.057 130.408 1.00 14.94 1194 TRP A O 1
ATOM 8151 N N . LEU A 1 1195 ? 126.692 136.822 131.718 1.00 17.11 1195 LEU A N 1
ATOM 8152 C CA . LEU A 1 1195 ? 127.018 138.242 131.686 1.00 17.11 1195 LEU A CA 1
ATOM 8153 C C . LEU A 1 1195 ? 127.837 138.587 130.451 1.00 17.11 1195 LEU A C 1
ATOM 8154 O O . LEU A 1 1195 ? 127.451 139.445 129.654 1.00 17.11 1195 LEU A O 1
ATOM 8159 N N . SER A 1 1196 ? 128.980 137.922 130.281 1.00 21.72 1196 SER A N 1
ATOM 8160 C CA . SER A 1 1196 ? 129.870 138.190 129.163 1.00 21.72 1196 SER A CA 1
ATOM 8161 C C . SER A 1 1196 ? 129.214 137.954 127.813 1.00 21.72 1196 SER A C 1
ATOM 8162 O O . SER A 1 1196 ? 129.799 138.318 126.792 1.00 21.72 1196 SER A O 1
ATOM 8165 N N . ILE A 1 1197 ? 128.039 137.341 127.774 1.00 21.12 1197 ILE A N 1
ATOM 8166 C CA . ILE A 1 1197 ? 127.274 137.243 126.538 1.00 21.12 1197 ILE A CA 1
ATOM 8167 C C . ILE A 1 1197 ? 126.406 138.477 126.340 1.00 21.12 1197 ILE A C 1
ATOM 8168 O O . ILE A 1 1197 ? 126.252 138.963 125.220 1.00 21.12 1197 ILE A O 1
ATOM 8173 N N . GLY A 1 1198 ? 125.847 139.012 127.415 1.00 18.68 1198 GLY A N 1
ATOM 8174 C CA . GLY A 1 1198 ? 125.115 140.252 127.329 1.00 18.68 1198 GLY A CA 1
ATOM 8175 C C . GLY A 1 1198 ? 125.972 141.489 127.334 1.00 18.68 1198 GLY A C 1
ATOM 8176 O O . GLY A 1 1198 ? 125.445 142.599 127.253 1.00 18.68 1198 GLY A O 1
ATOM 8177 N N . VAL A 1 1199 ? 127.288 141.328 127.444 1.00 20.90 1199 VAL A N 1
ATOM 8178 C CA . VAL A 1 1199 ? 128.219 142.435 127.324 1.00 20.90 1199 VAL A CA 1
ATOM 8179 C C . VAL A 1 1199 ? 129.023 142.365 126.033 1.00 20.90 1199 VAL A C 1
ATOM 8180 O O . VAL A 1 1199 ? 129.380 143.411 125.481 1.00 20.90 1199 VAL A O 1
ATOM 8184 N N . GLU A 1 1200 ? 129.289 141.171 125.519 1.00 26.71 1200 GLU A N 1
ATOM 8185 C CA . GLU A 1 1200 ? 129.882 140.990 124.207 1.00 26.71 1200 GLU A CA 1
ATOM 8186 C C . GLU A 1 1200 ? 128.829 140.945 123.115 1.00 26.71 1200 GLU A C 1
ATOM 8187 O O . GLU A 1 1200 ? 129.149 140.617 121.972 1.00 26.71 1200 GLU A O 1
ATOM 8193 N N . PHE A 1 1201 ? 127.578 141.240 123.455 1.00 22.97 1201 PHE A N 1
ATOM 8194 C CA . PHE A 1 1201 ? 126.547 141.555 122.480 1.00 22.97 1201 PHE A CA 1
ATOM 8195 C C . PHE A 1 1201 ? 126.302 143.047 122.366 1.00 22.97 1201 PHE A C 1
ATOM 8196 O O . PHE A 1 1201 ? 125.989 143.533 121.278 1.00 22.97 1201 PHE A O 1
ATOM 8204 N N . VAL A 1 1202 ? 126.429 143.780 123.471 1.00 22.07 1202 VAL A N 1
ATOM 8205 C CA . VAL A 1 1202 ? 126.423 145.236 123.416 1.00 22.07 1202 VAL A CA 1
ATOM 8206 C C . VAL A 1 1202 ? 127.696 145.742 122.755 1.00 22.07 1202 VAL A C 1
ATOM 8207 O O . VAL A 1 1202 ? 127.670 146.697 121.973 1.00 22.07 1202 VAL A O 1
ATOM 8211 N N . GLY A 1 1203 ? 128.826 145.114 123.050 1.00 22.40 1203 GLY A N 1
ATOM 8212 C CA . GLY A 1 1203 ? 130.080 145.522 122.457 1.00 22.40 1203 GLY A CA 1
ATOM 8213 C C . GLY A 1 1203 ? 130.281 145.097 121.027 1.00 22.40 1203 GLY A C 1
ATOM 8214 O O . GLY A 1 1203 ? 131.257 145.520 120.405 1.00 22.40 1203 GLY A O 1
ATOM 8215 N N . ASN A 1 1204 ? 129.388 144.270 120.488 1.00 23.73 1204 ASN A N 1
ATOM 8216 C CA . ASN A 1 1204 ? 129.438 143.884 119.088 1.00 23.73 1204 ASN A CA 1
ATOM 8217 C C . ASN A 1 1204 ? 128.270 144.408 118.277 1.00 23.73 1204 ASN A C 1
ATOM 8218 O O . ASN A 1 1204 ? 128.306 144.309 117.048 1.00 23.73 1204 ASN A O 1
ATOM 8223 N N . CYS A 1 1205 ? 127.231 144.939 118.918 1.00 23.69 1205 CYS A N 1
ATOM 8224 C CA . CYS A 1 1205 ? 126.261 145.741 118.190 1.00 23.69 1205 CYS A CA 1
ATOM 8225 C C . CYS A 1 1205 ? 126.801 147.133 117.925 1.00 23.69 1205 CYS A C 1
ATOM 8226 O O . CYS A 1 1205 ? 126.442 147.753 116.923 1.00 23.69 1205 CYS A O 1
ATOM 8229 N N . VAL A 1 1206 ? 127.671 147.632 118.800 1.00 21.17 1206 VAL A N 1
ATOM 8230 C CA . VAL A 1 1206 ? 128.363 148.885 118.530 1.00 21.17 1206 VAL A CA 1
ATOM 8231 C C . VAL A 1 1206 ? 129.288 148.731 117.331 1.00 21.17 1206 VAL A C 1
ATOM 8232 O O . VAL A 1 1206 ? 129.388 149.627 116.491 1.00 21.17 1206 VAL A O 1
ATOM 8236 N N . VAL A 1 1207 ? 129.968 147.588 117.226 1.00 22.33 1207 VAL A N 1
ATOM 8237 C CA . VAL A 1 1207 ? 130.790 147.297 116.054 1.00 22.33 1207 VAL A CA 1
ATOM 8238 C C . VAL A 1 1207 ? 129.937 147.247 114.797 1.00 22.33 1207 VAL A C 1
ATOM 8239 O O . VAL A 1 1207 ? 130.354 147.703 113.728 1.00 22.33 1207 VAL A O 1
ATOM 8243 N N . LEU A 1 1208 ? 128.744 146.665 114.892 1.00 21.39 1208 LEU A N 1
ATOM 8244 C CA . LEU A 1 1208 ? 127.877 146.592 113.725 1.00 21.39 1208 LEU A CA 1
ATOM 8245 C C . LEU A 1 1208 ? 127.390 147.972 113.312 1.00 21.39 1208 LEU A C 1
ATOM 8246 O O . LEU A 1 1208 ? 127.407 148.307 112.125 1.00 21.39 1208 LEU A O 1
ATOM 8251 N N . PHE A 1 1209 ? 126.972 148.797 114.271 1.00 24.21 1209 PHE A N 1
ATOM 8252 C CA . PHE A 1 1209 ? 126.377 150.080 113.914 1.00 24.21 1209 PHE A CA 1
ATOM 8253 C C . PHE A 1 1209 ? 127.422 151.114 113.522 1.00 24.21 1209 PHE A C 1
ATOM 8254 O O . PHE A 1 1209 ? 127.166 151.944 112.648 1.00 24.21 1209 PHE A O 1
ATOM 8262 N N . ALA A 1 1210 ? 128.601 151.092 114.143 1.00 22.72 1210 ALA A N 1
ATOM 8263 C CA . ALA A 1 1210 ? 129.627 152.054 113.770 1.00 22.72 1210 ALA A CA 1
ATOM 8264 C C . ALA A 1 1210 ? 130.070 151.858 112.332 1.00 22.72 1210 ALA A C 1
ATOM 8265 O O . ALA A 1 1210 ? 130.568 152.796 111.704 1.00 22.72 1210 ALA A O 1
ATOM 8267 N N . ALA A 1 1211 ? 129.894 150.653 111.794 1.00 22.57 1211 ALA A N 1
ATOM 8268 C CA . ALA A 1 1211 ? 130.192 150.376 110.396 1.00 22.57 1211 ALA A CA 1
ATOM 8269 C C . ALA A 1 1211 ? 128.976 150.578 109.506 1.00 22.57 1211 ALA A C 1
ATOM 8270 O O . ALA A 1 1211 ? 129.101 151.078 108.385 1.00 22.57 1211 ALA A O 1
ATOM 8272 N N . LEU A 1 1212 ? 127.794 150.207 109.991 1.00 27.78 1212 LEU A N 1
ATOM 8273 C CA . LEU A 1 1212 ? 126.581 150.388 109.206 1.00 27.78 1212 LEU A CA 1
ATOM 8274 C C . LEU A 1 1212 ? 126.313 151.862 108.938 1.00 27.78 1212 LEU A C 1
ATOM 8275 O O . LEU A 1 1212 ? 126.004 152.245 107.805 1.00 27.78 1212 LEU A O 1
ATOM 8280 N N . PHE A 1 1213 ? 126.430 152.705 109.962 1.00 31.72 1213 PHE A N 1
ATOM 8281 C CA . PHE A 1 1213 ? 126.219 154.134 109.797 1.00 31.72 1213 PHE A CA 1
ATOM 8282 C C . PHE A 1 1213 ? 127.394 154.830 109.136 1.00 31.72 1213 PHE A C 1
ATOM 8283 O O . PHE A 1 1213 ? 127.274 156.005 108.779 1.00 31.72 1213 PHE A O 1
ATOM 8291 N N . ALA A 1 1214 ? 128.523 154.147 108.979 1.00 29.57 1214 ALA A N 1
ATOM 8292 C CA . ALA A 1 1214 ? 129.622 154.676 108.192 1.00 29.57 1214 ALA A CA 1
ATOM 8293 C C . ALA A 1 1214 ? 129.515 154.297 106.728 1.00 29.57 1214 ALA A C 1
ATOM 8294 O O . ALA A 1 1214 ? 130.111 154.969 105.881 1.00 29.57 1214 ALA A O 1
ATOM 8296 N N . VAL A 1 1215 ? 128.782 153.230 106.417 1.00 30.26 1215 VAL A N 1
ATOM 8297 C CA . VAL A 1 1215 ? 128.486 152.928 105.022 1.00 30.26 1215 VAL A CA 1
ATOM 8298 C C . VAL A 1 1215 ? 127.249 153.688 104.565 1.00 30.26 1215 VAL A C 1
ATOM 8299 O O . VAL A 1 1215 ? 127.126 154.028 103.384 1.00 30.26 1215 VAL A O 1
ATOM 8303 N N . ILE A 1 1216 ? 126.323 153.977 105.477 1.00 34.34 1216 ILE A N 1
ATOM 8304 C CA . ILE A 1 1216 ? 125.153 154.768 105.113 1.00 34.34 1216 ILE A CA 1
ATOM 8305 C C . ILE A 1 1216 ? 125.565 156.187 104.749 1.00 34.34 1216 ILE A C 1
ATOM 8306 O O . ILE A 1 1216 ? 125.164 156.720 103.709 1.00 34.34 1216 ILE A O 1
ATOM 8311 N N . GLY A 1 1217 ? 126.376 156.816 105.593 1.00 39.55 1217 GLY A N 1
ATOM 8312 C CA . GLY A 1 1217 ? 126.921 158.121 105.280 1.00 39.55 1217 GLY A CA 1
ATOM 8313 C C . GLY A 1 1217 ? 128.306 158.054 104.670 1.00 39.55 1217 GLY A C 1
ATOM 8314 O O . GLY A 1 1217 ? 129.253 158.631 105.208 1.00 39.55 1217 GLY A O 1
ATOM 8315 N N . ARG A 1 1218 ? 128.443 157.346 103.553 1.00 42.00 1218 ARG A N 1
ATOM 8316 C CA . ARG A 1 1218 ? 129.738 157.225 102.900 1.00 42.00 1218 ARG A CA 1
ATOM 8317 C C . ARG A 1 1218 ? 130.084 158.432 102.043 1.00 42.00 1218 ARG A C 1
ATOM 8318 O O . ARG A 1 1218 ? 131.242 158.565 101.632 1.00 42.00 1218 ARG A O 1
ATOM 8326 N N . SER A 1 1219 ? 129.120 159.305 101.762 1.00 49.40 1219 SER A N 1
ATOM 8327 C CA . SER A 1 1219 ? 129.355 160.458 100.906 1.00 49.40 1219 SER A CA 1
ATOM 8328 C C . SER A 1 1219 ? 129.942 161.648 101.650 1.00 49.40 1219 SER A C 1
ATOM 8329 O O . SER A 1 1219 ? 130.443 162.575 101.006 1.00 49.40 1219 SER A O 1
ATOM 8332 N N . SER A 1 1220 ? 129.896 161.647 102.980 1.00 47.05 1220 SER A N 1
ATOM 8333 C CA . SER A 1 1220 ? 130.484 162.711 103.780 1.00 47.05 1220 SER A CA 1
ATOM 8334 C C . SER A 1 1220 ? 131.703 162.270 104.568 1.00 47.05 1220 SER A C 1
ATOM 8335 O O . SER A 1 1220 ? 132.578 163.092 104.835 1.00 47.05 1220 SER A O 1
ATOM 8338 N N . LEU A 1 1221 ? 131.778 160.999 104.946 1.00 42.42 1221 LEU A N 1
ATOM 8339 C CA . LEU A 1 1221 ? 132.954 160.485 105.621 1.00 42.42 1221 LEU A CA 1
ATOM 8340 C C . LEU A 1 1221 ? 134.114 160.362 104.637 1.00 42.42 1221 LEU A C 1
ATOM 8341 O O . LEU A 1 1221 ? 133.950 160.453 103.419 1.00 42.42 1221 LEU A O 1
ATOM 8346 N N . ASN A 1 1222 ? 135.299 160.155 105.187 1.00 31.46 1222 ASN A N 1
ATOM 8347 C CA . ASN A 1 1222 ? 136.515 159.982 104.407 1.00 31.46 1222 ASN A CA 1
ATOM 8348 C C . ASN A 1 1222 ? 137.259 158.799 105.013 1.00 31.46 1222 ASN A C 1
ATOM 8349 O O . ASN A 1 1222 ? 136.894 158.364 106.110 1.00 31.46 1222 ASN A O 1
ATOM 8354 N N . PRO A 1 1223 ? 138.290 158.238 104.359 1.00 26.91 1223 PRO A N 1
ATOM 8355 C CA . PRO A 1 1223 ? 138.907 157.009 104.880 1.00 26.91 1223 PRO A CA 1
ATOM 8356 C C . PRO A 1 1223 ? 139.485 157.144 106.279 1.00 26.91 1223 PRO A C 1
ATOM 8357 O O . PRO A 1 1223 ? 139.980 156.172 106.849 1.00 26.91 1223 PRO A O 1
ATOM 8361 N N . GLY A 1 1224 ? 139.343 158.318 106.872 1.00 23.12 1224 GLY A N 1
ATOM 8362 C CA . GLY A 1 1224 ? 139.978 158.666 108.122 1.00 23.12 1224 GLY A CA 1
ATOM 8363 C C . GLY A 1 1224 ? 139.027 158.390 109.258 1.00 23.12 1224 GLY A C 1
ATOM 8364 O O . GLY A 1 1224 ? 139.045 157.296 109.821 1.00 23.12 1224 GLY A O 1
ATOM 8365 N N . LEU A 1 1225 ? 138.224 159.384 109.636 1.00 25.69 1225 LEU A N 1
ATOM 8366 C CA . LEU A 1 1225 ? 137.327 159.262 110.779 1.00 25.69 1225 LEU A CA 1
ATOM 8367 C C . LEU A 1 1225 ? 136.447 158.016 110.744 1.00 25.69 1225 LEU A C 1
ATOM 8368 O O . LEU A 1 1225 ? 135.892 157.658 111.786 1.00 25.69 1225 LEU A O 1
ATOM 8373 N N . VAL A 1 1226 ? 136.317 157.330 109.607 1.00 23.37 1226 VAL A N 1
ATOM 8374 C CA . VAL A 1 1226 ? 135.693 156.010 109.649 1.00 23.37 1226 VAL A CA 1
ATOM 8375 C C . VAL A 1 1226 ? 136.655 154.971 110.210 1.00 23.37 1226 VAL A C 1
ATOM 8376 O O . VAL A 1 1226 ? 136.257 154.105 110.991 1.00 23.37 1226 VAL A O 1
ATOM 8380 N N . GLY A 1 1227 ? 137.931 155.036 109.837 1.00 20.63 1227 GLY A N 1
ATOM 8381 C CA . GLY A 1 1227 ? 138.900 154.149 110.452 1.00 20.63 1227 GLY A CA 1
ATOM 8382 C C . GLY A 1 1227 ? 138.962 154.345 111.950 1.00 20.63 1227 GLY A C 1
ATOM 8383 O O . GLY A 1 1227 ? 139.024 153.381 112.708 1.00 20.63 1227 GLY A O 1
ATOM 8384 N N . LEU A 1 1228 ? 138.893 155.596 112.397 1.00 22.27 1228 LEU A N 1
ATOM 8385 C CA . LEU A 1 1228 ? 138.836 155.884 113.825 1.00 22.27 1228 LEU A CA 1
ATOM 8386 C C . LEU A 1 1228 ? 137.557 155.335 114.439 1.00 22.27 1228 LEU A C 1
ATOM 8387 O O . LEU A 1 1228 ? 137.596 154.509 115.355 1.00 22.27 1228 LEU A O 1
ATOM 8392 N N . SER A 1 1229 ? 136.411 155.774 113.926 1.00 19.93 1229 SER A N 1
ATOM 8393 C CA . SER A 1 1229 ? 135.101 155.342 114.389 1.00 19.93 1229 SER A CA 1
ATOM 8394 C C . SER A 1 1229 ? 134.975 153.832 114.504 1.00 19.93 1229 SER A C 1
ATOM 8395 O O . SER A 1 1229 ? 134.257 153.340 115.376 1.00 19.93 1229 SER A O 1
ATOM 8398 N N . VAL A 1 1230 ? 135.659 153.086 113.645 1.00 21.70 1230 VAL A N 1
ATOM 8399 C CA . VAL A 1 1230 ? 135.467 151.644 113.554 1.00 21.70 1230 VAL A CA 1
ATOM 8400 C C . VAL A 1 1230 ? 136.547 150.871 114.300 1.00 21.70 1230 VAL A C 1
ATOM 8401 O O . VAL A 1 1230 ? 136.240 150.000 115.110 1.00 21.70 1230 VAL A O 1
ATOM 8405 N N . SER A 1 1231 ? 137.824 151.153 114.034 1.00 21.44 1231 SER A N 1
ATOM 8406 C CA . SER A 1 1231 ? 138.891 150.448 114.732 1.00 21.44 1231 SER A CA 1
ATOM 8407 C C . SER A 1 1231 ? 138.923 150.803 116.204 1.00 21.44 1231 SER A C 1
ATOM 8408 O O . SER A 1 1231 ? 139.404 150.013 117.021 1.00 21.44 1231 SER A O 1
ATOM 8411 N N . TYR A 1 1232 ? 138.425 151.978 116.561 1.00 27.74 1232 TYR A N 1
ATOM 8412 C CA . TYR A 1 1232 ? 138.367 152.405 117.947 1.00 27.74 1232 TYR A CA 1
ATOM 8413 C C . TYR A 1 1232 ? 137.070 151.965 118.601 1.00 27.74 1232 TYR A C 1
ATOM 8414 O O . TYR A 1 1232 ? 136.798 152.345 119.740 1.00 27.74 1232 TYR A O 1
ATOM 8423 N N . SER A 1 1233 ? 136.268 151.181 117.885 1.00 22.79 1233 SER A N 1
ATOM 8424 C CA . SER A 1 1233 ? 135.039 150.580 118.374 1.00 22.79 1233 SER A CA 1
ATOM 8425 C C . SER A 1 1233 ? 135.151 149.082 118.584 1.00 22.79 1233 SER A C 1
ATOM 8426 O O . SER A 1 1233 ? 134.242 148.488 119.165 1.00 22.79 1233 SER A O 1
ATOM 8429 N N . LEU A 1 1234 ? 136.216 148.451 118.092 1.00 22.76 1234 LEU A N 1
ATOM 8430 C CA . LEU A 1 1234 ? 136.389 147.024 118.325 1.00 22.76 1234 LEU A CA 1
ATOM 8431 C C . LEU A 1 1234 ? 136.702 146.738 119.784 1.00 22.76 1234 LEU A C 1
ATOM 8432 O O . LEU A 1 1234 ? 136.308 145.691 120.307 1.00 22.76 1234 LEU A O 1
ATOM 8437 N N . GLN A 1 1235 ? 137.398 147.651 120.463 1.00 27.27 1235 GLN A N 1
ATOM 8438 C CA . GLN A 1 1235 ? 137.677 147.501 121.884 1.00 27.27 1235 GLN A CA 1
ATOM 8439 C C . GLN A 1 1235 ? 136.685 148.261 122.755 1.00 27.27 1235 GLN A C 1
ATOM 8440 O O . GLN A 1 1235 ? 137.034 148.710 123.849 1.00 27.27 1235 GLN A O 1
ATOM 8446 N N . VAL A 1 1236 ? 135.440 148.404 122.300 1.00 25.18 1236 VAL A N 1
ATOM 8447 C CA . VAL A 1 1236 ? 134.412 148.945 123.182 1.00 25.18 1236 VAL A CA 1
ATOM 8448 C C . VAL A 1 1236 ? 133.853 147.869 124.091 1.00 25.18 1236 VAL A C 1
ATOM 8449 O O . VAL A 1 1236 ? 133.145 148.187 125.048 1.00 25.18 1236 VAL A O 1
ATOM 8453 N N . THR A 1 1237 ? 134.175 146.605 123.837 1.00 25.68 1237 THR A N 1
ATOM 8454 C CA . THR A 1 1237 ? 133.746 145.511 124.692 1.00 25.68 1237 THR A CA 1
ATOM 8455 C C . THR A 1 1237 ? 134.824 145.078 125.668 1.00 25.68 1237 THR A C 1
ATOM 8456 O O . THR A 1 1237 ? 134.554 144.252 126.540 1.00 25.68 1237 THR A O 1
ATOM 8460 N N . PHE A 1 1238 ? 136.038 145.605 125.536 1.00 29.88 1238 PHE A N 1
ATOM 8461 C CA . PHE A 1 1238 ? 137.063 145.398 126.546 1.00 29.88 1238 PHE A CA 1
ATOM 8462 C C . PHE A 1 1238 ? 136.951 146.400 127.680 1.00 29.88 1238 PHE A C 1
ATOM 8463 O O . PHE A 1 1238 ? 137.417 146.119 128.787 1.00 29.88 1238 PHE A O 1
ATOM 8471 N N . ALA A 1 1239 ? 136.350 147.559 127.429 1.00 27.63 1239 ALA A N 1
ATOM 8472 C CA . ALA A 1 1239 ? 136.084 148.537 128.468 1.00 27.63 1239 ALA A CA 1
ATOM 8473 C C . ALA A 1 1239 ? 134.688 148.412 129.050 1.00 27.63 1239 ALA A C 1
ATOM 8474 O O . ALA A 1 1239 ? 134.393 149.075 130.045 1.00 27.63 1239 ALA A O 1
ATOM 8476 N N . LEU A 1 1240 ? 133.825 147.592 128.459 1.00 26.72 1240 LEU A N 1
ATOM 8477 C CA . LEU A 1 1240 ? 132.542 147.290 129.070 1.00 26.72 1240 LEU A CA 1
ATOM 8478 C C . LEU A 1 1240 ? 132.606 146.084 129.988 1.00 26.72 1240 LEU A C 1
ATOM 8479 O O . LEU A 1 1240 ? 131.760 145.958 130.874 1.00 26.72 1240 LEU A O 1
ATOM 8484 N N . ASN A 1 1241 ? 133.574 145.189 129.793 1.00 33.75 1241 ASN A N 1
ATOM 8485 C CA . ASN A 1 1241 ? 133.775 144.115 130.757 1.00 33.75 1241 ASN A CA 1
ATOM 8486 C C . ASN A 1 1241 ? 134.428 144.633 132.028 1.00 33.75 1241 ASN A C 1
ATOM 8487 O O . ASN A 1 1241 ? 134.032 144.247 133.132 1.00 33.75 1241 ASN A O 1
ATOM 8492 N N . TRP A 1 1242 ? 135.429 145.501 131.891 1.00 35.32 1242 TRP A N 1
ATOM 8493 C CA . TRP A 1 1242 ? 136.073 146.071 133.066 1.00 35.32 1242 TRP A CA 1
ATOM 8494 C C . TRP A 1 1242 ? 135.100 146.921 133.865 1.00 35.32 1242 TRP A C 1
ATOM 8495 O O . TRP A 1 1242 ? 135.090 146.871 135.098 1.00 35.32 1242 TRP A O 1
ATOM 8506 N N . MET A 1 1243 ? 134.276 147.714 133.188 1.00 30.13 1243 MET A N 1
ATOM 8507 C CA . MET A 1 1243 ? 133.324 148.548 133.901 1.00 30.13 1243 MET A CA 1
ATOM 8508 C C . MET A 1 1243 ? 132.183 147.739 134.509 1.00 30.13 1243 MET A C 1
ATOM 8509 O O . MET A 1 1243 ? 131.451 148.269 135.345 1.00 30.13 1243 MET A O 1
ATOM 8514 N N . ILE A 1 1244 ? 132.019 146.473 134.135 1.00 28.88 1244 ILE A N 1
ATOM 8515 C CA . ILE A 1 1244 ? 131.095 145.588 134.843 1.00 28.88 1244 ILE A CA 1
ATOM 8516 C C . ILE A 1 1244 ? 131.771 144.922 136.032 1.00 28.88 1244 ILE A C 1
ATOM 8517 O O . ILE A 1 1244 ? 131.168 144.790 137.098 1.00 28.88 1244 ILE A O 1
ATOM 8522 N N . ARG A 1 1245 ? 133.015 144.470 135.863 1.00 34.87 1245 ARG A N 1
ATOM 8523 C CA . ARG A 1 1245 ? 133.751 143.907 136.988 1.00 34.87 1245 ARG A CA 1
ATOM 8524 C C . ARG A 1 1245 ? 133.847 144.908 138.129 1.00 34.87 1245 ARG A C 1
ATOM 8525 O O . ARG A 1 1245 ? 133.494 144.604 139.272 1.00 34.87 1245 ARG A O 1
ATOM 8533 N N . MET A 1 1246 ? 134.317 146.118 137.830 1.00 36.04 1246 MET A N 1
ATOM 8534 C CA . MET A 1 1246 ? 134.604 147.082 138.883 1.00 36.04 1246 MET A CA 1
ATOM 8535 C C . MET A 1 1246 ? 133.332 147.689 139.453 1.00 36.04 1246 MET A C 1
ATOM 8536 O O . MET A 1 1246 ? 133.275 148.008 140.643 1.00 36.04 1246 MET A O 1
ATOM 8541 N N . MET A 1 1247 ? 132.301 147.856 138.632 1.00 36.09 1247 MET A N 1
ATOM 8542 C CA . MET A 1 1247 ? 131.043 148.384 139.138 1.00 36.09 1247 MET A CA 1
ATOM 8543 C C . MET A 1 1247 ? 130.353 147.422 140.089 1.00 36.09 1247 MET A C 1
ATOM 8544 O O . MET A 1 1247 ? 129.382 147.813 140.741 1.00 36.09 1247 MET A O 1
ATOM 8549 N N . SER A 1 1248 ? 130.819 146.176 140.174 1.00 34.29 1248 SER A N 1
ATOM 8550 C CA . SER A 1 1248 ? 130.260 145.195 141.089 1.00 34.29 1248 SER A CA 1
ATOM 8551 C C . SER A 1 1248 ? 131.182 144.859 142.249 1.00 34.29 1248 SER A C 1
ATOM 8552 O O . SER A 1 1248 ? 130.690 144.443 143.300 1.00 34.29 1248 SER A O 1
ATOM 8555 N N . ASP A 1 1249 ? 132.496 145.019 142.085 1.00 38.81 1249 ASP A N 1
ATOM 8556 C CA . ASP A 1 1249 ? 133.385 145.052 143.241 1.00 38.81 1249 ASP A CA 1
ATOM 8557 C C . ASP A 1 1249 ? 133.083 146.266 144.101 1.00 38.81 1249 ASP A C 1
ATOM 8558 O O . ASP A 1 1249 ? 132.976 146.171 145.327 1.00 38.81 1249 ASP A O 1
ATOM 8563 N N . LEU A 1 1250 ? 132.944 147.423 143.460 1.00 38.79 1250 LEU A N 1
ATOM 8564 C CA . LEU A 1 1250 ? 132.644 148.654 144.174 1.00 38.79 1250 LEU A CA 1
ATOM 8565 C C . LEU A 1 1250 ? 131.311 148.573 144.901 1.00 38.79 1250 LEU A C 1
ATOM 8566 O O . LEU A 1 1250 ? 131.202 149.004 146.051 1.00 38.79 1250 LEU A O 1
ATOM 8571 N N . GLU A 1 1251 ? 130.283 148.034 144.247 1.00 41.45 1251 GLU A N 1
ATOM 8572 C CA . GLU A 1 1251 ? 128.962 147.983 144.863 1.00 41.45 1251 GLU A CA 1
ATOM 8573 C C . GLU A 1 1251 ? 128.937 147.074 146.085 1.00 41.45 1251 GLU A C 1
ATOM 8574 O O . GLU A 1 1251 ? 128.056 147.222 146.937 1.00 41.45 1251 GLU A O 1
ATOM 8580 N N . SER A 1 1252 ? 129.894 146.158 146.203 1.00 41.79 1252 SER A N 1
ATOM 8581 C CA . SER A 1 1252 ? 129.980 145.260 147.347 1.00 41.79 1252 SER A CA 1
ATOM 8582 C C . SER A 1 1252 ? 131.018 145.700 148.366 1.00 41.79 1252 SER A C 1
ATOM 8583 O O . SER A 1 1252 ? 130.827 145.488 149.563 1.00 41.79 1252 SER A O 1
ATOM 8586 N N . ASN A 1 1253 ? 132.124 146.297 147.918 1.00 43.51 1253 ASN A N 1
ATOM 8587 C CA . ASN A 1 1253 ? 133.120 146.819 148.845 1.00 43.51 1253 ASN A CA 1
ATOM 8588 C C . ASN A 1 1253 ? 132.642 148.065 149.575 1.00 43.51 1253 ASN A C 1
ATOM 8589 O O . ASN A 1 1253 ? 133.247 148.443 150.580 1.00 43.51 1253 ASN A O 1
ATOM 8594 N N . ILE A 1 1254 ? 131.582 148.717 149.094 1.00 42.73 1254 ILE A N 1
ATOM 8595 C CA . ILE A 1 1254 ? 131.173 150.006 149.635 1.00 42.73 1254 ILE A CA 1
ATOM 8596 C C . ILE A 1 1254 ? 130.065 149.884 150.671 1.00 42.73 1254 ILE A C 1
ATOM 8597 O O . ILE A 1 1254 ? 129.633 150.904 151.222 1.00 42.73 1254 ILE A O 1
ATOM 8602 N N . VAL A 1 1255 ? 129.592 148.672 150.967 1.00 45.94 1255 VAL A N 1
ATOM 8603 C CA . VAL A 1 1255 ? 128.729 148.513 152.135 1.00 45.94 1255 VAL A CA 1
ATOM 8604 C C . VAL A 1 1255 ? 129.522 148.793 153.399 1.00 45.94 1255 VAL A C 1
ATOM 8605 O O . VAL A 1 1255 ? 128.964 149.190 154.431 1.00 45.94 1255 VAL A O 1
ATOM 8609 N N . ALA A 1 1256 ? 130.832 148.584 153.346 1.00 47.34 1256 ALA A N 1
ATOM 8610 C CA . ALA A 1 1256 ? 131.648 148.735 154.538 1.00 47.34 1256 ALA A CA 1
ATOM 8611 C C . ALA A 1 1256 ? 131.775 150.191 154.952 1.00 47.34 1256 ALA A C 1
ATOM 8612 O O . ALA A 1 1256 ? 131.825 150.493 156.146 1.00 47.34 1256 ALA A O 1
ATOM 8614 N N . VAL A 1 1257 ? 131.855 151.111 153.991 1.00 41.80 1257 VAL A N 1
ATOM 8615 C CA . VAL A 1 1257 ? 131.959 152.510 154.386 1.00 41.80 1257 VAL A CA 1
ATOM 8616 C C . VAL A 1 1257 ? 130.657 152.978 155.019 1.00 41.80 1257 VAL A C 1
ATOM 8617 O O . VAL A 1 1257 ? 130.673 153.813 155.928 1.00 41.80 1257 VAL A O 1
ATOM 8621 N N . GLU A 1 1258 ? 129.515 152.425 154.605 1.00 47.57 1258 GLU A N 1
ATOM 8622 C CA . GLU A 1 1258 ? 128.283 152.800 155.283 1.00 47.57 1258 GLU A CA 1
ATOM 8623 C C . GLU A 1 1258 ? 128.113 152.080 156.611 1.00 47.57 1258 GLU A C 1
ATOM 8624 O O . GLU A 1 1258 ? 127.384 152.576 157.473 1.00 47.57 1258 GLU A O 1
ATOM 8630 N N . ARG A 1 1259 ? 128.783 150.944 156.815 1.00 48.51 1259 ARG A N 1
ATOM 8631 C CA . ARG A 1 1259 ? 128.874 150.405 158.170 1.00 48.51 1259 ARG A CA 1
ATOM 8632 C C . ARG A 1 1259 ? 129.720 151.310 159.060 1.00 48.51 1259 ARG A C 1
ATOM 8633 O O . ARG A 1 1259 ? 129.349 151.598 160.201 1.00 48.51 1259 ARG A O 1
ATOM 8641 N N . VAL A 1 1260 ? 130.863 151.768 158.547 1.00 44.77 1260 VAL A N 1
ATOM 8642 C CA . VAL A 1 1260 ? 131.736 152.649 159.318 1.00 44.77 1260 VAL A CA 1
ATOM 8643 C C . VAL A 1 1260 ? 131.027 153.956 159.641 1.00 44.77 1260 VAL A C 1
ATOM 8644 O O . VAL A 1 1260 ? 131.217 154.533 160.717 1.00 44.77 1260 VAL A O 1
ATOM 8648 N N . LYS A 1 1261 ? 130.199 154.443 158.722 1.00 46.81 1261 LYS A N 1
ATOM 8649 C CA . LYS A 1 1261 ? 129.416 155.637 159.006 1.00 46.81 1261 LYS A CA 1
ATOM 8650 C C . LYS A 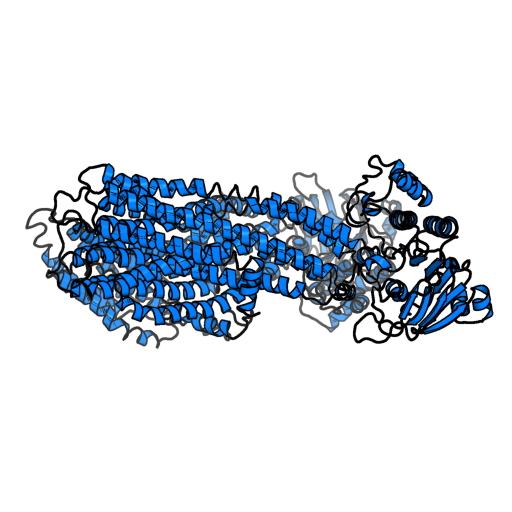1 1261 ? 128.203 155.346 159.877 1.00 46.81 1261 LYS A C 1
ATOM 8651 O O . LYS A 1 1261 ? 127.690 156.263 160.522 1.00 46.81 1261 LYS A O 1
ATOM 8657 N N . GLU A 1 1262 ? 127.729 154.099 159.905 1.00 54.89 1262 GLU A N 1
ATOM 8658 C CA . GLU A 1 1262 ? 126.628 153.755 160.797 1.00 54.89 1262 GLU A CA 1
ATOM 8659 C C . GLU A 1 1262 ? 127.098 153.644 162.240 1.00 54.89 1262 GLU A C 1
ATOM 8660 O O . GLU A 1 1262 ? 126.410 154.099 163.160 1.00 54.89 1262 GLU A O 1
ATOM 8666 N N . TYR A 1 1263 ? 128.265 153.039 162.459 1.00 56.75 1263 TYR A N 1
ATOM 8667 C CA . TYR A 1 1263 ? 128.789 152.871 163.807 1.00 56.75 1263 TYR A CA 1
ATOM 8668 C C . TYR A 1 1263 ? 129.443 154.133 164.346 1.00 56.75 1263 TYR A C 1
ATOM 8669 O O . TYR A 1 1263 ? 129.789 154.172 165.529 1.00 56.75 1263 TYR A O 1
ATOM 8678 N N . SER A 1 1264 ? 129.619 155.154 163.515 1.00 51.20 1264 SER A N 1
ATOM 8679 C CA . SER A 1 1264 ? 130.097 156.450 163.971 1.00 51.20 1264 SER A CA 1
ATOM 8680 C C . SER A 1 1264 ? 128.968 157.357 164.436 1.00 51.20 1264 SER A C 1
ATOM 8681 O O . SER A 1 1264 ? 129.228 158.514 164.780 1.00 51.20 1264 SER A O 1
ATOM 8684 N N . LYS A 1 1265 ? 127.729 156.867 164.446 1.00 58.08 1265 LYS A N 1
ATOM 8685 C CA . LYS A 1 1265 ? 126.572 157.674 164.798 1.00 58.08 1265 LYS A CA 1
ATOM 8686 C C . LYS A 1 1265 ? 125.924 157.277 166.115 1.00 58.08 1265 LYS A C 1
ATOM 8687 O O . LYS A 1 1265 ? 125.010 157.977 166.563 1.00 58.08 1265 LYS A O 1
ATOM 8693 N N . THR A 1 1266 ? 126.357 156.181 166.737 1.00 65.25 1266 THR A N 1
ATOM 8694 C CA . THR A 1 1266 ? 125.726 155.709 167.964 1.00 65.25 1266 THR A CA 1
ATOM 8695 C C . THR A 1 1266 ? 125.747 156.793 169.033 1.00 65.25 1266 THR A C 1
ATOM 8696 O O . THR A 1 1266 ? 126.723 157.536 169.166 1.00 65.25 1266 THR A O 1
ATOM 8700 N N . GLU A 1 1267 ? 124.656 156.885 169.793 1.00 74.15 1267 GLU A N 1
ATOM 8701 C CA . GLU A 1 1267 ? 124.519 157.962 170.762 1.00 74.15 1267 GLU A CA 1
ATOM 8702 C C . GLU A 1 1267 ? 125.595 157.851 171.832 1.00 74.15 1267 GLU A C 1
ATOM 8703 O O . GLU A 1 1267 ? 126.008 156.754 172.217 1.00 74.15 1267 GLU A O 1
ATOM 8709 N N . THR A 1 1268 ? 126.070 159.004 172.293 1.00 79.02 1268 THR A N 1
ATOM 8710 C CA . THR A 1 1268 ? 127.151 159.063 173.261 1.00 79.02 1268 THR A CA 1
ATOM 8711 C C . THR A 1 1268 ? 126.847 160.148 174.279 1.00 79.02 1268 THR A C 1
ATOM 8712 O O . THR A 1 1268 ? 126.049 161.054 174.033 1.00 79.02 1268 THR A O 1
ATOM 8716 N N . GLU A 1 1269 ? 127.499 160.045 175.430 1.00 85.23 1269 GLU A N 1
ATOM 8717 C CA . GLU A 1 1269 ? 127.597 161.150 176.375 1.00 85.23 1269 GLU A CA 1
ATOM 8718 C C . GLU A 1 1269 ? 129.044 161.614 176.344 1.00 85.23 1269 GLU A C 1
ATOM 8719 O O . GLU A 1 1269 ? 129.920 160.976 176.936 1.00 85.23 1269 GLU A O 1
ATOM 8725 N N . ALA A 1 1270 ? 129.294 162.720 175.651 1.00 88.51 1270 ALA A N 1
ATOM 8726 C CA . ALA A 1 1270 ? 130.667 163.166 175.460 1.00 88.51 1270 ALA A CA 1
ATOM 8727 C C . ALA A 1 1270 ? 130.926 164.589 175.947 1.00 88.51 1270 ALA A C 1
ATOM 8728 O O . ALA A 1 1270 ? 131.514 165.385 175.206 1.00 88.51 1270 ALA A O 1
ATOM 8730 N N . PRO A 1 1271 ? 130.515 164.966 177.169 1.00 89.14 1271 PRO A N 1
ATOM 8731 C CA . PRO A 1 1271 ? 131.072 166.206 177.722 1.00 89.14 1271 PRO A CA 1
ATOM 8732 C C . PRO A 1 1271 ? 132.290 165.897 178.591 1.00 89.14 1271 PRO A C 1
ATOM 8733 O O . PRO A 1 1271 ? 132.244 165.879 179.819 1.00 89.14 1271 PRO A O 1
ATOM 8737 N N . TRP A 1 1272 ? 133.413 165.599 177.935 1.00 83.80 1272 TRP A N 1
ATOM 8738 C CA . TRP A 1 1272 ? 134.649 165.365 178.675 1.00 83.80 1272 TRP A CA 1
ATOM 8739 C C . TRP A 1 1272 ? 135.050 166.604 179.462 1.00 83.80 1272 TRP A C 1
ATOM 8740 O O . TRP A 1 1272 ? 135.404 166.518 180.642 1.00 83.80 1272 TRP A O 1
ATOM 8751 N N . VAL A 1 1273 ? 135.007 167.767 178.818 1.00 96.77 1273 VAL A N 1
ATOM 8752 C CA . VAL A 1 1273 ? 135.283 169.044 179.463 1.00 96.77 1273 VAL A CA 1
ATOM 8753 C C . VAL A 1 1273 ? 134.262 170.053 178.961 1.00 96.77 1273 VAL A C 1
ATOM 8754 O O . VAL A 1 1273 ? 134.004 170.143 177.756 1.00 96.77 1273 VAL A O 1
ATOM 8758 N N . VAL A 1 1274 ? 133.679 170.813 179.887 1.00 102.69 1274 VAL A N 1
ATOM 8759 C CA . VAL A 1 1274 ? 132.738 171.858 179.503 1.00 102.69 1274 VAL A CA 1
ATOM 8760 C C . VAL A 1 1274 ? 133.416 173.207 179.292 1.00 102.69 1274 VAL A C 1
ATOM 8761 O O . VAL A 1 1274 ? 132.960 173.987 178.445 1.00 102.69 1274 VAL A O 1
ATOM 8765 N N . GLU A 1 1275 ? 134.454 173.522 180.073 1.00 106.46 1275 GLU A N 1
ATOM 8766 C CA . GLU A 1 1275 ? 135.308 174.700 179.919 1.00 106.46 1275 GLU A CA 1
ATOM 8767 C C . GLU A 1 1275 ? 134.517 176.001 180.032 1.00 106.46 1275 GLU A C 1
ATOM 8768 O O . GLU A 1 1275 ? 135.078 177.091 179.883 1.00 106.46 1275 GLU A O 1
ATOM 8774 N N . GLY A 1 1276 ? 133.221 175.897 180.317 1.00 106.88 1276 GLY A N 1
ATOM 8775 C CA . GLY A 1 1276 ? 132.389 177.057 180.563 1.00 106.88 1276 GLY A CA 1
ATOM 8776 C C . GLY A 1 1276 ? 131.646 176.922 181.875 1.00 106.88 1276 GLY A C 1
ATOM 8777 O O . GLY A 1 1276 ? 131.173 177.911 182.442 1.00 106.88 1276 GLY A O 1
ATOM 8778 N N . SER A 1 1277 ? 131.547 175.688 182.365 1.00 107.10 1277 SER A N 1
ATOM 8779 C CA . SER A 1 1277 ? 130.899 175.399 183.638 1.00 107.10 1277 SER A CA 1
ATOM 8780 C C . SER A 1 1277 ? 131.881 174.693 184.563 1.00 107.10 1277 SER A C 1
ATOM 8781 O O . SER A 1 1277 ? 131.539 173.690 185.199 1.00 107.10 1277 SER A O 1
ATOM 8784 N N . ARG A 1 1278 ? 133.098 175.208 184.637 1.00 105.48 1278 ARG A N 1
ATOM 8785 C CA . ARG A 1 1278 ? 134.163 174.548 185.382 1.00 105.48 1278 ARG A CA 1
ATOM 8786 C C . ARG A 1 1278 ? 133.935 174.669 186.882 1.00 105.48 1278 ARG A C 1
ATOM 8787 O O . ARG A 1 1278 ? 133.754 175.785 187.385 1.00 105.48 1278 ARG A O 1
ATOM 8795 N N . PRO A 1 1279 ? 133.923 173.562 187.626 1.00 107.15 1279 PRO A N 1
ATOM 8796 C CA . PRO A 1 1279 ? 133.880 173.666 189.081 1.00 107.15 1279 PRO A CA 1
ATOM 8797 C C . PRO A 1 1279 ? 135.155 174.294 189.610 1.00 107.15 1279 PRO A C 1
ATOM 8798 O O . PRO A 1 1279 ? 136.220 174.201 188.974 1.00 107.15 1279 PRO A O 1
ATOM 8802 N N . PRO A 1 1280 ? 135.097 174.957 190.764 1.00 109.91 1280 PRO A N 1
ATOM 8803 C CA . PRO A 1 1280 ? 136.306 175.580 191.318 1.00 109.91 1280 PRO A CA 1
ATOM 8804 C C . PRO A 1 1280 ? 137.396 174.553 191.588 1.00 109.91 1280 PRO A C 1
ATOM 8805 O O . PRO A 1 1280 ? 137.130 173.435 192.033 1.00 109.91 1280 PRO A O 1
ATOM 8809 N N . GLU A 1 1281 ? 138.637 174.950 191.315 1.00 111.32 1281 GLU A N 1
ATOM 8810 C CA . GLU A 1 1281 ? 139.784 174.077 191.499 1.00 111.32 1281 GLU A CA 1
ATOM 8811 C C . GLU A 1 1281 ? 140.317 174.202 192.925 1.00 111.32 1281 GLU A C 1
ATOM 8812 O O . GLU A 1 1281 ? 139.705 174.829 193.794 1.00 111.32 1281 GLU A O 1
ATOM 8818 N N . GLY A 1 1282 ? 141.484 173.605 193.168 1.00 106.34 1282 GLY A N 1
ATOM 8819 C CA . GLY A 1 1282 ? 142.022 173.546 194.513 1.00 106.34 1282 GLY A CA 1
ATOM 8820 C C . GLY A 1 1282 ? 141.101 172.766 195.425 1.00 106.34 1282 GLY A C 1
ATOM 8821 O O . GLY A 1 1282 ? 140.752 173.233 196.514 1.00 106.34 1282 GLY A O 1
ATOM 8822 N N . TRP A 1 1283 ? 140.695 171.582 194.973 1.00 107.83 1283 TRP A N 1
ATOM 8823 C CA . TRP A 1 1283 ? 139.608 170.851 195.605 1.00 107.83 1283 TRP A CA 1
ATOM 8824 C C . TRP A 1 1283 ? 139.937 170.572 197.071 1.00 107.83 1283 TRP A C 1
ATOM 8825 O O . TRP A 1 1283 ? 141.029 170.072 197.372 1.00 107.83 1283 TRP A O 1
ATOM 8836 N N . PRO A 1 1284 ? 139.032 170.872 197.996 1.00 109.69 1284 PRO A N 1
ATOM 8837 C CA . PRO A 1 1284 ? 139.368 170.808 199.415 1.00 109.69 1284 PRO A CA 1
ATOM 8838 C C . PRO A 1 1284 ? 139.117 169.422 199.977 1.00 109.69 1284 PRO A C 1
ATOM 8839 O O . PRO A 1 1284 ? 138.427 168.603 199.352 1.00 109.69 1284 PRO A O 1
ATOM 8843 N N . PRO A 1 1285 ? 139.669 169.115 201.154 1.00 109.74 1285 PRO A N 1
ATOM 8844 C CA . PRO A 1 1285 ? 139.306 167.864 201.827 1.00 109.74 1285 PRO A CA 1
ATOM 8845 C C . PRO A 1 1285 ? 137.998 167.987 202.590 1.00 109.74 1285 PRO A C 1
ATOM 8846 O O . PRO A 1 1285 ? 137.892 167.516 203.727 1.00 109.74 1285 PRO A O 1
ATOM 8850 N N . ARG A 1 1286 ? 136.995 168.619 201.979 1.00 115.98 1286 ARG A N 1
ATOM 8851 C CA . ARG A 1 1286 ? 135.682 168.685 202.605 1.00 115.98 1286 ARG A CA 1
ATOM 8852 C C . ARG A 1 1286 ? 134.928 167.371 202.468 1.00 115.98 1286 ARG A C 1
ATOM 8853 O O . ARG A 1 1286 ? 134.207 166.980 203.392 1.00 115.98 1286 ARG A O 1
ATOM 8861 N N . GLY A 1 1287 ? 135.061 166.697 201.327 1.00 114.55 1287 GLY A N 1
ATOM 8862 C CA . GLY A 1 1287 ? 134.540 165.354 201.153 1.00 114.55 1287 GLY A CA 1
ATOM 8863 C C . GLY A 1 1287 ? 133.049 165.222 201.379 1.00 114.55 1287 GLY A C 1
ATOM 8864 O O . GLY A 1 1287 ? 132.548 164.121 201.626 1.00 114.55 1287 GLY A O 1
ATOM 8865 N N . GLU A 1 1288 ? 132.324 166.336 201.291 1.00 115.98 1288 GLU A N 1
ATOM 8866 C CA . GLU A 1 1288 ? 130.907 166.358 201.645 1.00 115.98 1288 GLU A CA 1
ATOM 8867 C C . GLU A 1 1288 ? 130.091 165.841 200.459 1.00 115.98 1288 GLU A C 1
ATOM 8868 O O . GLU A 1 1288 ? 129.290 166.549 199.844 1.00 115.98 1288 GLU A O 1
ATOM 8874 N N . VAL A 1 1289 ? 130.316 164.570 200.140 1.00 115.43 1289 VAL A N 1
ATOM 8875 C CA . VAL A 1 1289 ? 129.606 163.912 199.049 1.00 115.43 1289 VAL A CA 1
ATOM 8876 C C . VAL A 1 1289 ? 128.257 163.437 199.568 1.00 115.43 1289 VAL A C 1
ATOM 8877 O O . VAL A 1 1289 ? 128.188 162.563 200.438 1.00 115.43 1289 VAL A O 1
ATOM 8881 N N . GLU A 1 1290 ? 127.181 164.011 199.035 1.00 116.62 1290 GLU A N 1
ATOM 8882 C CA . GLU A 1 1290 ? 125.832 163.675 199.463 1.00 116.62 1290 GLU A CA 1
ATOM 8883 C C . GLU A 1 1290 ? 124.983 163.304 198.258 1.00 116.62 1290 GLU A C 1
ATOM 8884 O O . GLU A 1 1290 ? 124.960 164.032 197.261 1.00 116.62 1290 GLU A O 1
ATOM 8890 N N . PHE A 1 1291 ? 124.301 162.167 198.350 1.00 116.15 1291 PHE A N 1
ATOM 8891 C CA . PHE A 1 1291 ? 123.245 161.835 197.408 1.00 116.15 1291 PHE A CA 1
ATOM 8892 C C . PHE A 1 1291 ? 121.986 162.619 197.753 1.00 116.15 1291 PHE A C 1
ATOM 8893 O O . PHE A 1 1291 ? 121.765 163.000 198.906 1.00 116.15 1291 PHE A O 1
ATOM 8901 N N . ARG A 1 1292 ? 121.155 162.862 196.740 1.00 114.27 1292 ARG A N 1
ATOM 8902 C CA . ARG A 1 1292 ? 119.906 163.609 196.924 1.00 114.27 1292 ARG A CA 1
ATOM 8903 C C . ARG A 1 1292 ? 118.841 162.961 196.042 1.00 114.27 1292 ARG A C 1
ATOM 8904 O O . ARG A 1 1292 ? 118.701 163.310 194.867 1.00 114.27 1292 ARG A O 1
ATOM 8912 N N . ASN A 1 1293 ? 118.092 162.021 196.623 1.00 114.77 1293 ASN A N 1
ATOM 8913 C CA . ASN A 1 1293 ? 117.010 161.322 195.927 1.00 114.77 1293 ASN A CA 1
ATOM 8914 C C . ASN A 1 1293 ? 117.500 160.663 194.641 1.00 114.77 1293 ASN A C 1
ATOM 8915 O O . ASN A 1 1293 ? 116.747 160.525 193.674 1.00 114.77 1293 ASN A O 1
ATOM 8920 N N . TYR A 1 1294 ? 118.762 160.250 194.626 1.00 108.05 1294 TYR A N 1
ATOM 8921 C CA . TYR A 1 1294 ? 119.373 159.724 193.417 1.00 108.05 1294 TYR A CA 1
ATOM 8922 C C . TYR A 1 1294 ? 118.721 158.410 192.998 1.00 108.05 1294 TYR A C 1
ATOM 8923 O O . TYR A 1 1294 ? 118.264 157.623 193.830 1.00 108.05 1294 TYR A O 1
ATOM 8932 N N . SER A 1 1295 ? 118.681 158.181 191.687 1.00 107.42 1295 SER A N 1
ATOM 8933 C CA . SER A 1 1295 ? 118.111 156.959 191.133 1.00 107.42 1295 SER A CA 1
ATOM 8934 C C . SER A 1 1295 ? 118.774 156.666 189.796 1.00 107.42 1295 SER A C 1
ATOM 8935 O O . SER A 1 1295 ? 118.940 157.572 188.974 1.00 107.42 1295 SER A O 1
ATOM 8938 N N . VAL A 1 1296 ? 119.139 155.400 189.578 1.00 103.60 1296 VAL A N 1
ATOM 8939 C CA . VAL A 1 1296 ? 120.000 155.012 188.469 1.00 103.60 1296 VAL A CA 1
ATOM 8940 C C . VAL A 1 1296 ? 119.431 153.767 187.798 1.00 103.60 1296 VAL A C 1
ATOM 8941 O O . VAL A 1 1296 ? 118.614 153.042 188.370 1.00 103.60 1296 VAL A O 1
ATOM 8945 N N . ARG A 1 1297 ? 119.874 153.525 186.564 1.00 102.49 1297 ARG A N 1
ATOM 8946 C CA . ARG A 1 1297 ? 119.461 152.356 185.796 1.00 102.49 1297 ARG A CA 1
ATOM 8947 C C . ARG A 1 1297 ? 120.608 151.919 184.895 1.00 102.49 1297 ARG A C 1
ATOM 8948 O O . ARG A 1 1297 ? 121.239 152.761 184.250 1.00 102.49 1297 ARG A O 1
ATOM 8956 N N . TYR A 1 1298 ? 120.883 150.611 184.857 1.00 99.77 1298 TYR A N 1
ATOM 8957 C CA . TYR A 1 1298 ? 121.874 150.098 183.913 1.00 99.77 1298 TYR A CA 1
ATOM 8958 C C . TYR A 1 1298 ? 121.448 150.362 182.477 1.00 99.77 1298 TYR A C 1
ATOM 8959 O O . TYR A 1 1298 ? 122.208 150.924 181.681 1.00 99.77 1298 TYR A O 1
ATOM 8968 N N . ARG A 1 1299 ? 120.227 149.960 182.131 1.00 100.27 1299 ARG A N 1
ATOM 8969 C CA . ARG A 1 1299 ? 119.739 149.950 180.769 1.00 100.27 1299 ARG A CA 1
ATOM 8970 C C . ARG A 1 1299 ? 118.621 150.972 180.613 1.00 100.27 1299 ARG A C 1
ATOM 8971 O O . ARG A 1 1299 ? 117.737 151.050 181.473 1.00 100.27 1299 ARG A O 1
ATOM 8979 N N . PRO A 1 1300 ? 118.632 151.770 179.548 1.00 100.69 1300 PRO A N 1
ATOM 8980 C CA . PRO A 1 1300 ? 117.500 152.676 179.300 1.00 100.69 1300 PRO A CA 1
ATOM 8981 C C . PRO A 1 1300 ? 116.225 151.887 179.047 1.00 100.69 1300 PRO A C 1
ATOM 8982 O O . PRO A 1 1300 ? 116.100 151.175 178.049 1.00 100.69 1300 PRO A O 1
ATOM 8986 N N . GLY A 1 1301 ? 115.272 152.019 179.968 1.00 101.16 1301 GLY A N 1
ATOM 8987 C CA . GLY A 1 1301 ? 114.015 151.308 179.888 1.00 101.16 1301 GLY A CA 1
ATOM 8988 C C . GLY A 1 1301 ? 113.847 150.168 180.869 1.00 101.16 1301 GLY A C 1
ATOM 8989 O O . GLY A 1 1301 ? 112.852 149.439 180.774 1.00 101.16 1301 GLY A O 1
ATOM 8990 N N . LEU A 1 1302 ? 114.777 149.986 181.800 1.00 99.92 1302 LEU A N 1
ATOM 8991 C CA . LEU A 1 1302 ? 114.681 148.940 182.806 1.00 99.92 1302 LEU A CA 1
ATOM 8992 C C . LEU A 1 1302 ? 114.270 149.539 184.149 1.00 99.92 1302 LEU A C 1
ATOM 8993 O O . LEU A 1 1302 ? 114.105 150.751 184.295 1.00 99.92 1302 LEU A O 1
ATOM 8998 N N . ASP A 1 1303 ? 114.101 148.665 185.139 1.00 101.59 1303 ASP A N 1
ATOM 8999 C CA . ASP A 1 1303 ? 113.690 149.101 186.462 1.00 101.59 1303 ASP A CA 1
ATOM 9000 C C . ASP A 1 1303 ? 114.792 149.930 187.121 1.00 101.59 1303 ASP A C 1
ATOM 9001 O O . ASP A 1 1303 ? 115.938 149.972 186.671 1.00 101.59 1303 ASP A O 1
ATOM 9006 N N . LEU A 1 1304 ? 114.423 150.596 188.212 1.00 106.43 1304 LEU A N 1
ATOM 9007 C CA . LEU A 1 1304 ? 115.355 151.448 188.939 1.00 106.43 1304 LEU A CA 1
ATOM 9008 C C . LEU A 1 1304 ? 116.249 150.588 189.823 1.00 106.43 1304 LEU A C 1
ATOM 9009 O O . LEU A 1 1304 ? 115.772 149.950 190.768 1.00 106.43 1304 LEU A O 1
ATOM 9014 N N . VAL A 1 1305 ? 117.545 150.567 189.509 1.00 106.19 1305 VAL A N 1
ATOM 9015 C CA . VAL A 1 1305 ? 118.488 149.750 190.266 1.00 106.19 1305 VAL A CA 1
ATOM 9016 C C . VAL A 1 1305 ? 118.612 150.262 191.694 1.00 106.19 1305 VAL A C 1
ATOM 9017 O O . VAL A 1 1305 ? 118.568 149.487 192.656 1.00 106.19 1305 VAL A O 1
ATOM 9021 N N . LEU A 1 1306 ? 118.777 151.571 191.853 1.00 108.60 1306 LEU A N 1
ATOM 9022 C CA . LEU A 1 1306 ? 118.827 152.217 193.157 1.00 108.60 1306 LEU A CA 1
ATOM 9023 C C . LEU A 1 1306 ? 117.694 153.229 193.212 1.00 108.60 1306 LEU A C 1
ATOM 9024 O O . LEU A 1 1306 ? 117.662 154.168 192.412 1.00 108.60 1306 LEU A O 1
ATOM 9029 N N . ARG A 1 1307 ? 116.769 153.037 194.145 1.00 116.15 1307 ARG A N 1
ATOM 9030 C CA . ARG A 1 1307 ? 115.540 153.817 194.196 1.00 116.15 1307 ARG A CA 1
ATOM 9031 C C . ARG A 1 1307 ? 115.624 154.845 195.317 1.00 116.15 1307 ARG A C 1
ATOM 9032 O O . ARG A 1 1307 ? 115.761 154.481 196.490 1.00 116.15 1307 ARG A O 1
ATOM 9040 N N . ASP A 1 1308 ? 115.551 156.125 194.949 1.00 117.28 1308 ASP A N 1
ATOM 9041 C CA . ASP A 1 1308 ? 115.371 157.229 195.888 1.00 117.28 1308 ASP A CA 1
ATOM 9042 C C . ASP A 1 1308 ? 116.469 157.295 196.942 1.00 117.28 1308 ASP A C 1
ATOM 9043 O O . ASP A 1 1308 ? 116.237 157.788 198.050 1.00 117.28 1308 ASP A O 1
ATOM 9048 N N . LEU A 1 1309 ? 117.662 156.799 196.619 1.00 119.16 1309 LEU A N 1
ATOM 9049 C CA . LEU A 1 1309 ? 118.746 156.761 197.591 1.00 119.16 1309 LEU A CA 1
ATOM 9050 C C . LEU A 1 1309 ? 119.128 158.170 198.027 1.00 119.16 1309 LEU A C 1
ATOM 9051 O O . LEU A 1 1309 ? 119.141 159.106 197.224 1.00 119.16 1309 LEU A O 1
ATOM 9056 N N . SER A 1 1310 ? 119.439 158.316 199.312 1.00 118.88 1310 SER A N 1
ATOM 9057 C CA . SER A 1 1310 ? 119.828 159.602 199.868 1.00 118.88 1310 SER A CA 1
ATOM 9058 C C . SER A 1 1310 ? 120.769 159.374 201.040 1.00 118.88 1310 SER A C 1
ATOM 9059 O O . SER A 1 1310 ? 120.523 158.506 201.882 1.00 118.88 1310 SER A O 1
ATOM 9062 N N . LEU A 1 1311 ? 121.842 160.159 201.088 1.00 119.40 1311 LEU A N 1
ATOM 9063 C CA . LEU A 1 1311 ? 122.822 160.059 202.161 1.00 119.40 1311 LEU A CA 1
ATOM 9064 C C . LEU A 1 1311 ? 123.634 161.343 202.196 1.00 119.40 1311 LEU A C 1
ATOM 9065 O O . LEU A 1 1311 ? 123.599 162.151 201.265 1.00 119.40 1311 LEU A O 1
ATOM 9070 N N . HIS A 1 1312 ? 124.371 161.520 203.289 1.00 119.78 1312 HIS A N 1
ATOM 9071 C CA . HIS A 1 1312 ? 125.328 162.609 203.410 1.00 119.78 1312 HIS A CA 1
ATOM 9072 C C . HIS A 1 1312 ? 126.574 162.078 204.098 1.00 119.78 1312 HIS A C 1
ATOM 9073 O O . HIS A 1 1312 ? 126.484 161.497 205.184 1.00 119.78 1312 HIS A O 1
ATOM 9080 N N . VAL A 1 1313 ? 127.730 162.275 203.471 1.00 116.96 1313 VAL A N 1
ATOM 9081 C CA . VAL A 1 1313 ? 128.996 161.737 203.956 1.00 116.96 1313 VAL A CA 1
ATOM 9082 C C . VAL A 1 1313 ? 129.953 162.897 204.190 1.00 116.96 1313 VAL A C 1
ATOM 9083 O O . VAL A 1 1313 ? 130.209 163.692 203.278 1.00 116.96 1313 VAL A O 1
ATOM 9087 N N . HIS A 1 1314 ? 130.483 162.988 205.406 1.00 116.58 1314 HIS A N 1
ATOM 9088 C CA . HIS A 1 1314 ? 131.424 164.039 205.748 1.00 116.58 1314 HIS A CA 1
ATOM 9089 C C . HIS A 1 1314 ? 132.837 163.648 205.326 1.00 116.58 1314 HIS A C 1
ATOM 9090 O O . HIS A 1 1314 ? 133.132 162.485 205.044 1.00 116.58 1314 HIS A O 1
ATOM 9097 N N . GLY A 1 1315 ? 133.713 164.648 205.278 1.00 112.94 1315 GLY A N 1
ATOM 9098 C CA . GLY A 1 1315 ? 135.085 164.444 204.858 1.00 112.94 1315 GLY A CA 1
ATOM 9099 C C . GLY A 1 1315 ? 135.880 163.485 205.717 1.00 112.94 1315 GLY A C 1
ATOM 9100 O O . GLY A 1 1315 ? 135.848 163.566 206.948 1.00 112.94 1315 GLY A O 1
ATOM 9101 N N . GLY A 1 1316 ? 136.595 162.564 205.073 1.00 110.28 1316 GLY A N 1
ATOM 9102 C CA . GLY A 1 1316 ? 137.507 161.675 205.755 1.00 110.28 1316 GLY A CA 1
ATOM 9103 C C . GLY A 1 1316 ? 136.879 160.477 206.431 1.00 110.28 1316 GLY A C 1
ATOM 9104 O O . GLY A 1 1316 ? 137.570 159.471 206.633 1.00 110.28 1316 GLY A O 1
ATOM 9105 N N . GLU A 1 1317 ? 135.600 160.542 206.790 1.00 112.81 1317 GLU A N 1
ATOM 9106 C CA . GLU A 1 1317 ? 134.978 159.430 207.490 1.00 112.81 1317 GLU A CA 1
ATOM 9107 C C . GLU A 1 1317 ? 134.874 158.213 206.578 1.00 112.81 1317 GLU A C 1
ATOM 9108 O O . GLU A 1 1317 ? 134.675 158.328 205.367 1.00 112.81 1317 GLU A O 1
ATOM 9114 N N . LYS A 1 1318 ? 135.032 157.038 207.176 1.00 109.05 1318 LYS A N 1
ATOM 9115 C CA . LYS A 1 1318 ? 135.033 155.782 206.439 1.00 109.05 1318 LYS A CA 1
ATOM 9116 C C . LYS A 1 1318 ? 133.609 155.251 206.353 1.00 109.05 1318 LYS A C 1
ATOM 9117 O O . LYS A 1 1318 ? 132.954 155.044 207.380 1.00 109.05 1318 LYS A O 1
ATOM 9123 N N . VAL A 1 1319 ? 133.131 155.038 205.131 1.00 107.90 1319 VAL A N 1
ATOM 9124 C CA . VAL A 1 1319 ? 131.786 154.537 204.880 1.00 107.90 1319 VAL A CA 1
ATOM 9125 C C . VAL A 1 1319 ? 131.897 153.277 204.036 1.00 107.90 1319 VAL A C 1
ATOM 9126 O O . VAL A 1 1319 ? 132.555 153.281 202.989 1.00 107.90 1319 VAL A O 1
ATOM 9130 N N . GLY A 1 1320 ? 131.254 152.209 204.488 1.00 106.41 1320 GLY A N 1
ATOM 9131 C CA . GLY A 1 1320 ? 131.293 150.921 203.811 1.00 106.41 1320 GLY A CA 1
ATOM 9132 C C . GLY A 1 1320 ? 129.959 150.621 203.152 1.00 106.41 1320 GLY A C 1
ATOM 9133 O O . GLY A 1 1320 ? 128.901 150.942 203.698 1.00 106.41 1320 GLY A O 1
ATOM 9134 N N . ILE A 1 1321 ? 130.019 150.004 201.976 1.00 106.62 1321 ILE A N 1
ATOM 9135 C CA . ILE A 1 1321 ? 128.835 149.641 201.208 1.00 106.62 1321 ILE A CA 1
ATOM 9136 C C . ILE A 1 1321 ? 128.776 148.122 201.165 1.00 106.62 1321 ILE A C 1
ATOM 9137 O O . ILE A 1 1321 ? 129.652 147.477 200.575 1.00 106.62 1321 ILE A O 1
ATOM 9142 N N . VAL A 1 1322 ? 127.746 147.545 201.784 1.00 109.36 1322 VAL A N 1
ATOM 9143 C CA . VAL A 1 1322 ? 127.587 146.099 201.845 1.00 109.36 1322 VAL A CA 1
ATOM 9144 C C . VAL A 1 1322 ? 126.130 145.739 201.599 1.00 109.36 1322 VAL A C 1
ATOM 9145 O O . VAL A 1 1322 ? 125.225 146.563 201.746 1.00 109.36 1322 VAL A O 1
ATOM 9149 N N . GLY A 1 1323 ? 125.915 144.487 201.221 1.00 113.60 1323 GLY A N 1
ATOM 9150 C CA . GLY A 1 1323 ? 124.580 144.004 200.940 1.00 113.60 1323 GLY A CA 1
ATOM 9151 C C . GLY A 1 1323 ? 124.643 142.678 200.215 1.00 113.60 1323 GLY A C 1
ATOM 9152 O O . GLY A 1 1323 ? 125.718 142.123 199.970 1.00 113.60 1323 GLY A O 1
ATOM 9153 N N . ARG A 1 1324 ? 123.459 142.174 199.880 1.00 116.32 1324 ARG A N 1
ATOM 9154 C CA . ARG A 1 1324 ? 123.371 140.934 199.129 1.00 116.32 1324 ARG A CA 1
ATOM 9155 C C . ARG A 1 1324 ? 123.889 141.140 197.708 1.00 116.32 1324 ARG A C 1
ATOM 9156 O O . ARG A 1 1324 ? 123.977 142.263 197.205 1.00 116.32 1324 ARG A O 1
ATOM 9164 N N . THR A 1 1325 ? 124.247 140.034 197.063 1.00 115.52 1325 THR A N 1
ATOM 9165 C CA . THR A 1 1325 ? 124.620 140.092 195.658 1.00 115.52 1325 THR A CA 1
ATOM 9166 C C . THR A 1 1325 ? 123.419 140.506 194.815 1.00 115.52 1325 THR A C 1
ATOM 9167 O O . THR A 1 1325 ? 122.292 140.060 195.044 1.00 115.52 1325 THR A O 1
ATOM 9171 N N . GLY A 1 1326 ? 123.663 141.378 193.840 1.00 112.04 1326 GLY A N 1
ATOM 9172 C CA . GLY A 1 1326 ? 122.595 141.922 193.030 1.00 112.04 1326 GLY A CA 1
ATOM 9173 C C . GLY A 1 1326 ? 121.851 143.087 193.644 1.00 112.04 1326 GLY A C 1
ATOM 9174 O O . GLY A 1 1326 ? 120.857 143.540 193.062 1.00 112.04 1326 GLY A O 1
ATOM 9175 N N . ALA A 1 1327 ? 122.293 143.588 194.799 1.00 113.41 1327 ALA A N 1
ATOM 9176 C CA . ALA A 1 1327 ? 121.653 144.737 195.428 1.00 113.41 1327 ALA A CA 1
ATOM 9177 C C . ALA A 1 1327 ? 121.929 146.042 194.696 1.00 113.41 1327 ALA A C 1
ATOM 9178 O O . ALA A 1 1327 ? 121.334 147.066 195.048 1.00 113.41 1327 ALA A O 1
ATOM 9180 N N . GLY A 1 1328 ? 122.812 146.035 193.703 1.00 108.57 1328 GLY A N 1
ATOM 9181 C CA . GLY A 1 1328 ? 123.190 147.252 193.019 1.00 108.57 1328 GLY A CA 1
ATOM 9182 C C . GLY A 1 1328 ? 124.370 147.976 193.619 1.00 108.57 1328 GLY A C 1
ATOM 9183 O O . GLY A 1 1328 ? 124.609 149.135 193.265 1.00 108.57 1328 GLY A O 1
ATOM 9184 N N . LYS A 1 1329 ? 125.110 147.335 194.527 1.00 104.76 1329 LYS A N 1
ATOM 9185 C CA . LYS A 1 1329 ? 126.292 147.969 195.098 1.00 104.76 1329 LYS A CA 1
ATOM 9186 C C . LYS A 1 1329 ? 127.334 148.256 194.027 1.00 104.76 1329 LYS A C 1
ATOM 9187 O O . LYS A 1 1329 ? 127.946 149.331 194.018 1.00 104.76 1329 LYS A O 1
ATOM 9193 N N . SER A 1 1330 ? 127.549 147.304 193.116 1.00 98.90 1330 SER A N 1
ATOM 9194 C CA . SER A 1 1330 ? 128.509 147.500 192.036 1.00 98.90 1330 SER A CA 1
ATOM 9195 C C . SER A 1 1330 ? 128.192 148.763 191.248 1.00 98.90 1330 SER A C 1
ATOM 9196 O O . SER A 1 1330 ? 129.055 149.628 191.056 1.00 98.90 1330 SER A O 1
ATOM 9199 N N . SER A 1 1331 ? 126.937 148.901 190.816 1.00 100.46 1331 SER A N 1
ATOM 9200 C CA . SER A 1 1331 ? 126.528 150.080 190.065 1.00 100.46 1331 SER A CA 1
ATOM 9201 C C . SER A 1 1331 ? 126.702 151.362 190.863 1.00 100.46 1331 SER A C 1
ATOM 9202 O O . SER A 1 1331 ? 126.749 152.444 190.268 1.00 100.46 1331 SER A O 1
ATOM 9205 N N . MET A 1 1332 ? 126.789 151.274 192.191 1.00 97.35 1332 MET A N 1
ATOM 9206 C CA . MET A 1 1332 ? 127.054 152.474 192.973 1.00 97.35 1332 MET A CA 1
ATOM 9207 C C . MET A 1 1332 ? 128.427 153.042 192.639 1.00 97.35 1332 MET A C 1
ATOM 9208 O O . MET A 1 1332 ? 128.581 154.259 192.480 1.00 97.35 1332 MET A O 1
ATOM 9213 N N . THR A 1 1333 ? 129.428 152.177 192.478 1.00 96.20 1333 THR A N 1
ATOM 9214 C CA . THR A 1 1333 ? 130.726 152.664 192.034 1.00 96.20 1333 THR A CA 1
ATOM 9215 C C . THR A 1 1333 ? 130.647 153.271 190.645 1.00 96.20 1333 THR A C 1
ATOM 9216 O O . THR A 1 1333 ? 131.559 153.998 190.241 1.00 96.20 1333 THR A O 1
ATOM 9220 N N . LEU A 1 1334 ? 129.580 152.985 189.906 1.00 91.66 1334 LEU A N 1
ATOM 9221 C CA . LEU A 1 1334 ? 129.370 153.560 188.591 1.00 91.66 1334 LEU A CA 1
ATOM 9222 C C . LEU A 1 1334 ? 128.459 154.776 188.602 1.00 91.66 1334 LEU A C 1
ATOM 9223 O O . LEU A 1 1334 ? 128.256 155.378 187.544 1.00 91.66 1334 LEU A O 1
ATOM 9228 N N . CYS A 1 1335 ? 127.902 155.156 189.750 1.00 97.91 1335 CYS A N 1
ATOM 9229 C CA . CYS A 1 1335 ? 127.025 156.320 189.761 1.00 97.91 1335 CYS A CA 1
ATOM 9230 C C . CYS A 1 1335 ? 127.718 157.580 190.249 1.00 97.91 1335 CYS A C 1
ATOM 9231 O O . CYS A 1 1335 ? 127.369 158.676 189.802 1.00 97.91 1335 CYS A O 1
ATOM 9234 N N . LEU A 1 1336 ? 128.690 157.452 191.152 1.00 91.92 1336 LEU A N 1
ATOM 9235 C CA . LEU A 1 1336 ? 129.513 158.600 191.510 1.00 91.92 1336 LEU A CA 1
ATOM 9236 C C . LEU A 1 1336 ? 130.401 159.022 190.350 1.00 91.92 1336 LEU A C 1
ATOM 9237 O O . LEU A 1 1336 ? 130.689 160.212 190.188 1.00 91.92 1336 LEU A O 1
ATOM 9242 N N . PHE A 1 1337 ? 130.831 158.067 189.531 1.00 89.44 1337 PHE A N 1
ATOM 9243 C CA . PHE A 1 1337 ? 131.681 158.331 188.381 1.00 89.44 1337 PHE A CA 1
ATOM 9244 C C . PHE A 1 1337 ? 130.887 158.647 187.128 1.00 89.44 1337 PHE A C 1
ATOM 9245 O O . PHE A 1 1337 ? 131.483 158.809 186.059 1.00 89.44 1337 PHE A O 1
ATOM 9253 N N . ARG A 1 1338 ? 129.563 158.711 187.234 1.00 90.78 1338 ARG A N 1
ATOM 9254 C CA . ARG A 1 1338 ? 128.696 159.097 186.127 1.00 90.78 1338 ARG A CA 1
ATOM 9255 C C . ARG A 1 1338 ? 128.904 158.198 184.912 1.00 90.78 1338 ARG A C 1
ATOM 9256 O O . ARG A 1 1338 ? 128.786 158.638 183.767 1.00 90.78 1338 ARG A O 1
ATOM 9264 N N . ILE A 1 1339 ? 129.233 156.927 185.157 1.00 86.05 1339 ILE A N 1
ATOM 9265 C CA . ILE A 1 1339 ? 129.181 155.929 184.093 1.00 86.05 1339 ILE A CA 1
ATOM 9266 C C . ILE A 1 1339 ? 127.740 155.709 183.658 1.00 86.05 1339 ILE A C 1
ATOM 9267 O O . ILE A 1 1339 ? 127.419 155.727 182.465 1.00 86.05 1339 ILE A O 1
ATOM 9272 N N . LEU A 1 1340 ? 126.854 155.497 184.624 1.00 93.83 1340 LEU A N 1
ATOM 9273 C CA . LEU A 1 1340 ? 125.418 155.450 184.395 1.00 93.83 1340 LEU A CA 1
ATOM 9274 C C . LEU A 1 1340 ? 124.866 156.807 184.806 1.00 93.83 1340 LEU A C 1
ATOM 9275 O O . LEU A 1 1340 ? 124.813 157.126 185.998 1.00 93.83 1340 LEU A O 1
ATOM 9280 N N . GLU A 1 1341 ? 124.467 157.606 183.823 1.00 96.85 1341 GLU A N 1
ATOM 9281 C CA . GLU A 1 1341 ? 124.163 159.004 184.076 1.00 96.85 1341 GLU A CA 1
ATOM 9282 C C . GLU A 1 1341 ? 122.944 159.133 184.986 1.00 96.85 1341 GLU A C 1
ATOM 9283 O O . GLU A 1 1341 ? 122.029 158.305 184.959 1.00 96.85 1341 GLU A O 1
ATOM 9289 N N . ALA A 1 1342 ? 122.954 160.179 185.812 1.00 100.48 1342 ALA A N 1
ATOM 9290 C CA . ALA A 1 1342 ? 121.887 160.395 186.780 1.00 100.48 1342 ALA A CA 1
ATOM 9291 C C . ALA A 1 1342 ? 120.534 160.489 186.088 1.00 100.48 1342 ALA A C 1
ATOM 9292 O O . ALA A 1 1342 ? 120.320 161.348 185.229 1.00 100.48 1342 ALA A O 1
ATOM 9294 N N . ALA A 1 1343 ? 119.618 159.600 186.470 1.00 101.59 1343 ALA A N 1
ATOM 9295 C CA . ALA A 1 1343 ? 118.273 159.607 185.906 1.00 101.59 1343 ALA A CA 1
ATOM 9296 C C . ALA A 1 1343 ? 117.316 160.442 186.751 1.00 101.59 1343 ALA A C 1
ATOM 9297 O O . ALA A 1 1343 ? 116.748 161.425 186.268 1.00 101.59 1343 ALA A O 1
ATOM 9299 N N . LYS A 1 1344 ? 117.131 160.061 188.013 1.00 104.84 1344 LYS A N 1
ATOM 9300 C CA . LYS A 1 1344 ? 116.266 160.777 188.940 1.00 104.84 1344 LYS A CA 1
ATOM 9301 C C . LYS A 1 1344 ? 117.092 161.269 190.119 1.00 104.84 1344 LYS A C 1
ATOM 9302 O O . LYS A 1 1344 ? 118.075 160.637 190.516 1.00 104.84 1344 LYS A O 1
ATOM 9308 N N . GLY A 1 1345 ? 116.682 162.404 190.681 1.00 107.99 1345 GLY A N 1
ATOM 9309 C CA . GLY A 1 1345 ? 117.448 162.984 191.764 1.00 107.99 1345 GLY A CA 1
ATOM 9310 C C . GLY A 1 1345 ? 118.736 163.599 191.249 1.00 107.99 1345 GLY A C 1
ATOM 9311 O O . GLY A 1 1345 ? 118.825 164.067 190.111 1.00 107.99 1345 GLY A O 1
ATOM 9312 N N . GLU A 1 1346 ? 119.758 163.590 192.102 1.00 111.44 1346 GLU A N 1
ATOM 9313 C CA . GLU A 1 1346 ? 121.052 164.143 191.735 1.00 111.44 1346 GLU A CA 1
ATOM 9314 C C . GLU A 1 1346 ? 122.131 163.532 192.618 1.00 111.44 1346 GLU A C 1
ATOM 9315 O O . GLU A 1 1346 ? 121.860 162.706 193.494 1.00 111.44 1346 GLU A O 1
ATOM 9321 N N . ILE A 1 1347 ? 123.368 163.948 192.365 1.00 111.59 1347 ILE A N 1
ATOM 9322 C CA . ILE A 1 1347 ? 124.525 163.604 193.182 1.00 111.59 1347 ILE A CA 1
ATOM 9323 C C . ILE A 1 1347 ? 125.370 164.853 193.381 1.00 111.59 1347 ILE A C 1
ATOM 9324 O O . ILE A 1 1347 ? 125.592 165.626 192.444 1.00 111.59 1347 ILE A O 1
ATOM 9329 N N . ARG A 1 1348 ? 125.820 165.062 194.614 1.00 114.06 1348 ARG A N 1
ATOM 9330 C CA . ARG A 1 1348 ? 126.575 166.248 194.986 1.00 114.06 1348 ARG A CA 1
ATOM 9331 C C . ARG A 1 1348 ? 127.914 165.851 195.586 1.00 114.06 1348 ARG A C 1
ATOM 9332 O O . ARG A 1 1348 ? 127.992 164.924 196.397 1.00 114.06 1348 ARG A O 1
ATOM 9340 N N . ILE A 1 1349 ? 128.965 166.559 195.182 1.00 111.81 1349 ILE A N 1
ATOM 9341 C CA . ILE A 1 1349 ? 130.298 166.407 195.751 1.00 111.81 1349 ILE A CA 1
ATOM 9342 C C . ILE A 1 1349 ? 130.683 167.757 196.334 1.00 111.81 1349 ILE A C 1
ATOM 9343 O O . ILE A 1 1349 ? 130.854 168.732 195.591 1.00 111.81 1349 ILE A O 1
ATOM 9348 N N . ASP A 1 1350 ? 130.827 167.816 197.658 1.00 113.00 1350 ASP A N 1
ATOM 9349 C CA . ASP A 1 1350 ? 131.113 169.061 198.372 1.00 113.00 1350 ASP A CA 1
ATOM 9350 C C . ASP A 1 1350 ? 130.085 170.140 198.029 1.00 113.00 1350 ASP A C 1
ATOM 9351 O O . ASP A 1 1350 ? 130.424 171.286 197.726 1.00 113.00 1350 ASP A O 1
ATOM 9356 N N . GLY A 1 1351 ? 128.810 169.756 198.074 1.00 111.31 1351 GLY A N 1
ATOM 9357 C CA . GLY A 1 1351 ? 127.735 170.686 197.786 1.00 111.31 1351 GLY A CA 1
ATOM 9358 C C . GLY A 1 1351 ? 127.690 171.184 196.361 1.00 111.31 1351 GLY A C 1
ATOM 9359 O O . GLY A 1 1351 ? 127.175 172.277 196.111 1.00 111.31 1351 GLY A O 1
ATOM 9360 N N . LEU A 1 1352 ? 128.214 170.411 195.416 1.00 108.24 1352 LEU A N 1
ATOM 9361 C CA . LEU A 1 1352 ? 128.310 170.811 194.021 1.00 108.24 1352 LEU A CA 1
ATOM 9362 C C . LEU A 1 1352 ? 127.641 169.752 193.158 1.00 108.24 1352 LEU A C 1
ATOM 9363 O O . LEU A 1 1352 ? 127.908 168.557 193.314 1.00 108.24 1352 LEU A O 1
ATOM 9368 N N . ASN A 1 1353 ? 126.776 170.186 192.245 1.00 107.31 1353 ASN A N 1
ATOM 9369 C CA . ASN A 1 1353 ? 125.987 169.250 191.453 1.00 107.31 1353 ASN A CA 1
ATOM 9370 C C . ASN A 1 1353 ? 126.866 168.620 190.382 1.00 107.31 1353 ASN A C 1
ATOM 9371 O O . ASN A 1 1353 ? 127.350 169.311 189.481 1.00 107.31 1353 ASN A O 1
ATOM 9376 N N . VAL A 1 1354 ? 127.046 167.301 190.473 1.00 102.60 1354 VAL A N 1
ATOM 9377 C CA . VAL A 1 1354 ? 128.000 166.597 189.623 1.00 102.60 1354 VAL A CA 1
ATOM 9378 C C . VAL A 1 1354 ? 127.553 166.587 188.165 1.00 102.60 1354 VAL A C 1
ATOM 9379 O O . VAL A 1 1354 ? 128.385 166.525 187.252 1.00 102.60 1354 VAL A O 1
ATOM 9383 N N . ALA A 1 1355 ? 126.248 166.668 187.914 1.00 100.16 1355 ALA A N 1
ATOM 9384 C CA . ALA A 1 1355 ? 125.741 166.582 186.550 1.00 100.16 1355 ALA A CA 1
ATOM 9385 C C . ALA A 1 1355 ? 126.053 167.816 185.710 1.00 100.16 1355 ALA A C 1
ATOM 9386 O O . ALA A 1 1355 ? 125.549 167.913 184.585 1.00 100.16 1355 ALA A O 1
ATOM 9388 N N . ASP A 1 1356 ? 126.858 168.753 186.212 1.00 102.91 1356 ASP A N 1
ATOM 9389 C CA . ASP A 1 1356 ? 127.131 170.009 185.525 1.00 102.91 1356 ASP A CA 1
ATOM 9390 C C . ASP A 1 1356 ? 128.615 170.210 185.236 1.00 102.91 1356 ASP A C 1
ATOM 9391 O O . ASP A 1 1356 ? 129.075 171.353 185.157 1.00 102.91 1356 ASP A O 1
ATOM 9396 N N . ILE A 1 1357 ? 129.378 169.129 185.083 1.00 99.93 1357 ILE A N 1
ATOM 9397 C CA . ILE A 1 1357 ? 130.818 169.219 184.885 1.00 99.93 1357 ILE A CA 1
ATOM 9398 C C . ILE A 1 1357 ? 131.214 168.354 183.696 1.00 99.93 1357 ILE A C 1
ATOM 9399 O O . ILE A 1 1357 ? 130.540 167.383 183.345 1.00 99.93 1357 ILE A O 1
ATOM 9404 N N . GLY A 1 1358 ? 132.320 168.735 183.063 1.00 93.38 1358 GLY A N 1
ATOM 9405 C CA . GLY A 1 1358 ? 132.957 167.842 182.114 1.00 93.38 1358 GLY A CA 1
ATOM 9406 C C . GLY A 1 1358 ? 133.376 166.547 182.788 1.00 93.38 1358 GLY A C 1
ATOM 9407 O O . GLY A 1 1358 ? 133.898 166.545 183.905 1.00 93.38 1358 GLY A O 1
ATOM 9408 N N . LEU A 1 1359 ? 133.144 165.433 182.091 1.00 88.05 1359 LEU A N 1
ATOM 9409 C CA . LEU A 1 1359 ? 133.342 164.123 182.700 1.00 88.05 1359 LEU A CA 1
ATOM 9410 C C . LEU A 1 1359 ? 134.782 163.911 183.139 1.00 88.05 1359 LEU A C 1
ATOM 9411 O O . LEU A 1 1359 ? 135.026 163.269 184.166 1.00 88.05 1359 LEU A O 1
ATOM 9416 N N . HIS A 1 1360 ? 135.744 164.440 182.392 1.00 85.89 1360 HIS A N 1
ATOM 9417 C CA . HIS A 1 1360 ? 137.145 164.311 182.765 1.00 85.89 1360 HIS A CA 1
ATOM 9418 C C . HIS A 1 1360 ? 137.591 165.373 183.754 1.00 85.89 1360 HIS A C 1
ATOM 9419 O O . HIS A 1 1360 ? 138.751 165.358 184.175 1.00 85.89 1360 HIS A O 1
ATOM 9426 N N . ASP A 1 1361 ? 136.710 166.297 184.124 1.00 95.63 1361 ASP A N 1
ATOM 9427 C CA . ASP A 1 1361 ? 136.919 167.143 185.289 1.00 95.63 1361 ASP A CA 1
ATOM 9428 C C . ASP A 1 1361 ? 136.169 166.627 186.505 1.00 95.63 1361 ASP A C 1
ATOM 9429 O O . ASP A 1 1361 ? 136.303 167.194 187.593 1.00 95.63 1361 ASP A O 1
ATOM 9434 N N . LEU A 1 1362 ? 135.383 165.568 186.339 1.00 90.89 1362 LEU A N 1
ATOM 9435 C CA . LEU A 1 1362 ? 134.784 164.849 187.467 1.00 90.89 1362 LEU A CA 1
ATOM 9436 C C . LEU A 1 1362 ? 135.665 163.664 187.847 1.00 90.89 1362 LEU A C 1
ATOM 9437 O O . LEU A 1 1362 ? 136.126 163.557 188.987 1.00 90.89 1362 LEU A O 1
ATOM 9442 N N . ARG A 1 1363 ? 135.904 162.769 186.889 1.00 82.59 1363 ARG A N 1
ATOM 9443 C CA . ARG A 1 1363 ? 136.609 161.528 187.171 1.00 82.59 1363 ARG A CA 1
ATOM 9444 C C . ARG A 1 1363 ? 138.065 161.760 187.544 1.00 82.59 1363 ARG A C 1
ATOM 9445 O O . ARG A 1 1363 ? 138.652 160.929 188.244 1.00 82.59 1363 ARG A O 1
ATOM 9453 N N . SER A 1 1364 ? 138.657 162.869 187.108 1.00 89.11 1364 SER A N 1
ATOM 9454 C CA . SER A 1 1364 ? 140.036 163.191 187.449 1.00 89.11 1364 SER A CA 1
ATOM 9455 C C . SER A 1 1364 ? 140.181 163.743 188.860 1.00 89.11 1364 SER A C 1
ATOM 9456 O O . SER A 1 1364 ? 141.267 164.206 189.223 1.00 89.11 1364 SER A O 1
ATOM 9459 N N . GLN A 1 1365 ? 139.115 163.711 189.654 1.00 95.35 1365 GLN A N 1
ATOM 9460 C CA . GLN A 1 1365 ? 139.164 164.116 191.048 1.00 95.35 1365 GLN A CA 1
ATOM 9461 C C . GLN A 1 1365 ? 138.809 162.979 191.991 1.00 95.35 1365 GLN A C 1
ATOM 9462 O O . GLN A 1 1365 ? 138.768 163.190 193.208 1.00 95.35 1365 GLN A O 1
ATOM 9468 N N . LEU A 1 1366 ? 138.555 161.785 191.467 1.00 92.76 1366 LEU A N 1
ATOM 9469 C CA . LEU A 1 1366 ? 138.160 160.633 192.260 1.00 92.76 1366 LEU A CA 1
ATOM 9470 C C . LEU A 1 1366 ? 139.056 159.454 191.911 1.00 92.76 1366 LEU A C 1
ATOM 9471 O O . LEU A 1 1366 ? 139.397 159.247 190.743 1.00 92.76 1366 LEU A O 1
ATOM 9476 N N . THR A 1 1367 ? 139.434 158.684 192.926 1.00 96.31 1367 THR A N 1
ATOM 9477 C CA . THR A 1 1367 ? 140.311 157.534 192.766 1.00 96.31 1367 THR A CA 1
ATOM 9478 C C . THR A 1 1367 ? 139.633 156.292 193.318 1.00 96.31 1367 THR A C 1
ATOM 9479 O O . THR A 1 1367 ? 138.949 156.356 194.342 1.00 96.31 1367 THR A O 1
ATOM 9483 N N . ILE A 1 1368 ? 139.821 155.158 192.647 1.00 92.60 1368 ILE A N 1
ATOM 9484 C CA . ILE A 1 1368 ? 139.282 153.889 193.108 1.00 92.60 1368 ILE A CA 1
ATOM 9485 C C . ILE A 1 1368 ? 140.356 152.816 192.976 1.00 92.60 1368 ILE A C 1
ATOM 9486 O O . ILE A 1 1368 ? 141.492 153.081 192.577 1.00 92.60 1368 ILE A O 1
ATOM 9491 N N . ILE A 1 1369 ? 139.979 151.592 193.327 1.00 92.20 1369 ILE A N 1
ATOM 9492 C CA . ILE A 1 1369 ? 140.783 150.398 193.089 1.00 92.20 1369 ILE A CA 1
ATOM 9493 C C . ILE A 1 1369 ? 139.878 149.426 192.342 1.00 92.20 1369 ILE A C 1
ATOM 9494 O O . ILE A 1 1369 ? 139.213 148.589 192.968 1.00 92.20 1369 ILE A O 1
ATOM 9499 N N . PRO A 1 1370 ? 139.810 149.514 191.015 1.00 92.92 1370 PRO A N 1
ATOM 9500 C CA . PRO A 1 1370 ? 138.782 148.782 190.266 1.00 92.92 1370 PRO A CA 1
ATOM 9501 C C . PRO A 1 1370 ? 138.870 147.274 190.455 1.00 92.92 1370 PRO A C 1
ATOM 9502 O O . PRO A 1 1370 ? 139.922 146.715 190.772 1.00 92.92 1370 PRO A O 1
ATOM 9506 N N . GLN A 1 1371 ? 137.723 146.620 190.259 1.00 104.13 1371 GLN A N 1
ATOM 9507 C CA . GLN A 1 1371 ? 137.592 145.178 190.434 1.00 104.13 1371 GLN A CA 1
ATOM 9508 C C . GLN A 1 1371 ? 138.588 144.409 189.580 1.00 104.13 1371 GLN A C 1
ATOM 9509 O O . GLN A 1 1371 ? 139.481 143.738 190.108 1.00 104.13 1371 GLN A O 1
ATOM 9515 N N . ASP A 1 1372 ? 138.449 144.506 188.270 1.00 106.93 1372 ASP A N 1
ATOM 9516 C CA . ASP A 1 1372 ? 139.374 143.834 187.373 1.00 106.93 1372 ASP A CA 1
ATOM 9517 C C . ASP A 1 1372 ? 140.687 144.602 187.293 1.00 106.93 1372 ASP A C 1
ATOM 9518 O O . ASP A 1 1372 ? 140.683 145.790 186.948 1.00 106.93 1372 ASP A O 1
ATOM 9523 N N . PRO A 1 1373 ? 141.817 143.988 187.616 1.00 108.38 1373 PRO A N 1
ATOM 9524 C CA . PRO A 1 1373 ? 143.096 144.680 187.440 1.00 108.38 1373 PRO A CA 1
ATOM 9525 C C . PRO A 1 1373 ? 143.584 144.553 186.010 1.00 108.38 1373 PRO A C 1
ATOM 9526 O O . PRO A 1 1373 ? 143.928 143.456 185.560 1.00 108.38 1373 PRO A O 1
ATOM 9530 N N . ILE A 1 1374 ? 143.622 145.664 185.283 1.00 100.85 1374 ILE A N 1
ATOM 9531 C CA . ILE A 1 1374 ? 143.965 145.659 183.869 1.00 100.85 1374 ILE A CA 1
ATOM 9532 C C . ILE A 1 1374 ? 145.300 146.361 183.694 1.00 100.85 1374 ILE A C 1
ATOM 9533 O O . ILE A 1 1374 ? 145.490 147.480 184.183 1.00 100.85 1374 ILE A O 1
ATOM 9538 N N . LEU A 1 1375 ? 146.221 145.697 183.003 1.00 99.01 1375 LEU A N 1
ATOM 9539 C CA . LEU A 1 1375 ? 147.546 146.233 182.718 1.00 99.01 1375 LEU A CA 1
ATOM 9540 C C . LEU A 1 1375 ? 147.711 146.296 181.207 1.00 99.01 1375 LEU A C 1
ATOM 9541 O O . LEU A 1 1375 ? 147.879 145.263 180.550 1.00 99.01 1375 LEU A O 1
ATOM 9546 N N . PHE A 1 1376 ? 147.666 147.503 180.659 1.00 88.95 1376 PHE A N 1
ATOM 9547 C CA . PHE A 1 1376 ? 147.798 147.687 179.222 1.00 88.95 1376 PHE A CA 1
ATOM 9548 C C . PHE A 1 1376 ? 149.259 147.509 178.836 1.00 88.95 1376 PHE A C 1
ATOM 9549 O O . PHE A 1 1376 ? 150.143 148.125 179.440 1.00 88.95 1376 PHE A O 1
ATOM 9557 N N . SER A 1 1377 ? 149.507 146.657 177.842 1.00 92.88 1377 SER A N 1
ATOM 9558 C CA . SER A 1 1377 ? 150.865 146.249 177.512 1.00 92.88 1377 SER A CA 1
ATOM 9559 C C . SER A 1 1377 ? 151.736 147.457 177.201 1.00 92.88 1377 SER A C 1
ATOM 9560 O O . SER A 1 1377 ? 151.346 148.343 176.436 1.00 92.88 1377 SER A O 1
ATOM 9563 N N . GLY A 1 1378 ? 152.909 147.489 177.804 1.00 99.33 1378 GLY A N 1
ATOM 9564 C CA . GLY A 1 1378 ? 153.829 148.592 177.641 1.00 99.33 1378 GLY A CA 1
ATOM 9565 C C . GLY A 1 1378 ? 154.708 148.712 178.868 1.00 99.33 1378 GLY A C 1
ATOM 9566 O O . GLY A 1 1378 ? 154.754 147.824 179.713 1.00 99.33 1378 GLY A O 1
ATOM 9567 N N . THR A 1 1379 ? 155.411 149.837 178.943 1.00 101.56 1379 THR A N 1
ATOM 9568 C CA . THR A 1 1379 ? 156.247 150.109 180.101 1.00 101.56 1379 THR A CA 1
ATOM 9569 C C . THR A 1 1379 ? 155.387 150.257 181.348 1.00 101.56 1379 THR A C 1
ATOM 9570 O O . THR A 1 1379 ? 154.258 150.748 181.295 1.00 101.56 1379 THR A O 1
ATOM 9574 N N . LEU A 1 1380 ? 155.930 149.819 182.486 1.00 98.94 1380 LEU A N 1
ATOM 9575 C CA . LEU A 1 1380 ? 155.226 150.008 183.748 1.00 98.94 1380 LEU A CA 1
ATOM 9576 C C . LEU A 1 1380 ? 155.059 151.481 184.090 1.00 98.94 1380 LEU A C 1
ATOM 9577 O O . LEU A 1 1380 ? 154.181 151.824 184.887 1.00 98.94 1380 LEU A O 1
ATOM 9582 N N . ARG A 1 1381 ? 155.884 152.355 183.512 1.00 101.24 1381 ARG A N 1
ATOM 9583 C CA . ARG A 1 1381 ? 155.686 153.790 183.683 1.00 101.24 1381 ARG A CA 1
ATOM 9584 C C . ARG A 1 1381 ? 154.347 154.228 183.105 1.00 101.24 1381 ARG A C 1
ATOM 9585 O O . ARG A 1 1381 ? 153.615 155.009 183.725 1.00 101.24 1381 ARG A O 1
ATOM 9593 N N . MET A 1 1382 ? 154.013 153.737 181.910 1.00 97.06 1382 MET A N 1
ATOM 9594 C CA . MET A 1 1382 ? 152.748 154.108 181.285 1.00 97.06 1382 MET A CA 1
ATOM 9595 C C . MET A 1 1382 ? 151.563 153.624 182.106 1.00 97.06 1382 MET A C 1
ATOM 9596 O O . MET A 1 1382 ? 150.572 154.345 182.262 1.00 97.06 1382 MET A O 1
ATOM 9601 N N . ASN A 1 1383 ? 151.648 152.413 182.653 1.00 93.77 1383 ASN A N 1
ATOM 9602 C CA . ASN A 1 1383 ? 150.548 151.882 183.448 1.00 93.77 1383 ASN A CA 1
ATOM 9603 C C . ASN A 1 1383 ? 150.402 152.577 184.792 1.00 93.77 1383 ASN A C 1
ATOM 9604 O O . ASN A 1 1383 ? 149.581 152.141 185.606 1.00 93.77 1383 ASN A O 1
ATOM 9609 N N . LEU A 1 1384 ? 151.170 153.635 185.046 1.00 95.58 1384 LEU A N 1
ATOM 9610 C CA . LEU A 1 1384 ? 151.065 154.397 186.278 1.00 95.58 1384 LEU A CA 1
ATOM 9611 C C . LEU A 1 1384 ? 150.817 155.881 186.061 1.00 95.58 1384 LEU A C 1
ATOM 9612 O O . LEU A 1 1384 ? 150.297 156.537 186.969 1.00 95.58 1384 LEU A O 1
ATOM 9617 N N . ASP A 1 1385 ? 151.162 156.424 184.897 1.00 96.39 1385 ASP A N 1
ATOM 9618 C CA . ASP A 1 1385 ? 150.900 157.825 184.590 1.00 96.39 1385 ASP A CA 1
ATOM 9619 C C . ASP A 1 1385 ? 150.908 158.037 183.082 1.00 96.39 1385 ASP A C 1
ATOM 9620 O O . ASP A 1 1385 ? 151.891 158.550 182.534 1.00 96.39 1385 ASP A O 1
ATOM 9625 N N . PRO A 1 1386 ? 149.842 157.646 182.379 1.00 88.70 1386 PRO A N 1
ATOM 9626 C CA . PRO A 1 1386 ? 149.832 157.822 180.919 1.00 88.70 1386 PRO A CA 1
ATOM 9627 C C . PRO A 1 1386 ? 150.017 159.262 180.482 1.00 88.70 1386 PRO A C 1
ATOM 9628 O O . PRO A 1 1386 ? 150.669 159.517 179.463 1.00 88.70 1386 PRO A O 1
ATOM 9632 N N . PHE A 1 1387 ? 149.465 160.218 181.229 1.00 90.81 1387 PHE A N 1
ATOM 9633 C CA . PHE A 1 1387 ? 149.646 161.623 180.891 1.00 90.81 1387 PHE A CA 1
ATOM 9634 C C . PHE A 1 1387 ? 151.060 162.118 181.160 1.00 90.81 1387 PHE A C 1
ATOM 9635 O O . PHE A 1 1387 ? 151.427 163.185 180.657 1.00 90.81 1387 PHE A O 1
ATOM 9643 N N . GLY A 1 1388 ? 151.853 161.378 181.933 1.00 96.90 1388 GLY A N 1
ATOM 9644 C CA . GLY A 1 1388 ? 153.253 161.697 182.135 1.00 96.90 1388 GLY A CA 1
ATOM 9645 C C . GLY A 1 1388 ? 153.526 163.035 182.791 1.00 96.90 1388 GLY A C 1
ATOM 9646 O O . GLY A 1 1388 ? 154.389 163.789 182.334 1.00 96.90 1388 GLY A O 1
ATOM 9647 N N . SER A 1 1389 ? 152.799 163.343 183.863 1.00 103.97 1389 SER A N 1
ATOM 9648 C CA . SER A 1 1389 ? 152.989 164.581 184.607 1.00 103.97 1389 SER A CA 1
ATOM 9649 C C . SER A 1 1389 ? 153.625 164.352 185.972 1.00 103.97 1389 SER A C 1
ATOM 9650 O O . SER A 1 1389 ? 153.584 165.248 186.822 1.00 103.97 1389 SER A O 1
ATOM 9653 N N . TYR A 1 1390 ? 154.209 163.181 186.206 1.00 106.94 1390 TYR A N 1
ATOM 9654 C CA . TYR A 1 1390 ? 154.704 162.793 187.519 1.00 106.94 1390 TYR A CA 1
ATOM 9655 C C . TYR A 1 1390 ? 156.220 162.664 187.493 1.00 106.94 1390 TYR A C 1
ATOM 9656 O O . TYR A 1 1390 ? 156.776 162.010 186.605 1.00 106.94 1390 TYR A O 1
ATOM 9665 N N . SER A 1 1391 ? 156.881 163.283 188.469 1.00 112.84 1391 SER A N 1
ATOM 9666 C CA . SER A 1 1391 ? 158.327 163.167 188.591 1.00 112.84 1391 SER A CA 1
ATOM 9667 C C . SER A 1 1391 ? 158.720 161.740 188.959 1.00 112.84 1391 SER A C 1
ATOM 9668 O O . SER A 1 1391 ? 158.009 161.043 189.688 1.00 112.84 1391 SER A O 1
ATOM 9671 N N . GLU A 1 1392 ? 159.875 161.309 188.445 1.00 112.53 1392 GLU A N 1
ATOM 9672 C CA . GLU A 1 1392 ? 160.315 159.933 188.647 1.00 112.53 1392 GLU A CA 1
ATOM 9673 C C . GLU A 1 1392 ? 160.745 159.655 190.080 1.00 112.53 1392 GLU A C 1
ATOM 9674 O O . GLU A 1 1392 ? 160.769 158.490 190.489 1.00 112.53 1392 GLU A O 1
ATOM 9680 N N . GLU A 1 1393 ? 161.089 160.687 190.849 1.00 115.45 1393 GLU A N 1
ATOM 9681 C CA . GLU A 1 1393 ? 161.425 160.471 192.251 1.00 115.45 1393 GLU A CA 1
ATOM 9682 C C . GLU A 1 1393 ? 160.185 160.212 193.094 1.00 115.45 1393 GLU A C 1
ATOM 9683 O O . GLU A 1 1393 ? 160.260 159.491 194.095 1.00 115.45 1393 GLU A O 1
ATOM 9689 N N . ASP A 1 1394 ? 159.044 160.787 192.709 1.00 115.43 1394 ASP A N 1
ATOM 9690 C CA . ASP A 1 1394 ? 157.796 160.491 193.403 1.00 115.43 1394 ASP A CA 1
ATOM 9691 C C . ASP A 1 1394 ? 157.282 159.105 193.041 1.00 115.43 1394 ASP A C 1
ATOM 9692 O O . ASP A 1 1394 ? 156.668 158.428 193.874 1.00 115.43 1394 ASP A O 1
ATOM 9697 N N . ILE A 1 1395 ? 157.514 158.674 191.798 1.00 111.21 1395 ILE A N 1
ATOM 9698 C CA . ILE A 1 1395 ? 157.065 157.354 191.365 1.00 111.21 1395 ILE A CA 1
ATOM 9699 C C . ILE A 1 1395 ? 157.663 156.274 192.257 1.00 111.21 1395 ILE A C 1
ATOM 9700 O O . ILE A 1 1395 ? 156.950 155.417 192.790 1.00 111.21 1395 ILE A O 1
ATOM 9705 N N . TRP A 1 1396 ? 158.983 156.318 192.450 1.00 114.05 1396 TRP A N 1
ATOM 9706 C CA . TRP A 1 1396 ? 159.658 155.294 193.242 1.00 114.05 1396 TRP A CA 1
ATOM 9707 C C . TRP A 1 1396 ? 159.172 155.301 194.684 1.00 114.05 1396 TRP A C 1
ATOM 9708 O O . TRP A 1 1396 ? 159.018 154.240 195.300 1.00 114.05 1396 TRP A O 1
ATOM 9719 N N . TRP A 1 1397 ? 158.933 156.490 195.241 1.00 114.95 1397 TRP A N 1
ATOM 9720 C CA . TRP A 1 1397 ? 158.395 156.578 196.594 1.00 114.95 1397 TRP A CA 1
ATOM 9721 C C . TRP A 1 1397 ? 157.029 155.911 196.679 1.00 114.95 1397 TRP A C 1
ATOM 9722 O O . TRP A 1 1397 ? 156.727 155.220 197.658 1.00 114.95 1397 TRP A O 1
ATOM 9733 N N . ALA A 1 1398 ? 156.195 156.100 195.653 1.00 113.35 1398 ALA A N 1
ATOM 9734 C CA . ALA A 1 1398 ? 154.900 155.428 195.614 1.00 113.35 1398 ALA A CA 1
ATOM 9735 C C . ALA A 1 1398 ? 155.064 153.914 195.549 1.00 113.35 1398 ALA A C 1
ATOM 9736 O O . ALA A 1 1398 ? 154.284 153.172 196.158 1.00 113.35 1398 ALA A O 1
ATOM 9738 N N . LEU A 1 1399 ? 156.067 153.435 194.807 1.00 113.85 1399 LEU A N 1
ATOM 9739 C CA . LEU A 1 1399 ? 156.345 152.002 194.787 1.00 113.85 1399 LEU A CA 1
ATOM 9740 C C . LEU A 1 1399 ? 156.746 151.488 196.163 1.00 113.85 1399 LEU A C 1
ATOM 9741 O O . LEU A 1 1399 ? 156.542 150.307 196.467 1.00 113.85 1399 LEU A O 1
ATOM 9746 N N . GLU A 1 1400 ? 157.321 152.349 197.004 1.00 115.32 1400 GLU A N 1
ATOM 9747 C CA . GLU A 1 1400 ? 157.605 151.944 198.376 1.00 115.32 1400 GLU A CA 1
ATOM 9748 C C . GLU A 1 1400 ? 156.327 151.886 199.203 1.00 115.32 1400 GLU A C 1
ATOM 9749 O O . GLU A 1 1400 ? 156.148 150.969 200.013 1.00 115.32 1400 GLU A O 1
ATOM 9755 N N . LEU A 1 1401 ? 155.432 152.859 199.019 1.00 113.42 1401 LEU A N 1
ATOM 9756 C CA . LEU A 1 1401 ? 154.119 152.784 199.652 1.00 113.42 1401 LEU A CA 1
ATOM 9757 C C . LEU A 1 1401 ? 153.323 151.604 199.114 1.00 113.42 1401 LEU A C 1
ATOM 9758 O O . LEU A 1 1401 ? 152.651 150.897 199.874 1.00 113.42 1401 LEU A O 1
ATOM 9763 N N . SER A 1 1402 ? 153.386 151.377 197.800 1.00 114.04 1402 SER A N 1
ATOM 9764 C CA . SER A 1 1402 ? 152.686 150.254 197.191 1.00 114.04 1402 SER A CA 1
ATOM 9765 C C . SER A 1 1402 ? 153.232 148.911 197.650 1.00 114.04 1402 SER A C 1
ATOM 9766 O O . SER A 1 1402 ? 152.565 147.890 197.454 1.00 114.04 1402 SER A O 1
ATOM 9769 N N . HIS A 1 1403 ? 154.430 148.890 198.235 1.00 116.28 1403 HIS A N 1
ATOM 9770 C CA . HIS A 1 1403 ? 155.122 147.668 198.642 1.00 116.28 1403 HIS A CA 1
ATOM 9771 C C . HIS A 1 1403 ? 155.447 146.768 197.456 1.00 116.28 1403 HIS A C 1
ATOM 9772 O O . HIS A 1 1403 ? 155.668 145.564 197.625 1.00 116.28 1403 HIS A O 1
ATOM 9779 N N . LEU A 1 1404 ? 155.476 147.337 196.253 1.00 114.20 1404 LEU A N 1
ATOM 9780 C CA . LEU A 1 1404 ? 155.948 146.655 195.057 1.00 114.20 1404 LEU A CA 1
ATOM 9781 C C . LEU A 1 1404 ? 157.358 147.102 194.683 1.00 114.20 1404 LEU A C 1
ATOM 9782 O O . LEU A 1 1404 ? 157.856 146.747 193.611 1.00 114.20 1404 LEU A O 1
ATOM 9787 N N . HIS A 1 1405 ? 158.014 147.863 195.565 1.00 113.42 1405 HIS A N 1
ATOM 9788 C CA . HIS A 1 1405 ? 159.310 148.452 195.245 1.00 113.42 1405 HIS A CA 1
ATOM 9789 C C . HIS A 1 1405 ? 160.377 147.386 195.030 1.00 113.42 1405 HIS A C 1
ATOM 9790 O O . HIS A 1 1405 ? 161.286 147.566 194.212 1.00 113.42 1405 HIS A O 1
ATOM 9797 N N . THR A 1 1406 ? 160.293 146.274 195.764 1.00 108.91 1406 THR A N 1
ATOM 9798 C CA . THR A 1 1406 ? 161.304 145.228 195.636 1.00 108.91 1406 THR A CA 1
ATOM 9799 C C . THR A 1 1406 ? 161.314 144.633 194.234 1.00 108.91 1406 THR A C 1
ATOM 9800 O O . THR A 1 1406 ? 162.383 144.371 193.672 1.00 108.91 1406 THR A O 1
ATOM 9804 N N . PHE A 1 1407 ? 160.133 144.406 193.657 1.00 109.42 1407 PHE A N 1
ATOM 9805 C CA . PHE A 1 1407 ? 160.058 143.820 192.322 1.00 109.42 1407 PHE A CA 1
ATOM 9806 C C . PHE A 1 1407 ? 160.703 144.728 191.282 1.00 109.42 1407 PHE A C 1
ATOM 9807 O O . PHE A 1 1407 ? 161.564 144.293 190.508 1.00 109.42 1407 PHE A O 1
ATOM 9815 N N . VAL A 1 1408 ? 160.296 145.997 191.249 1.00 109.98 1408 VAL A N 1
ATOM 9816 C CA . VAL A 1 1408 ? 160.761 146.901 190.201 1.00 109.98 1408 VAL A CA 1
ATOM 9817 C C . VAL A 1 1408 ? 162.236 147.241 190.384 1.00 109.98 1408 VAL A C 1
ATOM 9818 O O . VAL A 1 1408 ? 162.988 147.332 189.406 1.00 109.98 1408 VAL A O 1
ATOM 9822 N N . SER A 1 1409 ? 162.678 147.435 191.629 1.00 109.69 1409 SER A N 1
ATOM 9823 C CA . SER A 1 1409 ? 164.080 147.765 191.861 1.00 109.69 1409 SER A CA 1
ATOM 9824 C C . SER A 1 1409 ? 164.998 146.601 191.509 1.00 109.69 1409 SER A C 1
ATOM 9825 O O . SER A 1 1409 ? 166.133 146.819 191.070 1.00 109.69 1409 SER A O 1
ATOM 9828 N N . SER A 1 1410 ? 164.528 145.365 191.689 1.00 109.38 1410 SER A N 1
ATOM 9829 C CA . SER A 1 1410 ? 165.342 144.205 191.339 1.00 109.38 1410 SER A CA 1
ATOM 9830 C C . SER A 1 1410 ? 165.412 144.010 189.830 1.00 109.38 1410 SER A C 1
ATOM 9831 O O . SER A 1 1410 ? 166.472 143.668 189.292 1.00 109.38 1410 SER A O 1
ATOM 9834 N N . GLN A 1 1411 ? 164.297 144.215 189.135 1.00 108.91 1411 GLN A N 1
ATOM 9835 C CA . GLN A 1 1411 ? 164.253 143.969 187.702 1.00 108.91 1411 GLN A CA 1
ATOM 9836 C C . GLN A 1 1411 ? 165.186 144.933 186.969 1.00 108.91 1411 GLN A C 1
ATOM 9837 O O . GLN A 1 1411 ? 165.241 146.121 187.305 1.00 108.91 1411 GLN A O 1
ATOM 9843 N N . PRO A 1 1412 ? 165.940 144.450 185.976 1.00 106.25 1412 PRO A N 1
ATOM 9844 C CA . PRO A 1 1412 ? 166.854 145.350 185.254 1.00 106.25 1412 PRO A CA 1
ATOM 9845 C C . PRO A 1 1412 ? 166.149 146.490 184.544 1.00 106.25 1412 PRO A C 1
ATOM 9846 O O . PRO A 1 1412 ? 166.697 147.596 184.457 1.00 106.25 1412 PRO A O 1
ATOM 9850 N N . ALA A 1 1413 ? 164.942 146.249 184.028 1.00 107.91 1413 ALA A N 1
ATOM 9851 C CA . ALA A 1 1413 ? 164.246 147.276 183.261 1.00 107.91 1413 ALA A CA 1
ATOM 9852 C C . ALA A 1 1413 ? 163.779 148.420 184.153 1.00 107.91 1413 ALA A C 1
ATOM 9853 O O . ALA A 1 1413 ? 163.881 149.591 183.771 1.00 107.91 1413 ALA A O 1
ATOM 9855 N N . GLY A 1 1414 ? 163.268 148.105 185.340 1.00 106.96 1414 GLY A N 1
ATOM 9856 C CA . GLY A 1 1414 ? 162.815 149.133 186.255 1.00 106.96 1414 GLY A CA 1
ATOM 9857 C C . GLY A 1 1414 ? 161.593 149.883 185.765 1.00 106.96 1414 GLY A C 1
ATOM 9858 O O . GLY A 1 1414 ? 160.507 149.308 185.648 1.00 106.96 1414 GLY A O 1
ATOM 9859 N N . LEU A 1 1415 ? 161.760 151.174 185.476 1.00 107.62 1415 LEU A N 1
ATOM 9860 C CA . LEU A 1 1415 ? 160.660 152.002 184.998 1.00 107.62 1415 LEU A CA 1
ATOM 9861 C C . LEU A 1 1415 ? 160.273 151.697 183.560 1.00 107.62 1415 LEU A C 1
ATOM 9862 O O . LEU A 1 1415 ? 159.305 152.282 183.062 1.00 107.62 1415 LEU A O 1
ATOM 9867 N N . ASP A 1 1416 ? 161.004 150.816 182.879 1.00 106.04 1416 ASP A N 1
ATOM 9868 C CA . ASP A 1 1416 ? 160.701 150.425 181.508 1.00 106.04 1416 ASP A CA 1
ATOM 9869 C C . ASP A 1 1416 ? 160.349 148.944 181.424 1.00 106.04 1416 ASP A C 1
ATOM 9870 O O . ASP A 1 1416 ? 160.528 148.314 180.380 1.00 106.04 1416 ASP A O 1
ATOM 9875 N N . PHE A 1 1417 ? 159.856 148.378 182.524 1.00 103.78 1417 PHE A N 1
ATOM 9876 C CA . PHE A 1 1417 ? 159.482 146.970 182.549 1.00 103.78 1417 PHE A CA 1
ATOM 9877 C C . PHE A 1 1417 ? 158.378 146.701 181.534 1.00 103.78 1417 PHE A C 1
ATOM 9878 O O . PHE A 1 1417 ? 157.394 147.441 181.458 1.00 103.78 1417 PHE A O 1
ATOM 9886 N N . GLN A 1 1418 ? 158.544 145.640 180.752 1.00 103.96 1418 GLN A N 1
ATOM 9887 C CA . GLN A 1 1418 ? 157.590 145.306 179.706 1.00 103.96 1418 GLN A CA 1
ATOM 9888 C C . GLN A 1 1418 ? 156.432 144.507 180.283 1.00 103.96 1418 GLN A C 1
ATOM 9889 O O . GLN A 1 1418 ? 156.622 143.648 181.148 1.00 103.96 1418 GLN A O 1
ATOM 9895 N N . CYS A 1 1419 ? 155.228 144.797 179.799 1.00 103.54 1419 CYS A N 1
ATOM 9896 C CA . CYS A 1 1419 ? 154.012 144.155 180.272 1.00 103.54 1419 CYS A CA 1
ATOM 9897 C C . CYS A 1 1419 ? 153.371 143.367 179.140 1.00 103.54 1419 CYS A C 1
ATOM 9898 O O . CYS A 1 1419 ? 153.371 143.805 177.985 1.00 103.54 1419 CYS A O 1
ATOM 9901 N N . SER A 1 1420 ? 152.826 142.203 179.478 1.00 104.11 1420 SER A N 1
ATOM 9902 C CA . SER A 1 1420 ? 152.197 141.328 178.499 1.00 104.11 1420 SER A CA 1
ATOM 9903 C C . SER A 1 1420 ? 150.775 141.813 178.215 1.00 104.11 1420 SER A C 1
ATOM 9904 O O . SER A 1 1420 ? 150.374 142.909 178.615 1.00 104.11 1420 SER A O 1
ATOM 9907 N N . GLU A 1 1421 ? 149.992 140.993 177.513 1.00 105.38 1421 GLU A N 1
ATOM 9908 C CA . GLU A 1 1421 ? 148.646 141.377 177.083 1.00 105.38 1421 GLU A CA 1
ATOM 9909 C C . GLU A 1 1421 ? 147.680 141.240 178.257 1.00 105.38 1421 GLU A C 1
ATOM 9910 O O . GLU A 1 1421 ? 146.905 140.287 178.369 1.00 105.38 1421 GLU A O 1
ATOM 9916 N N . GLY A 1 1422 ? 147.724 142.227 179.147 1.00 106.34 1422 GLY A N 1
ATOM 9917 C CA . GLY A 1 1422 ? 146.773 142.297 180.238 1.00 106.34 1422 GLY A CA 1
ATOM 9918 C C . GLY A 1 1422 ? 147.102 141.461 181.457 1.00 106.34 1422 GLY A C 1
ATOM 9919 O O . GLY A 1 1422 ? 146.310 140.606 181.863 1.00 106.34 1422 GLY A O 1
ATOM 9920 N N . GLY A 1 1423 ? 148.268 141.702 182.050 1.00 107.33 1423 GLY A N 1
ATOM 9921 C CA . GLY A 1 1423 ? 148.597 141.147 183.349 1.00 107.33 1423 GLY A CA 1
ATOM 9922 C C . GLY A 1 1423 ? 148.645 139.637 183.467 1.00 107.33 1423 GLY A C 1
ATOM 9923 O O . GLY A 1 1423 ? 148.109 139.077 184.427 1.00 107.33 1423 GLY A O 1
ATOM 9924 N N . GLU A 1 1424 ? 149.275 138.958 182.507 1.00 106.86 1424 GLU A N 1
ATOM 9925 C CA . GLU A 1 1424 ? 149.585 137.542 182.658 1.00 106.86 1424 GLU A CA 1
ATOM 9926 C C . GLU A 1 1424 ? 151.066 137.276 182.878 1.00 106.86 1424 GLU A C 1
ATOM 9927 O O . GLU A 1 1424 ? 151.424 136.161 183.273 1.00 106.86 1424 GLU A O 1
ATOM 9933 N N . ASN A 1 1425 ? 151.930 138.257 182.635 1.00 106.50 1425 ASN A N 1
ATOM 9934 C CA . ASN A 1 1425 ? 153.328 138.170 183.030 1.00 106.50 1425 ASN A CA 1
ATOM 9935 C C . ASN A 1 1425 ? 153.548 138.610 184.470 1.00 106.50 1425 ASN A C 1
ATOM 9936 O O . ASN A 1 1425 ? 154.686 138.569 184.950 1.00 106.50 1425 ASN A O 1
ATOM 9941 N N . LEU A 1 1426 ? 152.492 139.030 185.161 1.00 106.38 1426 LEU A N 1
ATOM 9942 C CA . LEU A 1 1426 ? 152.555 139.431 186.557 1.00 106.38 1426 LEU A CA 1
ATOM 9943 C C . LEU A 1 1426 ? 151.531 138.640 187.356 1.00 106.38 1426 LEU A C 1
ATOM 9944 O O . LEU A 1 1426 ? 150.444 138.332 186.858 1.00 106.38 1426 LEU A O 1
ATOM 9949 N N . SER A 1 1427 ? 151.884 138.311 188.596 1.00 110.27 1427 SER A N 1
ATOM 9950 C CA . SER A 1 1427 ? 150.958 137.616 189.472 1.00 110.27 1427 SER A CA 1
ATOM 9951 C C . SER A 1 1427 ? 149.777 138.522 189.817 1.00 110.27 1427 SER A C 1
ATOM 9952 O O . SER A 1 1427 ? 149.790 139.732 189.574 1.00 110.27 1427 SER A O 1
ATOM 9955 N N . VAL A 1 1428 ? 148.738 137.912 190.390 1.00 111.42 1428 VAL A N 1
ATOM 9956 C CA . VAL A 1 1428 ? 147.522 138.653 190.720 1.00 111.42 1428 VAL A CA 1
ATOM 9957 C C . VAL A 1 1428 ? 147.838 139.775 191.701 1.00 111.42 1428 VAL A C 1
ATOM 9958 O O . VAL A 1 1428 ? 147.603 140.960 191.422 1.00 111.42 1428 VAL A O 1
ATOM 9962 N N . GLY A 1 1429 ? 148.409 139.416 192.852 1.00 109.77 1429 GLY A N 1
ATOM 9963 C CA . GLY A 1 1429 ? 148.725 140.414 193.857 1.00 109.77 1429 GLY A CA 1
ATOM 9964 C C . GLY A 1 1429 ? 149.594 141.531 193.324 1.00 109.77 1429 GLY A C 1
ATOM 9965 O O . GLY A 1 1429 ? 149.452 142.682 193.736 1.00 109.77 1429 GLY A O 1
ATOM 9966 N N . GLN A 1 1430 ? 150.480 141.220 192.378 1.00 110.50 1430 GLN A N 1
ATOM 9967 C CA . GLN A 1 1430 ? 151.246 142.271 191.720 1.00 110.50 1430 GLN A CA 1
ATOM 9968 C C . GLN A 1 1430 ? 150.329 143.218 190.955 1.00 110.50 1430 GLN A C 1
ATOM 9969 O O . GLN A 1 1430 ? 150.543 144.434 190.954 1.00 110.50 1430 GLN A O 1
ATOM 9975 N N . ARG A 1 1431 ? 149.296 142.680 190.304 1.00 110.09 1431 ARG A N 1
ATOM 9976 C CA . ARG A 1 1431 ? 148.346 143.532 189.594 1.00 110.09 1431 ARG A CA 1
ATOM 9977 C C . ARG A 1 1431 ? 147.600 144.450 190.558 1.00 110.09 1431 ARG A C 1
ATOM 9978 O O . ARG A 1 1431 ? 147.428 145.649 190.289 1.00 110.09 1431 ARG A O 1
ATOM 9986 N N . GLN A 1 1432 ? 147.142 143.908 191.690 1.00 109.47 1432 GLN A N 1
ATOM 9987 C CA . GLN A 1 1432 ? 146.461 144.782 192.644 1.00 109.47 1432 GLN A CA 1
ATOM 9988 C C . GLN A 1 1432 ? 147.408 145.800 193.268 1.00 109.47 1432 GLN A C 1
ATOM 9989 O O . GLN A 1 1432 ? 146.986 146.922 193.569 1.00 109.47 1432 GLN A O 1
ATOM 9995 N N . LEU A 1 1433 ? 148.681 145.450 193.463 1.00 106.81 1433 LEU A N 1
ATOM 9996 C CA . LEU A 1 1433 ? 149.640 146.459 193.900 1.00 106.81 1433 LEU A CA 1
ATOM 9997 C C . LEU A 1 1433 ? 149.879 147.516 192.832 1.00 106.81 1433 LEU A C 1
ATOM 9998 O O . LEU A 1 1433 ? 150.134 148.674 193.166 1.00 106.81 1433 LEU A O 1
ATOM 10003 N N . VAL A 1 1434 ? 149.789 147.154 191.551 1.00 103.28 1434 VAL A N 1
ATOM 10004 C CA . VAL A 1 1434 ? 149.874 148.166 190.499 1.00 103.28 1434 VAL A CA 1
ATOM 10005 C C . VAL A 1 1434 ? 148.691 149.123 190.584 1.00 103.28 1434 VAL A C 1
ATOM 10006 O O . VAL A 1 1434 ? 148.846 150.345 190.456 1.00 103.28 1434 VAL A O 1
ATOM 10010 N N . CYS A 1 1435 ? 147.489 148.581 190.789 1.00 103.04 1435 CYS A N 1
ATOM 10011 C CA . CYS A 1 1435 ? 146.312 149.433 190.956 1.00 103.04 1435 CYS A CA 1
ATOM 10012 C C . CYS A 1 1435 ? 146.471 150.354 192.162 1.00 103.04 1435 CYS A C 1
ATOM 10013 O O . CYS A 1 1435 ? 146.192 151.559 192.091 1.00 103.04 1435 CYS A O 1
ATOM 10016 N N . LEU A 1 1436 ? 146.928 149.796 193.282 1.00 102.78 1436 LEU A N 1
ATOM 10017 C CA . LEU A 1 1436 ? 147.150 150.581 194.491 1.00 102.78 1436 LEU A CA 1
ATOM 10018 C C . LEU A 1 1436 ? 148.238 151.633 194.285 1.00 102.78 1436 LEU A C 1
ATOM 10019 O O . LEU A 1 1436 ? 148.178 152.721 194.874 1.00 102.78 1436 LEU A O 1
ATOM 10024 N N . ALA A 1 1437 ? 149.226 151.339 193.439 1.00 99.86 1437 ALA A N 1
ATOM 10025 C CA . ALA A 1 1437 ? 150.260 152.319 193.129 1.00 99.86 1437 ALA A CA 1
ATOM 10026 C C . ALA A 1 1437 ? 149.703 153.454 192.285 1.00 99.86 1437 ALA A C 1
ATOM 10027 O O . ALA A 1 1437 ? 150.057 154.619 192.495 1.00 99.86 1437 ALA A O 1
ATOM 10029 N N . ARG A 1 1438 ? 148.837 153.135 191.318 1.00 93.84 1438 ARG A N 1
ATOM 10030 C CA . ARG A 1 1438 ? 148.102 154.187 190.621 1.00 93.84 1438 ARG A CA 1
ATOM 10031 C C . ARG A 1 1438 ? 147.349 155.058 191.615 1.00 93.84 1438 ARG A C 1
ATOM 10032 O O . ARG A 1 1438 ? 147.334 156.291 191.497 1.00 93.84 1438 ARG A O 1
ATOM 10040 N N . ALA A 1 1439 ? 146.712 154.424 192.603 1.00 98.96 1439 ALA A N 1
ATOM 10041 C CA . ALA A 1 1439 ? 145.949 155.171 193.599 1.00 98.96 1439 ALA A CA 1
ATOM 10042 C C . ALA A 1 1439 ? 146.841 156.141 194.363 1.00 98.96 1439 ALA A C 1
ATOM 10043 O O . ALA A 1 1439 ? 146.536 157.335 194.464 1.00 98.96 1439 ALA A O 1
ATOM 10045 N N . LEU A 1 1440 ? 147.953 155.645 194.911 1.00 101.35 1440 LEU A N 1
ATOM 10046 C CA . LEU A 1 1440 ? 148.880 156.529 195.618 1.00 101.35 1440 LEU A CA 1
ATOM 10047 C C . LEU A 1 1440 ? 149.445 157.609 194.710 1.00 101.35 1440 LEU A C 1
ATOM 10048 O O . LEU A 1 1440 ? 149.737 158.716 195.175 1.00 101.35 1440 LEU A O 1
ATOM 10053 N N . LEU A 1 1441 ? 149.613 157.313 193.423 1.00 101.67 1441 LEU A N 1
ATOM 10054 C CA . LEU A 1 1441 ? 150.062 158.342 192.495 1.00 101.67 1441 LEU A CA 1
ATOM 10055 C C . LEU A 1 1441 ? 149.019 159.438 192.349 1.00 101.67 1441 LEU A C 1
ATOM 10056 O O . LEU A 1 1441 ? 149.361 160.620 192.231 1.00 101.67 1441 LEU A O 1
ATOM 10061 N N . ARG A 1 1442 ? 147.740 159.067 192.355 1.00 102.30 1442 ARG A N 1
ATOM 10062 C CA . ARG A 1 1442 ? 146.687 160.071 192.242 1.00 102.30 1442 ARG A CA 1
ATOM 10063 C C . ARG A 1 1442 ? 146.538 160.852 193.541 1.00 102.30 1442 ARG A C 1
ATOM 10064 O O . ARG A 1 1442 ? 146.748 162.070 193.575 1.00 102.30 1442 ARG A O 1
ATOM 10072 N N . LYS A 1 1443 ? 146.188 160.159 194.624 1.00 106.00 1443 LYS A N 1
ATOM 10073 C CA . LYS A 1 1443 ? 146.089 160.734 195.966 1.00 106.00 1443 LYS A CA 1
ATOM 10074 C C . LYS A 1 1443 ? 145.184 161.974 195.951 1.00 106.00 1443 LYS A C 1
ATOM 10075 O O . LYS A 1 1443 ? 145.606 163.119 196.115 1.00 106.00 1443 LYS A O 1
ATOM 10081 N N . SER A 1 1444 ? 143.913 161.713 195.668 1.00 104.71 1444 SER A N 1
ATOM 10082 C CA . SER A 1 1444 ? 142.898 162.749 195.756 1.00 104.71 1444 SER A CA 1
ATOM 10083 C C . SER A 1 1444 ? 142.319 162.749 197.168 1.00 104.71 1444 SER A C 1
ATOM 10084 O O . SER A 1 1444 ? 142.806 162.051 198.060 1.00 104.71 1444 SER A O 1
ATOM 10087 N N . ARG A 1 1445 ? 141.268 163.534 197.388 1.00 106.74 1445 ARG A N 1
ATOM 10088 C CA . ARG A 1 1445 ? 140.617 163.579 198.689 1.00 106.74 1445 ARG A CA 1
ATOM 10089 C C . ARG A 1 1445 ? 139.483 162.574 198.824 1.00 106.74 1445 ARG A C 1
ATOM 10090 O O . ARG A 1 1445 ? 139.017 162.338 199.944 1.00 106.74 1445 ARG A O 1
ATOM 10098 N N . ILE A 1 1446 ? 139.034 161.976 197.724 1.00 103.23 1446 ILE A N 1
ATOM 10099 C CA . ILE A 1 1446 ? 137.968 160.983 197.742 1.00 103.23 1446 ILE A CA 1
ATOM 10100 C C . ILE A 1 1446 ? 138.505 159.698 197.132 1.00 103.23 1446 ILE A C 1
ATOM 10101 O O . ILE A 1 1446 ? 139.079 159.720 196.038 1.00 103.23 1446 ILE A O 1
ATOM 10106 N N . LEU A 1 1447 ? 138.321 158.587 197.835 1.00 103.91 1447 LEU A N 1
ATOM 10107 C CA . LEU A 1 1447 ? 138.717 157.277 197.343 1.00 103.91 1447 LEU A CA 1
ATOM 10108 C C . LEU A 1 1447 ? 137.552 156.316 197.513 1.00 103.91 1447 LEU A C 1
ATOM 10109 O O . LEU A 1 1447 ? 136.903 156.295 198.561 1.00 103.91 1447 LEU A O 1
ATOM 10114 N N . VAL A 1 1448 ? 137.286 155.528 196.479 1.00 99.95 1448 VAL A N 1
ATOM 10115 C CA . VAL A 1 1448 ? 136.170 154.586 196.475 1.00 99.95 1448 VAL A CA 1
ATOM 10116 C C . VAL A 1 1448 ? 136.763 153.203 196.233 1.00 99.95 1448 VAL A C 1
ATOM 10117 O O . VAL A 1 1448 ? 136.897 152.756 195.093 1.00 99.95 1448 VAL A O 1
ATOM 10121 N N . LEU A 1 1449 ? 137.095 152.494 197.306 1.00 102.38 1449 LEU A N 1
ATOM 10122 C CA . LEU A 1 1449 ? 137.712 151.184 197.152 1.00 102.38 1449 LEU A CA 1
ATOM 10123 C C . LEU A 1 1449 ? 136.674 150.180 196.671 1.00 102.38 1449 LEU A C 1
ATOM 10124 O O . LEU A 1 1449 ? 135.498 150.259 197.032 1.00 102.38 1449 LEU A O 1
ATOM 10129 N N . ASP A 1 1450 ? 137.112 149.231 195.848 1.00 105.10 1450 ASP A N 1
ATOM 10130 C CA . ASP A 1 1450 ? 136.211 148.291 195.183 1.00 105.10 1450 ASP A CA 1
ATOM 10131 C C . ASP A 1 1450 ? 136.640 146.857 195.492 1.00 105.10 1450 ASP A C 1
ATOM 10132 O O . ASP A 1 1450 ? 137.349 146.228 194.705 1.00 105.10 1450 ASP A O 1
ATOM 10137 N N . GLU A 1 1451 ? 136.200 146.362 196.651 1.00 112.80 1451 GLU A N 1
ATOM 10138 C CA . GLU A 1 1451 ? 136.110 144.931 196.970 1.00 112.80 1451 GLU A CA 1
ATOM 10139 C C . GLU A 1 1451 ? 137.332 144.143 196.495 1.00 112.80 1451 GLU A C 1
ATOM 10140 O O . GLU A 1 1451 ? 137.237 143.221 195.682 1.00 112.80 1451 GLU A O 1
ATOM 10146 N N . ALA A 1 1452 ? 138.497 144.509 197.024 1.00 121.39 1452 ALA A N 1
ATOM 10147 C CA . ALA A 1 1452 ? 139.765 143.935 196.591 1.00 121.39 1452 ALA A CA 1
ATOM 10148 C C . ALA A 1 1452 ? 140.199 142.722 197.413 1.00 121.39 1452 ALA A C 1
ATOM 10149 O O . ALA A 1 1452 ? 141.380 142.362 197.380 1.00 121.39 1452 ALA A O 1
ATOM 10151 N N . THR A 1 1453 ? 139.283 142.085 198.144 1.00 123.00 1453 THR A N 1
ATOM 10152 C CA . THR A 1 1453 ? 139.642 140.943 198.980 1.00 123.00 1453 THR A CA 1
ATOM 10153 C C . THR A 1 1453 ? 138.867 139.691 198.587 1.00 123.00 1453 THR A C 1
ATOM 10154 O O . THR A 1 1453 ? 138.355 138.977 199.456 1.00 123.00 1453 THR A O 1
ATOM 10158 N N . ALA A 1 1454 ? 138.773 139.411 197.287 1.00 122.48 1454 ALA A N 1
ATOM 10159 C CA . ALA A 1 1454 ? 137.929 138.319 196.816 1.00 122.48 1454 ALA A CA 1
ATOM 10160 C C . ALA A 1 1454 ? 138.704 137.052 196.474 1.00 122.48 1454 ALA A C 1
ATOM 10161 O O . ALA A 1 1454 ? 138.287 135.959 196.875 1.00 122.48 1454 ALA A O 1
ATOM 10163 N N . ALA A 1 1455 ? 139.815 137.160 195.748 1.00 120.85 1455 ALA A N 1
ATOM 10164 C CA . ALA A 1 1455 ? 140.523 135.981 195.258 1.00 120.85 1455 ALA A CA 1
ATOM 10165 C C . ALA A 1 1455 ? 142.024 136.124 195.464 1.00 120.85 1455 ALA A C 1
ATOM 10166 O O . ALA A 1 1455 ? 142.826 135.704 194.622 1.00 120.85 1455 ALA A O 1
ATOM 10168 N N . ILE A 1 1456 ? 142.430 136.715 196.588 1.00 119.70 1456 ILE A N 1
ATOM 10169 C CA . ILE A 1 1456 ? 143.838 136.918 196.895 1.00 119.70 1456 ILE A CA 1
ATOM 10170 C C . ILE A 1 1456 ? 144.099 136.419 198.310 1.00 119.70 1456 ILE A C 1
ATOM 10171 O O . ILE A 1 1456 ? 143.191 136.319 199.137 1.00 119.70 1456 ILE A O 1
ATOM 10176 N N . ASP A 1 1457 ? 145.363 136.101 198.580 1.00 120.52 1457 ASP A N 1
ATOM 10177 C CA . ASP A 1 1457 ? 145.761 135.686 199.914 1.00 120.52 1457 ASP A CA 1
ATOM 10178 C C . ASP A 1 1457 ? 145.670 136.862 200.888 1.00 120.52 1457 ASP A C 1
ATOM 10179 O O . ASP A 1 1457 ? 145.540 138.025 200.500 1.00 120.52 1457 ASP A O 1
ATOM 10184 N N . LEU A 1 1458 ? 145.742 136.536 202.180 1.00 118.86 1458 LEU A N 1
ATOM 10185 C CA . LEU A 1 1458 ? 145.620 137.563 203.209 1.00 118.86 1458 LEU A CA 1
ATOM 10186 C C . LEU A 1 1458 ? 146.815 138.509 203.218 1.00 118.86 1458 LEU A C 1
ATOM 10187 O O . LEU A 1 1458 ? 146.655 139.694 203.528 1.00 118.86 1458 LEU A O 1
ATOM 10192 N N . GLU A 1 1459 ? 148.011 138.012 202.886 1.00 117.70 1459 GLU A N 1
ATOM 10193 C CA . GLU A 1 1459 ? 149.209 138.847 202.951 1.00 117.70 1459 GLU A CA 1
ATOM 10194 C C . GLU A 1 1459 ? 149.090 140.055 202.029 1.00 117.70 1459 GLU A C 1
ATOM 10195 O O . GLU A 1 1459 ? 149.343 141.193 202.441 1.00 117.70 1459 GLU A O 1
ATOM 10201 N N . THR A 1 1460 ? 148.700 139.825 200.775 1.00 117.80 1460 THR A N 1
ATOM 10202 C CA . THR A 1 1460 ? 148.402 140.943 199.886 1.00 117.80 1460 THR A CA 1
ATOM 10203 C C . THR A 1 1460 ? 147.237 141.763 200.423 1.00 117.80 1460 THR A C 1
ATOM 10204 O O . THR A 1 1460 ? 147.256 143.000 200.367 1.00 117.80 1460 THR A O 1
ATOM 10208 N N . ASP A 1 1461 ? 146.209 141.087 200.941 1.00 119.46 1461 ASP A N 1
ATOM 10209 C CA . ASP A 1 1461 ? 145.101 141.792 201.571 1.00 119.46 1461 ASP A CA 1
ATOM 10210 C C . ASP A 1 1461 ? 145.575 142.592 202.777 1.00 119.46 1461 ASP A C 1
ATOM 10211 O O . ASP A 1 1461 ? 145.146 143.736 202.983 1.00 119.46 1461 ASP A O 1
ATOM 10216 N N . ASN A 1 1462 ? 146.452 142.003 203.593 1.00 117.93 1462 ASN A N 1
ATOM 10217 C CA . ASN A 1 1462 ? 147.022 142.743 204.712 1.00 117.93 1462 ASN A CA 1
ATOM 10218 C C . ASN A 1 1462 ? 147.699 144.012 204.221 1.00 117.93 1462 ASN A C 1
ATOM 10219 O O . ASN A 1 1462 ? 147.475 145.100 204.762 1.00 117.93 1462 ASN A O 1
ATOM 10224 N N . LEU A 1 1463 ? 148.512 143.890 203.170 1.00 116.59 1463 LEU A N 1
ATOM 10225 C CA . LEU A 1 1463 ? 149.235 145.043 202.647 1.00 116.59 1463 LEU A CA 1
ATOM 10226 C C . LEU A 1 1463 ? 148.277 146.124 202.163 1.00 116.59 1463 LEU A C 1
ATOM 10227 O O . LEU A 1 1463 ? 148.449 147.307 202.479 1.00 116.59 1463 LEU A O 1
ATOM 10232 N N . ILE A 1 1464 ? 147.248 145.738 201.405 1.00 116.05 1464 ILE A N 1
ATOM 10233 C CA . ILE A 1 1464 ? 146.385 146.748 200.797 1.00 116.05 1464 ILE A CA 1
ATOM 10234 C C . ILE A 1 1464 ? 145.540 147.445 201.859 1.00 116.05 1464 ILE A C 1
ATOM 10235 O O . ILE A 1 1464 ? 145.423 148.676 201.860 1.00 116.05 1464 ILE A O 1
ATOM 10240 N N . GLN A 1 1465 ? 144.947 146.683 202.787 1.00 116.42 1465 GLN A N 1
ATOM 10241 C CA . GLN A 1 1465 ? 144.178 147.334 203.846 1.00 116.42 1465 GLN A CA 1
ATOM 10242 C C . GLN A 1 1465 ? 145.063 148.182 204.754 1.00 116.42 1465 GLN A C 1
ATOM 10243 O O . GLN A 1 1465 ? 144.654 149.269 205.176 1.00 116.42 1465 GLN A O 1
ATOM 10249 N N . ALA A 1 1466 ? 146.276 147.717 205.068 1.00 115.06 1466 ALA A N 1
ATOM 10250 C CA . ALA A 1 1466 ? 147.167 148.523 205.896 1.00 115.06 1466 ALA A CA 1
ATOM 10251 C C . ALA A 1 1466 ? 147.535 149.827 205.201 1.00 115.06 1466 ALA A C 1
ATOM 10252 O O . ALA A 1 1466 ? 147.541 150.895 205.827 1.00 115.06 1466 ALA A O 1
ATOM 10254 N N . THR A 1 1467 ? 147.832 149.762 203.901 1.00 115.53 1467 THR A N 1
ATOM 10255 C CA . THR A 1 1467 ? 148.164 150.971 203.159 1.00 115.53 1467 THR A CA 1
ATOM 10256 C C . THR A 1 1467 ? 146.973 151.916 203.088 1.00 115.53 1467 THR A C 1
ATOM 10257 O O . THR A 1 1467 ? 147.134 153.135 203.208 1.00 115.53 1467 THR A O 1
ATOM 10261 N N . ILE A 1 1468 ? 145.770 151.374 202.890 1.00 116.63 1468 ILE A N 1
ATOM 10262 C CA . ILE A 1 1468 ? 144.579 152.218 202.852 1.00 116.63 1468 ILE A CA 1
ATOM 10263 C C . ILE A 1 1468 ? 144.369 152.903 204.195 1.00 116.63 1468 ILE A C 1
ATOM 10264 O O . ILE A 1 1468 ? 144.072 154.102 204.259 1.00 116.63 1468 ILE A O 1
ATOM 10269 N N . ARG A 1 1469 ? 144.527 152.154 205.289 1.00 115.91 1469 ARG A N 1
ATOM 10270 C CA . ARG A 1 1469 ? 144.340 152.728 206.618 1.00 115.91 1469 ARG A CA 1
ATOM 10271 C C . ARG A 1 1469 ? 145.363 153.821 206.900 1.00 115.91 1469 ARG A C 1
ATOM 10272 O O . ARG A 1 1469 ? 145.024 154.867 207.466 1.00 115.91 1469 ARG A O 1
ATOM 10280 N N . THR A 1 1470 ? 146.619 153.601 206.510 1.00 114.98 1470 THR A N 1
ATOM 10281 C CA . THR A 1 1470 ? 147.681 154.545 206.863 1.00 114.98 1470 THR A CA 1
ATOM 10282 C C . THR A 1 1470 ? 147.715 155.745 205.919 1.00 114.98 1470 THR A C 1
ATOM 10283 O O . THR A 1 1470 ? 147.546 156.891 206.347 1.00 114.98 1470 THR A O 1
ATOM 10287 N N . GLN A 1 1471 ? 147.938 155.492 204.628 1.00 114.21 1471 GLN A N 1
ATOM 10288 C CA . GLN A 1 1471 ? 148.171 156.574 203.675 1.00 114.21 1471 GLN A CA 1
ATOM 10289 C C . GLN A 1 1471 ? 146.960 157.483 203.519 1.00 114.21 1471 GLN A C 1
ATOM 10290 O O . GLN A 1 1471 ? 147.110 158.709 203.451 1.00 114.21 1471 GLN A O 1
ATOM 10296 N N . PHE A 1 1472 ? 145.759 156.914 203.455 1.00 110.88 1472 PHE A N 1
ATOM 10297 C CA . PHE A 1 1472 ? 144.563 157.673 203.114 1.00 110.88 1472 PHE A CA 1
ATOM 10298 C C . PHE A 1 1472 ? 143.684 157.935 204.330 1.00 110.88 1472 PHE A C 1
ATOM 10299 O O . PHE A 1 1472 ? 142.458 157.983 204.220 1.00 110.88 1472 PHE A O 1
ATOM 10307 N N . ASP A 1 1473 ? 144.298 158.109 205.501 1.00 111.19 1473 ASP A N 1
ATOM 10308 C CA . ASP A 1 1473 ? 143.536 158.487 206.684 1.00 111.19 1473 ASP A CA 1
ATOM 10309 C C . ASP A 1 1473 ? 143.028 159.920 206.619 1.00 111.19 1473 ASP A C 1
ATOM 10310 O O . ASP A 1 1473 ? 142.171 160.292 207.426 1.00 111.19 1473 ASP A O 1
ATOM 10315 N N . THR A 1 1474 ? 143.531 160.725 205.686 1.00 110.95 1474 THR A N 1
ATOM 10316 C CA . THR A 1 1474 ? 143.088 162.100 205.506 1.00 110.95 1474 THR A CA 1
ATOM 10317 C C . THR A 1 1474 ? 142.154 162.256 204.315 1.00 110.95 1474 THR A C 1
ATOM 10318 O O . THR A 1 1474 ? 141.985 163.371 203.813 1.00 110.95 1474 THR A O 1
ATOM 10322 N N . CYS A 1 1475 ? 141.549 161.167 203.853 1.00 110.01 1475 CYS A N 1
ATOM 10323 C CA . CYS A 1 1475 ? 140.704 161.177 202.671 1.00 110.01 1475 CYS A CA 1
ATOM 10324 C C . CYS A 1 1475 ? 139.353 160.556 202.996 1.00 110.01 1475 CYS A C 1
ATOM 10325 O O . CYS A 1 1475 ? 139.243 159.692 203.871 1.00 110.01 1475 CYS A O 1
ATOM 10328 N N . THR A 1 1476 ? 138.323 161.007 202.286 1.00 107.23 1476 THR A N 1
ATOM 10329 C CA . THR A 1 1476 ? 137.006 160.387 202.376 1.00 107.23 1476 THR A CA 1
ATOM 10330 C C . THR A 1 1476 ? 137.054 159.071 201.614 1.00 107.23 1476 THR A C 1
ATOM 10331 O O . THR A 1 1476 ? 137.250 159.059 200.395 1.00 107.23 1476 THR A O 1
ATOM 10335 N N . VAL A 1 1477 ? 136.877 157.961 202.322 1.00 105.90 1477 VAL A N 1
ATOM 10336 C CA . VAL A 1 1477 ? 137.086 156.634 201.760 1.00 105.90 1477 VAL A CA 1
ATOM 10337 C C . VAL A 1 1477 ? 135.751 155.906 201.744 1.00 105.90 1477 VAL A C 1
ATOM 10338 O O . VAL A 1 1477 ? 135.239 155.503 202.796 1.00 105.90 1477 VAL A O 1
ATOM 10342 N N . LEU A 1 1478 ? 135.193 155.730 200.551 1.00 104.06 1478 LEU A N 1
ATOM 10343 C CA . LEU A 1 1478 ? 134.022 154.892 200.352 1.00 104.06 1478 LEU A CA 1
ATOM 10344 C C . LEU A 1 1478 ? 134.482 153.498 199.950 1.00 104.06 1478 LEU A C 1
ATOM 10345 O O . LEU A 1 1478 ? 135.389 153.346 199.130 1.00 104.06 1478 LEU A O 1
ATOM 10350 N N . THR A 1 1479 ? 133.875 152.481 200.547 1.00 105.55 1479 THR A N 1
ATOM 10351 C CA . THR A 1 1479 ? 134.301 151.111 200.311 1.00 105.55 1479 THR A CA 1
ATOM 10352 C C . THR A 1 1479 ? 133.095 150.212 200.092 1.00 105.55 1479 THR A C 1
ATOM 10353 O O . THR A 1 1479 ? 132.106 150.297 200.823 1.00 105.55 1479 THR A O 1
ATOM 10357 N N . ILE A 1 1480 ? 133.183 149.355 199.082 1.00 107.21 1480 ILE A N 1
ATOM 10358 C CA . ILE A 1 1480 ? 132.197 148.307 198.868 1.00 107.21 1480 ILE A CA 1
ATOM 10359 C C . ILE A 1 1480 ? 132.874 146.972 199.135 1.00 107.21 1480 ILE A C 1
ATOM 10360 O O . ILE A 1 1480 ? 134.070 146.797 198.877 1.00 107.21 1480 ILE A O 1
ATOM 10365 N N . ALA A 1 1481 ? 132.108 146.029 199.679 1.00 110.52 1481 ALA A N 1
ATOM 10366 C CA . ALA A 1 1481 ? 132.663 144.721 199.990 1.00 110.52 1481 ALA A CA 1
ATOM 10367 C C . ALA A 1 1481 ? 131.539 143.722 200.210 1.00 110.52 1481 ALA A C 1
ATOM 10368 O O . ALA A 1 1481 ? 130.386 144.091 200.445 1.00 110.52 1481 ALA A O 1
ATOM 10370 N N . HIS A 1 1482 ? 131.902 142.444 200.118 1.00 115.34 1482 HIS A N 1
ATOM 10371 C CA . HIS A 1 1482 ? 131.078 141.353 200.608 1.00 115.34 1482 HIS A CA 1
ATOM 10372 C C . HIS A 1 1482 ? 131.663 140.706 201.854 1.00 115.34 1482 HIS A C 1
ATOM 10373 O O . HIS A 1 1482 ? 130.959 139.947 202.528 1.00 115.34 1482 HIS A O 1
ATOM 10380 N N . ARG A 1 1483 ? 132.924 140.989 202.171 1.00 116.35 1483 ARG A N 1
ATOM 10381 C CA . ARG A 1 1483 ? 133.581 140.485 203.371 1.00 116.35 1483 ARG A CA 1
ATOM 10382 C C . ARG A 1 1483 ? 133.523 141.581 204.427 1.00 116.35 1483 ARG A C 1
ATOM 10383 O O . ARG A 1 1483 ? 134.215 142.597 204.317 1.00 116.35 1483 ARG A O 1
ATOM 10391 N N . LEU A 1 1484 ? 132.691 141.372 205.447 1.00 112.77 1484 LEU A N 1
ATOM 10392 C CA . LEU A 1 1484 ? 132.483 142.401 206.458 1.00 112.77 1484 LEU A CA 1
ATOM 10393 C C . LEU A 1 1484 ? 133.721 142.611 207.323 1.00 112.77 1484 LEU A C 1
ATOM 10394 O O . LEU A 1 1484 ? 133.973 143.734 207.779 1.00 112.77 1484 LEU A O 1
ATOM 10399 N N . ASN A 1 1485 ? 134.515 141.557 207.536 1.00 110.80 1485 ASN A N 1
ATOM 10400 C CA . ASN A 1 1485 ? 135.729 141.686 208.337 1.00 110.80 1485 ASN A CA 1
ATOM 10401 C C . ASN A 1 1485 ? 136.670 142.738 207.768 1.00 110.80 1485 ASN A C 1
ATOM 10402 O O . ASN A 1 1485 ? 137.485 143.307 208.504 1.00 110.80 1485 ASN A O 1
ATOM 10407 N N . THR A 1 1486 ? 136.578 143.006 206.465 1.00 111.45 1486 THR A N 1
ATOM 10408 C CA . THR A 1 1486 ? 137.349 144.095 205.876 1.00 111.45 1486 THR A CA 1
ATOM 10409 C C . THR A 1 1486 ? 136.891 145.448 206.410 1.00 111.45 1486 THR A C 1
ATOM 10410 O O . THR A 1 1486 ? 137.711 146.348 206.624 1.00 111.45 1486 THR A O 1
ATOM 10414 N N . ILE A 1 1487 ? 135.583 145.610 206.629 1.00 112.63 1487 ILE A N 1
ATOM 10415 C CA . ILE A 1 1487 ? 135.015 146.908 206.987 1.00 112.63 1487 ILE A CA 1
ATOM 10416 C C . ILE A 1 1487 ? 134.717 147.057 208.475 1.00 112.63 1487 ILE A C 1
ATOM 10417 O O . ILE A 1 1487 ? 134.224 148.120 208.887 1.00 112.63 1487 ILE A O 1
ATOM 10422 N N . MET A 1 1488 ? 134.997 146.038 209.293 1.00 113.98 1488 MET A N 1
ATOM 10423 C CA . MET A 1 1488 ? 134.687 146.116 210.721 1.00 113.98 1488 MET A CA 1
ATOM 10424 C C . MET A 1 1488 ? 135.369 147.270 211.444 1.00 113.98 1488 MET A C 1
ATOM 10425 O O . MET A 1 1488 ? 134.891 147.682 212.507 1.00 113.98 1488 MET A O 1
ATOM 10430 N N . ASP A 1 1489 ? 136.463 147.807 210.914 1.00 114.47 1489 ASP A N 1
ATOM 10431 C CA . ASP A 1 1489 ? 137.107 148.936 211.573 1.00 114.47 1489 ASP A CA 1
ATOM 10432 C C . ASP A 1 1489 ? 136.602 150.285 211.079 1.00 114.47 1489 ASP A C 1
ATOM 10433 O O . ASP A 1 1489 ? 137.006 151.317 211.627 1.00 114.47 1489 ASP A O 1
ATOM 10438 N N . TYR A 1 1490 ? 135.736 150.307 210.070 1.00 110.95 1490 TYR A N 1
ATOM 10439 C CA . TYR A 1 1490 ? 135.248 151.567 209.531 1.00 110.95 1490 TYR A CA 1
ATOM 10440 C C . TYR A 1 1490 ? 134.286 152.239 210.506 1.00 110.95 1490 TYR A C 1
ATOM 10441 O O . TYR A 1 1490 ? 133.594 151.580 211.285 1.00 110.95 1490 TYR A O 1
ATOM 10450 N N . THR A 1 1491 ? 134.259 153.573 210.458 1.00 108.19 1491 THR A N 1
ATOM 10451 C CA . THR A 1 1491 ? 133.427 154.334 211.385 1.00 108.19 1491 THR A CA 1
ATOM 10452 C C . THR A 1 1491 ? 131.944 154.076 211.146 1.00 108.19 1491 THR A C 1
ATOM 10453 O O . THR A 1 1491 ? 131.201 153.752 212.079 1.00 108.19 1491 THR A O 1
ATOM 10457 N N . ARG A 1 1492 ? 131.493 154.217 209.901 1.00 109.07 1492 ARG A N 1
ATOM 10458 C CA . ARG A 1 1492 ? 130.085 154.072 209.565 1.00 109.07 1492 ARG A CA 1
ATOM 10459 C C . ARG A 1 1492 ? 129.936 153.097 208.407 1.00 109.07 1492 ARG A C 1
ATOM 10460 O O . ARG A 1 1492 ? 130.817 152.988 207.551 1.00 109.07 1492 ARG A O 1
ATOM 10468 N N . VAL A 1 1493 ? 128.815 152.383 208.391 1.00 107.13 1493 VAL A N 1
ATOM 10469 C CA . VAL A 1 1493 ? 128.536 151.376 207.376 1.00 107.13 1493 VAL A CA 1
ATOM 10470 C C . VAL A 1 1493 ? 127.185 151.671 206.746 1.00 107.13 1493 VAL A C 1
ATOM 10471 O O . VAL A 1 1493 ? 126.209 151.955 207.448 1.00 107.13 1493 VAL A O 1
ATOM 10475 N N . LEU A 1 1494 ? 127.132 151.606 205.419 1.00 109.85 1494 LEU A N 1
ATOM 10476 C CA . LEU A 1 1494 ? 125.904 151.802 204.662 1.00 109.85 1494 LEU A CA 1
ATOM 10477 C C . LEU A 1 1494 ? 125.500 150.474 204.038 1.00 109.85 1494 LEU A C 1
ATOM 10478 O O . LEU A 1 1494 ? 126.303 149.842 203.343 1.00 109.85 1494 LEU A O 1
ATOM 10483 N N . VAL A 1 1495 ? 124.262 150.056 204.284 1.00 110.92 1495 VAL A N 1
ATOM 10484 C CA . VAL A 1 1495 ? 123.733 148.796 203.778 1.00 110.92 1495 VAL A CA 1
ATOM 10485 C C . VAL A 1 1495 ? 122.566 149.099 202.852 1.00 110.92 1495 VAL A C 1
ATOM 10486 O O . VAL A 1 1495 ? 121.613 149.780 203.247 1.00 110.92 1495 VAL A O 1
ATOM 10490 N N . LEU A 1 1496 ? 122.642 148.594 201.625 1.00 114.08 1496 LEU A N 1
ATOM 10491 C CA . LEU A 1 1496 ? 121.570 148.732 200.653 1.00 114.08 1496 LEU A CA 1
ATOM 10492 C C . LEU A 1 1496 ? 120.806 147.423 200.522 1.00 114.08 1496 LEU A C 1
ATOM 10493 O O . LEU A 1 1496 ? 121.377 146.334 200.631 1.00 114.08 1496 LEU A O 1
ATOM 10498 N N . ASP A 1 1497 ? 119.503 147.541 200.286 1.00 115.09 1497 ASP A N 1
ATOM 10499 C CA . ASP A 1 1497 ? 118.660 146.377 200.056 1.00 115.09 1497 ASP A CA 1
ATOM 10500 C C . ASP A 1 1497 ? 117.531 146.773 199.120 1.00 115.09 1497 ASP A C 1
ATOM 10501 O O . ASP A 1 1497 ? 116.806 147.733 199.395 1.00 115.09 1497 ASP A O 1
ATOM 10506 N N . LYS A 1 1498 ? 117.393 146.031 198.020 1.00 114.98 1498 LYS A N 1
ATOM 10507 C CA . LYS A 1 1498 ? 116.349 146.271 197.022 1.00 114.98 1498 LYS A CA 1
ATOM 10508 C C . LYS A 1 1498 ? 116.415 147.694 196.473 1.00 114.98 1498 LYS A C 1
ATOM 10509 O O . LYS A 1 1498 ? 115.392 148.320 196.189 1.00 114.98 1498 LYS A O 1
ATOM 10515 N N . GLY A 1 1499 ? 117.632 148.212 196.325 1.00 113.71 1499 GLY A N 1
ATOM 10516 C CA . GLY A 1 1499 ? 117.813 149.515 195.721 1.00 113.71 1499 GLY A CA 1
ATOM 10517 C C . GLY A 1 1499 ? 117.392 150.686 196.575 1.00 113.71 1499 GLY A C 1
ATOM 10518 O O . GLY A 1 1499 ? 117.307 151.808 196.071 1.00 113.71 1499 GLY A O 1
ATOM 10519 N N . VAL A 1 1500 ? 117.122 150.462 197.857 1.00 115.01 1500 VAL A N 1
ATOM 10520 C CA . VAL A 1 1500 ? 116.750 151.529 198.776 1.00 115.01 1500 VAL A CA 1
ATOM 10521 C C . VAL A 1 1500 ? 117.570 151.376 200.047 1.00 115.01 1500 VAL A C 1
ATOM 10522 O O . VAL A 1 1500 ? 117.858 150.256 200.484 1.00 115.01 1500 VAL A O 1
ATOM 10526 N N . VAL A 1 1501 ? 117.967 152.509 200.628 1.00 113.36 1501 VAL A N 1
ATOM 10527 C CA . VAL A 1 1501 ? 118.715 152.476 201.876 1.00 113.36 1501 VAL A CA 1
ATOM 10528 C C . VAL A 1 1501 ? 117.841 151.896 202.977 1.00 113.36 1501 VAL A C 1
ATOM 10529 O O . VAL A 1 1501 ? 116.660 152.240 203.110 1.00 113.36 1501 VAL A O 1
ATOM 10533 N N . ALA A 1 1502 ? 118.413 150.979 203.754 1.00 112.59 1502 ALA A N 1
ATOM 10534 C CA . ALA A 1 1502 ? 117.738 150.385 204.898 1.00 112.59 1502 ALA A CA 1
ATOM 10535 C C . ALA A 1 1502 ? 118.411 150.740 206.213 1.00 112.59 1502 ALA A C 1
ATOM 10536 O O . ALA A 1 1502 ? 117.758 151.258 207.124 1.00 112.59 1502 ALA A O 1
ATOM 10538 N N . GLU A 1 1503 ? 119.710 150.475 206.335 1.00 115.67 1503 GLU A N 1
ATOM 10539 C CA . GLU A 1 1503 ? 120.479 150.813 207.525 1.00 115.67 1503 GLU A CA 1
ATOM 10540 C C . GLU A 1 1503 ? 121.739 151.554 207.108 1.00 115.67 1503 GLU A C 1
ATOM 10541 O O . GLU A 1 1503 ? 122.388 151.175 206.128 1.00 115.67 1503 GLU A O 1
ATOM 10547 N N . PHE A 1 1504 ? 122.079 152.610 207.850 1.00 113.69 1504 PHE A N 1
ATOM 10548 C CA . PHE A 1 1504 ? 123.298 153.380 207.590 1.00 113.69 1504 PHE A CA 1
ATOM 10549 C C . PHE A 1 1504 ? 123.784 153.914 208.940 1.00 113.69 1504 PHE A C 1
ATOM 10550 O O . PHE A 1 1504 ? 123.358 154.981 209.385 1.00 113.69 1504 PHE A O 1
ATOM 10558 N N . ASP A 1 1505 ? 124.694 153.171 209.567 1.00 113.22 1505 ASP A N 1
ATOM 10559 C CA . ASP A 1 1505 ? 125.196 153.517 210.893 1.00 113.22 1505 ASP A CA 1
ATOM 10560 C C . ASP A 1 1505 ? 126.525 152.807 211.116 1.00 113.22 1505 ASP A C 1
ATOM 10561 O O . ASP A 1 1505 ? 127.070 152.164 210.215 1.00 113.22 1505 ASP A O 1
ATOM 10566 N N . SER A 1 1506 ? 127.044 152.932 212.336 1.00 112.61 1506 SER A N 1
ATOM 10567 C CA . SER A 1 1506 ? 128.318 152.331 212.693 1.00 112.61 1506 SER A CA 1
ATOM 10568 C C . SER A 1 1506 ? 128.194 150.810 212.766 1.00 112.61 1506 SER A C 1
ATOM 10569 O O . SER A 1 1506 ? 127.102 150.277 212.977 1.00 112.61 1506 SER A O 1
ATOM 10572 N N . PRO A 1 1507 ? 129.304 150.086 212.581 1.00 114.35 1507 PRO A N 1
ATOM 10573 C CA . PRO A 1 1507 ? 129.239 148.621 212.715 1.00 114.35 1507 PRO A CA 1
ATOM 10574 C C . PRO A 1 1507 ? 128.764 148.171 214.084 1.00 114.35 1507 PRO A C 1
ATOM 10575 O O . PRO A 1 1507 ? 128.034 147.178 214.190 1.00 114.35 1507 PRO A O 1
ATOM 10579 N N . ALA A 1 1508 ? 129.163 148.880 215.142 1.00 114.58 1508 ALA A N 1
ATOM 10580 C CA . ALA A 1 1508 ? 128.691 148.535 216.477 1.00 114.58 1508 ALA A CA 1
ATOM 10581 C C . ALA A 1 1508 ? 127.204 148.821 216.622 1.00 114.58 1508 ALA A C 1
ATOM 10582 O O . ALA A 1 1508 ? 126.453 147.993 217.149 1.00 114.58 1508 ALA A O 1
ATOM 10584 N N . ASN A 1 1509 ? 126.760 149.992 216.158 1.00 115.30 1509 ASN A N 1
ATOM 10585 C CA . ASN A 1 1509 ? 125.343 150.331 216.243 1.00 115.30 1509 ASN A CA 1
ATOM 10586 C C . ASN A 1 1509 ? 124.498 149.400 215.384 1.00 115.30 1509 ASN A C 1
ATOM 10587 O O . ASN A 1 1509 ? 123.413 148.978 215.799 1.00 115.30 1509 ASN A O 1
ATOM 10592 N N . LEU A 1 1510 ? 124.978 149.070 214.183 1.00 116.26 1510 LEU A N 1
ATOM 10593 C CA . LEU A 1 1510 ? 124.231 148.173 213.307 1.00 116.26 1510 LEU A CA 1
ATOM 10594 C C . LEU A 1 1510 ? 124.117 146.781 213.915 1.00 116.26 1510 LEU A C 1
ATOM 10595 O O . LEU A 1 1510 ? 123.068 146.134 213.816 1.00 116.26 1510 LEU A O 1
ATOM 10600 N N . ILE A 1 1511 ? 125.194 146.295 214.536 1.00 117.22 1511 ILE A N 1
ATOM 10601 C CA . ILE A 1 1511 ? 125.099 145.054 215.299 1.00 117.22 1511 ILE A CA 1
ATOM 10602 C C . ILE A 1 1511 ? 124.124 145.225 216.454 1.00 117.22 1511 ILE A C 1
ATOM 10603 O O . ILE A 1 1511 ? 123.259 144.372 216.687 1.00 117.22 1511 ILE A O 1
ATOM 10608 N N . ALA A 1 1512 ? 124.234 146.338 217.183 1.00 116.70 1512 ALA A N 1
ATOM 10609 C CA . ALA A 1 1512 ? 123.302 146.623 218.266 1.00 116.70 1512 ALA A CA 1
ATOM 10610 C C . ALA A 1 1512 ? 121.879 146.835 217.765 1.00 116.70 1512 ALA A C 1
ATOM 10611 O O . ALA A 1 1512 ? 120.932 146.674 218.542 1.00 116.70 1512 ALA A O 1
ATOM 10613 N N . ALA A 1 1513 ? 121.709 147.192 216.491 1.00 118.31 1513 ALA A N 1
ATOM 10614 C CA . ALA A 1 1513 ? 120.384 147.411 215.927 1.00 118.31 1513 ALA A CA 1
ATOM 10615 C C . ALA A 1 1513 ? 119.654 146.118 215.593 1.00 118.31 1513 ALA A C 1
ATOM 10616 O O . ALA A 1 1513 ? 118.466 146.173 215.257 1.00 118.31 1513 ALA A O 1
ATOM 10618 N N . ARG A 1 1514 ? 120.329 144.970 215.675 1.00 119.31 1514 ARG A N 1
ATOM 10619 C CA . ARG A 1 1514 ? 119.731 143.673 215.351 1.00 119.31 1514 ARG A CA 1
ATOM 10620 C C . ARG A 1 1514 ? 119.163 143.667 213.932 1.00 119.31 1514 ARG A C 1
ATOM 10621 O O . ARG A 1 1514 ? 118.105 143.093 213.670 1.00 119.31 1514 ARG A O 1
ATOM 10629 N N . GLY A 1 1515 ? 119.870 144.311 213.009 1.00 116.77 1515 GLY A N 1
ATOM 10630 C CA . GLY A 1 1515 ? 119.397 144.508 211.658 1.00 116.77 1515 GLY A CA 1
ATOM 10631 C C . GLY A 1 1515 ? 119.877 143.445 210.690 1.00 116.77 1515 GLY A C 1
ATOM 10632 O O . GLY A 1 1515 ? 120.363 142.377 211.079 1.00 116.77 1515 GLY A O 1
ATOM 10633 N N . ILE A 1 1516 ? 119.729 143.748 209.398 1.00 118.45 1516 ILE A N 1
ATOM 10634 C CA . ILE A 1 1516 ? 120.164 142.825 208.354 1.00 118.45 1516 ILE A CA 1
ATOM 10635 C C . ILE A 1 1516 ? 121.676 142.659 208.385 1.00 118.45 1516 ILE A C 1
ATOM 10636 O O . ILE A 1 1516 ? 122.197 141.551 208.208 1.00 118.45 1516 ILE A O 1
ATOM 10641 N N . PHE A 1 1517 ? 122.406 143.757 208.593 1.00 120.05 1517 PHE A N 1
ATOM 10642 C CA . PHE A 1 1517 ? 123.853 143.664 208.749 1.00 120.05 1517 PHE A CA 1
ATOM 10643 C C . PHE A 1 1517 ? 124.215 142.779 209.933 1.00 120.05 1517 PHE A C 1
ATOM 10644 O O . PHE A 1 1517 ? 125.143 141.966 209.851 1.00 120.05 1517 PHE A O 1
ATOM 10652 N N . TYR A 1 1518 ? 123.497 142.933 211.049 1.00 117.92 1518 TYR A N 1
ATOM 10653 C CA . TYR A 1 1518 ? 123.689 142.039 212.185 1.00 117.92 1518 TYR A CA 1
ATOM 10654 C C . TYR A 1 1518 ? 123.478 140.588 211.779 1.00 117.92 1518 TYR A C 1
ATOM 10655 O O . TYR A 1 1518 ? 124.271 139.712 212.141 1.00 117.92 1518 TYR A O 1
ATOM 10664 N N . GLY A 1 1519 ? 122.415 140.315 211.020 1.00 116.98 1519 GLY A N 1
ATOM 10665 C CA . GLY A 1 1519 ? 122.221 138.975 210.494 1.00 116.98 1519 GLY A CA 1
ATOM 10666 C C . GLY A 1 1519 ? 123.309 138.574 209.518 1.00 116.98 1519 GLY A C 1
ATOM 10667 O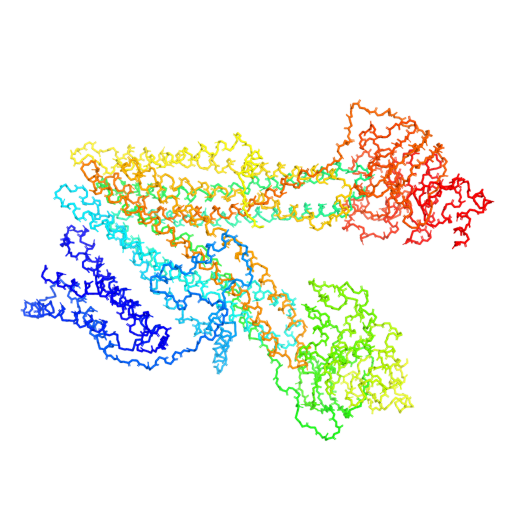 O . GLY A 1 1519 ? 123.764 137.428 209.516 1.00 116.98 1519 GLY A O 1
ATOM 10668 N N . MET A 1 1520 ? 123.743 139.514 208.675 1.00 118.44 1520 MET A N 1
ATOM 10669 C CA . MET A 1 1520 ? 124.813 139.220 207.728 1.00 118.44 1520 MET A CA 1
ATOM 10670 C C . MET A 1 1520 ? 126.151 139.026 208.430 1.00 118.44 1520 MET A C 1
ATOM 10671 O O . MET A 1 1520 ? 126.978 138.230 207.971 1.00 118.44 1520 MET A O 1
ATOM 10676 N N . ALA A 1 1521 ? 126.387 139.747 209.529 1.00 117.66 1521 ALA A N 1
ATOM 10677 C CA . ALA A 1 1521 ? 127.634 139.579 210.269 1.00 117.66 1521 ALA A CA 1
ATOM 10678 C C . ALA A 1 1521 ? 127.723 138.196 210.900 1.00 117.66 1521 ALA A C 1
ATOM 10679 O O . ALA A 1 1521 ? 128.797 137.583 210.912 1.00 117.66 1521 ALA A O 1
ATOM 10681 N N . ARG A 1 1522 ? 126.610 137.695 211.441 1.00 115.83 1522 ARG A N 1
ATOM 10682 C CA . ARG A 1 1522 ? 126.600 136.342 211.987 1.00 115.83 1522 ARG A CA 1
ATOM 10683 C C . ARG A 1 1522 ? 126.913 135.307 210.915 1.00 115.83 1522 ARG A C 1
ATOM 10684 O O . ARG A 1 1522 ? 127.476 134.249 211.218 1.00 115.83 1522 ARG A O 1
ATOM 10692 N N . ASP A 1 1523 ? 126.560 135.592 209.660 1.00 116.83 1523 ASP A N 1
ATOM 10693 C CA . ASP A 1 1523 ? 126.897 134.704 208.556 1.00 116.83 1523 ASP A CA 1
ATOM 10694 C C . ASP A 1 1523 ? 128.389 134.682 208.252 1.00 116.83 1523 ASP A C 1
ATOM 10695 O O . ASP A 1 1523 ? 128.835 133.814 207.494 1.00 116.83 1523 ASP A O 1
ATOM 10700 N N . ALA A 1 1524 ? 129.162 135.604 208.816 1.00 115.15 1524 ALA A N 1
ATOM 10701 C CA . ALA A 1 1524 ? 130.601 135.651 208.586 1.00 115.15 1524 ALA A CA 1
ATOM 10702 C C . ALA A 1 1524 ? 131.363 135.625 209.906 1.00 115.15 1524 ALA A C 1
ATOM 10703 O O . ALA A 1 1524 ? 132.206 134.757 210.131 1.00 115.15 1524 ALA A O 1
#

Sequence (1364 aa):
FQNSLLAWVPCIYLWVALPCYLLYLRHHCRGYIILSHLSKLKMVLGVLLWCVSWADLFYSFHGLVHGRAPAPVFFVTPLVVGVTMLLATLLIQYERLQGVQSSGVLIIFWFLCVVCAIVPFRSKILLAKAEGEISDPFRFTTFYIHFALVLSALILACFREKPPFFSAKNVDPNPYPETSAGFLSRLFFWWFTKMAIYGYRHPLEEKDLWSLKEEDRSQMVVQQLLEAWRKQEKQTKPSFLKALLATFGSSFLISACFKLIQDLLSFINPQLLSILIRFISNPMAPSWWGFLVAGLMFLCSMMQSLILQHYYHYIFVTGVKFRTGIMGVIYRKALVITNSVKRASTVGEIVNLMSVDAQRFMDLAPFLNLLWSAPLQIILAIYFLWQNLGPSVLAGVAFMVLLIPLNGAVAVKMRAFQVKQMKLKDSRIKLMSEILNGIKVLKLYAWEPSFLKQVEGIRQGELQLLRTAAYLHTTTTFTWMCSPFLVTLITLWVYVYVDPNNVLDAEKAFVSVSLFNILRLPLNMLPQLISNLTQASVSLKRIQQFLSQEELDPQSVERKTISPGYAITIHSGTFTWAQDLPPTLHSLDIQVPKGALVAVVGPVGCGKSSLVSALLGEMEKLEGKVHMKGSVAYVPQQAWIQNCTLQENVLFGKALNPKRYQQTLEACALLADLEMLPGGDQTEIGEKGINLSGGQRQRVSLARAVYSDADIFLLDDPLSAVDSHVAKHIFDHVIGPEGVLAGKTRVLVTHGISFLPQTDFIIVLADGQVSEMGPYPALLQRNGSFANFLIGTVELSVFWDYAKAVGLCTTLAICLLYVGQSAAAIGANVWLSAWTNDAMADSRQNNTSLRLGVYAALGILQGFLVMLAAMAMAAGGIQAARVLHQALLHNKIRSPQSFFDTTPSGRILNCFSKDIYVVDEVLAPVILMLLNSFFNAISTLVVIMASTPLFTVVILPLAVLYTLVQRFYAATSRQLKRLESVSRSPIYSHFSETVTGASVIRAYNRSRDFEIISDTKVDANQRSCYPYIISNRWLSIGVEFVGNCVVLFAALFAVIGRSSLNPGLVGLSVSYSLQVTFALNWMIRMMSDLESNIVAVERVKEYSKTETEAPWVVEGSRPPEGWPPRGEVEFRNYSVRYRPGLDLVLRDLSLHVHGGEKVGIVGRTGAGKSSMTLCLFRILEAAKGEIRIDGLNVADIGLHDLRSQLTIIPQDPILFSGTLRMNLDPFGSYSEEDIWWALELSHLHTFVSSQPAGLDFQCSEGGENLSVGQRQLVCLARALLRKSRILVLDEATAAIDLETDNLIQATIRTQFDTCTVLTIAHRLNTIMDYTRVLVLDKGVVAEFDSPANLIAARGIFYGMARDA

Organism: Homo sapiens (NCBI:txid9606)

Nearest PDB structures (foldseek):
  8hvh-assembly1_A  TM=1.001E+00  e=0.000E+00  Homo sapiens
  8hw4-assembly1_A  TM=9.702E-01  e=0.000E+00  Homo sapiens
  8hw2-assembly1_A  TM=9.640E-01  e=0.000E+00  Homo sapiens
  8f4b-assembly1_A  TM=9.851E-01  e=0.000E+00  Bos taurus
  5uja-assembly1_A  TM=8.426E-01  e=0.000E+00  Bos taurus

Foldseek 3Di:
DVLLVLLCVLLVLCVVCVVVVLVVLVPQLFFQADDDPLQVVLLVLLLVLLVLLLLVLVVQLCCVPVVNHDDLSPSVSSVSSNVVSVVLSLCSVVVNRGRCFQRVSSLVSLVSNQVSLVVVVVVCVCVDVVVHHCVPVSVVVSSVSNNVSSVVSNVSRRGGGDGRPGDDPPDDDAADPQSVAGSVCNLQVVSCLVVLVVLLPDFDDLSPFHFDDPCLFLCNLLVQLVVLQVVLVVPVVSASPVSVCVVCVVLLVVLLSLLVVLLSLLLVLLSLLLVLLVVLQDPPDDLVSLLVSLVVSQVSLLVSLSSVLVSLLSLLSSLLSQLSSLLQLLLLLLLFFFVVVLVVADLVRSLCLNVVFSNLSSVLSVLVSLVPNLVVLVVVLVVVLCSQLNPLLVQLVVVLLVVQVVLVVLVVVLVVLVVVLVVLLVVLLLLVLLCLVPVPVCVLLLVLVLSVVVSVVSVVVSLVSLLPSLLSVLVVLCCVFLSLQVSLLSSLVSRCPVDVPNAFAQSSNQSNSLSSVVSNPSNNCVVVSVVSVVVNVVSSVVSRVSSVGDGQDPCQEAQPDDDAFFQKFWAQWWWDQDPVDDTQAGTDGDTFGWLFFEAEDEPDSLCQVVVLCSQLRSTDTPDTGMYGHKQEQEQDQQFDAAQFWLVCLLCVPHDDDPVVLVVLCVLLVNQVVLPPDDVRTRFTDDDVGDDDDLLNRLSSSVSSSVNLVMQEYEYAASCPVPDPVSVVSNCCQDPFCNHPSRRGHYYHGDHDDVCQVRGRWYWYGGRNYTDDTGHDVVVCVVCPVNVVSPDDFDDVVLVVLLCVQLPVVLVVLQVVLLVQLLVLVLVLQVLVLVSNVFPPDDPPSSVPVVSSVCNVVSSVSSSVSLSSNSSSLSSSLSSSLVSLVSLLSVQVSQAFVLVSVPDDSVVSSVLVPVLSVLSRPPLSVLVSLLSSLVSLLVSLVVLLCVQLVVLVVVVVVLVVLLVVLLSSLLSNLVSLVVNLVVLVPVLSSLSSPCNVPSSSCVSSPNSVVSSVVSSVSSSSSVSSSSPNSSSLSSSSSSLSVSLSVQLSSSSVSCSVPSVPDHSRSSSSSRSSSNCSSVSSVSNSVSVSVNRVSSVSSVVSVVSSPRDGDALQFPVVQADDDPDDQFQFKWFALWWFDSDVPDDTLAGGATDTAGGLAEEEEEEDPSSCPVCVVVDQLCSTPTDDGFIDTPNHTPNRGRSNSRSLQEAEQDDAQWDAWWFLLCLQCSVPPDDPVVLLVLCVLLVVNVVLVPDPCRRGDTDDSTAPVHDPLVSSSSSSSSRVSSDHQEYEYEAPPDPDDVVSVVSSLVSCVPVNSRHHYYYYHHDCVSCLVGQWYWYGGNNYTDDIGGPVVCCVVVDVVVVSVVVD

Secondary structure (DSSP, 8-state):
-TTHHHHHHHHHHHHHHSHHHHTGGGSS--------HHHHTTSHHHHHHHHHHHHHHHHHHTTTTTS----GGGSSGGGTTTTHHHHHHHHHHHHHTTT-SS-SHHHHHHHHHHHHHHHHHTTTGGGTTTT-S-SSHHHHHHTTHHHHHHHHHHHHHSS-PPP---------S-B-TTTT--SHHHHS-TTSHHHHHHHHHS---TTTSPBPPGGGSTTTTHHHHHHHHHHHHT-----SHHHHHHHHTTTSSSHHHHHHHHHTTTSHHHHHHHHHHHHHT-SSS-HHHHHHHHHHHHHTTTTTTTSHHHHHHHHTTTTTTTTTSSTTTTHHHHTTB-HHHHHTS-TTTSTHHHHTTTTSTTTHHHHTSTTTHHHHHHHHHHHHHHHHHGGGGHHHHHHHHHTTGGGTTTSSSTTHHHHHHHHHHHHHHHHHHHHHHS-HHHHHTT-HHHHHHHHHHHHHHHHHHHTTTSSSSTTTSHHHHTHHHHHHHHHHHHHHHS-TT----HHHHHHHHHHHHHHHHHHTTHHHHHHHHHHSSHHHHHHHHHHTS-B--S--EESS---TTEEEEEEEEEEESSTTSPPSEEEEEEEEETT-EEEEE-STTSSHHHHHHHHHT-SEEEE--EEE-S-EEEE-SS----SEEHHHHHHSSS---HHHHHHHHHHTT-TTHHHHSTTTTSSEESSSSB---HHHHHHHHHHHHHHHT-SEEEEE-TTTTS-HHHHHHHIIIIISTTSSTTSSEEEEE-S-STTSTT-SEEEEEETTEEEEEE-HHHHHHTTSHHHHH------HHHHHHHHHHH-TTTSHHHHTTHHHHHHHHHHHHHHHHHHSS--TT-TT--THHHHHHHHHHHHSTTTTTTHHHHHHHHHHHHHHHHHHHHHHHHHHTTS-HHHHHHS-HHHHHHHTTHHHHHHHHTHHHHHHHHHHHHTTTTHHHHHHHHHSGGGGGGTTHHHHHHHHHHHHHHHHHHHHHHHHHHHHHHHHHHHHTTTTTHHHHHHTT-HHHHHHHHHHHHHHHHHHHSTTSSTTHHHHHHHTTHHHHHHHHHHHHHHHTTTT--TTHHHHHHHTTGGGTHHHHHHHHHHHHHHHHTHHHHHHHHHT-S-----S--SSSPPPSS--TT--EEEEEEEE-SSTTS--SEEEEEEEE-TT-EEEEE-STTSSHHHHHTTTTTSS---EEEEEESS-BGGGS-HHHHGGGEEEE-SS----SSBTTTTT-TT--S-HHHHHHHHHHTT-HHHHHHSSSGGG-B--TTSSSS-HHHHHHHHHHHHHHH--SEEEEE---SSS-HHHHHHHHHHHHHHTTTSEEEEE-S-HHHHTTSSEEEEEETTEEEEEE-HHHHHHTT-HHHHHHHT-

GO terms:
  GO:0071714 icosanoid transmembrane transporter activity (F, IDA)
  GO:0005886 plasma membrane (C, IDA)
  GO:0042908 xenobiotic transport (P, IDA)
  GO:0008559 ABC-type xenobiotic transporter activity (F, IDA)
  GO:0042626 ATPase-coupled transmembrane transporter activity (F, IDA)
  GO:0042910 xenobiotic transmembrane transporter activity (F, IDA)
  GO:0015164 glucuronoside transmembrane transporter activity (F, IDA)
  GO:0015431 ABC-type glutathione S-conjugate transporter activity (F, IDA)
  GO:0009925 basal plasma membrane (C, IDA)
  GO:0016323 basolateral plasma membrane (C, IDA)
  GO:0015431 ABC-type glutathione S-conjugate transporter activity (F, EXP)
  GO:0016323 basolateral plasma membrane (C, EXP)
  GO:0008559 ABC-type xenobiotic transporter activity (F, EXP)
  GO:0008559 ABC-type xenobiotic transporter activity (F, IMP)
  GO:0071716 leukotriene transport (P, IMP)
  GO:0006855 xenobiotic transmembrane transport (P, IMP)
  GO:0015432 ABC-type bile acid transporter activity (F, TAS)
  GO:0005886 plasma membrane (C, TAS)
  GO:0015721 bile acid and bile salt transport (P, TAS)
  GO:0042626 ATPase-coupled transmembrane transporter activity (F, TAS)